Protein AF-0000000072279754 (afdb_homodimer)

Nearest PDB structures (foldseek):
  3dbr-assembly4_A  TM=8.624E-01  e=7.459E-35  Homo sapiens
  1y8q-assembly1_A  TM=7.786E-01  e=1.985E-14  Homo sapiens
  4d7a-assembly1_B  TM=7.970E-01  e=2.912E-05  Escherichia coli K-12
  4rdh-assembly2_D  TM=8.184E-01  e=3.835E-05  Escherichia coli
  4yed-assembly2_D  TM=7.885E-01  e=5.796E-05  Escherichia coli K-12

Solvent-accessible surface area (backbone atoms only — not comparable to full-atom values): 53639 Å² total; per-residue (Å²): 129,83,76,76,50,73,67,65,64,42,43,69,58,38,70,69,62,30,67,67,28,50,52,36,26,40,68,32,28,36,33,30,38,34,53,51,42,34,38,49,32,17,48,51,39,33,38,61,81,35,32,21,31,42,34,29,28,24,68,52,58,31,48,74,69,42,53,58,37,19,90,68,41,52,82,86,42,57,75,34,53,33,24,50,48,40,48,58,56,50,42,71,72,28,83,77,30,43,70,49,68,39,84,33,45,70,75,59,48,68,74,32,62,71,66,57,68,69,35,56,32,36,38,32,42,70,58,61,60,70,58,52,44,52,47,40,72,75,38,53,42,42,27,34,40,36,42,63,38,35,51,36,33,38,40,36,48,28,29,50,60,44,66,27,56,32,31,67,72,60,79,61,77,69,76,72,44,40,68,64,54,51,71,60,52,44,52,55,47,68,71,51,61,71,91,77,47,53,71,76,58,50,49,22,45,41,30,65,55,53,44,35,50,27,52,52,51,45,25,62,75,66,73,50,84,80,61,64,82,48,70,68,52,51,50,50,36,50,49,48,48,52,68,68,39,93,46,51,94,77,25,64,18,56,47,49,26,57,73,52,48,64,47,45,53,60,71,84,54,65,58,46,53,49,50,56,67,33,69,61,27,75,46,80,54,62,90,54,52,61,69,50,34,55,49,34,37,49,45,26,9,45,40,53,40,24,70,73,68,73,45,73,66,51,45,49,62,74,74,91,70,54,40,36,72,67,53,46,51,49,51,51,46,39,35,49,53,46,22,53,52,39,26,52,54,26,48,51,47,25,48,51,49,32,57,73,48,68,44,53,86,69,49,82,86,45,66,67,55,41,41,53,45,37,48,25,43,87,39,30,50,70,50,67,38,60,69,73,58,71,68,46,58,50,66,91,43,58,74,51,49,69,39,85,87,19,67,56,44,50,48,37,43,48,55,19,37,48,52,45,21,69,74,69,74,43,69,51,46,45,80,83,39,38,63,57,45,50,53,38,21,52,50,44,34,48,71,22,61,40,94,68,86,77,60,61,43,60,48,46,48,52,19,64,35,41,62,37,74,40,46,36,47,26,33,27,48,12,11,51,48,13,48,42,50,49,22,60,46,33,24,29,39,57,51,78,67,26,26,37,40,38,33,66,60,79,54,45,47,52,67,36,72,96,129,82,77,76,50,72,67,64,65,42,43,70,57,37,70,69,63,32,67,67,30,50,54,36,27,43,68,30,29,35,32,30,39,34,53,50,43,34,38,48,32,16,48,50,39,32,38,62,82,34,32,22,30,40,35,29,28,24,68,51,58,31,48,75,69,43,52,56,35,21,90,67,42,52,82,86,42,56,74,33,55,34,26,50,50,41,48,57,56,51,43,69,72,29,84,77,32,43,72,50,70,39,87,34,45,71,75,59,48,68,75,32,62,73,66,56,67,68,35,55,33,38,37,33,41,69,57,61,59,70,58,51,45,54,48,40,72,73,40,53,43,43,28,34,41,36,42,64,39,37,50,36,32,37,40,35,50,28,29,49,62,45,68,26,56,32,31,68,71,60,81,62,78,69,77,74,45,40,69,63,52,51,71,60,52,44,53,54,47,69,71,52,60,71,90,76,46,54,71,76,58,50,48,22,46,42,30,65,56,54,44,34,50,28,52,53,51,46,25,63,75,65,72,49,84,79,61,62,81,49,70,67,52,51,49,49,34,50,47,47,48,51,68,66,39,93,45,52,92,78,24,63,16,56,48,49,27,58,72,51,48,62,47,46,53,59,72,84,54,65,58,48,52,49,51,56,65,34,67,62,26,75,46,80,54,63,91,52,53,61,70,51,34,56,49,32,37,47,44,25,9,46,42,54,42,24,71,74,67,73,45,76,66,50,44,47,63,75,74,90,70,53,39,37,71,67,53,46,53,48,52,51,46,38,34,47,53,46,22,52,54,39,26,51,54,26,47,52,46,25,48,53,50,32,57,72,47,67,43,54,86,70,49,80,86,43,67,68,56,42,41,53,47,37,48,25,44,87,39,29,50,68,50,66,37,58,84,65,57,70,66,47,60,50,65,90,44,59,72,52,50,69,39,84,87,19,67,56,45,51,48,37,42,49,54,18,38,50,53,45,21,70,74,69,75,43,69,51,46,45,80,82,38,38,64,59,46,51,52,38,21,52,52,45,33,49,70,22,63,40,94,68,84,78,60,62,44,59,48,46,47,51,17,64,34,42,61,38,76,38,46,37,45,25,34,26,48,10,11,50,48,14,48,41,51,50,22,59,46,34,25,30,38,57,52,78,65,27,24,36,39,37,32,67,58,79,54,46,48,50,69,35,74,94

pLDDT: mean 90.92, std 9.46, range [25.06, 98.81]

Foldseek 3Di:
DPPCDPCNLQVVVCVPQNDLLLVLQQPAEEEEQDQAQLSLLLLLLSVSSHGNEYEYEEQDQDDPQRCAFHPQDHPVRHRHRRRVSSVVSSCVNHVNYYYDYHNHHLVRVLVPLVSLAVGQEYEYEQDQLVSQLSSLVSDQHKYWYWADFVLKIKIWIFHAKFKFLFQPDPPDDAPLCLLHDDDLVVVVLVVDDQLPDDQVQNLFAALSSLLSVLLVVLCVVVVHNAADDDPVSLVSSLVSLCVSHPHCVPRVNSVVNSVVNCSRHDDQDPQLVCLLPDPLLPDACPPPALVSLLVSLLSVLQNVLCVVRVDGQHLLDDDDTRHDPVNVVSSSCSNVVSLLVRLVSSVVSSVVRCVVNVNCVSDPDDSVSSSSSSNRSSRIHMQRGDSSDLQAAPPPVVVQVPDVVRQVLLVLLVVLQSVVCVVPVFGQADPVCLVVSLVSSCVSCVSSVHDDHRDSVSSVVSNNSRRDDHNVSSNVNSSVSSVLVSCSSSSYHNHARTMKMARNVVRDIDGDSD/DPPCDPCNLQVVVCVVQNDLLLVLQQPAEEEEQDQAQLSLLLLLLSVSSHGNEYEYEEQDQDDPQRCAFHPQDHPVRHRHRRRVSSVVSSCVNHVNYYYDYHNHHLVRVLVPLVSLAVGQEYEYEQDQLVSQLSSLVSDQHKYWYWADFVLKIKIWIFHAKFKFLFQPDPPDDAPLCLLHDDPLVVVVLVVDDQLPDDQVQNLFAALSSLLSVLLVVLCVVVVHNAADDDPVSLVSSLVSLCVSHPHCVPRVNSVVNSVVNCSRHDDQDPQLVCLLPDPLLPDACPPPALVSLLVSLLSVLQNVLCVVVVDGQHLLDDDDTRHDPVNVVSSSCSNVVSLLVSLVSSVVSSVVRCVVNVCCVSDPDDSVSSSSSSNRSSRIHMQRGDSSDLQAAPPPVVVQVPDVVRQVLLVLLVVLQSVVCVVPVFGQADPVCLVVSLVSSCVSCVSSVHDDHRDSVSSVVSNNSRRDDHNVSSNVNSSVSSVLVSCSSSSYHNHARTMKMARNVVRDIDGDSD

Organism: Entamoeba histolytica (strain ATCC 30459 / HM-1:IMSS / ABRM) (NCBI:txid294381)

Secondary structure (DSSP, 8-state):
-----HHHHTHHHHHHHHHHHHHHHHH-EEEEE--SHHHHHHHHHHHTTT-SEEEEE--PBP-HHHHHH-TT--GGGTTSBHHHHHHHHHHTS-TT-EEEEE---HHHHTT-HHHHTT-SEEEEES--HHHHHHHHHH-SS-EEEEEEETTEEEEEEE-SEEEESB-----PPP----SS--HHHHHHHHT--GGG--HHHHTTS-HHHHHHHHHHHHHHHHT--S---SHHHHHHHHHHHHHHSS-TTT-HHHHHHHHTGGGGG----HHHHHHHHSGGGTS--TT--HHHHHHHHHHHHHHHHHHHHSSPPP---PPP-SS-HHHHHHHHHHHHHHHHHHHHHHHHHHHHHHHHHT-TTT----HHHHHHHHHHGGG-EEEE---SS-----TT-HHHHSSTT-HHHHHHHHHHHHHHHHHHSS---SGGGHHHHHHHHHHHHHHTT------HHHHHHHHHHTT---HHHHHHHHHHHHHHHHHHHHTBS----SEEEEETTTTEEEEE--/-----HHHHTHHHHHHHHHHHHHHHHH-EEEEE--SHHHHHHHHHHHTTT-SEEEEE--PBP-HHHHHH-TT--GGGTTSBHHHHHHHHHHTS-TT-EEEEE---HHHHTT-HHHHHT-SEEEEES--HHHHHHHHHH-SS-EEEEEEETTEEEEEEE-SEEEESB------------SS--HHHHHHHHT--GGG--HHHHTTS-HHHHHHHHHHHHHHHHT--S---SHHHHHHHHHHHHHHSSSTTT-HHHHHHHHTGGGGG----HHHHHHHHSGGGTS--TT--HHHHHHHHHHHHHHHHHHHHSSPPP---PPP-SS-HHHHHHHHHHHHHHHHHHHHHHHHHHHHHHHHHT-TTT----HHHHHHHHHHGGG-EEEE---SSS----TT-HHHHSSTT-HHHHHHHHHHHHHHHHHHSS---SGGGHHHHHHHHHHHHHHTT------HHHHHHHHHHTT---HHHHHHHHHHHHHHHHHHHHTBS----SEEEEETTTTEEEEE--

Sequence (1028 aa):
MTQVTDTQKYDRQLRLWGEVAQARLEKSKVLSIGSDCVASEFMKAIVLPGIGFIGIADKHIVDENDLETNFFIDCESLGQKRGECALNNLLELNDRVKGEYYFKSLQEILKEESFIQTFDIIVCSNQLHEDVISLSTLTKNPVIEVYTNGFIGVVKVYVGSHVIFDDGNSNIPMDLRVPYPFPKLQEFYNSIDIPTLNKDKHMHVPFPLILIWALNQWRKEKSQTGVPKSKQDKDMIKEIIRKQAFNFYAEENFQEALQFVFYCWQDTPGNVKQLLNDPRSSSSLTGLKKEEIEFWGFIGGVKTFNEKNKRLPVDSGIKDMIASNEYFVQLQHVFVSQLEEDAKEVLEYIKERVNRDGVEKEVEFTLEMVKRHCKALRKMHVIDGVDGKYNSSWTGQDYLLNTPQSSLMYLAIIYASFEFEKIHRRLPCDKQDVDELLELTKHVLKEKDVEQNVERSCVEQICRFGGVQLHTVNSVIGSFVGQEVIKYASHQFGALDNTFIFNTETGSSINGRFMTQVTDTQKYDRQLRLWGEVAQARLEKSKVLSIGSDCVASEFMKAIVLPGIGFIGIADKHIVDENDLETNFFIDCESLGQKRGECALNNLLELNDRVKGEYYFKSLQEILKEESFIQTFDIIVCSNQLHEDVISLSTLTKNPVIEVYTNGFIGVVKVYVGSHVIFDDGNSNIPMDLRVPYPFPKLQEFYNSIDIPTLNKDKHMHVPFPLILIWALNQWRKEKSQTGVPKSKQDKDMIKEIIRKQAFNFYAEENFQEALQFVFYCWQDTPGNVKQLLNDPRSSSSLTGLKKEEIEFWGFIGGVKTFNEKNKRLPVDSGIKDMIASNEYFVQLQHVFVSQLEEDAKEVLEYIKERVNRDGVEKEVEFTLEMVKRHCKALRKMHVIDGVDGKYNSSWTGQDYLLNTPQSSLMYLAIIYASFEFEKIHRRLPCDKQDVDELLELTKHVLKEKDVEQNVERSCVEQICRFGGVQLHTVNSVIGSFVGQEVIKYASHQFGALDNTFIFNTETGSSINGRF

Structure (mmCIF, N/CA/C/O backbone):
data_AF-0000000072279754-model_v1
#
loop_
_entity.id
_entity.type
_entity.pdbx_description
1 polymer 'NEDD8-activating enzyme E1 regulatory subunit'
#
loop_
_atom_site.group_PDB
_atom_site.id
_atom_site.type_symbol
_atom_site.label_atom_id
_atom_site.label_alt_id
_atom_site.label_comp_id
_atom_site.label_asym_id
_atom_site.label_entity_id
_atom_site.label_seq_id
_atom_site.pdbx_PDB_ins_code
_atom_site.Cartn_x
_atom_site.Cartn_y
_atom_site.Cartn_z
_atom_site.occupancy
_atom_site.B_iso_or_equiv
_atom_site.auth_seq_id
_atom_site.auth_comp_id
_atom_site.auth_asym_id
_atom_site.auth_atom_id
_atom_site.pdbx_PDB_model_num
ATOM 1 N N . MET A 1 1 ? 13.883 3.484 40.281 1 25.06 1 MET A N 1
ATOM 2 C CA . MET A 1 1 ? 13.164 3.191 39.062 1 25.06 1 MET A CA 1
ATOM 3 C C . MET A 1 1 ? 12.812 4.477 38.312 1 25.06 1 MET A C 1
ATOM 5 O O . MET A 1 1 ? 11.984 5.262 38.781 1 25.06 1 MET A O 1
ATOM 9 N N . THR A 1 2 ? 13.625 5.066 37.719 1 33.41 2 THR A N 1
ATOM 10 C CA . THR A 1 2 ? 13.477 6.465 37.312 1 33.41 2 THR A CA 1
ATOM 11 C C . THR A 1 2 ? 12.297 6.629 36.375 1 33.41 2 THR A C 1
ATOM 13 O O . THR A 1 2 ? 12.18 5.895 35.375 1 33.41 2 THR A O 1
ATOM 16 N N . GLN A 1 3 ? 11.219 7.18 36.75 1 34.03 3 GLN A N 1
ATOM 17 C CA . GLN A 1 3 ? 9.914 7.438 36.156 1 34.03 3 GLN A CA 1
ATOM 18 C C . GLN A 1 3 ? 10.07 8.102 34.781 1 34.03 3 GLN A C 1
ATOM 20 O O . GLN A 1 3 ? 10.562 9.227 34.688 1 34.03 3 GLN A O 1
ATOM 25 N N . VAL A 1 4 ? 10.344 7.266 33.812 1 43.31 4 VAL A N 1
ATOM 26 C CA . VAL A 1 4 ? 10.391 7.82 32.469 1 43.31 4 VAL A CA 1
ATOM 27 C C . VAL A 1 4 ? 9.203 8.758 32.25 1 43.31 4 VAL A C 1
ATOM 29 O O . VAL A 1 4 ? 8.055 8.375 32.469 1 43.31 4 VAL A O 1
ATOM 32 N N . THR A 1 5 ? 9.375 10.062 32.188 1 45.59 5 THR A N 1
ATOM 33 C CA . THR A 1 5 ? 8.344 11.07 31.969 1 45.59 5 THR A CA 1
ATOM 34 C C . THR A 1 5 ? 7.668 10.852 30.609 1 45.59 5 THR A C 1
ATOM 36 O O . THR A 1 5 ? 8.203 10.148 29.75 1 45.59 5 THR A O 1
ATOM 39 N N . ASP A 1 6 ? 6.328 11.125 30.406 1 54.97 6 ASP A N 1
ATOM 40 C CA . ASP A 1 6 ? 5.52 11.039 29.203 1 54.97 6 ASP A CA 1
ATOM 41 C C . ASP A 1 6 ? 6.289 11.555 27.984 1 54.97 6 ASP A C 1
ATOM 43 O O . ASP A 1 6 ? 6.246 10.953 26.906 1 54.97 6 ASP A O 1
ATOM 47 N N . THR A 1 7 ? 6.961 12.625 28.156 1 53.03 7 THR A N 1
ATOM 48 C CA . THR A 1 7 ? 7.738 13.25 27.094 1 53.03 7 THR A CA 1
ATOM 49 C C . THR A 1 7 ? 8.852 12.32 26.625 1 53.03 7 THR A C 1
ATOM 51 O O . THR A 1 7 ? 9.141 12.25 25.422 1 53.03 7 THR A O 1
ATOM 54 N N . GLN A 1 8 ? 9.273 11.586 27.516 1 55.91 8 GLN A N 1
ATOM 55 C CA . GLN A 1 8 ? 10.375 10.703 27.141 1 55.91 8 GLN A CA 1
ATOM 56 C C . GLN A 1 8 ? 9.867 9.469 26.406 1 55.91 8 GLN A C 1
ATOM 58 O O . GLN A 1 8 ? 10.508 8.984 25.469 1 55.91 8 GLN A O 1
ATOM 63 N N . LYS A 1 9 ? 8.688 9.195 26.812 1 61.84 9 LYS A N 1
ATOM 64 C CA . LYS A 1 9 ? 8.148 7.957 26.266 1 61.84 9 LYS A CA 1
ATOM 65 C C . LYS A 1 9 ? 7.789 8.125 24.797 1 61.84 9 LYS A C 1
ATOM 67 O O . LYS A 1 9 ? 7.938 7.188 24 1 61.84 9 LYS A O 1
ATOM 72 N N . TYR A 1 10 ? 7.41 9.383 24.5 1 68.38 10 TYR A N 1
ATOM 73 C CA . TYR A 1 10 ? 6.898 9.602 23.141 1 68.38 10 TYR A CA 1
ATOM 74 C C . TYR A 1 10 ? 7.805 10.555 22.375 1 68.38 10 TYR A C 1
ATOM 76 O O . TYR A 1 10 ? 7.34 11.281 21.484 1 68.38 10 TYR A O 1
ATOM 84 N N . ASP A 1 11 ? 8.977 10.578 22.625 1 69.69 11 ASP A N 1
ATOM 85 C CA . ASP A 1 11 ? 9.906 11.562 22.078 1 69.69 11 ASP A CA 1
ATOM 86 C C . ASP A 1 11 ? 9.945 11.492 20.562 1 69.69 11 ASP A C 1
ATOM 88 O O . ASP A 1 11 ? 9.875 12.523 19.875 1 69.69 11 ASP A O 1
ATOM 92 N N . ARG A 1 12 ? 9.898 10.352 20.078 1 71.25 12 ARG A N 1
ATOM 93 C CA . ARG A 1 12 ? 10.07 10.227 18.641 1 71.25 12 ARG A CA 1
ATOM 94 C C . ARG A 1 12 ? 8.82 10.688 17.891 1 71.25 12 ARG A C 1
ATOM 96 O O . ARG A 1 12 ? 8.914 11.406 16.891 1 71.25 12 ARG A O 1
ATOM 103 N N . GLN A 1 13 ? 7.699 10.273 18.469 1 75.19 13 GLN A N 1
ATOM 104 C CA . GLN A 1 13 ? 6.484 10.703 17.781 1 75.19 13 GLN A CA 1
ATOM 105 C C . GLN A 1 13 ? 6.242 12.195 17.969 1 75.19 13 GLN A C 1
ATOM 107 O O . GLN A 1 13 ? 5.68 12.852 17.078 1 75.19 13 GLN A O 1
ATOM 112 N N . LEU A 1 14 ? 6.738 12.695 19.016 1 78.38 14 LEU A N 1
ATOM 113 C CA . LEU A 1 14 ? 6.613 14.125 19.281 1 78.38 14 LEU A CA 1
ATOM 114 C C . LEU A 1 14 ? 7.402 14.93 18.25 1 78.38 14 LEU A C 1
ATOM 116 O O . LEU A 1 14 ? 6.996 16.031 17.875 1 78.38 14 LEU A O 1
ATOM 120 N N . ARG A 1 15 ? 8.344 14.242 17.844 1 73 15 ARG A N 1
ATOM 121 C CA . ARG A 1 15 ? 9.148 14.891 16.812 1 73 15 ARG A CA 1
ATOM 122 C C . ARG A 1 15 ? 8.398 14.938 15.484 1 73 15 ARG A C 1
ATOM 124 O O . ARG A 1 15 ? 8.602 15.852 14.68 1 73 15 ARG A O 1
ATOM 131 N N . LEU A 1 16 ? 7.566 14.078 15.438 1 75.25 16 LEU A N 1
ATOM 132 C CA . LEU A 1 16 ? 6.902 13.953 14.148 1 75.25 16 LEU A CA 1
ATOM 133 C C . LEU A 1 16 ? 5.645 14.812 14.102 1 75.25 16 LEU A C 1
ATOM 135 O O . LEU A 1 16 ? 5.461 15.602 13.172 1 75.25 16 LEU A O 1
ATOM 139 N N . TRP A 1 17 ? 4.754 14.609 15.18 1 77.44 17 TRP A N 1
ATOM 140 C CA . TRP A 1 17 ? 3.502 15.336 15.008 1 77.44 17 TRP A CA 1
ATOM 141 C C . TRP A 1 17 ? 3.312 16.359 16.125 1 77.44 17 TRP A C 1
ATOM 143 O O . TRP A 1 17 ? 2.367 17.156 16.094 1 77.44 17 TRP A O 1
ATOM 153 N N . GLY A 1 18 ? 4.168 16.469 17.062 1 83.88 18 GLY A N 1
ATOM 154 C CA . GLY A 1 18 ? 4.191 17.562 18.016 1 83.88 18 GLY A CA 1
ATOM 155 C C . GLY A 1 18 ? 3.326 17.328 19.234 1 83.88 18 GLY A C 1
ATOM 15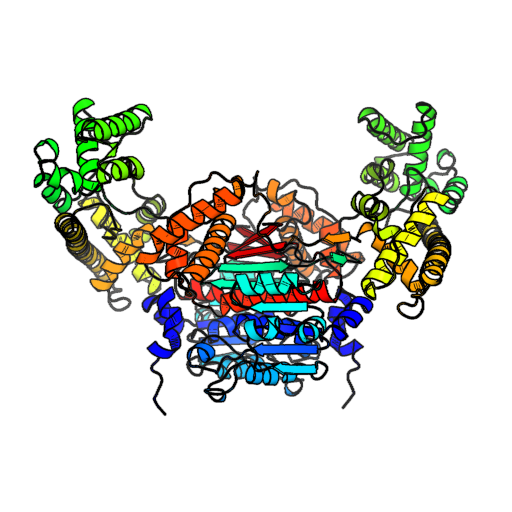6 O O . GLY A 1 18 ? 2.537 16.375 19.266 1 83.88 18 GLY A O 1
ATOM 157 N N . GLU A 1 19 ? 3.369 18.266 20.109 1 88.12 19 GLU A N 1
ATOM 158 C CA . GLU A 1 19 ? 2.738 18.125 21.422 1 88.12 19 GLU A CA 1
ATOM 159 C C . GLU A 1 19 ? 1.224 18.281 21.328 1 88.12 19 GLU A C 1
ATOM 161 O O . GLU A 1 19 ? 0.477 17.594 22.016 1 88.12 19 GLU A O 1
ATOM 166 N N . VAL A 1 20 ? 0.8 19.141 20.5 1 89.62 20 VAL A N 1
ATOM 167 C CA . VAL A 1 20 ? -0.629 19.406 20.375 1 89.62 20 VAL A CA 1
ATOM 168 C C . VAL A 1 20 ? -1.34 18.156 19.828 1 89.62 20 VAL A C 1
ATOM 170 O O . VAL A 1 20 ? -2.369 17.75 20.359 1 89.62 20 VAL A O 1
ATOM 173 N N . ALA A 1 21 ? -0.771 17.625 18.844 1 89.69 21 ALA A N 1
ATOM 174 C CA . ALA A 1 21 ? -1.34 16.406 18.25 1 89.69 21 ALA A CA 1
ATOM 175 C C . ALA A 1 21 ? -1.354 15.258 19.266 1 89.69 21 ALA A C 1
ATOM 177 O O . ALA A 1 21 ? -2.328 14.508 19.344 1 89.69 21 ALA A O 1
ATOM 178 N N . GLN A 1 22 ? -0.322 15.133 20.031 1 90.88 22 GLN A N 1
ATOM 179 C CA . GLN A 1 22 ? -0.228 14.078 21.031 1 90.88 22 GLN A CA 1
ATOM 180 C C . GLN A 1 22 ? -1.289 14.25 22.109 1 90.88 22 GLN A C 1
ATOM 182 O O . GLN A 1 22 ? -1.888 13.266 22.562 1 90.88 22 GLN A O 1
ATOM 187 N N . ALA A 1 23 ? -1.424 15.469 22.453 1 93.06 23 ALA A N 1
ATOM 188 C CA . ALA A 1 23 ? -2.436 15.75 23.469 1 93.06 23 ALA A CA 1
ATOM 189 C C . ALA A 1 23 ? -3.828 15.367 22.984 1 93.06 23 ALA A C 1
ATOM 191 O O . ALA A 1 23 ? -4.641 14.836 23.75 1 93.06 23 ALA A O 1
ATOM 192 N N . ARG A 1 24 ? -4.113 15.641 21.75 1 94.38 24 ARG A N 1
ATOM 193 C CA . ARG A 1 24 ? -5.398 15.266 21.172 1 94.38 24 ARG A CA 1
ATOM 194 C C . ARG A 1 24 ? -5.566 13.75 21.141 1 94.38 24 ARG A C 1
ATOM 196 O O . ARG A 1 24 ? -6.648 13.234 21.422 1 94.38 24 ARG A O 1
ATOM 203 N N . LEU A 1 25 ? -4.516 13.055 20.797 1 94.19 25 LEU A N 1
ATOM 204 C CA . LEU A 1 25 ? -4.523 11.602 20.766 1 94.19 25 LEU A CA 1
ATOM 205 C C . LEU A 1 25 ? -4.863 11.031 22.141 1 94.19 25 LEU A C 1
ATOM 207 O O . LEU A 1 25 ? -5.688 10.117 22.25 1 94.19 25 LEU A O 1
ATOM 211 N N . GLU A 1 26 ? -4.273 11.609 23.141 1 95.31 26 GLU A N 1
ATOM 212 C CA . GLU A 1 26 ? -4.391 11.109 24.5 1 95.31 26 GLU A CA 1
ATOM 213 C C . GLU A 1 26 ? -5.789 11.367 25.062 1 95.31 26 GLU A C 1
ATOM 215 O O . GLU A 1 26 ? -6.18 10.758 26.062 1 95.31 26 GLU A O 1
ATOM 220 N N . LYS A 1 27 ? -6.512 12.188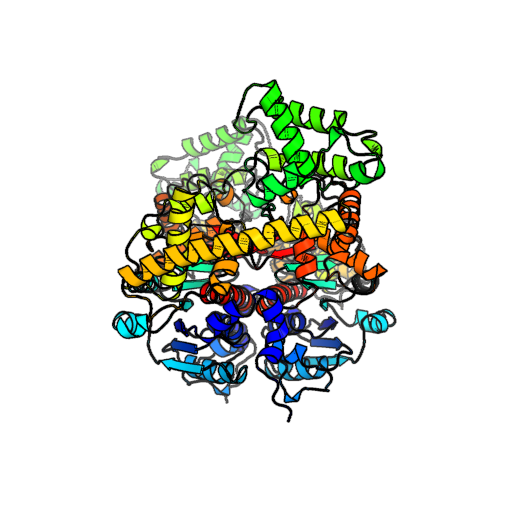 24.422 1 95.62 27 LYS A N 1
ATOM 221 C CA . LYS A 1 27 ? -7.855 12.516 24.891 1 95.62 27 LYS A CA 1
ATOM 222 C C . LYS A 1 27 ? -8.922 11.82 24.047 1 95.62 27 LYS A C 1
ATOM 224 O O . LYS A 1 27 ? -10.109 11.867 24.375 1 95.62 27 LYS A O 1
ATOM 229 N N . SER A 1 28 ? -8.523 11.203 23.016 1 97.31 28 SER A N 1
ATOM 230 C CA . SER A 1 28 ? -9.453 10.617 22.062 1 97.31 28 SER A CA 1
ATOM 231 C C . SER A 1 28 ? -9.984 9.273 22.547 1 97.31 28 SER A C 1
ATOM 233 O O . SER A 1 28 ? -9.258 8.508 23.188 1 97.31 28 SER A O 1
ATOM 235 N N . LYS A 1 29 ? -11.203 9.039 22.266 1 98.44 29 LYS A N 1
ATOM 236 C CA . LYS A 1 29 ? -11.867 7.766 22.562 1 98.44 29 LYS A CA 1
ATOM 237 C C . LYS A 1 29 ? -12.242 7.035 21.266 1 98.44 29 LYS A C 1
ATOM 239 O O . LYS A 1 29 ? -13.031 7.535 20.469 1 98.44 29 LYS A O 1
ATOM 244 N N . VAL A 1 30 ? -11.734 5.816 21.125 1 98.69 30 VAL A N 1
ATOM 245 C CA . VAL A 1 30 ? -11.961 5.043 19.906 1 98.69 30 VAL A CA 1
ATOM 246 C C . VAL A 1 30 ? -12.742 3.773 20.234 1 98.69 30 VAL A C 1
ATOM 248 O O . VAL A 1 30 ? -12.453 3.1 21.234 1 98.69 30 VAL A O 1
ATOM 251 N N . LEU A 1 31 ? -13.75 3.494 19.453 1 98.81 31 LEU A N 1
ATOM 252 C CA . LEU A 1 31 ? -14.516 2.262 19.609 1 98.81 31 LEU A CA 1
ATOM 253 C C . LEU A 1 31 ? -14.234 1.307 18.453 1 98.81 31 LEU A C 1
ATOM 255 O O . LEU A 1 31 ? -14.328 1.689 17.281 1 98.81 31 LEU A O 1
ATOM 259 N N . SER A 1 32 ? -13.844 0.118 18.812 1 98.75 32 SER A N 1
ATOM 260 C CA . SER A 1 32 ? -13.75 -0.959 17.828 1 98.75 32 SER A CA 1
ATOM 261 C C . SER A 1 32 ? -15 -1.833 17.859 1 98.75 32 SER A C 1
ATOM 263 O O . SER A 1 32 ? -15.359 -2.398 18.891 1 98.75 32 SER A O 1
ATOM 265 N N . ILE A 1 33 ? -15.672 -1.841 16.797 1 98.75 33 ILE A N 1
ATOM 266 C CA . ILE A 1 33 ? -16.75 -2.811 16.625 1 98.75 33 ILE A CA 1
ATOM 267 C C . ILE A 1 33 ? -16.219 -4.039 15.891 1 98.75 33 ILE A C 1
ATOM 269 O O . ILE A 1 33 ? -15.977 -3.984 14.68 1 98.75 33 ILE A O 1
ATOM 273 N N . GLY A 1 34 ? -16.141 -5.113 16.531 1 97.12 34 GLY A N 1
ATOM 274 C CA . GLY A 1 34 ? -15.398 -6.289 16.109 1 97.12 34 GLY A CA 1
ATOM 275 C C . GLY A 1 34 ? -14.039 -6.406 16.766 1 97.12 34 GLY A C 1
ATOM 276 O O . GLY A 1 34 ? -13.43 -5.395 17.125 1 97.12 34 GLY A O 1
ATOM 277 N N . SER A 1 35 ? -13.57 -7.637 16.953 1 96.5 35 SER A N 1
ATOM 278 C CA . SER A 1 35 ? -12.273 -7.891 17.578 1 96.5 35 SER A CA 1
ATOM 279 C C . SER A 1 35 ? -11.477 -8.93 16.797 1 96.5 35 SER A C 1
ATOM 281 O O . SER A 1 35 ? -10.719 -9.711 17.375 1 96.5 35 SER A O 1
ATOM 283 N N . ASP A 1 36 ? -11.688 -8.992 15.484 1 94.38 36 ASP A N 1
ATOM 284 C CA . ASP A 1 36 ? -10.945 -9.93 14.656 1 94.38 36 ASP A CA 1
ATOM 285 C C . ASP A 1 36 ? -9.5 -9.484 14.469 1 94.38 36 ASP A C 1
ATOM 287 O O . ASP A 1 36 ? -9.031 -8.594 15.18 1 94.38 36 ASP A O 1
ATOM 291 N N . CYS A 1 37 ? -8.789 -10.133 13.633 1 92.19 37 CYS A N 1
ATOM 292 C CA . CYS A 1 37 ? -7.359 -9.891 13.477 1 92.19 37 CYS A CA 1
ATOM 293 C C . CYS A 1 37 ? -7.098 -8.445 13.055 1 92.19 37 CYS A C 1
ATOM 295 O O . CYS A 1 37 ? -6.219 -7.781 13.602 1 92.19 37 CYS A O 1
ATOM 297 N N . VAL A 1 38 ? -7.867 -7.973 12.117 1 95.19 38 VAL A N 1
ATOM 298 C CA . VAL A 1 38 ? -7.66 -6.617 11.617 1 95.19 38 VAL A CA 1
ATOM 299 C C . VAL A 1 38 ? -7.938 -5.613 12.734 1 95.19 38 VAL A C 1
ATOM 301 O O . VAL A 1 38 ? -7.203 -4.633 12.891 1 95.19 38 VAL A O 1
ATOM 304 N N . ALA A 1 39 ? -8.938 -5.863 13.508 1 96.94 39 ALA A N 1
ATOM 305 C CA . ALA A 1 39 ? -9.258 -5.012 14.648 1 96.94 39 ALA A CA 1
ATOM 306 C C . ALA A 1 39 ? -8.109 -5.004 15.664 1 96.94 39 ALA A C 1
ATOM 308 O O . ALA A 1 39 ? -7.723 -3.945 16.156 1 96.94 39 ALA A O 1
ATOM 309 N N . SER A 1 40 ? -7.613 -6.16 15.914 1 94.44 40 SER A N 1
ATOM 310 C CA . SER A 1 40 ? -6.516 -6.266 16.875 1 94.44 40 SER A CA 1
ATOM 311 C C . SER A 1 40 ? -5.285 -5.504 16.391 1 94.44 40 SER A C 1
ATOM 313 O O . SER A 1 40 ? -4.609 -4.84 17.172 1 94.44 40 SER A O 1
ATOM 315 N N . GLU A 1 41 ? -5.039 -5.613 15.148 1 93.81 41 GLU A N 1
ATOM 316 C CA . GLU A 1 41 ? -3.875 -4.949 14.57 1 93.81 41 GLU A CA 1
ATOM 317 C C . GLU A 1 41 ? -4.02 -3.432 14.625 1 93.81 41 GLU A C 1
ATOM 319 O O . GLU A 1 41 ? -3.062 -2.721 14.938 1 93.81 41 GLU A O 1
ATOM 324 N N . PHE A 1 42 ? -5.199 -2.877 14.258 1 95.81 42 PHE A N 1
ATOM 325 C CA . PHE A 1 42 ? -5.32 -1.424 14.297 1 95.81 42 PHE A CA 1
ATOM 326 C C . PHE A 1 42 ? -5.285 -0.915 15.734 1 95.81 42 PHE A C 1
ATOM 328 O O . PHE A 1 42 ? -4.688 0.126 16.016 1 95.81 42 PHE A O 1
ATOM 335 N N . MET A 1 43 ? -5.855 -1.675 16.641 1 96.31 43 MET A N 1
ATOM 336 C CA . MET A 1 43 ? -5.855 -1.245 18.047 1 96.31 43 MET A CA 1
ATOM 337 C C . MET A 1 43 ? -4.438 -1.248 18.609 1 96.31 43 MET A C 1
ATOM 339 O O . MET A 1 43 ? -4.059 -0.34 19.344 1 96.31 43 MET A O 1
ATOM 343 N N . LYS A 1 44 ? -3.688 -2.279 18.234 1 92.88 44 LYS A N 1
ATOM 344 C CA . LYS A 1 44 ? -2.277 -2.295 18.609 1 92.88 44 LYS A CA 1
ATOM 345 C C . LYS A 1 44 ? -1.567 -1.033 18.125 1 92.88 44 LYS A C 1
ATOM 347 O O . LYS A 1 44 ? -0.792 -0.426 18.875 1 92.88 44 LYS A O 1
ATOM 352 N N . ALA A 1 45 ? -1.926 -0.641 16.984 1 91.81 45 ALA A N 1
ATOM 353 C CA . ALA A 1 45 ? -1.265 0.48 16.328 1 91.81 45 ALA A CA 1
ATOM 354 C C . ALA A 1 45 ? -1.594 1.799 17.016 1 91.81 45 ALA A C 1
ATOM 356 O O . ALA A 1 45 ? -0.812 2.75 16.953 1 91.81 45 ALA A O 1
ATOM 357 N N . ILE A 1 46 ? -2.697 1.891 17.719 1 94.62 46 ILE A N 1
ATOM 358 C CA . ILE A 1 46 ? -3.061 3.174 18.312 1 94.62 46 ILE A CA 1
ATOM 359 C C . ILE A 1 46 ? -2.752 3.154 19.797 1 94.62 46 ILE A C 1
ATOM 361 O O . ILE A 1 46 ? -2.562 4.207 20.422 1 94.62 46 ILE A O 1
ATOM 365 N N . VAL A 1 47 ? -2.697 1.959 20.375 1 92.88 47 VAL A N 1
ATOM 366 C CA . VAL A 1 47 ? -2.406 1.836 21.812 1 92.88 47 VAL A CA 1
ATOM 367 C C . VAL A 1 47 ? -0.948 2.207 22.062 1 92.88 47 VAL A C 1
ATOM 369 O O . VAL A 1 47 ? -0.644 2.896 23.047 1 92.88 47 VAL A O 1
ATOM 372 N N . LEU A 1 48 ? -0.114 1.835 21.234 1 86.75 48 LEU A N 1
ATOM 373 C CA . LEU A 1 48 ? 1.317 2.051 21.406 1 86.75 48 LEU A CA 1
ATOM 374 C C . LEU A 1 48 ? 1.644 3.541 21.438 1 86.75 48 LEU A C 1
ATOM 376 O O . LEU A 1 48 ? 2.406 4 22.281 1 86.75 48 LEU A O 1
ATOM 380 N N . PRO A 1 49 ? 1.021 4.348 20.578 1 87 49 PRO A N 1
ATOM 381 C CA . PRO A 1 49 ? 1.292 5.789 20.609 1 87 49 PRO A CA 1
ATOM 382 C C . PRO A 1 49 ? 0.519 6.5 21.719 1 87 49 PRO A C 1
ATOM 384 O O . PRO A 1 49 ? 0.673 7.711 21.906 1 87 49 PRO A O 1
ATOM 387 N N . GLY A 1 50 ? -0.381 5.816 22.359 1 90.81 50 GLY A N 1
ATOM 388 C CA . GLY A 1 50 ? -0.978 6.367 23.562 1 90.81 50 GLY A CA 1
ATOM 389 C C . GLY A 1 50 ? -2.352 6.969 23.328 1 90.81 50 GLY A C 1
ATOM 390 O O . GLY A 1 50 ? -2.668 8.031 23.859 1 90.81 50 GLY A O 1
ATOM 391 N N . ILE A 1 51 ? -3.18 6.316 22.547 1 94.81 51 ILE A N 1
ATOM 392 C CA . ILE A 1 51 ? -4.574 6.727 22.422 1 94.81 51 ILE A CA 1
ATOM 393 C C . ILE A 1 51 ? -5.215 6.762 23.812 1 94.81 51 ILE A C 1
ATOM 395 O O . ILE A 1 51 ? -4.82 6.012 24.703 1 94.81 51 ILE A O 1
ATOM 399 N N . GLY A 1 52 ? -6.141 7.691 24.031 1 96.81 52 GLY A N 1
ATOM 400 C CA . GLY A 1 52 ? -6.695 7.891 25.359 1 96.81 52 GLY A CA 1
ATOM 401 C C . GLY A 1 52 ? -7.516 6.711 25.844 1 96.81 52 GLY A C 1
ATOM 402 O O . GLY A 1 52 ? -7.344 6.254 26.969 1 96.81 52 GLY A O 1
ATOM 403 N N . PHE A 1 53 ? -8.406 6.305 25 1 98.19 53 PHE A N 1
ATOM 404 C CA . PHE A 1 53 ? -9.352 5.27 25.406 1 98.19 53 PHE A CA 1
ATOM 405 C C . PHE A 1 53 ? -9.727 4.387 24.219 1 98.19 53 PHE A C 1
ATOM 407 O O . PHE A 1 53 ? -9.93 4.879 23.109 1 98.19 53 PHE A O 1
ATOM 414 N N . ILE A 1 54 ? -9.773 3.037 24.516 1 98.25 54 ILE A N 1
ATOM 415 C CA . ILE A 1 54 ? -10.219 2.1 23.484 1 98.25 54 ILE A CA 1
ATOM 416 C C . ILE A 1 54 ? -11.398 1.284 24.016 1 98.25 54 ILE A C 1
ATOM 418 O O . ILE A 1 54 ? -11.312 0.66 25.078 1 98.25 54 ILE A O 1
ATOM 422 N N . GLY A 1 55 ? -12.516 1.365 23.344 1 98.62 55 GLY A N 1
ATOM 423 C CA . GLY A 1 55 ? -13.625 0.45 23.547 1 98.62 55 GLY A CA 1
ATOM 424 C C . GLY A 1 55 ? -13.688 -0.656 22.516 1 98.62 55 GLY A C 1
ATOM 425 O O . GLY A 1 55 ? -13.406 -0.428 21.344 1 98.62 55 GLY A O 1
ATOM 426 N N . ILE A 1 56 ? -14.023 -1.881 22.969 1 98.62 56 ILE A N 1
ATOM 427 C CA . ILE A 1 56 ? -14.227 -2.99 22.047 1 98.62 56 ILE A CA 1
ATOM 428 C C . ILE A 1 56 ? -15.641 -3.543 22.219 1 98.62 56 ILE A C 1
ATOM 430 O O . ILE A 1 56 ? -16.031 -3.961 23.312 1 98.62 56 ILE A O 1
ATOM 434 N N . ALA A 1 57 ? -16.375 -3.432 21.203 1 98.62 57 ALA A N 1
ATOM 435 C CA . ALA A 1 57 ? -17.703 -4.055 21.188 1 98.62 57 ALA A CA 1
ATOM 436 C C . ALA A 1 57 ? -17.719 -5.277 20.281 1 98.62 57 ALA A C 1
ATOM 438 O O . ALA A 1 57 ? -17.5 -5.156 19.062 1 98.62 57 ALA A O 1
ATOM 439 N N . ASP A 1 58 ? -17.984 -6.387 20.766 1 97.75 58 ASP A N 1
ATOM 440 C CA . ASP A 1 58 ? -17.953 -7.645 20.031 1 97.75 58 ASP A CA 1
ATOM 441 C C . ASP A 1 58 ? -18.656 -8.758 20.812 1 97.75 58 ASP A C 1
ATOM 443 O O . ASP A 1 58 ? -18.406 -8.93 22 1 97.75 58 ASP A O 1
ATOM 447 N N . LYS A 1 59 ? -19.469 -9.523 20.203 1 96.75 59 LYS A N 1
ATOM 448 C CA . LYS A 1 59 ? -20.156 -10.633 20.859 1 96.75 59 LYS A CA 1
ATOM 449 C C . LYS A 1 59 ? -19.516 -11.969 20.5 1 96.75 59 LYS A C 1
ATOM 451 O O . LYS A 1 59 ? -20 -13.023 20.891 1 96.75 59 LYS A O 1
ATOM 456 N N . HIS A 1 60 ? -18.469 -11.898 19.797 1 95.56 60 HIS A N 1
ATOM 457 C CA . HIS A 1 60 ? -17.844 -13.117 19.297 1 95.56 60 HIS A CA 1
ATOM 458 C C . HIS A 1 60 ? -17.125 -13.859 20.438 1 95.56 60 HIS A C 1
ATOM 460 O O . HIS A 1 60 ? -16.484 -13.242 21.281 1 95.56 60 HIS A O 1
ATOM 466 N N . ILE A 1 61 ? -17.266 -15.195 20.406 1 96 61 ILE A N 1
ATOM 467 C CA . ILE A 1 61 ? -16.562 -16.094 21.312 1 96 61 ILE A CA 1
ATOM 468 C C . ILE A 1 61 ? -15.375 -16.734 20.594 1 96 61 ILE A C 1
ATOM 470 O O . ILE A 1 61 ? -15.5 -17.188 19.453 1 96 61 ILE A O 1
ATOM 474 N N . VAL A 1 62 ? -14.258 -16.797 21.219 1 94.06 62 VAL A N 1
ATOM 475 C CA . VAL A 1 62 ? -13.023 -17.297 20.625 1 94.06 62 VAL A CA 1
ATOM 476 C C . VAL A 1 62 ? -13.219 -18.719 20.125 1 94.06 62 VAL A C 1
ATOM 478 O O . VAL A 1 62 ? -13.703 -19.578 20.859 1 94.06 62 VAL A O 1
ATOM 481 N N . ASP A 1 63 ? -12.891 -18.875 18.875 1 89.62 63 ASP A N 1
ATOM 482 C CA . ASP A 1 63 ? -12.906 -20.203 18.281 1 89.62 63 ASP A CA 1
ATOM 483 C C . ASP A 1 63 ? -11.562 -20.547 17.656 1 89.62 63 ASP A C 1
ATOM 485 O O . ASP A 1 63 ? -10.586 -19.812 17.828 1 89.62 63 ASP A O 1
ATOM 489 N N . GLU A 1 64 ? -11.477 -21.641 16.984 1 81.19 64 GLU A N 1
ATOM 490 C CA . GLU A 1 64 ? -10.211 -22.141 16.453 1 81.19 64 GLU A CA 1
ATOM 491 C C . GLU A 1 64 ? -9.68 -21.234 15.344 1 81.19 64 GLU A C 1
ATOM 493 O O . GLU A 1 64 ? -8.461 -21.094 15.188 1 81.19 64 GLU A O 1
ATOM 498 N N . ASN A 1 65 ? -10.586 -20.609 14.672 1 78.5 65 ASN A N 1
ATOM 499 C CA . ASN A 1 65 ? -10.172 -19.703 13.594 1 78.5 65 ASN A CA 1
ATOM 500 C C . ASN A 1 65 ? -9.422 -18.484 14.141 1 78.5 65 ASN A C 1
ATOM 502 O O . ASN A 1 65 ? -8.516 -17.969 13.484 1 78.5 65 ASN A O 1
ATOM 506 N N . ASP A 1 66 ? -9.797 -18.109 15.305 1 84 66 ASP A N 1
ATOM 507 C CA . ASP A 1 66 ? -9.164 -16.938 15.922 1 84 66 ASP A CA 1
ATOM 508 C C . ASP A 1 66 ? -7.723 -17.25 16.328 1 84 66 ASP A C 1
ATOM 510 O O . ASP A 1 66 ? -6.867 -16.359 16.312 1 84 66 ASP A O 1
ATOM 514 N N . LEU A 1 67 ? -7.496 -18.438 16.641 1 76.81 67 LEU A N 1
ATOM 515 C CA . LEU A 1 67 ? -6.168 -18.844 17.078 1 76.81 67 LEU A CA 1
ATOM 516 C C . LEU A 1 67 ? -5.18 -18.812 15.922 1 76.81 67 LEU A C 1
ATOM 518 O O . LEU A 1 67 ? -3.986 -18.578 16.125 1 76.81 67 LEU A O 1
ATOM 522 N N . GLU A 1 68 ? -5.684 -18.906 14.758 1 73.12 68 GLU A N 1
ATOM 523 C CA . GLU A 1 68 ? -4.832 -18.984 13.578 1 73.12 68 GLU A CA 1
ATOM 524 C C . GLU A 1 68 ? -4.531 -17.594 13.023 1 73.12 68 GLU A C 1
ATOM 526 O O . GLU A 1 68 ? -3.484 -17.391 12.414 1 73.12 68 GLU A O 1
ATOM 531 N N . THR A 1 69 ? -5.398 -16.75 13.328 1 77.06 69 THR A N 1
ATOM 532 C CA . THR A 1 69 ? -5.309 -15.492 12.594 1 77.06 69 THR A CA 1
ATOM 533 C C . THR A 1 69 ? -4.941 -14.344 13.523 1 77.06 69 THR A C 1
ATOM 535 O O . THR A 1 69 ? -4.363 -13.344 13.094 1 77.06 69 THR A O 1
ATOM 538 N N . ASN A 1 70 ? -5.285 -14.469 14.75 1 78.25 70 ASN A N 1
ATOM 539 C CA . ASN A 1 70 ? -5.156 -13.352 15.672 1 78.25 70 ASN A CA 1
ATOM 540 C C . ASN A 1 70 ? -4.02 -13.578 16.672 1 78.25 70 ASN A C 1
ATOM 542 O O . ASN A 1 70 ? -4.148 -14.391 17.594 1 78.25 70 ASN A O 1
ATOM 546 N N . PHE A 1 71 ? -3.029 -12.828 16.594 1 79.44 71 PHE A N 1
ATOM 547 C CA . PHE A 1 71 ? -1.812 -13.008 17.375 1 79.44 71 PHE A CA 1
ATOM 548 C C . PHE A 1 71 ? -2.055 -12.656 18.828 1 79.44 71 PHE A C 1
ATOM 550 O O . PHE A 1 71 ? -1.278 -13.047 19.703 1 79.44 71 PHE A O 1
ATOM 557 N N . PHE A 1 72 ? -3.113 -11.992 19.141 1 79.19 72 PHE A N 1
ATOM 558 C CA . PHE A 1 72 ? -3.408 -11.586 20.5 1 79.19 72 PHE A CA 1
ATOM 559 C C . PHE A 1 72 ? -4.227 -12.656 21.219 1 79.19 72 PHE A C 1
ATOM 561 O O . PHE A 1 72 ? -4.562 -12.508 22.391 1 79.19 72 PHE A O 1
ATOM 568 N N . ILE A 1 73 ? -4.633 -13.672 20.516 1 83.88 73 ILE A N 1
ATOM 569 C CA . ILE A 1 73 ? -5.492 -14.711 21.062 1 83.88 73 ILE A CA 1
ATOM 570 C C . ILE A 1 73 ? -4.719 -16.031 21.141 1 83.88 73 ILE A C 1
ATOM 572 O O . ILE A 1 73 ? -4.172 -16.484 20.125 1 83.88 73 ILE A O 1
ATOM 576 N N . ASP A 1 74 ? -4.695 -16.578 22.281 1 81.5 74 ASP A N 1
ATOM 577 C CA . ASP A 1 74 ? -3.986 -17.844 22.422 1 81.5 74 ASP A CA 1
ATOM 578 C C . ASP A 1 74 ? -4.949 -18.984 22.781 1 81.5 74 ASP A C 1
ATOM 580 O O . ASP A 1 74 ? -6.16 -18.766 22.859 1 81.5 74 ASP A O 1
ATOM 584 N N . CYS A 1 75 ? -4.449 -20.156 22.906 1 81.38 75 CYS A N 1
ATOM 585 C CA . CYS A 1 75 ? -5.246 -21.359 23.109 1 81.38 75 CYS A CA 1
ATOM 586 C C . CYS A 1 75 ? -6.016 -21.281 24.422 1 81.38 75 CYS A C 1
ATOM 588 O O . CYS A 1 75 ? -7.113 -21.844 24.531 1 81.38 75 CYS A O 1
ATOM 590 N N . GLU A 1 76 ? -5.488 -20.5 25.344 1 86 76 GLU A N 1
ATOM 591 C CA . GLU A 1 76 ? -6.137 -20.391 26.641 1 86 76 GLU A CA 1
ATOM 592 C C . GLU A 1 76 ? -7.402 -19.547 26.562 1 86 76 GLU A C 1
ATOM 594 O O . GLU A 1 76 ? -8.25 -19.594 27.453 1 86 76 GLU A O 1
ATOM 599 N N . SER A 1 77 ? -7.512 -18.875 25.5 1 89.62 77 SER A N 1
ATOM 600 C CA . SER A 1 77 ? -8.633 -17.953 25.344 1 89.62 77 SER A CA 1
ATOM 601 C C . SER A 1 77 ? -9.836 -18.656 24.719 1 89.62 77 SER A C 1
ATOM 603 O O . SER A 1 77 ? -10.93 -18.094 24.641 1 89.62 77 SER A O 1
ATOM 605 N N . LEU A 1 78 ? -9.703 -19.922 24.359 1 91 78 LEU A N 1
ATOM 606 C CA . LEU A 1 78 ? -10.789 -20.641 23.703 1 91 78 LEU A CA 1
ATOM 607 C C . LEU A 1 78 ? -12.047 -20.641 24.578 1 91 78 LEU A C 1
ATOM 609 O O . LEU A 1 78 ? -11.984 -20.922 25.766 1 91 78 LEU A O 1
ATOM 613 N N . GLY A 1 79 ? -13.164 -20.25 24 1 93.94 79 GLY A N 1
ATOM 614 C CA . GLY A 1 79 ? -14.438 -20.234 24.703 1 93.94 79 GLY A CA 1
ATOM 615 C C . GLY A 1 79 ? -14.688 -18.953 25.453 1 93.94 79 GLY A C 1
ATOM 616 O O . GLY A 1 79 ? -15.781 -18.75 26 1 93.94 79 GLY A O 1
ATOM 617 N N . GLN A 1 80 ? -13.766 -18.094 25.469 1 95.88 80 GLN A N 1
ATOM 618 C CA . GLN A 1 80 ? -13.906 -16.797 26.125 1 95.88 80 GLN A CA 1
ATOM 619 C C . GLN A 1 80 ? -14.344 -15.719 25.156 1 95.88 80 GLN A C 1
ATOM 621 O O . GLN A 1 80 ? -14.398 -15.961 23.938 1 95.88 80 GLN A O 1
ATOM 626 N N . LYS A 1 81 ? -14.734 -14.578 25.75 1 97 81 LYS A N 1
ATOM 627 C CA . LYS A 1 81 ? -15.117 -13.453 24.906 1 97 81 LYS A CA 1
ATOM 628 C C . LYS A 1 81 ? -13.906 -12.867 24.172 1 97 81 LYS A C 1
ATOM 630 O O . LYS A 1 81 ? -12.977 -12.375 24.812 1 97 81 LYS A O 1
ATOM 635 N N . ARG A 1 82 ? -13.922 -12.914 22.859 1 95.94 82 ARG A N 1
ATOM 636 C CA . ARG A 1 82 ? -12.766 -12.562 22.047 1 95.94 82 ARG A CA 1
ATOM 637 C C . ARG A 1 82 ? -12.32 -11.125 22.297 1 95.94 82 ARG A C 1
ATOM 639 O O . ARG A 1 82 ? -11.133 -10.859 22.484 1 95.94 82 ARG A O 1
ATOM 646 N N . GLY A 1 83 ? -13.32 -10.227 22.328 1 96.75 83 GLY A N 1
ATOM 647 C CA . GLY A 1 83 ? -13.008 -8.828 22.531 1 96.75 83 GLY A CA 1
ATOM 648 C C . GLY A 1 83 ? -12.352 -8.555 23.875 1 96.75 83 GLY A C 1
ATOM 649 O O . GLY A 1 83 ? -11.461 -7.711 23.984 1 96.75 83 GLY A O 1
ATOM 650 N N . GLU A 1 84 ? -12.789 -9.227 24.859 1 96.56 84 GLU A N 1
ATOM 651 C CA . GLU A 1 84 ? -12.234 -9.062 26.203 1 96.56 84 GLU A CA 1
ATOM 652 C C . GLU A 1 84 ? -10.797 -9.57 26.266 1 96.56 84 GLU A C 1
ATOM 654 O O . GLU A 1 84 ? -9.93 -8.93 26.859 1 96.56 84 GLU A O 1
ATOM 659 N N . CYS A 1 85 ? -10.609 -10.695 25.656 1 95.19 85 CYS A N 1
ATOM 660 C CA . CYS A 1 85 ? -9.266 -11.25 25.594 1 95.19 85 CYS A CA 1
ATOM 661 C C . CYS A 1 85 ? -8.312 -10.305 24.875 1 95.19 85 CYS A C 1
ATOM 663 O O . CYS A 1 85 ? -7.211 -10.039 25.359 1 95.19 85 CYS A O 1
ATOM 665 N N . ALA A 1 86 ? -8.758 -9.812 23.75 1 94.31 86 ALA A N 1
ATOM 666 C CA . ALA A 1 86 ? -7.949 -8.883 22.969 1 94.31 86 ALA A CA 1
ATOM 667 C C . ALA A 1 86 ? -7.633 -7.625 23.766 1 94.31 86 ALA A C 1
ATOM 669 O O . ALA A 1 86 ? -6.492 -7.156 23.781 1 94.31 86 ALA A O 1
ATOM 670 N N . LEU A 1 87 ? -8.617 -7.086 24.438 1 95.81 87 LEU A N 1
ATOM 671 C CA . LEU A 1 87 ? -8.461 -5.852 25.203 1 95.81 87 LEU A CA 1
ATOM 672 C C . LEU A 1 87 ? -7.426 -6.023 26.312 1 95.81 87 LEU A C 1
ATOM 674 O O . LEU A 1 87 ? -6.566 -5.156 26.5 1 95.81 87 LEU A O 1
ATOM 678 N N . ASN A 1 88 ? -7.543 -7.09 27.016 1 93.38 88 ASN A N 1
ATOM 679 C CA . ASN A 1 88 ? -6.613 -7.34 28.109 1 93.38 88 ASN A CA 1
ATOM 680 C C . ASN A 1 88 ? -5.168 -7.375 27.625 1 93.38 88 ASN A C 1
ATOM 682 O O . ASN A 1 88 ? -4.281 -6.785 28.25 1 93.38 88 ASN A O 1
ATOM 686 N N . ASN A 1 89 ? -4.984 -8.047 26.578 1 89.38 89 ASN A N 1
ATOM 687 C CA . ASN A 1 89 ? -3.643 -8.141 26.016 1 89.38 89 ASN A CA 1
ATOM 688 C C . ASN A 1 89 ? -3.162 -6.797 25.469 1 89.38 89 ASN A C 1
ATOM 690 O O . ASN A 1 89 ? -1.982 -6.461 25.594 1 89.38 89 ASN A O 1
ATOM 694 N N . LEU A 1 90 ? -4.012 -6.043 24.922 1 91.38 90 LEU A N 1
ATOM 695 C CA . LEU A 1 90 ? -3.68 -4.734 24.359 1 91.38 90 LEU A CA 1
ATOM 696 C C . LEU A 1 90 ? -3.271 -3.764 25.469 1 91.38 90 LEU A C 1
ATOM 698 O O . LEU A 1 90 ? -2.299 -3.02 25.312 1 91.38 90 LEU A O 1
ATOM 702 N N . LEU A 1 91 ? -3.99 -3.758 26.547 1 91.38 91 LEU A N 1
ATOM 703 C CA . LEU A 1 91 ? -3.76 -2.803 27.625 1 91.38 91 LEU A CA 1
ATOM 704 C C . LEU A 1 91 ? -2.438 -3.088 28.328 1 91.38 91 LEU A C 1
ATOM 706 O O . LEU A 1 91 ? -1.889 -2.215 29.016 1 91.38 91 LEU A O 1
ATOM 710 N N . GLU A 1 92 ? -1.918 -4.266 28.141 1 85.06 92 GLU A N 1
ATOM 711 C CA . GLU A 1 92 ? -0.608 -4.602 28.688 1 85.06 92 GLU A CA 1
ATOM 712 C C . GLU A 1 92 ? 0.508 -3.891 27.938 1 85.06 92 GLU A C 1
ATOM 714 O O . GLU A 1 92 ? 1.609 -3.715 28.469 1 85.06 92 GLU A O 1
ATOM 719 N N . LEU A 1 93 ? 0.211 -3.467 26.797 1 83.25 93 LEU A N 1
ATOM 720 C CA . LEU A 1 93 ? 1.23 -2.863 25.953 1 83.25 93 LEU A CA 1
ATOM 721 C C . LEU A 1 93 ? 1.538 -1.438 26.391 1 83.25 93 LEU A C 1
ATOM 723 O O . LEU A 1 93 ? 2.641 -0.936 26.156 1 83.25 93 LEU A O 1
ATOM 727 N N . ASN A 1 94 ? 0.559 -0.72 26.953 1 86.56 94 ASN A N 1
ATOM 728 C CA . ASN A 1 94 ? 0.689 0.676 27.359 1 86.56 94 ASN A CA 1
ATOM 729 C C . ASN A 1 94 ? -0.208 1.001 28.547 1 86.56 94 ASN A C 1
ATOM 731 O O . ASN A 1 94 ? -1.428 1.101 28.406 1 86.56 94 ASN A O 1
ATOM 735 N N . ASP A 1 95 ? 0.312 1.266 29.594 1 86.88 95 ASP A N 1
ATOM 736 C CA . ASP A 1 95 ? -0.419 1.431 30.844 1 86.88 95 ASP A CA 1
ATOM 737 C C . ASP A 1 95 ? -1.152 2.77 30.875 1 86.88 95 ASP A C 1
ATOM 739 O O . ASP A 1 95 ? -2.012 2.99 31.734 1 86.88 95 ASP A O 1
ATOM 743 N N . ARG A 1 96 ? -0.921 3.609 29.906 1 89 96 ARG A N 1
ATOM 744 C CA . ARG A 1 96 ? -1.569 4.918 29.875 1 89 96 ARG A CA 1
ATOM 745 C C . ARG A 1 96 ? -2.906 4.844 29.141 1 89 96 ARG A C 1
ATOM 747 O O . ARG A 1 96 ? -3.719 5.766 29.234 1 89 96 ARG A O 1
ATOM 754 N N . VAL A 1 97 ? -3.035 3.826 28.469 1 94.06 97 VAL A N 1
ATOM 755 C CA . VAL A 1 97 ? -4.258 3.678 27.672 1 94.06 97 VAL A CA 1
ATOM 756 C C . VAL A 1 97 ? -5.316 2.953 28.5 1 94.06 97 VAL A C 1
ATOM 758 O O . VAL A 1 97 ? -5.023 1.952 29.156 1 94.06 97 VAL A O 1
ATOM 761 N N . LYS A 1 98 ? -6.512 3.578 28.531 1 97.38 98 LYS A N 1
ATOM 762 C CA . LYS A 1 98 ? -7.645 2.945 29.203 1 97.38 98 LYS A CA 1
ATOM 763 C C . LYS A 1 98 ? -8.555 2.238 28.203 1 97.38 98 LYS A C 1
ATOM 765 O O . LYS A 1 98 ? -8.492 2.512 27 1 97.38 98 LYS A O 1
ATOM 770 N N . GLY A 1 99 ? -9.312 1.245 28.688 1 97.75 99 GLY A N 1
ATOM 771 C CA . GLY A 1 99 ? -10.188 0.536 27.766 1 97.75 99 GLY A CA 1
ATOM 772 C C . GLY A 1 99 ? -11.312 -0.203 28.453 1 97.75 99 GLY A C 1
ATOM 773 O O . GLY A 1 99 ? -11.281 -0.408 29.672 1 97.75 99 GLY A O 1
ATOM 774 N N . GLU A 1 100 ? -12.266 -0.455 27.734 1 98.25 100 GLU A N 1
ATOM 775 C CA . GLU A 1 100 ? -13.43 -1.194 28.203 1 98.25 100 GLU A CA 1
ATOM 776 C C . GLU A 1 100 ? -13.984 -2.115 27.125 1 98.25 100 GLU A C 1
ATOM 778 O O . GLU A 1 100 ? -13.906 -1.794 25.938 1 98.25 100 GLU A O 1
ATOM 783 N N . TYR A 1 101 ? -14.492 -3.281 27.578 1 98.31 101 TYR A N 1
ATOM 784 C CA . TYR A 1 101 ? -15.109 -4.242 26.672 1 98.31 101 TYR A CA 1
ATOM 785 C C . TYR A 1 101 ? -16.625 -4.227 26.812 1 98.31 101 TYR A C 1
ATOM 787 O O . TYR A 1 101 ? -17.156 -4.129 27.938 1 98.31 101 TYR A O 1
ATOM 795 N N . TYR A 1 102 ? -17.328 -4.234 25.703 1 98.38 102 TYR A N 1
ATOM 796 C CA . TYR A 1 102 ? -18.781 -4.273 25.656 1 98.38 102 TYR A CA 1
ATOM 797 C C . TYR A 1 102 ? -19.266 -5.504 24.906 1 98.38 102 TYR A C 1
ATOM 799 O O . TYR A 1 102 ? -19.031 -5.637 23.703 1 98.38 102 TYR A O 1
ATOM 807 N N . PHE A 1 103 ? -20 -6.363 25.547 1 98 103 PHE A N 1
ATOM 808 C CA . PHE A 1 103 ? -20.578 -7.531 24.891 1 98 103 PHE A CA 1
ATOM 809 C C . PHE A 1 103 ? -21.812 -7.148 24.094 1 98 103 PHE A C 1
ATOM 811 O O . PHE A 1 103 ? -22.938 -7.52 24.469 1 98 103 PHE A O 1
ATOM 818 N N . LYS A 1 104 ? -21.516 -6.426 23.016 1 97.69 104 LYS A N 1
ATOM 819 C CA . LYS A 1 104 ? -22.594 -5.895 22.156 1 97.69 104 LYS A CA 1
ATOM 820 C C . LYS A 1 104 ? -22.266 -6.09 20.688 1 97.69 104 LYS A C 1
ATOM 822 O O . LYS A 1 104 ? -21.094 -6.027 20.281 1 97.69 104 LYS A O 1
ATOM 827 N N . SER A 1 105 ? -23.328 -6.406 19.938 1 97.25 105 SER A N 1
ATOM 828 C CA . SER A 1 105 ? -23.203 -6.406 18.469 1 97.25 105 SER A CA 1
ATOM 829 C C . SER A 1 105 ? -23.469 -5.016 17.906 1 97.25 105 SER A C 1
ATOM 831 O O . SER A 1 105 ? -23.984 -4.141 18.594 1 97.25 105 SER A O 1
ATOM 833 N N . LEU A 1 106 ? -23.062 -4.82 16.672 1 97.56 106 LEU A N 1
ATOM 834 C CA . LEU A 1 106 ? -23.328 -3.547 16.016 1 97.56 106 LEU A CA 1
ATOM 835 C C . LEU A 1 106 ? -24.828 -3.262 15.977 1 97.56 106 LEU A C 1
ATOM 837 O O . LEU A 1 106 ? -25.25 -2.117 16.156 1 97.56 106 LEU A O 1
ATOM 841 N N . GLN A 1 107 ? -25.609 -4.277 15.789 1 96.38 107 GLN A N 1
ATOM 842 C CA . GLN A 1 107 ? -27.062 -4.125 15.734 1 96.38 107 GLN A CA 1
ATOM 843 C C . GLN A 1 107 ? -27.609 -3.602 17.062 1 96.38 107 GLN A C 1
ATOM 845 O O . GLN A 1 107 ? -28.531 -2.779 17.078 1 96.38 107 GLN A O 1
ATOM 850 N N . GLU A 1 108 ? -27.047 -4.082 18.094 1 97.69 108 GLU A N 1
ATOM 851 C CA . GLU A 1 108 ? -27.469 -3.617 19.406 1 97.69 108 GLU A CA 1
ATOM 852 C C . GLU A 1 108 ? -27.016 -2.18 19.656 1 97.69 108 GLU A C 1
ATOM 854 O O . GLU A 1 108 ? -27.75 -1.387 20.25 1 97.69 108 GLU A O 1
ATOM 859 N N . ILE A 1 109 ? -25.828 -1.843 19.188 1 97.94 109 ILE A N 1
ATOM 860 C CA . ILE A 1 109 ? -25.234 -0.52 19.391 1 97.94 109 ILE A CA 1
ATOM 861 C C . ILE A 1 109 ? -26.062 0.522 18.625 1 97.94 109 ILE A C 1
ATOM 863 O O . ILE A 1 109 ? -26.234 1.646 19.094 1 97.94 109 ILE A O 1
ATOM 867 N N . LEU A 1 110 ? -26.609 0.079 17.5 1 97.56 110 LEU A N 1
ATOM 868 C CA . LEU A 1 110 ? -27.375 0.984 16.656 1 97.56 110 LEU A CA 1
ATOM 869 C C . LEU A 1 110 ? -28.609 1.498 17.406 1 97.56 110 LEU A C 1
ATOM 871 O O . LEU A 1 110 ? -29.156 2.541 17.047 1 97.56 110 LEU A O 1
ATOM 875 N N . LYS A 1 111 ? -28.953 0.842 18.469 1 97.31 111 LYS A N 1
ATOM 876 C CA . LYS A 1 111 ? -30.141 1.223 19.25 1 97.31 111 LYS A CA 1
ATOM 877 C C . LYS A 1 111 ? -29.75 2.131 20.406 1 97.31 111 LYS A C 1
ATOM 879 O O . LYS A 1 111 ? -30.625 2.609 21.141 1 97.31 111 LYS A O 1
ATOM 884 N N . GLU A 1 112 ? -28.5 2.424 20.547 1 97.31 112 GLU A N 1
ATOM 885 C CA . GLU A 1 112 ? -28 3.203 21.672 1 97.31 112 GLU A CA 1
ATOM 886 C C . GLU A 1 112 ? -27.25 4.438 21.188 1 97.31 112 GLU A C 1
ATOM 888 O O . GLU A 1 112 ? -26.031 4.527 21.359 1 97.31 112 GLU A O 1
ATOM 893 N N . GLU A 1 113 ? -27.906 5.434 20.906 1 94.94 113 GLU A N 1
ATOM 894 C CA . GLU A 1 113 ? -27.328 6.645 20.328 1 94.94 113 GLU A CA 1
ATOM 895 C C . GLU A 1 113 ? -26.359 7.301 21.312 1 94.94 113 GLU A C 1
ATOM 897 O O . GLU A 1 113 ? -25.312 7.809 20.906 1 94.94 113 GLU A O 1
ATOM 902 N N . SER A 1 114 ? -26.75 7.332 22.547 1 96.06 114 SER A N 1
ATOM 903 C CA . SER A 1 114 ? -25.906 7.953 23.562 1 96.06 114 SER A CA 1
ATOM 904 C C . SER A 1 114 ? -24.562 7.242 23.656 1 96.06 114 SER A C 1
ATOM 906 O O . SER A 1 114 ? -23.531 7.883 23.875 1 96.06 114 SER A O 1
ATOM 908 N N . PHE A 1 115 ? -24.625 5.895 23.516 1 97.44 115 PHE A N 1
ATOM 909 C CA . PHE A 1 115 ? -23.406 5.098 23.531 1 97.44 115 PHE A CA 1
ATOM 910 C C . PHE A 1 115 ? -22.484 5.484 22.375 1 97.44 115 PHE A C 1
ATOM 912 O O . PHE A 1 115 ? -21.281 5.664 22.562 1 97.44 115 PHE A O 1
ATOM 919 N N . ILE A 1 116 ? -23.062 5.688 21.25 1 97.38 116 ILE A N 1
ATOM 920 C CA . ILE A 1 116 ? -22.344 6.012 20.016 1 97.38 116 ILE A CA 1
ATOM 921 C C . ILE A 1 116 ? -21.656 7.371 20.172 1 97.38 116 ILE A C 1
ATOM 923 O O . ILE A 1 116 ? -20.5 7.535 19.781 1 97.38 116 ILE A O 1
ATOM 927 N N . GLN A 1 117 ? -22.281 8.273 20.812 1 94.81 117 GLN A N 1
ATOM 928 C CA . GLN A 1 117 ? -21.812 9.656 20.922 1 94.81 117 GLN A CA 1
ATOM 929 C C . GLN A 1 117 ? -20.641 9.766 21.891 1 94.81 117 GLN A C 1
ATOM 931 O O . GLN A 1 117 ? -19.953 10.781 21.922 1 94.81 117 GLN A O 1
ATOM 936 N N . THR A 1 118 ? -20.391 8.688 22.609 1 95.94 118 THR A N 1
ATOM 937 C CA . THR A 1 118 ? -19.328 8.695 23.594 1 95.94 118 THR A CA 1
ATOM 938 C C . THR A 1 118 ? -17.953 8.578 22.922 1 95.94 118 THR A C 1
ATOM 940 O O . THR A 1 118 ? -16.938 8.898 23.531 1 95.94 118 THR A O 1
ATOM 943 N N . PHE A 1 119 ? -17.969 8.18 21.719 1 97.75 119 PHE A N 1
ATOM 944 C CA . PHE A 1 119 ? -16.703 7.891 21.062 1 97.75 119 PHE A CA 1
ATOM 945 C C . PHE A 1 119 ? -16.406 8.906 19.969 1 97.75 119 PHE A C 1
ATOM 947 O O . PHE A 1 119 ? -17.328 9.367 19.281 1 97.75 119 PHE A O 1
ATOM 954 N N . ASP A 1 120 ? -15.156 9.227 19.844 1 97.56 120 ASP A N 1
ATOM 955 C CA . ASP A 1 120 ? -14.719 10.219 18.859 1 97.56 120 ASP A CA 1
ATOM 956 C C . ASP A 1 120 ? -14.547 9.594 17.484 1 97.56 120 ASP A C 1
ATOM 958 O O . ASP A 1 120 ? -14.68 10.273 16.469 1 97.56 120 ASP A O 1
ATOM 962 N N . ILE A 1 121 ? -14.109 8.383 17.453 1 98.19 121 ILE A N 1
ATOM 963 C CA . ILE A 1 121 ? -13.906 7.625 16.234 1 98.19 121 ILE A CA 1
ATOM 964 C C . ILE A 1 121 ? -14.398 6.191 16.422 1 98.19 121 ILE A C 1
ATOM 966 O O . ILE A 1 121 ? -14.188 5.586 17.469 1 98.19 121 ILE A O 1
ATOM 970 N N . ILE A 1 122 ? -15.078 5.684 15.469 1 98.56 122 ILE A N 1
ATOM 971 C CA . ILE A 1 122 ? -15.57 4.312 15.523 1 98.56 122 ILE A CA 1
ATOM 972 C C . ILE A 1 122 ? -15.047 3.523 14.328 1 98.56 122 ILE A C 1
ATOM 974 O O . ILE A 1 122 ? -15.164 3.969 13.188 1 98.56 122 ILE A O 1
ATOM 978 N N . VAL A 1 123 ? -14.43 2.393 14.578 1 98.75 123 VAL A N 1
ATOM 979 C CA . VAL A 1 123 ? -13.906 1.526 13.531 1 98.75 123 VAL A CA 1
ATOM 980 C C . VAL A 1 123 ? -14.719 0.232 13.477 1 98.75 123 VAL A C 1
ATOM 982 O O . VAL A 1 123 ? -14.859 -0.462 14.484 1 98.75 123 VAL A O 1
ATOM 985 N N . CYS A 1 124 ? -15.25 -0.066 12.352 1 98.56 124 CYS A N 1
ATOM 986 C CA . CYS A 1 124 ? -16.016 -1.285 12.117 1 98.56 124 CYS A CA 1
ATOM 987 C C . CYS A 1 124 ? -15.227 -2.27 11.258 1 98.56 124 CYS A C 1
ATOM 989 O O . CYS A 1 124 ? -15.047 -2.043 10.062 1 98.56 124 CYS A O 1
ATOM 991 N N . SER A 1 125 ? -14.898 -3.365 11.867 1 97.44 125 SER A N 1
ATOM 992 C CA . SER A 1 125 ? -14.102 -4.352 11.148 1 97.44 125 SER A CA 1
ATOM 993 C C . SER A 1 125 ? -14.953 -5.531 10.695 1 97.44 125 SER A C 1
ATOM 995 O O . SER A 1 125 ? -15.438 -6.309 11.523 1 97.44 125 SER A O 1
ATOM 997 N N . ASN A 1 126 ? -15.086 -5.676 9.422 1 94.75 126 ASN A N 1
ATOM 998 C CA . ASN A 1 126 ? -15.797 -6.793 8.805 1 94.75 126 ASN A CA 1
ATOM 999 C C . ASN A 1 126 ? -17.203 -6.957 9.375 1 94.75 126 ASN A C 1
ATOM 1001 O O . ASN A 1 126 ? -17.594 -8.062 9.75 1 94.75 126 ASN A O 1
ATOM 1005 N N . GLN A 1 127 ? -17.844 -5.789 9.531 1 95.62 127 GLN A N 1
ATOM 1006 C CA . GLN A 1 127 ? -19.25 -5.754 9.922 1 95.62 127 GLN A CA 1
ATOM 1007 C C . GLN A 1 127 ? -20.156 -5.656 8.695 1 95.62 127 GLN A C 1
ATOM 1009 O O . GLN A 1 127 ? -19.688 -5.367 7.594 1 95.62 127 GLN A O 1
ATOM 1014 N N . LEU A 1 128 ? -21.406 -5.934 8.898 1 94.12 128 LEU A N 1
ATOM 1015 C CA . LEU A 1 128 ? -22.344 -5.785 7.805 1 94.12 128 LEU A CA 1
ATOM 1016 C C . LEU A 1 128 ? -22.406 -4.34 7.32 1 94.12 128 LEU A C 1
ATOM 1018 O O . LEU A 1 128 ? -22.625 -3.422 8.109 1 94.12 128 LEU A O 1
ATOM 1022 N N . HIS A 1 129 ? -22.219 -4.207 6.043 1 93.75 129 HIS A N 1
ATOM 1023 C CA . HIS A 1 129 ? -22.094 -2.887 5.438 1 93.75 129 HIS A CA 1
ATOM 1024 C C . HIS A 1 129 ? -23.312 -2.018 5.742 1 93.75 129 HIS A C 1
ATOM 1026 O O . HIS A 1 129 ? -23.172 -0.842 6.086 1 93.75 129 HIS A O 1
ATOM 1032 N N . GLU A 1 130 ? -24.469 -2.568 5.668 1 91.19 130 GLU A N 1
ATOM 1033 C CA . GLU A 1 130 ? -25.688 -1.814 5.891 1 91.19 130 GLU A CA 1
ATOM 1034 C C . GLU A 1 130 ? -25.75 -1.251 7.309 1 91.19 130 GLU A C 1
ATOM 1036 O O . GLU A 1 130 ? -26.266 -0.15 7.523 1 91.19 130 GLU A O 1
ATOM 1041 N N . ASP A 1 131 ? -25.25 -2.021 8.211 1 94.62 131 ASP A N 1
ATOM 1042 C CA . ASP A 1 131 ? -25.234 -1.573 9.602 1 94.62 131 ASP A CA 1
ATOM 1043 C C . ASP A 1 131 ? -24.219 -0.456 9.805 1 94.62 131 ASP A C 1
ATOM 1045 O O . ASP A 1 131 ? -24.438 0.454 10.609 1 94.62 131 ASP A O 1
ATOM 1049 N N . VAL A 1 132 ? -23.094 -0.533 9.133 1 95.25 132 VAL A N 1
ATOM 1050 C CA . VAL A 1 132 ? -22.078 0.498 9.234 1 95.25 132 VAL A CA 1
ATOM 1051 C C . VAL A 1 132 ? -22.609 1.814 8.68 1 95.25 132 VAL A C 1
ATOM 1053 O O . VAL A 1 132 ? -22.375 2.879 9.258 1 95.25 132 VAL A O 1
ATOM 1056 N N . ILE A 1 133 ? -23.297 1.697 7.562 1 92.19 133 ILE A N 1
ATOM 1057 C CA . ILE A 1 133 ? -23.906 2.887 6.965 1 92.19 133 ILE A CA 1
ATOM 1058 C C . ILE A 1 133 ? -24.906 3.502 7.938 1 92.19 133 ILE A C 1
ATOM 1060 O O . ILE A 1 133 ? -24.938 4.723 8.109 1 92.19 133 ILE A O 1
ATOM 1064 N N . SER A 1 134 ? -25.688 2.652 8.531 1 93.69 134 SER A N 1
ATOM 1065 C CA . SER A 1 134 ? -26.641 3.141 9.531 1 93.69 134 SER A CA 1
ATOM 1066 C C . SER A 1 134 ? -25.938 3.848 10.672 1 93.69 134 SER A C 1
ATOM 1068 O O . SER A 1 134 ? -26.375 4.91 11.125 1 93.69 134 SER A O 1
ATOM 1070 N N . LEU A 1 135 ? -24.859 3.264 11.109 1 95.5 135 LEU A N 1
ATOM 1071 C CA . LEU A 1 135 ? -24.078 3.857 12.18 1 95.5 135 LEU A CA 1
ATOM 1072 C C . LEU A 1 135 ? -23.547 5.23 11.781 1 95.5 135 LEU A C 1
ATOM 1074 O O . LEU A 1 135 ? -23.578 6.168 12.578 1 95.5 135 LEU A O 1
ATOM 1078 N N . SER A 1 136 ? -23.094 5.344 10.562 1 92.75 136 SER A N 1
ATOM 1079 C CA . SER A 1 136 ? -22.484 6.578 10.07 1 92.75 136 SER A CA 1
ATOM 1080 C C . SER A 1 136 ? -23.5 7.711 10.016 1 92.75 136 SER A C 1
ATOM 1082 O O . SER A 1 136 ? -23.141 8.883 10.055 1 92.75 136 SER A O 1
ATOM 1084 N N . THR A 1 137 ? -24.75 7.344 9.93 1 90.56 137 THR A N 1
ATOM 1085 C CA . THR A 1 137 ? -25.812 8.359 9.875 1 90.56 137 THR A CA 1
ATOM 1086 C C . THR A 1 137 ? -26.188 8.812 11.281 1 90.56 137 THR A C 1
ATOM 1088 O O . THR A 1 137 ? -26.797 9.875 11.453 1 90.56 137 THR A O 1
ATOM 1091 N N . LEU A 1 138 ? -25.844 8.062 12.273 1 92.69 138 LEU A N 1
ATOM 1092 C CA . LEU A 1 138 ? -26.25 8.344 13.648 1 92.69 138 LEU A CA 1
ATOM 1093 C C . LEU A 1 138 ? -25.219 9.219 14.352 1 92.69 138 LEU A C 1
ATOM 1095 O O . LEU A 1 138 ? -25.469 9.727 15.445 1 92.69 138 LEU A O 1
ATOM 1099 N N . THR A 1 139 ? -24.078 9.398 13.719 1 91.69 139 THR A N 1
ATOM 1100 C CA . THR A 1 139 ? -23.047 10.219 14.328 1 91.69 139 THR A CA 1
ATOM 1101 C C . THR A 1 139 ? -22.359 11.086 13.281 1 91.69 139 THR A C 1
ATOM 1103 O O . THR A 1 139 ? -22.297 10.727 12.109 1 91.69 139 THR A O 1
ATOM 1106 N N . LYS A 1 140 ? -21.844 12.211 13.742 1 88.56 140 LYS A N 1
ATOM 1107 C CA . LYS A 1 140 ? -21.078 13.094 12.867 1 88.56 140 LYS A CA 1
ATOM 1108 C C . LYS A 1 140 ? -19.578 12.781 12.961 1 88.56 140 LYS A C 1
ATOM 1110 O O . LYS A 1 140 ? -18.797 13.281 12.156 1 88.56 140 LYS A O 1
ATOM 1115 N N . ASN A 1 141 ? -19.25 11.922 13.906 1 93.38 141 ASN A N 1
ATOM 1116 C CA . ASN A 1 141 ? -17.859 11.539 14.102 1 93.38 141 ASN A CA 1
ATOM 1117 C C . ASN A 1 141 ? -17.406 10.5 13.078 1 93.38 141 ASN A C 1
ATOM 1119 O O . ASN A 1 141 ? -18.25 9.812 12.477 1 93.38 141 ASN A O 1
ATOM 1123 N N . PRO A 1 142 ? -16.156 10.445 12.852 1 95.25 142 PRO A N 1
ATOM 1124 C CA . PRO A 1 142 ? -15.656 9.516 11.836 1 95.25 142 PRO A CA 1
ATOM 1125 C C . PRO A 1 142 ? -16 8.062 12.141 1 95.25 142 PRO A C 1
ATOM 1127 O O . PRO A 1 142 ? -15.789 7.594 13.258 1 95.25 142 PRO A O 1
ATOM 1130 N N . VAL A 1 143 ? -16.562 7.445 11.195 1 96.62 143 VAL A N 1
ATOM 1131 C CA . VAL A 1 143 ? -16.766 6 11.188 1 96.62 143 VAL A CA 1
ATOM 1132 C C . VAL A 1 143 ? -15.906 5.367 10.094 1 96.62 143 VAL A C 1
ATOM 1134 O O . VAL A 1 143 ? -16.031 5.723 8.914 1 96.62 143 VAL A O 1
ATOM 1137 N N . ILE A 1 144 ? -15.047 4.473 10.508 1 97.12 144 ILE A N 1
ATOM 1138 C CA . ILE A 1 144 ? -14.141 3.82 9.57 1 97.12 144 ILE A CA 1
ATOM 1139 C C . ILE A 1 144 ? -14.578 2.375 9.344 1 97.12 144 ILE A C 1
ATOM 1141 O O . ILE A 1 144 ? -14.664 1.592 10.289 1 97.12 144 ILE A O 1
ATOM 1145 N N . GLU A 1 145 ? -14.883 2.061 8.148 1 96.62 145 GLU A N 1
ATOM 1146 C CA . GLU A 1 145 ? -15.227 0.695 7.762 1 96.62 145 GLU A CA 1
ATOM 1147 C C . GLU A 1 145 ? -14.016 -0.03 7.176 1 96.62 145 GLU A C 1
ATOM 1149 O O . GLU A 1 145 ? -13.344 0.493 6.281 1 96.62 145 GLU A O 1
ATOM 1154 N N . VAL A 1 146 ? -13.773 -1.196 7.691 1 98 146 VAL A N 1
ATOM 1155 C CA . VAL A 1 146 ? -12.672 -2.018 7.211 1 98 146 VAL A CA 1
ATOM 1156 C C . VAL A 1 146 ? -13.203 -3.359 6.711 1 98 146 VAL A C 1
ATOM 1158 O O . VAL A 1 146 ? -13.961 -4.035 7.41 1 98 146 VAL A O 1
ATOM 1161 N N . TYR A 1 147 ? -12.844 -3.68 5.52 1 96.44 147 TYR A N 1
ATOM 1162 C CA . TYR A 1 147 ? -13.219 -4.949 4.902 1 96.44 147 TYR A CA 1
ATOM 1163 C C . TYR A 1 147 ? -12 -5.664 4.336 1 96.44 147 TYR A C 1
ATOM 1165 O O . TYR A 1 147 ? -11.234 -5.082 3.57 1 96.44 147 TYR A O 1
ATOM 1173 N N . THR A 1 148 ? -11.789 -6.91 4.781 1 95.19 148 THR A N 1
ATOM 1174 C CA . THR A 1 148 ? -10.703 -7.719 4.227 1 95.19 148 THR A CA 1
ATOM 1175 C C . THR A 1 148 ? -11.242 -9.039 3.684 1 95.19 148 THR A C 1
ATOM 1177 O O . THR A 1 148 ? -12.156 -9.633 4.262 1 95.19 148 THR A O 1
ATOM 1180 N N . ASN A 1 149 ? -10.734 -9.469 2.572 1 93.44 149 ASN A N 1
ATOM 1181 C CA . ASN A 1 149 ? -11.094 -10.711 1.896 1 93.44 149 ASN A CA 1
ATOM 1182 C C . ASN A 1 149 ? -9.938 -11.234 1.05 1 93.44 149 ASN A C 1
ATOM 1184 O O . ASN A 1 149 ? -9.625 -10.68 -0.004 1 93.44 149 ASN A O 1
ATOM 1188 N N . GLY A 1 150 ? -9.367 -12.359 1.547 1 90 150 GLY A N 1
ATOM 1189 C CA . GLY A 1 150 ? -8.18 -12.844 0.859 1 90 150 GLY A CA 1
ATOM 1190 C C . GLY A 1 150 ? -7.039 -11.844 0.861 1 90 150 GLY A C 1
ATOM 1191 O O . GLY A 1 150 ? -6.633 -11.359 1.919 1 90 150 GLY A O 1
ATOM 1192 N N . PHE A 1 151 ? -6.633 -11.414 -0.353 1 90.69 151 PHE A N 1
ATOM 1193 C CA . PHE A 1 151 ? -5.48 -10.531 -0.486 1 90.69 151 PHE A CA 1
ATOM 1194 C C . PHE A 1 151 ? -5.922 -9.07 -0.559 1 90.69 151 PHE A C 1
ATOM 1196 O O . PHE A 1 151 ? -5.09 -8.172 -0.654 1 90.69 151 PHE A O 1
ATOM 1203 N N . ILE A 1 152 ? -7.285 -8.844 -0.425 1 94.12 152 ILE A N 1
ATOM 1204 C CA . ILE A 1 152 ? -7.793 -7.496 -0.672 1 94.12 152 ILE A CA 1
ATOM 1205 C C . ILE A 1 152 ? -8.258 -6.867 0.642 1 94.12 152 ILE A C 1
ATOM 1207 O O . ILE A 1 152 ? -8.875 -7.539 1.47 1 94.12 152 ILE A O 1
ATOM 1211 N N . GLY A 1 153 ? -7.891 -5.664 0.86 1 96.44 153 GLY A N 1
ATOM 1212 C CA . GLY A 1 153 ? -8.383 -4.859 1.965 1 96.44 153 GLY A CA 1
ATOM 1213 C C . GLY A 1 153 ? -8.961 -3.527 1.521 1 96.44 153 GLY A C 1
ATOM 1214 O O . GLY A 1 153 ? -8.438 -2.893 0.604 1 96.44 153 GLY A O 1
ATOM 1215 N N . VAL A 1 154 ? -10.086 -3.139 2.113 1 96.44 154 VAL A N 1
ATOM 1216 C CA . VAL A 1 154 ? -10.734 -1.864 1.82 1 96.44 154 VAL A CA 1
ATOM 1217 C C . VAL A 1 154 ? -10.961 -1.09 3.117 1 96.44 154 VAL A C 1
ATOM 1219 O O . VAL A 1 154 ? -11.336 -1.671 4.137 1 96.44 154 VAL A O 1
ATOM 1222 N N . VAL A 1 155 ? -10.641 0.149 3.102 1 96.94 155 VAL A N 1
ATOM 1223 C CA . VAL A 1 155 ? -10.906 1.064 4.207 1 96.94 155 VAL A CA 1
ATOM 1224 C C . VAL A 1 155 ? -11.734 2.244 3.713 1 96.94 155 VAL A C 1
ATOM 1226 O O . VAL A 1 155 ? -11.367 2.912 2.744 1 96.94 155 VAL A O 1
ATOM 1229 N N . LYS A 1 156 ? -12.805 2.484 4.336 1 94.5 156 LYS A N 1
ATOM 1230 C CA . LYS A 1 156 ? -13.672 3.609 3.994 1 94.5 156 LYS A CA 1
ATOM 1231 C C . LYS A 1 156 ? -13.984 4.457 5.223 1 94.5 156 LYS A C 1
ATOM 1233 O O . LYS A 1 156 ? -14.281 3.92 6.293 1 94.5 156 LYS A O 1
ATOM 1238 N N . VAL A 1 157 ? -13.922 5.715 5.051 1 94.94 157 VAL A N 1
ATOM 1239 C CA . VAL A 1 157 ? -14.203 6.625 6.156 1 94.94 157 VAL A CA 1
ATOM 1240 C C . VAL A 1 157 ? -15.477 7.414 5.867 1 94.94 157 VAL A C 1
ATOM 1242 O O . VAL A 1 157 ? -15.633 7.977 4.781 1 94.94 157 VAL A O 1
ATOM 1245 N N . TYR A 1 158 ? -16.344 7.375 6.84 1 93.25 158 TYR A N 1
ATOM 1246 C CA . TYR A 1 158 ? -17.562 8.195 6.84 1 93.25 158 TYR A CA 1
ATOM 1247 C C . TYR A 1 158 ? -17.5 9.266 7.922 1 93.25 158 TYR A C 1
ATOM 1249 O O . TYR A 1 158 ? -17.25 8.961 9.094 1 93.25 158 TYR A O 1
ATOM 1257 N N . VAL A 1 159 ? -17.688 10.484 7.535 1 92.06 159 VAL A N 1
ATOM 1258 C CA . VAL A 1 159 ? -17.625 11.562 8.516 1 92.06 159 VAL A CA 1
ATOM 1259 C C . VAL A 1 159 ? -18.516 12.719 8.055 1 92.06 159 VAL A C 1
ATOM 1261 O O . VAL A 1 159 ? -18.703 12.93 6.852 1 92.06 159 VAL A O 1
ATOM 1264 N N . GLY A 1 160 ? -19.156 13.367 9.008 1 88.12 160 GLY A N 1
ATOM 1265 C CA . GLY A 1 160 ? -19.875 14.586 8.656 1 88.12 160 GLY A CA 1
ATOM 1266 C C . GLY A 1 160 ? -18.953 15.719 8.234 1 88.12 160 GLY A C 1
ATOM 1267 O O . GLY A 1 160 ? -19 16.172 7.09 1 88.12 160 GLY A O 1
ATOM 1268 N N . SER A 1 161 ? -18.203 16.156 9.047 1 90.44 161 SER A N 1
ATOM 1269 C CA . SER A 1 161 ? -17.188 17.188 8.844 1 90.44 161 SER A CA 1
ATOM 1270 C C . SER A 1 161 ? -16 16.984 9.781 1 90.44 161 SER A C 1
ATOM 1272 O O . SER A 1 161 ? -16.172 16.641 10.953 1 90.44 161 SER A O 1
ATOM 1274 N N . HIS A 1 162 ? -14.852 17.078 9.266 1 94 162 HIS A N 1
ATOM 1275 C CA . HIS A 1 162 ? -13.648 16.906 10.07 1 94 162 HIS A CA 1
ATOM 1276 C C . HIS A 1 162 ? -12.609 17.969 9.734 1 94 162 HIS A C 1
ATOM 1278 O O . HIS A 1 162 ? -12.203 18.109 8.578 1 94 162 HIS A O 1
ATOM 1284 N N . VAL A 1 163 ? -12.188 18.672 10.695 1 95.94 163 VAL A N 1
ATOM 1285 C CA . VAL A 1 163 ? -11.273 19.797 10.469 1 95.94 163 VAL A CA 1
ATOM 1286 C C . VAL A 1 163 ? -9.828 19.312 10.602 1 95.94 163 VAL A C 1
ATOM 1288 O O . VAL A 1 163 ? -9.516 18.484 11.469 1 95.94 163 VAL A O 1
ATOM 1291 N N . ILE A 1 164 ? -9.023 19.719 9.773 1 95.69 164 ILE A N 1
ATOM 1292 C CA . ILE A 1 164 ? -7.598 19.406 9.773 1 95.69 164 ILE A CA 1
ATOM 1293 C C . ILE A 1 164 ? -6.789 20.688 9.938 1 95.69 164 ILE A C 1
ATOM 1295 O O . ILE A 1 164 ? -6.875 21.594 9.109 1 95.69 164 ILE A O 1
ATOM 1299 N N . PHE A 1 165 ? -5.934 20.781 10.922 1 95.62 165 PHE A N 1
ATOM 1300 C CA . PHE A 1 165 ? -5.191 21.984 11.258 1 95.62 165 PHE A CA 1
ATOM 1301 C C . PHE A 1 165 ? -3.9 22.078 10.453 1 95.62 165 PHE A C 1
ATOM 1303 O O . PHE A 1 165 ? -3.385 23.156 10.203 1 95.62 165 PHE A O 1
ATOM 1310 N N . ASP A 1 166 ? -3.395 20.891 10.109 1 91.31 166 ASP A N 1
ATOM 1311 C CA . ASP A 1 166 ? -2.146 20.75 9.367 1 91.31 166 ASP A CA 1
ATOM 1312 C C . ASP A 1 166 ? -2.121 19.453 8.57 1 91.31 166 ASP A C 1
ATOM 1314 O O . ASP A 1 166 ? -1.898 18.375 9.133 1 91.31 166 ASP A O 1
ATOM 1318 N N . ASP A 1 167 ? -2.168 19.609 7.312 1 85.38 167 ASP A N 1
ATOM 1319 C CA . ASP A 1 167 ? -2.266 18.391 6.496 1 85.38 167 ASP A CA 1
ATOM 1320 C C . ASP A 1 167 ? -0.886 17.797 6.219 1 85.38 167 ASP A C 1
ATOM 1322 O O . ASP A 1 167 ? -0.769 16.766 5.559 1 85.38 167 ASP A O 1
ATOM 1326 N N . GLY A 1 168 ? 0.096 18.484 6.738 1 76.81 168 GLY A N 1
ATOM 1327 C CA . GLY A 1 168 ? 1.438 17.938 6.633 1 76.81 168 GLY A CA 1
ATOM 1328 C C . GLY A 1 168 ? 2.084 18.188 5.285 1 76.81 168 GLY A C 1
ATOM 1329 O O . GLY A 1 168 ? 3.234 17.812 5.059 1 76.81 168 GLY A O 1
ATOM 1330 N N . ASN A 1 169 ? 1.386 18.859 4.402 1 74.06 169 ASN A N 1
ATOM 1331 C CA . ASN A 1 169 ? 1.936 19.156 3.086 1 74.06 169 ASN A CA 1
ATOM 1332 C C . ASN A 1 169 ? 3.209 19.984 3.184 1 74.06 169 ASN A C 1
ATOM 1334 O O . ASN A 1 169 ? 3.186 21.109 3.697 1 74.06 169 ASN A O 1
ATOM 1338 N N . SER A 1 170 ? 4.238 19.391 2.639 1 68.44 170 SER A N 1
ATOM 1339 C CA . SER A 1 170 ? 5.523 20.078 2.738 1 68.44 170 SER A CA 1
ATOM 1340 C C . SER A 1 170 ? 5.836 20.859 1.463 1 68.44 170 SER A C 1
ATOM 1342 O O . SER A 1 170 ? 6.793 21.625 1.421 1 68.44 170 SER A O 1
ATOM 1344 N N . ASN A 1 171 ? 4.953 20.719 0.524 1 70.88 171 ASN A N 1
ATOM 1345 C CA . ASN A 1 171 ? 5.207 21.359 -0.762 1 70.88 171 ASN A CA 1
ATOM 1346 C C . ASN A 1 171 ? 4.512 22.703 -0.86 1 70.88 171 ASN A C 1
ATOM 1348 O O . ASN A 1 171 ? 3.992 23.078 -1.918 1 70.88 171 ASN A O 1
ATOM 1352 N N . ILE A 1 172 ? 4.492 23.406 0.162 1 77.5 172 ILE A N 1
ATOM 1353 C CA . ILE A 1 172 ? 3.895 24.734 0.14 1 77.5 172 ILE A CA 1
ATOM 1354 C C . ILE A 1 172 ? 4.996 25.797 0.099 1 77.5 172 ILE A C 1
ATOM 1356 O O . ILE A 1 172 ? 5.922 25.766 0.914 1 77.5 172 ILE A O 1
ATOM 1360 N N . PRO A 1 173 ? 4.934 26.641 -0.91 1 81.44 173 PRO A N 1
ATOM 1361 C CA . PRO A 1 173 ? 5.93 27.703 -0.977 1 81.44 173 PRO A CA 1
ATOM 1362 C C . PRO A 1 173 ? 5.875 28.641 0.23 1 81.44 173 PRO A C 1
ATOM 1364 O O . PRO A 1 173 ? 4.855 28.703 0.919 1 81.44 173 PRO A O 1
ATOM 1367 N N . MET A 1 174 ? 6.977 29.312 0.406 1 87.06 174 MET A N 1
ATOM 1368 C CA . MET A 1 174 ? 7.023 30.297 1.483 1 87.06 174 MET A CA 1
ATOM 1369 C C . MET A 1 174 ? 6.004 31.406 1.255 1 87.06 174 MET A C 1
ATOM 1371 O O . MET A 1 174 ? 5.637 31.688 0.115 1 87.06 174 MET A O 1
ATOM 1375 N N . ASP A 1 175 ? 5.566 31.938 2.332 1 89.06 175 ASP A N 1
ATOM 1376 C CA . ASP A 1 175 ? 4.672 33.094 2.283 1 89.06 175 ASP A CA 1
ATOM 1377 C C . ASP A 1 175 ? 5.461 34.406 2.281 1 89.06 175 ASP A C 1
ATOM 1379 O O . ASP A 1 175 ? 5.547 35.094 3.305 1 89.06 175 ASP A O 1
ATOM 1383 N N . LEU A 1 176 ? 5.934 34.781 1.109 1 92.06 176 LEU A N 1
ATOM 1384 C CA . LEU A 1 176 ? 6.875 35.875 1.059 1 92.06 176 LEU A CA 1
ATOM 1385 C C . LEU A 1 176 ? 6.156 37.188 0.777 1 92.06 176 LEU A C 1
ATOM 1387 O O . LEU A 1 176 ? 6.719 38.281 0.971 1 92.06 176 LEU A O 1
ATOM 1391 N N . ARG A 1 177 ? 4.973 37.156 0.287 1 93.5 177 ARG A N 1
ATOM 1392 C CA . ARG A 1 177 ? 4.137 38.312 0.05 1 93.5 177 ARG A CA 1
ATOM 1393 C C . ARG A 1 177 ? 4.832 39.312 -0.871 1 93.5 177 ARG A C 1
ATOM 1395 O O . ARG A 1 177 ? 4.789 40.531 -0.635 1 93.5 177 ARG A O 1
ATOM 1402 N N . VAL A 1 178 ? 5.41 38.781 -1.865 1 94.25 178 VAL A N 1
ATOM 1403 C CA . VAL A 1 178 ? 6.18 39.594 -2.801 1 94.25 178 VAL A CA 1
ATOM 1404 C C . VAL A 1 178 ? 5.246 40.531 -3.561 1 94.25 178 VAL A C 1
ATOM 1406 O O . VAL A 1 178 ? 5.523 41.719 -3.684 1 94.25 178 VAL A O 1
ATOM 1409 N N . PRO A 1 179 ? 4.137 40.062 -4.059 1 94.44 179 PRO A N 1
ATOM 1410 C CA . PRO A 1 179 ? 3.266 40.969 -4.84 1 94.44 179 PRO A CA 1
ATOM 1411 C C . PRO A 1 179 ? 2.697 42.094 -4.012 1 94.44 179 PRO A C 1
ATOM 1413 O O . PRO A 1 179 ? 2.518 43.219 -4.527 1 94.44 179 PRO A O 1
ATOM 1416 N N . TYR A 1 180 ? 2.395 41.781 -2.822 1 93.31 180 TYR A N 1
ATOM 1417 C CA . TYR A 1 180 ? 1.814 42.781 -1.938 1 93.31 180 TYR A CA 1
ATOM 1418 C C . TYR A 1 180 ? 2.428 42.719 -0.545 1 93.31 180 TYR A C 1
ATOM 1420 O O . TYR A 1 180 ? 1.809 42.188 0.385 1 93.31 180 TYR A O 1
ATOM 1428 N N . PRO A 1 181 ? 3.566 43.344 -0.418 1 94.94 181 PRO A N 1
ATOM 1429 C CA . PRO A 1 181 ? 4.246 43.281 0.879 1 94.94 181 PRO A CA 1
ATOM 1430 C C . PRO A 1 181 ? 3.422 43.906 2.006 1 94.94 181 PRO A C 1
ATOM 1432 O O . PRO A 1 181 ? 2.768 44.938 1.804 1 94.94 181 PRO A O 1
ATOM 1435 N N . PHE A 1 182 ? 3.436 43.312 3.135 1 94 182 PHE A N 1
ATOM 1436 C CA . PHE A 1 182 ? 2.812 43.906 4.312 1 94 182 PHE A CA 1
ATOM 1437 C C . PHE A 1 182 ? 3.633 45.094 4.824 1 94 182 PHE A C 1
ATOM 1439 O O . PHE A 1 182 ? 4.781 45.281 4.414 1 94 182 PHE A O 1
ATOM 1446 N N . PRO A 1 183 ? 3.096 45.875 5.68 1 91.5 183 PRO A N 1
ATOM 1447 C CA . PRO A 1 183 ? 3.684 47.156 6.027 1 91.5 183 PRO A CA 1
ATOM 1448 C C . PRO A 1 183 ? 5.129 47.062 6.504 1 91.5 183 PRO A C 1
ATOM 1450 O O . PRO A 1 183 ? 6.008 47.781 6.012 1 91.5 183 PRO A O 1
ATOM 1453 N N . LYS A 1 184 ? 5.438 46.125 7.324 1 94.56 184 LYS A N 1
ATOM 1454 C CA . LYS A 1 184 ? 6.785 46 7.867 1 94.56 184 LYS A CA 1
ATOM 1455 C C . LYS A 1 184 ? 7.773 45.562 6.789 1 94.56 184 LYS A C 1
ATOM 1457 O O . LYS A 1 184 ? 8.938 45.969 6.809 1 94.56 184 LYS A O 1
ATOM 1462 N N . LEU A 1 185 ? 7.297 44.75 5.914 1 95.94 185 LEU A N 1
ATOM 1463 C CA . LEU A 1 185 ? 8.156 44.312 4.812 1 95.94 185 LEU A CA 1
ATOM 1464 C C . LEU A 1 185 ? 8.406 45.469 3.838 1 95.94 185 LEU A C 1
ATOM 1466 O O . LEU A 1 185 ? 9.516 45.594 3.322 1 95.94 185 LEU A O 1
ATOM 1470 N N . GLN A 1 186 ? 7.406 46.219 3.629 1 95.75 186 GLN A N 1
ATOM 1471 C CA . GLN A 1 186 ? 7.539 47.406 2.766 1 95.75 186 GLN A CA 1
ATOM 1472 C C . GLN A 1 186 ? 8.539 48.406 3.336 1 95.75 186 GLN A C 1
ATOM 1474 O O . GLN A 1 186 ? 9.336 48.969 2.594 1 95.75 186 GLN A O 1
ATOM 1479 N N . GLU A 1 187 ? 8.43 48.562 4.602 1 95.94 187 GLU A N 1
ATOM 1480 C CA . GLU A 1 187 ? 9.367 49.469 5.273 1 95.94 187 GLU A CA 1
ATOM 1481 C C . GLU A 1 187 ? 10.805 48.969 5.129 1 95.94 187 GLU A C 1
ATOM 1483 O O . GLU A 1 187 ? 11.719 49.75 4.887 1 95.94 187 GLU A O 1
ATOM 1488 N N . PHE A 1 188 ? 10.945 47.719 5.363 1 96.12 188 PHE A N 1
ATOM 1489 C CA . PHE A 1 188 ? 12.266 47.125 5.219 1 96.12 188 PHE A CA 1
ATOM 1490 C C . PHE A 1 188 ? 12.781 47.281 3.793 1 96.12 188 PHE A C 1
ATOM 1492 O O . PHE A 1 188 ? 13.93 47.656 3.58 1 96.12 188 PHE A O 1
ATOM 1499 N N . TYR A 1 189 ? 11.922 47 2.879 1 96.19 189 TYR A N 1
ATOM 1500 C CA . TYR A 1 189 ? 12.273 47.188 1.473 1 96.19 189 TYR A CA 1
ATOM 1501 C C . TYR A 1 189 ? 12.672 48.625 1.177 1 96.19 189 TYR A C 1
ATOM 1503 O O . TYR A 1 189 ? 13.656 48.875 0.468 1 96.19 189 TYR A O 1
ATOM 1511 N N . ASN A 1 190 ? 11.977 49.562 1.726 1 95.69 190 ASN A N 1
ATOM 1512 C CA . ASN A 1 190 ? 12.227 50.969 1.484 1 95.69 190 ASN A CA 1
ATOM 1513 C C . ASN A 1 190 ? 13.578 51.406 2.053 1 95.69 190 ASN A C 1
ATOM 1515 O O . ASN A 1 190 ? 14.133 52.438 1.634 1 95.69 190 ASN A O 1
ATOM 1519 N N . SER A 1 191 ? 13.992 50.656 2.971 1 94.5 191 SER A N 1
ATOM 1520 C CA . SER A 1 191 ? 15.242 51.031 3.625 1 94.5 191 SER A CA 1
ATOM 1521 C C . SER A 1 191 ? 16.438 50.656 2.775 1 94.5 191 SER A C 1
ATOM 1523 O O . SER A 1 191 ? 17.578 51.062 3.053 1 94.5 191 SER A O 1
ATOM 1525 N N . ILE A 1 192 ? 16.188 49.875 1.792 1 93.94 192 ILE A N 1
ATOM 1526 C CA . ILE A 1 192 ? 17.281 49.406 0.947 1 93.94 192 ILE A CA 1
ATOM 1527 C C . ILE A 1 192 ? 17.094 49.906 -0.48 1 93.94 192 ILE A C 1
ATOM 1529 O O . ILE A 1 192 ? 16.047 49.656 -1.099 1 93.94 192 ILE A O 1
ATOM 1533 N N . ASP A 1 193 ? 18.047 50.625 -0.965 1 93.94 193 ASP A N 1
ATOM 1534 C CA . ASP A 1 193 ? 18.031 51.031 -2.363 1 93.94 193 ASP A CA 1
ATOM 1535 C C . ASP A 1 193 ? 18.953 50.188 -3.211 1 93.94 193 ASP A C 1
ATOM 1537 O O . ASP A 1 193 ? 20.125 50.5 -3.396 1 93.94 193 ASP A O 1
ATOM 1541 N N . ILE A 1 194 ? 18.406 49.219 -3.844 1 93.06 194 ILE A N 1
ATOM 1542 C CA . ILE A 1 194 ? 19.125 48.125 -4.457 1 93.06 194 ILE A CA 1
ATOM 1543 C C . ILE A 1 194 ? 20.016 48.656 -5.578 1 93.06 194 ILE A C 1
ATOM 1545 O O . ILE A 1 194 ? 21.203 48.312 -5.656 1 93.06 194 ILE A O 1
ATOM 1549 N N . PRO A 1 195 ? 19.516 49.594 -6.426 1 91.06 195 PRO A N 1
ATOM 1550 C CA . PRO A 1 195 ? 20.328 50.031 -7.551 1 91.06 195 PRO A CA 1
ATOM 1551 C C . PRO A 1 195 ? 21.547 50.844 -7.105 1 91.06 195 PRO A C 1
ATOM 1553 O O . PRO A 1 195 ? 22.531 50.969 -7.848 1 91.06 195 PRO A O 1
ATOM 1556 N N . THR A 1 196 ? 21.562 51.375 -5.961 1 92.94 196 THR A N 1
ATOM 1557 C CA . THR A 1 196 ? 22.625 52.281 -5.531 1 92.94 196 THR A CA 1
ATOM 1558 C C . THR A 1 196 ? 23.594 51.562 -4.582 1 92.94 196 THR A C 1
ATOM 1560 O O . THR A 1 196 ? 24.562 52.156 -4.105 1 92.94 196 THR A O 1
ATOM 1563 N N . LEU A 1 197 ? 23.359 50.344 -4.328 1 92.62 197 LEU A N 1
ATOM 1564 C CA . LEU A 1 197 ? 24.203 49.562 -3.416 1 92.62 197 LEU A CA 1
ATOM 1565 C C . LEU A 1 197 ? 25.562 49.281 -4.055 1 92.62 197 LEU A C 1
ATOM 1567 O O . LEU A 1 197 ? 25.656 49.156 -5.277 1 92.62 197 LEU A O 1
ATOM 1571 N N . ASN A 1 198 ? 26.578 49.219 -3.201 1 91.88 198 ASN A N 1
ATOM 1572 C CA . ASN A 1 198 ? 27.859 48.75 -3.717 1 91.88 198 ASN A CA 1
ATOM 1573 C C . ASN A 1 198 ? 27.828 47.25 -3.992 1 91.88 198 ASN A C 1
ATOM 1575 O O . ASN A 1 198 ? 26.891 46.562 -3.596 1 91.88 198 ASN A O 1
ATOM 1579 N N . LYS A 1 199 ? 28.828 46.781 -4.598 1 90.38 199 LYS A N 1
ATOM 1580 C CA . LYS A 1 199 ? 28.891 45.406 -5.07 1 90.38 199 LYS A CA 1
ATOM 1581 C C . LYS A 1 199 ? 28.781 44.438 -3.908 1 90.38 199 LYS A C 1
ATOM 1583 O O . LYS A 1 199 ? 28.078 43.406 -4.004 1 90.38 199 LYS A O 1
ATOM 1588 N N . ASP A 1 200 ? 29.422 44.719 -2.848 1 90.5 200 ASP A N 1
ATOM 1589 C CA . ASP A 1 200 ? 29.484 43.844 -1.697 1 90.5 200 ASP A CA 1
ATOM 1590 C C . ASP A 1 200 ? 28.094 43.688 -1.062 1 90.5 200 ASP A C 1
ATOM 1592 O O . ASP A 1 200 ? 27.672 42.562 -0.75 1 90.5 200 ASP A O 1
ATOM 1596 N N . LYS A 1 201 ? 27.406 44.719 -0.911 1 92.56 201 LYS A N 1
ATOM 1597 C CA . LYS A 1 201 ? 26.078 44.656 -0.311 1 92.56 201 LYS A CA 1
ATOM 1598 C C . LYS A 1 201 ? 25.047 44.125 -1.299 1 92.56 201 LYS A C 1
ATOM 1600 O O . LYS A 1 201 ? 24.109 43.438 -0.908 1 92.56 201 LYS A O 1
ATOM 1605 N N . HIS A 1 202 ? 25.266 44.5 -2.482 1 94.5 202 HIS A N 1
ATOM 1606 C CA . HIS A 1 202 ? 24.359 44.125 -3.557 1 94.5 202 HIS A CA 1
ATOM 1607 C C . HIS A 1 202 ? 24.234 42.594 -3.668 1 94.5 202 HIS A C 1
ATOM 1609 O O . HIS A 1 202 ? 23.141 42.062 -3.844 1 94.5 202 HIS A O 1
ATOM 1615 N N . MET A 1 203 ? 25.344 41.938 -3.479 1 93.5 203 MET A N 1
ATOM 1616 C CA . MET A 1 203 ? 25.391 40.5 -3.652 1 93.5 203 MET A CA 1
ATOM 1617 C C . MET A 1 203 ? 24.797 39.781 -2.439 1 93.5 203 MET A C 1
ATOM 1619 O O . MET A 1 203 ? 24.609 38.562 -2.463 1 93.5 203 MET A O 1
ATOM 1623 N N . HIS A 1 204 ? 24.422 40.5 -1.451 1 94.5 204 HIS A N 1
ATOM 1624 C CA . HIS A 1 204 ? 23.969 39.875 -0.218 1 94.5 204 HIS A CA 1
ATOM 1625 C C . HIS A 1 204 ? 22.516 40.219 0.081 1 94.5 204 HIS A C 1
ATOM 1627 O O . HIS A 1 204 ? 21.984 39.875 1.13 1 94.5 204 HIS A O 1
ATOM 1633 N N . VAL A 1 205 ? 21.859 40.938 -0.81 1 95.88 205 VAL A N 1
ATOM 1634 C CA . VAL A 1 205 ? 20.438 41.25 -0.663 1 95.88 205 VAL A CA 1
ATOM 1635 C C . VAL A 1 205 ? 19.609 39.969 -0.826 1 95.88 205 VAL A C 1
ATOM 1637 O O . VAL A 1 205 ? 19.797 39.219 -1.798 1 95.88 205 VAL A O 1
ATOM 1640 N N . PRO A 1 206 ? 18.719 39.625 0.151 1 95.94 206 PRO A N 1
ATOM 1641 C CA . PRO A 1 206 ? 17.891 38.438 -0.007 1 95.94 206 PRO A CA 1
ATOM 1642 C C . PRO A 1 206 ? 16.938 38.531 -1.203 1 95.94 206 PRO A C 1
ATOM 1644 O O . PRO A 1 206 ? 16.422 39.594 -1.504 1 95.94 206 PRO A O 1
ATOM 1647 N N . PHE A 1 207 ? 16.656 37.406 -1.798 1 96.06 207 PHE A N 1
ATOM 1648 C CA . PHE A 1 207 ? 15.984 37.406 -3.094 1 96.06 207 PHE A CA 1
ATOM 1649 C C . PHE A 1 207 ? 14.57 37.969 -2.98 1 96.06 207 PHE A C 1
ATOM 1651 O O . PHE A 1 207 ? 14.047 38.531 -3.938 1 96.06 207 PHE A O 1
ATOM 1658 N N . PRO A 1 208 ? 13.891 37.844 -1.843 1 96.31 208 PRO A N 1
ATOM 1659 C CA . PRO A 1 208 ? 12.555 38.438 -1.793 1 96.31 208 PRO A CA 1
ATOM 1660 C C . PRO A 1 208 ? 12.562 39.938 -2.074 1 96.31 208 PRO A C 1
ATOM 1662 O O . PRO A 1 208 ? 11.656 40.438 -2.734 1 96.31 208 PRO A O 1
ATOM 1665 N N . LEU A 1 209 ? 13.547 40.625 -1.61 1 97.12 209 LEU A N 1
ATOM 1666 C CA . LEU A 1 209 ? 13.656 42.062 -1.846 1 97.12 209 LEU A CA 1
ATOM 1667 C C . LEU A 1 209 ? 13.977 42.344 -3.309 1 97.12 209 LEU A C 1
ATOM 1669 O O . LEU A 1 209 ? 13.484 43.312 -3.873 1 97.12 209 LEU A O 1
ATOM 1673 N N . ILE A 1 210 ? 14.797 41.5 -3.861 1 97.38 210 ILE A N 1
ATOM 1674 C CA . ILE A 1 210 ? 15.125 41.625 -5.277 1 97.38 210 ILE A CA 1
ATOM 1675 C C . ILE A 1 210 ? 13.852 41.469 -6.113 1 97.38 210 ILE A C 1
ATOM 1677 O O . ILE A 1 210 ? 13.625 42.188 -7.07 1 97.38 210 ILE A O 1
ATOM 1681 N N . LEU A 1 211 ? 13.047 40.531 -5.703 1 97.69 211 LEU A N 1
ATOM 1682 C CA . LEU A 1 211 ? 11.812 40.25 -6.426 1 97.69 211 LEU A CA 1
ATOM 1683 C C . LEU A 1 211 ? 10.828 41.406 -6.301 1 97.69 211 LEU A C 1
ATOM 1685 O O . LEU A 1 211 ? 10.156 41.781 -7.27 1 97.69 211 LEU A O 1
ATOM 1689 N N . ILE A 1 212 ? 10.719 41.938 -5.105 1 97.31 212 ILE A N 1
ATOM 1690 C CA . ILE A 1 212 ? 9.852 43.094 -4.91 1 97.31 212 ILE A CA 1
ATOM 1691 C C . ILE A 1 212 ? 10.305 44.25 -5.812 1 97.31 212 ILE A C 1
ATOM 1693 O O . ILE A 1 212 ? 9.484 44.906 -6.453 1 97.31 212 ILE A O 1
ATOM 1697 N N . TRP A 1 213 ? 11.555 44.469 -5.832 1 97.5 213 TRP A N 1
ATOM 1698 C CA . TRP A 1 213 ? 12.117 45.531 -6.668 1 97.5 213 TRP A CA 1
ATOM 1699 C C . TRP A 1 213 ? 11.797 45.281 -8.141 1 97.5 213 TRP A C 1
ATOM 1701 O O . TRP A 1 213 ? 11.352 46.188 -8.844 1 97.5 213 TRP A O 1
ATOM 1711 N N . ALA A 1 214 ? 12.094 44.125 -8.555 1 97.5 214 ALA A N 1
ATOM 1712 C CA . ALA A 1 214 ? 11.875 43.781 -9.953 1 97.5 214 ALA A CA 1
ATOM 1713 C C . ALA A 1 214 ? 10.406 43.938 -10.344 1 97.5 214 ALA A C 1
ATOM 1715 O O . ALA A 1 214 ? 10.086 44.438 -11.43 1 97.5 214 ALA A O 1
ATOM 1716 N N . LEU A 1 215 ? 9.516 43.469 -9.477 1 97.44 215 LEU A N 1
ATOM 1717 C CA . LEU A 1 215 ? 8.086 43.562 -9.727 1 97.44 215 LEU A CA 1
ATOM 1718 C C . LEU A 1 215 ? 7.656 45.031 -9.805 1 97.44 215 LEU A C 1
ATOM 1720 O O . LEU A 1 215 ? 6.84 45.406 -10.656 1 97.44 215 LEU A O 1
ATOM 1724 N N . ASN A 1 216 ? 8.172 45.875 -8.883 1 96.31 216 ASN A N 1
ATOM 1725 C CA . ASN A 1 216 ? 7.871 47.281 -8.898 1 96.31 216 ASN A CA 1
ATOM 1726 C C . ASN A 1 216 ? 8.352 47.969 -10.188 1 96.31 216 ASN A C 1
ATOM 1728 O O . ASN A 1 216 ? 7.684 48.844 -10.719 1 96.31 216 ASN A O 1
ATOM 1732 N N . GLN A 1 217 ? 9.523 47.562 -10.664 1 96.31 217 GLN A N 1
ATOM 1733 C CA . GLN A 1 217 ? 10.039 48.062 -11.922 1 96.31 217 GLN A CA 1
ATOM 1734 C C . GLN A 1 217 ? 9.133 47.688 -13.094 1 96.31 217 GLN A C 1
ATOM 1736 O O . GLN A 1 217 ? 8.867 48.531 -13.969 1 96.31 217 GLN A O 1
ATOM 1741 N N . TRP A 1 218 ? 8.734 46.5 -13.07 1 97 218 TRP A N 1
ATOM 1742 C CA . TRP A 1 218 ? 7.812 46.031 -14.109 1 97 218 TRP A CA 1
ATOM 1743 C C . TRP A 1 218 ? 6.508 46.844 -14.062 1 97 218 TRP A C 1
ATOM 1745 O O . TRP A 1 218 ? 6.004 47.25 -15.102 1 97 218 TRP A O 1
ATOM 1755 N N . ARG A 1 219 ? 5.977 47 -12.859 1 96.88 219 ARG A N 1
ATOM 1756 C CA . ARG A 1 219 ? 4.742 47.75 -12.68 1 96.88 219 ARG A CA 1
ATOM 1757 C C . ARG A 1 219 ? 4.887 49.156 -13.203 1 96.88 219 ARG A C 1
ATOM 1759 O O . ARG A 1 219 ? 3.965 49.719 -13.82 1 96.88 219 ARG A O 1
ATOM 1766 N N . LYS A 1 220 ? 5.961 49.75 -12.961 1 95.56 220 LYS A N 1
ATOM 1767 C CA . LYS A 1 220 ? 6.238 51.094 -13.43 1 95.56 220 LYS A CA 1
ATOM 1768 C C . LYS A 1 220 ? 6.293 51.156 -14.961 1 95.56 220 LYS A C 1
ATOM 1770 O O . LYS A 1 220 ? 5.727 52.062 -15.578 1 95.56 220 LYS A O 1
ATOM 1775 N N . GLU A 1 221 ? 6.93 50.188 -15.492 1 94.56 221 GLU A N 1
ATOM 1776 C CA . GLU A 1 221 ? 7.105 50.156 -16.938 1 94.56 221 GLU A CA 1
ATOM 1777 C C . GLU A 1 221 ? 5.777 49.906 -17.656 1 94.56 221 GLU A C 1
ATOM 1779 O O . GLU A 1 221 ? 5.543 50.438 -18.75 1 94.56 221 GLU A O 1
ATOM 1784 N N . LYS A 1 222 ? 4.98 49.125 -17.078 1 94.38 222 LYS A N 1
ATOM 1785 C CA . LYS A 1 222 ? 3.729 48.75 -17.719 1 94.38 222 LYS A CA 1
ATOM 1786 C C . LYS A 1 222 ? 2.564 49.594 -17.219 1 94.38 222 LYS A C 1
ATOM 1788 O O . LYS A 1 222 ? 1.438 49.469 -17.703 1 94.38 222 LYS A O 1
ATOM 1793 N N . SER A 1 223 ? 2.775 50.469 -16.328 1 92.06 223 SER A N 1
ATOM 1794 C CA . SER A 1 223 ? 1.737 51.281 -15.703 1 92.06 223 SER A CA 1
ATOM 1795 C C . SER A 1 223 ? 0.6 50.406 -15.18 1 92.06 223 SER A C 1
ATOM 1797 O O . SER A 1 223 ? -0.567 50.656 -15.492 1 92.06 223 SER A O 1
ATOM 1799 N N . GLN A 1 224 ? 1.048 49.312 -14.43 1 90.62 224 GLN A N 1
ATOM 1800 C CA . GLN A 1 224 ? 0.11 48.375 -13.844 1 90.62 224 GLN A CA 1
ATOM 1801 C C . GLN A 1 224 ? 0.336 48.25 -12.336 1 90.62 224 GLN A C 1
ATOM 1803 O O . GLN A 1 224 ? 1.377 48.656 -11.82 1 90.62 224 GLN A O 1
ATOM 1808 N N . THR A 1 225 ? -0.675 47.75 -11.656 1 88.19 225 THR A N 1
ATOM 1809 C CA . THR A 1 225 ? -0.536 47.562 -10.211 1 88.19 225 THR A CA 1
ATOM 1810 C C . THR A 1 225 ? -0.729 46.094 -9.828 1 88.19 225 THR A C 1
ATOM 1812 O O . THR A 1 225 ? -0.405 45.688 -8.703 1 88.19 225 THR A O 1
ATOM 1815 N N . GLY A 1 226 ? -1.16 45.312 -10.703 1 89.56 226 GLY A N 1
ATOM 1816 C CA . GLY A 1 226 ? -1.472 43.906 -10.391 1 89.56 226 GLY A CA 1
ATOM 1817 C C . GLY A 1 226 ? -0.283 43 -10.547 1 89.56 226 GLY A C 1
ATOM 1818 O O . GLY A 1 226 ? 0.86 43.375 -10.32 1 89.56 226 GLY A O 1
ATOM 1819 N N . VAL A 1 227 ? -0.513 41.688 -10.656 1 92.94 227 VAL A N 1
ATOM 1820 C CA . VAL A 1 227 ? 0.526 40.688 -10.844 1 92.94 227 VAL A CA 1
ATOM 1821 C C . VAL A 1 227 ? 0.614 40.281 -12.32 1 92.94 227 VAL A C 1
ATOM 1823 O O . VAL A 1 227 ? -0.375 40.375 -13.055 1 92.94 227 VAL A O 1
ATOM 1826 N N . PRO A 1 228 ? 1.852 39.938 -12.688 1 93.56 228 PRO A N 1
ATOM 1827 C CA . PRO A 1 228 ? 1.99 39.5 -14.086 1 93.56 228 PRO A CA 1
ATOM 1828 C C . PRO A 1 228 ? 1.178 38.25 -14.406 1 93.56 228 PRO A C 1
ATOM 1830 O O . PRO A 1 228 ? 1.171 37.312 -13.625 1 93.56 228 PRO A O 1
ATOM 1833 N N . LYS A 1 229 ? 0.459 38.25 -15.5 1 90.38 229 LYS A N 1
ATOM 1834 C CA . LYS A 1 229 ? -0.383 37.125 -15.898 1 90.38 229 LYS A CA 1
ATOM 1835 C C . LYS A 1 229 ? 0.143 36.469 -17.172 1 90.38 229 LYS A C 1
ATOM 1837 O O . LYS A 1 229 ? 0.152 35.25 -17.281 1 90.38 229 LYS A O 1
ATOM 1842 N N . SER A 1 230 ? 0.682 37.312 -18.062 1 91.69 230 SER A N 1
ATOM 1843 C CA . SER A 1 230 ? 1.126 36.781 -19.344 1 91.69 230 SER A CA 1
ATOM 1844 C C . SER A 1 230 ? 2.564 36.281 -19.281 1 91.69 230 SER A C 1
ATOM 1846 O O . SER A 1 230 ? 3.344 36.719 -18.438 1 91.69 230 SER A O 1
ATOM 1848 N N . LYS A 1 231 ? 2.859 35.375 -20.156 1 92.88 231 LYS A N 1
ATOM 1849 C CA . LYS A 1 231 ? 4.234 34.906 -20.266 1 92.88 231 LYS A CA 1
ATOM 1850 C C . LYS A 1 231 ? 5.195 36.062 -20.578 1 92.88 231 LYS A C 1
ATOM 1852 O O . LYS A 1 231 ? 6.316 36.094 -20.062 1 92.88 231 LYS A O 1
ATOM 1857 N N . GLN A 1 232 ? 4.75 36.938 -21.359 1 93.19 232 GLN A N 1
ATOM 1858 C CA . GLN A 1 232 ? 5.57 38.062 -21.719 1 93.19 232 GLN A CA 1
ATOM 1859 C C . GLN A 1 232 ? 5.918 38.906 -20.5 1 93.19 232 GLN A C 1
ATOM 1861 O O . GLN A 1 232 ? 7.062 39.344 -20.328 1 93.19 232 GLN A O 1
ATOM 1866 N N . ASP A 1 233 ? 4.918 39.188 -19.703 1 94.88 233 ASP A N 1
ATOM 1867 C CA . ASP A 1 233 ? 5.121 39.969 -18.484 1 94.88 233 ASP A CA 1
ATOM 1868 C C . ASP A 1 233 ? 6.078 39.25 -17.531 1 94.88 233 ASP A C 1
ATOM 1870 O O . ASP A 1 233 ? 6.934 39.906 -16.922 1 94.88 233 ASP A O 1
ATOM 1874 N N . LYS A 1 234 ? 5.934 37.969 -17.391 1 95.19 234 LYS A N 1
ATOM 1875 C CA . LYS A 1 234 ? 6.785 37.188 -16.516 1 95.19 234 LYS A CA 1
ATOM 1876 C C . LYS A 1 234 ? 8.227 37.188 -17.016 1 95.19 234 LYS A C 1
ATOM 1878 O O . LYS A 1 234 ? 9.164 37.281 -16.203 1 95.19 234 LYS A O 1
ATOM 1883 N N . ASP A 1 235 ? 8.391 37.125 -18.328 1 95.12 235 ASP A N 1
ATOM 1884 C CA . ASP A 1 235 ? 9.727 37.125 -18.906 1 95.12 235 ASP A CA 1
ATOM 1885 C C . ASP A 1 235 ? 10.383 38.5 -18.719 1 95.12 235 ASP A C 1
ATOM 1887 O O . ASP A 1 235 ? 11.602 38.594 -18.547 1 95.12 235 ASP A O 1
ATOM 1891 N N . MET A 1 236 ? 9.609 39.469 -18.859 1 96.06 236 MET A N 1
ATOM 1892 C CA . MET A 1 236 ? 10.125 40.812 -18.656 1 96.06 236 MET A CA 1
ATOM 1893 C C . MET A 1 236 ? 10.695 40.969 -17.25 1 96.06 236 MET A C 1
ATOM 1895 O O . MET A 1 236 ? 11.734 41.594 -17.062 1 96.06 236 MET A O 1
ATOM 1899 N N . ILE A 1 237 ? 10.039 40.438 -16.297 1 97.19 237 ILE A N 1
ATOM 1900 C CA . ILE A 1 237 ? 10.508 40.531 -14.922 1 97.19 237 ILE A CA 1
ATOM 1901 C C . ILE A 1 237 ? 11.836 39.781 -14.781 1 97.19 237 ILE A C 1
ATOM 1903 O O . ILE A 1 237 ? 12.75 40.25 -14.086 1 97.19 237 ILE A O 1
ATOM 1907 N N . LYS A 1 238 ? 11.922 38.656 -15.391 1 96.69 238 LYS A N 1
ATOM 1908 C CA . LYS A 1 238 ? 13.172 37.906 -15.375 1 96.69 238 LYS A CA 1
ATOM 1909 C C . LYS A 1 238 ? 14.312 38.719 -15.953 1 96.69 238 LYS A C 1
ATOM 1911 O O . LYS A 1 238 ? 15.422 38.719 -15.414 1 96.69 238 LYS A O 1
ATOM 1916 N N . GLU A 1 239 ? 13.977 39.406 -17.016 1 96 239 GLU A N 1
ATOM 1917 C CA . GLU A 1 239 ? 14.984 40.25 -17.656 1 96 239 GLU A CA 1
ATOM 1918 C C . GLU A 1 239 ? 15.391 41.406 -16.766 1 96 239 GLU A C 1
ATOM 1920 O O . GLU A 1 239 ? 16.547 41.812 -16.766 1 96 239 GLU A O 1
ATOM 1925 N N . ILE A 1 240 ? 14.469 41.938 -16.125 1 96.88 240 ILE A N 1
ATOM 1926 C CA . ILE A 1 240 ? 14.727 43.031 -15.203 1 96.88 240 ILE A CA 1
ATOM 1927 C C . ILE A 1 240 ? 15.703 42.594 -14.117 1 96.88 240 ILE A C 1
ATOM 1929 O O . ILE A 1 240 ? 16.625 43.312 -13.758 1 96.88 240 ILE A O 1
ATOM 1933 N N . ILE A 1 241 ? 15.523 41.406 -13.578 1 96.94 241 ILE A N 1
ATOM 1934 C CA . ILE A 1 241 ? 16.375 40.844 -12.531 1 96.94 241 ILE A CA 1
ATOM 1935 C C . ILE A 1 241 ? 17.797 40.656 -13.062 1 96.94 241 ILE A C 1
ATOM 1937 O O . ILE A 1 241 ? 18.766 41.031 -12.406 1 96.94 241 ILE A O 1
ATOM 1941 N N . ARG A 1 242 ? 17.875 40.125 -14.281 1 95.81 242 ARG A N 1
ATOM 1942 C CA . ARG A 1 242 ? 19.172 39.875 -14.883 1 95.81 242 ARG A CA 1
ATOM 1943 C C . ARG A 1 242 ? 19.953 41.156 -15.125 1 95.81 242 ARG A C 1
ATOM 1945 O O . ARG A 1 242 ? 21.156 41.219 -14.875 1 95.81 242 ARG A O 1
ATOM 1952 N N . LYS A 1 243 ? 19.266 42.156 -15.594 1 94.38 243 LYS A N 1
ATOM 1953 C CA . LYS A 1 243 ? 19.891 43.406 -15.969 1 94.38 243 LYS A CA 1
ATOM 1954 C C . LYS A 1 243 ? 20.344 44.188 -14.734 1 94.38 243 LYS A C 1
ATOM 1956 O O . LYS A 1 243 ? 21.266 45 -14.805 1 94.38 243 LYS A O 1
ATOM 1961 N N . GLN A 1 244 ? 19.641 43.938 -13.656 1 93.25 244 GLN A N 1
ATOM 1962 C CA . GLN A 1 244 ? 19.953 44.688 -12.438 1 93.25 244 GLN A CA 1
ATOM 1963 C C . GLN A 1 244 ? 21.234 44.156 -11.789 1 93.25 244 GLN A C 1
ATOM 1965 O O . GLN A 1 244 ? 21.891 44.875 -11.039 1 93.25 244 GLN A O 1
ATOM 1970 N N . ALA A 1 245 ? 21.547 42.938 -11.992 1 93.88 245 ALA A N 1
ATOM 1971 C CA . ALA A 1 245 ? 22.766 42.375 -11.414 1 93.88 245 ALA A CA 1
ATOM 1972 C C . ALA A 1 245 ? 24.016 42.969 -12.023 1 93.88 245 ALA A C 1
ATOM 1974 O O . ALA A 1 245 ? 24.047 43.281 -13.219 1 93.88 245 ALA A O 1
ATOM 1975 N N . PHE A 1 246 ? 25.062 43.219 -11.258 1 91.31 246 PHE A N 1
ATOM 1976 C CA . PHE A 1 246 ? 26.344 43.656 -11.789 1 91.31 246 PHE A CA 1
ATOM 1977 C C . PHE A 1 246 ? 26.953 42.594 -12.688 1 91.31 246 PHE A C 1
ATOM 1979 O O . PHE A 1 246 ? 27.438 42.906 -13.781 1 91.31 246 PHE A O 1
ATOM 1986 N N . ASN A 1 247 ? 26.984 41.406 -12.172 1 90 247 ASN A N 1
ATOM 1987 C CA . ASN A 1 247 ? 27.359 40.188 -12.867 1 90 247 ASN A CA 1
ATOM 1988 C C . ASN A 1 247 ? 26.484 39.031 -12.469 1 90 247 ASN A C 1
ATOM 1990 O O . ASN A 1 247 ? 26.766 38.312 -11.492 1 90 247 ASN A O 1
ATOM 1994 N N . PHE A 1 248 ? 25.594 38.75 -13.328 1 90 248 PHE A N 1
ATOM 1995 C CA . PHE A 1 248 ? 24.562 37.75 -13.023 1 90 248 PHE A CA 1
ATOM 1996 C C . PHE A 1 248 ? 25.188 36.406 -12.703 1 90 248 PHE A C 1
ATOM 1998 O O . PHE A 1 248 ? 24.719 35.719 -11.805 1 90 248 PHE A O 1
ATOM 2005 N N . TYR A 1 249 ? 26.219 36.062 -13.375 1 87.12 249 TYR A N 1
ATOM 2006 C CA . TYR A 1 249 ? 26.828 34.75 -13.234 1 87.12 249 TYR A CA 1
ATOM 2007 C C . TYR A 1 249 ? 27.641 34.656 -11.953 1 87.12 249 TYR A C 1
ATOM 2009 O O . TYR A 1 249 ? 27.953 33.562 -11.484 1 87.12 249 TYR A O 1
ATOM 2017 N N . ALA A 1 250 ? 27.938 35.844 -11.352 1 89.25 250 ALA A N 1
ATOM 2018 C CA . ALA A 1 250 ? 28.75 35.875 -10.133 1 89.25 250 ALA A CA 1
ATOM 2019 C C . ALA A 1 250 ? 27.906 36.188 -8.906 1 89.25 250 ALA A C 1
ATOM 2021 O O . ALA A 1 250 ? 28.359 36.031 -7.773 1 89.25 250 ALA A O 1
ATOM 2022 N N . GLU A 1 251 ? 26.719 36.594 -9.133 1 92.69 251 GLU A N 1
ATOM 2023 C CA . GLU A 1 251 ? 25.828 36.938 -8.023 1 92.69 251 GLU A CA 1
ATOM 2024 C C . GLU A 1 251 ? 24.797 35.844 -7.793 1 92.69 251 GLU A C 1
ATOM 2026 O O . GLU A 1 251 ? 23.719 35.875 -8.391 1 92.69 251 GLU A O 1
ATOM 2031 N N . GLU A 1 252 ? 25 35.125 -6.789 1 92.56 252 GLU A N 1
ATOM 2032 C CA . GLU A 1 252 ? 24.156 33.938 -6.504 1 92.56 252 GLU A CA 1
ATOM 2033 C C . GLU A 1 252 ? 22.766 34.375 -6.023 1 92.56 252 GLU A C 1
ATOM 2035 O O . GLU A 1 252 ? 21.781 33.656 -6.266 1 92.56 252 GLU A O 1
ATOM 2040 N N . ASN A 1 253 ? 22.703 35.469 -5.328 1 94.5 253 ASN A N 1
ATOM 2041 C CA . ASN A 1 253 ? 21.406 35.938 -4.848 1 94.5 253 ASN A CA 1
ATOM 2042 C C . ASN A 1 253 ? 20.484 36.312 -6 1 94.5 253 ASN A C 1
ATOM 2044 O O . ASN A 1 253 ? 19.266 36.094 -5.918 1 94.5 253 ASN A O 1
ATOM 2048 N N . PHE A 1 254 ? 20.969 36.812 -7.059 1 95.31 254 PHE A N 1
ATOM 2049 C CA . PHE A 1 254 ? 20.172 37.125 -8.227 1 95.31 254 PHE A CA 1
ATOM 2050 C C . PHE A 1 254 ? 19.797 35.875 -9 1 95.31 254 PHE A C 1
ATOM 2052 O O . PHE A 1 254 ? 18.703 35.812 -9.586 1 95.31 254 PHE A O 1
ATOM 2059 N N . GLN A 1 255 ? 20.688 35 -9.023 1 93.25 255 GLN A N 1
ATOM 2060 C CA . GLN A 1 255 ? 20.344 33.719 -9.609 1 93.25 255 GLN A CA 1
ATOM 2061 C C . GLN A 1 255 ? 19.219 33.031 -8.836 1 93.25 255 GLN A C 1
ATOM 2063 O O . GLN A 1 255 ? 18.312 32.469 -9.438 1 93.25 255 GLN A O 1
ATOM 2068 N N . GLU A 1 256 ? 19.312 33.094 -7.559 1 93.06 256 GLU A N 1
ATOM 2069 C CA . GLU A 1 256 ? 18.25 32.562 -6.703 1 93.06 256 GLU A CA 1
ATOM 2070 C C . GLU A 1 256 ? 16.922 33.281 -6.957 1 93.06 256 GLU A C 1
ATOM 2072 O O . GLU A 1 256 ? 15.867 32.656 -6.988 1 93.06 256 GLU A O 1
ATOM 2077 N N . ALA A 1 257 ? 17.031 34.562 -7.09 1 95 257 ALA A N 1
ATOM 2078 C CA . ALA A 1 257 ? 15.836 35.375 -7.375 1 95 257 ALA A CA 1
ATOM 2079 C C . ALA A 1 257 ? 15.172 34.906 -8.672 1 95 257 ALA A C 1
ATOM 2081 O O . ALA A 1 257 ? 13.945 34.844 -8.75 1 95 257 ALA A O 1
ATOM 2082 N N . LEU A 1 258 ? 16.016 34.688 -9.625 1 93.62 258 LEU A N 1
ATOM 2083 C CA . LEU A 1 258 ? 15.477 34.219 -10.906 1 93.62 258 LEU A CA 1
ATOM 2084 C C . LEU A 1 258 ? 14.82 32.844 -10.75 1 93.62 258 LEU A C 1
ATOM 2086 O O . LEU A 1 258 ? 13.766 32.594 -11.336 1 93.62 258 LEU A O 1
ATOM 2090 N N . GLN A 1 259 ? 15.391 32.031 -9.977 1 87.81 259 GLN A N 1
ATOM 2091 C CA . GLN A 1 259 ? 14.852 30.703 -9.711 1 87.81 259 GLN A CA 1
ATOM 2092 C C . GLN A 1 259 ? 13.492 30.781 -9.023 1 87.81 259 GLN A C 1
ATOM 2094 O O . GLN A 1 259 ? 12.617 29.953 -9.273 1 87.81 259 GLN A O 1
ATOM 2099 N N . PHE A 1 260 ? 13.336 31.734 -8.18 1 91.62 260 PHE A N 1
ATOM 2100 C CA . PHE A 1 260 ? 12.133 31.828 -7.367 1 91.62 260 PHE A CA 1
ATOM 2101 C C . PHE A 1 260 ? 11.25 32.969 -7.852 1 91.62 260 PHE A C 1
ATOM 2103 O O . PHE A 1 260 ? 10.477 33.531 -7.078 1 91.62 260 PHE A O 1
ATOM 2110 N N . VAL A 1 261 ? 11.375 33.312 -9.125 1 94.81 261 VAL A N 1
ATOM 2111 C CA . VAL A 1 261 ? 10.695 34.469 -9.695 1 94.81 261 VAL A CA 1
ATOM 2112 C C . VAL A 1 261 ? 9.18 34.25 -9.609 1 94.81 261 VAL A C 1
ATOM 2114 O O . VAL A 1 261 ? 8.422 35.219 -9.594 1 94.81 261 VAL A O 1
ATOM 2117 N N . PHE A 1 262 ? 8.766 33.062 -9.383 1 91.06 262 PHE A N 1
ATOM 2118 C CA . PHE A 1 262 ? 7.336 32.75 -9.367 1 91.06 262 PHE A CA 1
ATOM 2119 C C . PHE A 1 262 ? 6.664 33.375 -8.156 1 91.06 262 PHE A C 1
ATOM 2121 O O . PHE A 1 262 ? 5.445 33.562 -8.133 1 91.06 262 PHE A O 1
ATOM 2128 N N . TYR A 1 263 ? 7.395 33.719 -7.172 1 93.38 263 TYR A N 1
ATOM 2129 C CA . TYR A 1 263 ? 6.844 34.375 -6.004 1 93.38 263 TYR A CA 1
ATOM 2130 C C . TYR A 1 263 ? 6.25 35.75 -6.395 1 93.38 263 TYR A C 1
ATOM 2132 O O . TYR A 1 263 ? 5.457 36.312 -5.645 1 93.38 263 TYR A O 1
ATOM 2140 N N . CYS A 1 264 ? 6.59 36.281 -7.516 1 95.06 264 CYS A N 1
ATOM 2141 C CA . CYS A 1 264 ? 6.09 37.562 -7.984 1 95.06 264 CYS A CA 1
ATOM 2142 C C . CYS A 1 264 ? 4.629 37.469 -8.398 1 95.06 264 CYS A C 1
ATOM 2144 O O . CYS A 1 264 ? 3.945 38.469 -8.531 1 95.06 264 CYS A O 1
ATOM 2146 N N . TRP A 1 265 ? 4.195 36.312 -8.57 1 93.25 265 TRP A N 1
ATOM 2147 C CA . TRP A 1 265 ? 2.799 36.188 -8.969 1 93.25 265 TRP A CA 1
ATOM 2148 C C . TRP A 1 265 ? 2.066 35.188 -8.094 1 93.25 265 TRP A C 1
ATOM 2150 O O . TRP A 1 265 ? 1.106 34.531 -8.539 1 93.25 265 TRP A O 1
ATOM 2160 N N . GLN A 1 266 ? 2.605 34.938 -6.922 1 87.31 266 GLN A N 1
ATOM 2161 C CA . GLN A 1 266 ? 1.947 34.094 -5.941 1 87.31 266 GLN A CA 1
ATOM 2162 C C . GLN A 1 266 ? 0.609 34.688 -5.504 1 87.31 266 GLN A C 1
ATOM 2164 O O . GLN A 1 266 ? 0.492 35.906 -5.312 1 87.31 266 GLN A O 1
ATOM 2169 N N . ASP A 1 267 ? -0.391 33.781 -5.398 1 84.81 267 ASP A N 1
ATOM 2170 C CA . ASP A 1 267 ? -1.727 34.188 -4.957 1 84.81 267 ASP A CA 1
ATOM 2171 C C . ASP A 1 267 ? -2.146 33.406 -3.721 1 84.81 267 ASP A C 1
ATOM 2173 O O . ASP A 1 267 ? -1.412 32.5 -3.262 1 84.81 267 ASP A O 1
ATOM 2177 N N . THR A 1 268 ? -3.285 33.875 -3.111 1 87.5 268 THR A N 1
ATOM 2178 C CA . THR A 1 268 ? -3.863 33.125 -1.995 1 87.5 268 THR A CA 1
ATOM 2179 C C . THR A 1 268 ? -4.215 31.703 -2.416 1 87.5 268 THR A C 1
ATOM 2181 O O . THR A 1 268 ? -4.879 31.5 -3.434 1 87.5 268 THR A O 1
ATOM 2184 N N . PRO A 1 269 ? -3.678 30.797 -1.614 1 88.12 269 PRO A N 1
ATOM 2185 C CA . PRO A 1 269 ? -3.988 29.406 -1.962 1 88.12 269 PRO A CA 1
ATOM 2186 C C . PRO A 1 269 ? -5.492 29.125 -2.006 1 88.12 269 PRO A C 1
ATOM 2188 O O . PRO A 1 269 ? -6.246 29.672 -1.191 1 88.12 269 PRO A O 1
ATOM 2191 N N . GLY A 1 270 ? -5.898 28.266 -2.863 1 89.25 270 GLY A N 1
ATOM 2192 C CA . GLY A 1 270 ? -7.301 27.953 -3.07 1 89.25 270 GLY A CA 1
ATOM 2193 C C . GLY A 1 270 ? -7.973 27.391 -1.832 1 89.25 270 GLY A C 1
ATOM 2194 O O . GLY A 1 270 ? -9.125 27.703 -1.546 1 89.25 270 GLY A O 1
ATOM 2195 N N . ASN A 1 271 ? -7.305 26.594 -1.123 1 90.06 271 ASN A N 1
ATOM 2196 C CA . ASN A 1 271 ? -7.879 26 0.077 1 90.06 271 ASN A CA 1
ATOM 2197 C C . ASN A 1 271 ? -8.234 27.062 1.117 1 90.06 271 ASN A C 1
ATOM 2199 O O . ASN A 1 271 ? -9.258 26.953 1.798 1 90.06 271 ASN A O 1
ATOM 2203 N N . VAL A 1 272 ? -7.387 28.062 1.208 1 94.88 272 VAL A N 1
ATOM 2204 C CA . VAL A 1 272 ? -7.652 29.125 2.17 1 94.88 272 VAL A CA 1
ATOM 2205 C C . VAL A 1 272 ? -8.867 29.938 1.728 1 94.88 272 VAL A C 1
ATOM 2207 O O . VAL A 1 272 ? -9.727 30.281 2.547 1 94.88 272 VAL A O 1
ATOM 2210 N N . LYS A 1 273 ? -8.914 30.188 0.431 1 95.44 273 LYS A N 1
ATOM 2211 C CA . LYS A 1 273 ? -10.078 30.906 -0.099 1 95.44 273 LYS A CA 1
ATOM 2212 C C . LYS A 1 273 ? -11.367 30.141 0.185 1 95.44 273 LYS A C 1
ATOM 2214 O O . LYS A 1 273 ? -12.383 30.734 0.555 1 95.44 273 LYS A O 1
ATOM 2219 N N . GLN A 1 274 ? -11.258 28.891 0.034 1 95.56 274 GLN A N 1
ATOM 2220 C CA . GLN A 1 274 ? -12.414 28.047 0.29 1 95.56 274 GLN A CA 1
ATOM 2221 C C . GLN A 1 274 ? -12.836 28.125 1.753 1 95.56 274 GLN A C 1
ATOM 2223 O O . GLN A 1 274 ? -14.031 28.156 2.055 1 95.56 274 GLN A O 1
ATOM 2228 N N . LEU A 1 275 ? -11.93 28.141 2.59 1 97.06 275 LEU A N 1
ATOM 2229 C CA . LEU A 1 275 ? -12.219 28.203 4.02 1 97.06 275 LEU A CA 1
ATOM 2230 C C . LEU A 1 275 ? -12.852 29.547 4.383 1 97.06 275 LEU A C 1
ATOM 2232 O O . LEU A 1 275 ? -13.805 29.594 5.16 1 97.06 275 LEU A O 1
ATOM 2236 N N . LEU A 1 276 ? -12.336 30.609 3.805 1 97.38 276 LEU A N 1
ATOM 2237 C CA . LEU A 1 276 ? -12.844 31.938 4.109 1 97.38 276 LEU A CA 1
ATOM 2238 C C . LEU A 1 276 ? -14.258 32.125 3.561 1 97.38 276 LEU A C 1
ATOM 2240 O O . LEU A 1 276 ? -15.055 32.875 4.113 1 97.38 276 LEU A O 1
ATOM 2244 N N . ASN A 1 277 ? -14.508 31.406 2.508 1 96.75 277 ASN A N 1
ATOM 2245 C CA . ASN A 1 277 ? -15.82 31.516 1.878 1 96.75 277 ASN A CA 1
ATOM 2246 C C . ASN A 1 277 ? -16.812 30.5 2.443 1 96.75 277 ASN A C 1
ATOM 2248 O O . ASN A 1 277 ? -18 30.547 2.125 1 96.75 277 ASN A O 1
ATOM 2252 N N . ASP A 1 278 ? -16.344 29.594 3.213 1 96.5 278 ASP A N 1
ATOM 2253 C CA . ASP A 1 278 ? -17.219 28.609 3.846 1 96.5 278 ASP A CA 1
ATOM 2254 C C . ASP A 1 278 ? -18.188 29.281 4.812 1 96.5 278 ASP A C 1
ATOM 2256 O O . ASP A 1 278 ? -17.781 30.109 5.637 1 96.5 278 ASP A O 1
ATOM 2260 N N . PRO A 1 279 ? -19.406 28.938 4.707 1 95.69 279 PRO A N 1
ATOM 2261 C CA . PRO A 1 279 ? -20.391 29.562 5.598 1 95.69 279 PRO A CA 1
ATOM 2262 C C . PRO A 1 279 ? -20.062 29.359 7.074 1 95.69 279 PRO A C 1
ATOM 2264 O O . PRO A 1 279 ? -20.422 30.188 7.914 1 95.69 279 PRO A O 1
ATOM 2267 N N . ARG A 1 280 ? -19.469 28.5 7.465 1 94.88 280 ARG A N 1
ATOM 2268 C CA . ARG A 1 280 ? -19.156 28.203 8.859 1 94.88 280 ARG A CA 1
ATOM 2269 C C . ARG A 1 280 ? -18.141 29.188 9.414 1 94.88 280 ARG A C 1
ATOM 2271 O O . ARG A 1 280 ? -17.953 29.281 10.633 1 94.88 280 ARG A O 1
ATOM 2278 N N . SER A 1 281 ? -17.391 29.812 8.562 1 96.69 281 SER A N 1
ATOM 2279 C CA . SER A 1 281 ? -16.438 30.828 8.984 1 96.69 281 SER A CA 1
ATOM 2280 C C . SER A 1 281 ? -17.141 32.031 9.633 1 96.69 281 SER A C 1
ATOM 2282 O O . SER A 1 281 ? -16.516 32.781 10.391 1 96.69 281 SER A O 1
ATOM 2284 N N . SER A 1 282 ? -18.391 32.156 9.367 1 95.12 282 SER A N 1
ATOM 2285 C CA . SER A 1 282 ? -19.125 33.281 9.914 1 95.12 282 SER A CA 1
ATOM 2286 C C . SER A 1 282 ? -20.297 32.844 10.773 1 95.12 282 SER A C 1
ATOM 2288 O O . SER A 1 282 ? -20.922 33.625 11.477 1 95.12 282 SER A O 1
ATOM 2290 N N . SER A 1 283 ? -20.578 31.625 10.719 1 95 283 SER A N 1
ATOM 2291 C CA . SER A 1 283 ? -21.719 31.094 11.461 1 95 283 SER A CA 1
ATOM 2292 C C . SER A 1 283 ? -21.406 30.984 12.945 1 95 283 SER A C 1
ATOM 2294 O O . SER A 1 283 ? -20.266 31.172 13.359 1 95 283 SER A O 1
ATOM 2296 N N . SER A 1 284 ? -22.484 30.703 13.703 1 95.75 284 SER A N 1
ATOM 2297 C CA . SER A 1 284 ? -22.344 30.578 15.148 1 95.75 284 SER A CA 1
ATOM 2298 C C . SER A 1 284 ? -21.484 29.375 15.523 1 95.75 284 SER A C 1
ATOM 2300 O O . SER A 1 284 ? -21.594 28.328 14.898 1 95.75 284 SER A O 1
ATOM 2302 N N . LEU A 1 285 ? -20.734 29.562 16.547 1 95.81 285 LEU A N 1
ATOM 2303 C CA . LEU A 1 285 ? -19.875 28.5 17.047 1 95.81 285 LEU A CA 1
ATOM 2304 C C . LEU A 1 285 ? -20.594 27.672 18.109 1 95.81 285 LEU A C 1
ATOM 2306 O O . LEU A 1 285 ? -20.062 26.656 18.578 1 95.81 285 LEU A O 1
ATOM 2310 N N . THR A 1 286 ? -21.766 28.062 18.422 1 95 286 THR A N 1
ATOM 2311 C CA . THR A 1 286 ? -22.531 27.391 19.469 1 95 286 THR A CA 1
ATOM 2312 C C . THR A 1 286 ? -22.859 25.953 19.078 1 95 286 THR A C 1
ATOM 2314 O O . THR A 1 286 ? -23.312 25.703 17.969 1 95 286 THR A O 1
ATOM 2317 N N . GLY A 1 287 ? -22.609 25.078 19.984 1 90.56 287 GLY A N 1
ATOM 2318 C CA . GLY A 1 287 ? -22.969 23.688 19.766 1 90.56 287 GLY A CA 1
ATOM 2319 C C . GLY A 1 287 ? -21.906 22.891 19.047 1 90.56 287 GLY A C 1
ATOM 2320 O O . GLY A 1 287 ? -22.031 21.688 18.859 1 90.56 287 GLY A O 1
ATOM 2321 N N . LEU A 1 288 ? -20.875 23.531 18.625 1 92.5 288 LEU A N 1
ATOM 2322 C CA . LEU A 1 288 ? -19.781 22.844 17.938 1 92.5 288 LEU A CA 1
ATOM 2323 C C . LEU A 1 288 ? -18.844 22.172 18.938 1 92.5 288 LEU A C 1
ATOM 2325 O O . LEU A 1 288 ? -18.844 22.516 20.125 1 92.5 288 LEU A O 1
ATOM 2329 N N . LYS A 1 289 ? -18.125 21.234 18.406 1 91.06 289 LYS A N 1
ATOM 2330 C CA . LYS A 1 289 ? -17.094 20.578 19.219 1 91.06 289 LYS A CA 1
ATOM 2331 C C . LYS A 1 289 ? -15.891 21.484 19.422 1 91.06 289 LYS A C 1
ATOM 2333 O O . LYS A 1 289 ? -15.703 22.453 18.703 1 91.06 289 LYS A O 1
ATOM 2338 N N . LYS A 1 290 ? -15.094 21.141 20.406 1 93.5 290 LYS A N 1
ATOM 2339 C CA . LYS A 1 290 ? -13.938 21.938 20.797 1 93.5 290 LYS A CA 1
ATOM 2340 C C . LYS A 1 290 ? -13.039 22.219 19.594 1 93.5 290 LYS A C 1
ATOM 2342 O O . LYS A 1 290 ? -12.641 23.375 19.375 1 93.5 290 LYS A O 1
ATOM 2347 N N . GLU A 1 291 ? -12.719 21.203 18.828 1 94.44 291 GLU A N 1
ATOM 2348 C CA . GLU A 1 291 ? -11.812 21.375 17.688 1 94.44 291 GLU A CA 1
ATOM 2349 C C . GLU A 1 291 ? -12.453 22.219 16.594 1 94.44 291 GLU A C 1
ATOM 2351 O O . GLU A 1 291 ? -11.766 22.969 15.906 1 94.44 291 GLU A O 1
ATOM 2356 N N . GLU A 1 292 ? -13.727 22.094 16.469 1 95.19 292 GLU A N 1
ATOM 2357 C CA . GLU A 1 292 ? -14.438 22.906 15.477 1 95.19 292 GLU A CA 1
ATOM 2358 C C . GLU A 1 292 ? -14.469 24.375 15.883 1 95.19 292 GLU A C 1
ATOM 2360 O O . GLU A 1 292 ? -14.336 25.25 15.031 1 95.19 292 GLU A O 1
ATOM 2365 N N . ILE A 1 293 ? -14.711 24.562 17.141 1 96.62 293 ILE A N 1
ATOM 2366 C CA . ILE A 1 293 ? -14.703 25.922 17.656 1 96.62 293 ILE A CA 1
ATOM 2367 C C . ILE A 1 293 ? -13.336 26.562 17.422 1 96.62 293 ILE A C 1
ATOM 2369 O O . ILE A 1 293 ? -13.234 27.703 16.969 1 96.62 293 ILE A O 1
ATOM 2373 N N . GLU A 1 294 ? -12.32 25.766 17.766 1 96.81 294 GLU A N 1
ATOM 2374 C CA . GLU A 1 294 ? -10.953 26.25 17.578 1 96.81 294 GLU A CA 1
ATOM 2375 C C . GLU A 1 294 ? -10.68 26.562 16.109 1 96.81 294 GLU A C 1
ATOM 2377 O O . GLU A 1 294 ? -10.109 27.609 15.797 1 96.81 294 GLU A O 1
ATOM 2382 N N . PHE A 1 295 ? -11.102 25.719 15.266 1 97.69 295 PHE A N 1
ATOM 2383 C CA . PHE A 1 295 ? -10.836 25.828 13.836 1 97.69 295 PHE A CA 1
ATOM 2384 C C . PHE A 1 295 ? -11.633 26.969 13.219 1 97.69 295 PHE A C 1
ATOM 2386 O O . PHE A 1 295 ? -11.062 27.891 12.625 1 97.69 295 PHE A O 1
ATOM 2393 N N . TRP A 1 296 ? -12.891 26.969 13.391 1 97.69 296 TRP A N 1
ATOM 2394 C CA . TRP A 1 296 ? -13.766 27.938 12.734 1 97.69 296 TRP A CA 1
ATOM 2395 C C . TRP A 1 296 ? -13.695 29.297 13.438 1 97.69 296 TRP A C 1
ATOM 2397 O O . TRP A 1 296 ? -13.922 30.328 12.812 1 97.69 296 TRP A O 1
ATOM 2407 N N . GLY A 1 297 ? -13.445 29.25 14.727 1 97.88 297 GLY A N 1
ATOM 2408 C CA . GLY A 1 297 ? -13.148 30.5 15.398 1 97.88 297 GLY A CA 1
ATOM 2409 C C . GLY A 1 297 ? -11.961 31.234 14.797 1 97.88 297 GLY A C 1
ATOM 2410 O O . GLY A 1 297 ? -12.031 32.438 14.547 1 97.88 297 GLY A O 1
ATOM 2411 N N . PHE A 1 298 ? -10.938 30.547 14.594 1 98.19 298 PHE A N 1
ATOM 2412 C CA . PHE A 1 298 ? -9.734 31.109 13.992 1 98.19 298 PHE A CA 1
ATOM 2413 C C . PHE A 1 298 ? -10.008 31.594 12.57 1 98.19 298 PHE A C 1
ATOM 2415 O O . PHE A 1 298 ? -9.664 32.719 12.219 1 98.19 298 PHE A O 1
ATOM 2422 N N . ILE A 1 299 ? -10.664 30.703 11.766 1 98.38 299 ILE A N 1
ATOM 2423 C CA . ILE A 1 299 ? -10.945 31.047 10.375 1 98.38 299 ILE A CA 1
ATOM 2424 C C . ILE A 1 299 ? -11.828 32.281 10.32 1 98.38 299 ILE A C 1
ATOM 2426 O O . ILE A 1 299 ? -11.656 33.125 9.445 1 98.38 299 ILE A O 1
ATOM 2430 N N . GLY A 1 300 ? -12.773 32.344 11.18 1 98.06 300 GLY A N 1
ATOM 2431 C CA . GLY A 1 300 ? -13.594 33.531 11.258 1 98.06 300 GLY A CA 1
ATOM 2432 C C . GLY A 1 300 ? -12.797 34.781 11.578 1 98.06 300 GLY A C 1
ATOM 2433 O O . GLY A 1 300 ? -13.062 35.875 11.031 1 98.06 300 GLY A O 1
ATOM 2434 N N . GLY A 1 301 ? -11.891 34.625 12.555 1 98.25 301 GLY A N 1
ATOM 2435 C CA . GLY A 1 301 ? -10.992 35.75 12.852 1 98.25 301 GLY A CA 1
ATOM 2436 C C . GLY A 1 301 ? -10.164 36.188 11.656 1 98.25 301 GLY A C 1
ATOM 2437 O O . GLY A 1 301 ? -9.984 37.375 11.422 1 98.25 301 GLY A O 1
ATOM 2438 N N . VAL A 1 302 ? -9.672 35.25 10.961 1 98.38 302 VAL A N 1
ATOM 2439 C CA . VAL A 1 302 ? -8.867 35.531 9.773 1 98.38 302 VAL A CA 1
ATOM 2440 C C . VAL A 1 302 ? -9.727 36.188 8.711 1 98.38 302 VAL A C 1
ATOM 2442 O O . VAL A 1 302 ? -9.258 37.094 7.996 1 98.38 302 VAL A O 1
ATOM 2445 N N . LYS A 1 303 ? -10.938 35.688 8.562 1 98.12 303 LYS A N 1
ATOM 2446 C CA . LYS A 1 303 ? -11.852 36.312 7.602 1 98.12 303 LYS A CA 1
ATOM 2447 C C . LYS A 1 303 ? -12.039 37.812 7.883 1 98.12 303 LYS A C 1
ATOM 2449 O O . LYS A 1 303 ? -11.914 38.625 6.977 1 98.12 303 LYS A O 1
ATOM 2454 N N . THR A 1 304 ? -12.305 38.156 9.07 1 97.88 304 THR A N 1
ATOM 2455 C CA . THR A 1 304 ? -12.453 39.531 9.469 1 97.88 304 THR A CA 1
ATOM 2456 C C . THR A 1 304 ? -11.156 40.312 9.219 1 97.88 304 THR A C 1
ATOM 2458 O O . THR A 1 304 ? -11.188 41.438 8.727 1 97.88 304 THR A O 1
ATOM 2461 N N . PHE A 1 305 ? -10.102 39.688 9.617 1 98.12 305 PHE A N 1
ATOM 2462 C CA . PHE A 1 305 ? -8.797 40.312 9.391 1 98.12 305 PHE A CA 1
ATOM 2463 C C . PHE A 1 305 ? -8.586 40.625 7.914 1 98.12 305 PHE A C 1
ATOM 2465 O O . PHE A 1 305 ? -8.125 41.688 7.562 1 98.12 305 PHE A O 1
ATOM 2472 N N . ASN A 1 306 ? -8.852 39.656 7.133 1 96.94 306 ASN A N 1
ATOM 2473 C CA . ASN A 1 306 ? -8.68 39.812 5.688 1 96.94 306 ASN A CA 1
ATOM 2474 C C . ASN A 1 306 ? -9.57 40.906 5.117 1 96.94 306 ASN A C 1
ATOM 2476 O O . ASN A 1 306 ? -9.18 41.594 4.188 1 96.94 306 ASN A O 1
ATOM 2480 N N . GLU A 1 307 ? -10.734 40.969 5.582 1 96.19 307 GLU A N 1
ATOM 2481 C CA . GLU A 1 307 ? -11.664 42 5.125 1 96.19 307 GLU A CA 1
ATOM 2482 C C . GLU A 1 307 ? -11.164 43.375 5.484 1 96.19 307 GLU A C 1
ATOM 2484 O O . GLU A 1 307 ? -11.328 44.344 4.707 1 96.19 307 GLU A O 1
ATOM 2489 N N . LYS A 1 308 ? -10.57 43.5 6.551 1 96.12 308 LYS A N 1
ATOM 2490 C CA . LYS A 1 308 ? -10.125 44.812 7.043 1 96.12 308 LYS A CA 1
ATOM 2491 C C . LYS A 1 308 ? -8.766 45.188 6.461 1 96.12 308 LYS A C 1
ATOM 2493 O O . LYS A 1 308 ? -8.516 46.344 6.168 1 96.12 308 LYS A O 1
ATOM 2498 N N . ASN A 1 309 ? -7.895 44.219 6.398 1 94.94 309 ASN A N 1
ATOM 2499 C CA . ASN A 1 309 ? -6.52 44.531 6.012 1 94.94 309 ASN A CA 1
ATOM 2500 C C . ASN A 1 309 ? -6.266 44.188 4.543 1 94.94 309 ASN A C 1
ATOM 2502 O O . ASN A 1 309 ? -5.23 44.562 3.988 1 94.94 309 ASN A O 1
ATOM 2506 N N . LYS A 1 310 ? -7.164 43.438 3.875 1 92.88 310 LYS A N 1
ATOM 2507 C CA . LYS A 1 310 ? -7.082 43.031 2.475 1 92.88 310 LYS A CA 1
ATOM 2508 C C . LYS A 1 310 ? -5.867 42.125 2.23 1 92.88 310 LYS A C 1
ATOM 2510 O O . LYS A 1 310 ? -5.203 42.25 1.198 1 92.88 310 LYS A O 1
ATOM 2515 N N . ARG A 1 311 ? -5.531 41.438 3.236 1 93.62 311 ARG A N 1
ATOM 2516 C CA . ARG A 1 311 ? -4.461 40.438 3.193 1 93.62 311 ARG A CA 1
ATOM 2517 C C . ARG A 1 311 ? -4.648 39.406 4.285 1 93.62 311 ARG A C 1
ATOM 2519 O O . ARG A 1 311 ? -5.375 39.625 5.254 1 93.62 311 ARG A O 1
ATOM 2526 N N . LEU A 1 312 ? -3.984 38.281 4.191 1 95.31 312 LEU A N 1
ATOM 2527 C CA . LEU A 1 312 ? -4.004 37.25 5.207 1 95.31 312 LEU A CA 1
ATOM 2528 C C . LEU A 1 312 ? -2.906 37.469 6.242 1 95.31 312 LEU A C 1
ATOM 2530 O O . LEU A 1 312 ? -1.935 38.188 5.977 1 95.31 312 LEU A O 1
ATOM 2534 N N . PRO A 1 313 ? -3.131 36.875 7.418 1 96.06 313 PRO A N 1
ATOM 2535 C CA . PRO A 1 313 ? -2.008 36.938 8.359 1 96.06 313 PRO A CA 1
ATOM 2536 C C . PRO A 1 313 ? -0.78 36.188 7.844 1 96.06 313 PRO A C 1
ATOM 2538 O O . PRO A 1 313 ? -0.914 35.188 7.141 1 96.06 313 PRO A O 1
ATOM 2541 N N . VAL A 1 314 ? 0.361 36.594 8.25 1 93.56 314 VAL A N 1
ATOM 2542 C CA . VAL A 1 314 ? 1.6 36.031 7.715 1 93.56 314 VAL A CA 1
ATOM 2543 C C . VAL A 1 314 ? 1.957 34.781 8.477 1 93.56 314 VAL A C 1
ATOM 2545 O O . VAL A 1 314 ? 1.617 34.625 9.648 1 93.56 314 VAL A O 1
ATOM 2548 N N . ASP A 1 315 ? 2.529 33.688 7.926 1 87 315 ASP A N 1
ATOM 2549 C CA . ASP A 1 315 ? 2.928 32.406 8.547 1 87 315 ASP A CA 1
ATOM 2550 C C . ASP A 1 315 ? 4.367 32.469 9.047 1 87 315 ASP A C 1
ATOM 2552 O O . ASP A 1 315 ? 4.777 31.672 9.883 1 87 315 ASP A O 1
ATOM 2556 N N . SER A 1 316 ? 5.23 33.469 8.742 1 70.81 316 SER A N 1
ATOM 2557 C CA . SER A 1 316 ? 6.582 33.812 9.18 1 70.81 316 SER A CA 1
ATOM 2558 C C . SER A 1 316 ? 7.59 32.781 8.719 1 70.81 316 SER A C 1
ATOM 2560 O O . SER A 1 316 ? 8.773 32.844 9.07 1 70.81 316 SER A O 1
ATOM 2562 N N . GLY A 1 317 ? 7.254 31.812 8.086 1 77.5 317 GLY A N 1
ATOM 2563 C CA . GLY A 1 317 ? 8.227 30.781 7.785 1 77.5 317 GLY A CA 1
ATOM 2564 C C . GLY A 1 317 ? 9.172 31.156 6.664 1 77.5 317 GLY A C 1
ATOM 2565 O O . GLY A 1 317 ? 8.773 31.219 5.496 1 77.5 317 GLY A O 1
ATOM 2566 N N . ILE A 1 318 ? 10.398 31.688 7.039 1 84.88 318 ILE A N 1
ATOM 2567 C CA . ILE A 1 318 ? 11.406 32 6.035 1 84.88 318 ILE A CA 1
ATOM 2568 C C . ILE A 1 318 ? 12.484 30.922 6.027 1 84.88 318 ILE A C 1
ATOM 2570 O O . ILE A 1 318 ? 12.977 30.516 7.082 1 84.88 318 ILE A O 1
ATOM 2574 N N . LYS A 1 319 ? 12.734 30.438 4.906 1 81.69 319 LYS A N 1
ATOM 2575 C CA . LYS A 1 319 ? 13.758 29.406 4.734 1 81.69 319 LYS A CA 1
ATOM 2576 C C . LYS A 1 319 ? 15.117 30.031 4.406 1 81.69 319 LYS A C 1
ATOM 2578 O O . LYS A 1 319 ? 15.203 31.25 4.176 1 81.69 319 LYS A O 1
ATOM 2583 N N . ASP A 1 320 ? 16.109 29.281 4.426 1 80 320 ASP A N 1
ATOM 2584 C CA . ASP A 1 320 ? 17.469 29.75 4.133 1 80 320 ASP A CA 1
ATOM 2585 C C . ASP A 1 320 ? 17.547 30.312 2.711 1 80 320 ASP A C 1
ATOM 2587 O O . ASP A 1 320 ? 16.906 29.797 1.796 1 80 320 ASP A O 1
ATOM 2591 N N . MET A 1 321 ? 18.281 31.297 2.646 1 88.94 321 MET A N 1
ATOM 2592 C CA . MET A 1 321 ? 18.469 31.953 1.36 1 88.94 321 MET A CA 1
ATOM 2593 C C . MET A 1 321 ? 19.844 32.625 1.282 1 88.94 321 MET A C 1
ATOM 2595 O O . MET A 1 321 ? 20.531 32.75 2.295 1 88.94 321 MET A O 1
ATOM 2599 N N . ILE A 1 322 ? 20.234 32.969 0.094 1 91.62 322 ILE A N 1
ATOM 2600 C CA . ILE A 1 322 ? 21.516 33.625 -0.125 1 91.62 322 ILE A CA 1
ATOM 2601 C C . ILE A 1 322 ? 21.422 35.094 0.274 1 91.62 322 ILE A C 1
ATOM 2603 O O . ILE A 1 322 ? 20.844 35.906 -0.456 1 91.62 322 ILE A O 1
ATOM 2607 N N . ALA A 1 323 ? 22 35.438 1.401 1 93.25 323 ALA A N 1
ATOM 2608 C CA . ALA A 1 323 ? 21.969 36.781 1.945 1 93.25 323 ALA A CA 1
ATOM 2609 C C . ALA A 1 323 ? 23 36.938 3.059 1 93.25 323 ALA A C 1
ATOM 2611 O O . ALA A 1 323 ? 23.547 35.969 3.549 1 93.25 323 ALA A O 1
ATOM 2612 N N . SER A 1 324 ? 23.344 38.156 3.328 1 93.56 324 SER A N 1
ATOM 2613 C CA . SER A 1 324 ? 24.156 38.406 4.52 1 93.56 324 SER A CA 1
ATOM 2614 C C . SER A 1 324 ? 23.391 38.031 5.789 1 93.56 324 SER A C 1
ATOM 2616 O O . SER A 1 324 ? 22.156 38.062 5.801 1 93.56 324 SER A O 1
ATOM 2618 N N . ASN A 1 325 ? 24.172 37.719 6.816 1 92.62 325 ASN A N 1
ATOM 2619 C CA . ASN A 1 325 ? 23.531 37.406 8.102 1 92.62 325 ASN A CA 1
ATOM 2620 C C . ASN A 1 325 ? 22.672 38.594 8.578 1 92.62 325 ASN A C 1
ATOM 2622 O O . ASN A 1 325 ? 21.594 38.375 9.148 1 92.62 325 ASN A O 1
ATOM 2626 N N . GLU A 1 326 ? 23.172 39.688 8.281 1 93.06 326 GLU A N 1
ATOM 2627 C CA . GLU A 1 326 ? 22.453 40.875 8.719 1 93.06 326 GLU A CA 1
ATOM 2628 C C . GLU A 1 326 ? 21.109 41 8.008 1 93.06 326 GLU A C 1
ATOM 2630 O O . GLU A 1 326 ? 20.078 41.188 8.656 1 93.06 326 GLU A O 1
ATOM 2635 N N . TYR A 1 327 ? 21.078 40.938 6.734 1 93.94 327 TYR A N 1
ATOM 2636 C CA . TYR A 1 327 ? 19.859 41.031 5.953 1 93.94 327 TYR A CA 1
ATOM 2637 C C . TYR A 1 327 ? 18.891 39.906 6.301 1 93.94 327 TYR A C 1
ATOM 2639 O O . TYR A 1 327 ? 17.688 40.125 6.414 1 93.94 327 TYR A O 1
ATOM 2647 N N . PHE A 1 328 ? 19.438 38.75 6.477 1 94.19 328 PHE A N 1
ATOM 2648 C CA . PHE A 1 328 ? 18.609 37.594 6.742 1 94.19 328 PHE A CA 1
ATOM 2649 C C . PHE A 1 328 ? 17.922 37.719 8.094 1 94.19 328 PHE A C 1
ATOM 2651 O O . PHE A 1 328 ? 16.719 37.438 8.219 1 94.19 328 PHE A O 1
ATOM 2658 N N . VAL A 1 329 ? 18.672 38 9.055 1 94.31 329 VAL A N 1
ATOM 2659 C CA . VAL A 1 329 ? 18.125 38.156 10.398 1 94.31 329 VAL A CA 1
ATOM 2660 C C . VAL A 1 329 ? 17.062 39.25 10.414 1 94.31 329 VAL A C 1
ATOM 2662 O O . VAL A 1 329 ? 16.016 39.094 11.062 1 94.31 329 VAL A O 1
ATOM 2665 N N . GLN A 1 330 ? 17.297 40.312 9.719 1 94.75 330 GLN A N 1
ATOM 2666 C CA . GLN A 1 330 ? 16.328 41.406 9.641 1 94.75 330 GLN A CA 1
ATOM 2667 C C . GLN A 1 330 ? 15.039 40.938 8.953 1 94.75 330 GLN A C 1
ATOM 2669 O O . GLN A 1 330 ? 13.938 41.281 9.391 1 94.75 330 GLN A O 1
ATOM 2674 N N . LEU A 1 331 ? 15.258 40.312 7.891 1 95.19 331 LEU A N 1
ATOM 2675 C CA . LEU A 1 331 ? 14.102 39.781 7.184 1 95.19 331 LEU A CA 1
ATOM 2676 C C . LEU A 1 331 ? 13.289 38.844 8.086 1 95.19 331 LEU A C 1
ATOM 2678 O O . LEU A 1 331 ? 12.055 38.938 8.125 1 95.19 331 LEU A O 1
ATOM 2682 N N . GLN A 1 332 ? 13.93 37.938 8.766 1 94.38 332 GLN A N 1
ATOM 2683 C CA . GLN A 1 332 ? 13.273 37.031 9.703 1 94.38 332 GLN A CA 1
ATOM 2684 C C . GLN A 1 332 ? 12.508 37.812 10.773 1 94.38 332 GLN A C 1
ATOM 2686 O O . GLN A 1 332 ? 11.375 37.438 11.117 1 94.38 332 GLN A O 1
ATOM 2691 N N . HIS A 1 333 ? 13.195 38.844 11.242 1 94.88 333 HIS A N 1
ATOM 2692 C CA . HIS A 1 333 ? 12.578 39.656 12.273 1 94.88 333 HIS A CA 1
ATOM 2693 C C . HIS A 1 333 ? 11.312 40.344 11.766 1 94.88 333 HIS A C 1
ATOM 2695 O O . HIS A 1 333 ? 10.336 40.5 12.5 1 94.88 333 HIS A O 1
ATOM 2701 N N . VAL A 1 334 ? 11.375 40.812 10.578 1 95.81 334 VAL A N 1
ATOM 2702 C CA . VAL A 1 334 ? 10.234 41.469 9.961 1 95.81 334 VAL A CA 1
ATOM 2703 C C . VAL A 1 334 ? 9.047 40.531 9.906 1 95.81 334 VAL A C 1
ATOM 2705 O O . VAL A 1 334 ? 7.926 40.906 10.266 1 95.81 334 VAL A O 1
ATOM 2708 N N . PHE A 1 335 ? 9.211 39.344 9.508 1 95.94 335 PHE A N 1
ATOM 2709 C CA . PHE A 1 335 ? 8.141 38.375 9.367 1 95.94 335 PHE A CA 1
ATOM 2710 C C . PHE A 1 335 ? 7.641 37.938 10.742 1 95.94 335 PHE A C 1
ATOM 2712 O O . PHE A 1 335 ? 6.434 37.781 10.953 1 95.94 335 PHE A O 1
ATOM 2719 N N . VAL A 1 336 ? 8.57 37.688 11.656 1 95.06 336 VAL A N 1
ATOM 2720 C CA . VAL A 1 336 ? 8.211 37.25 12.992 1 95.06 336 VAL A CA 1
ATOM 2721 C C . VAL A 1 336 ? 7.414 38.344 13.703 1 95.06 336 VAL A C 1
ATOM 2723 O O . VAL A 1 336 ? 6.41 38.062 14.367 1 95.06 336 VAL A O 1
ATOM 2726 N N . SER A 1 337 ? 7.945 39.562 13.555 1 95.69 337 SER A N 1
ATOM 2727 C CA . SER A 1 337 ? 7.277 40.688 14.195 1 95.69 337 SER A CA 1
ATOM 2728 C C . SER A 1 337 ? 5.887 40.906 13.609 1 95.69 337 SER A C 1
ATOM 2730 O O . SER A 1 337 ? 4.945 41.219 14.336 1 95.69 337 SER A O 1
ATOM 2732 N N . GLN A 1 338 ? 5.77 40.781 12.312 1 95.75 338 GLN A N 1
ATOM 2733 C CA . GLN A 1 338 ? 4.465 40.969 11.68 1 95.75 338 GLN A CA 1
ATOM 2734 C C . GLN A 1 338 ? 3.498 39.875 12.094 1 95.75 338 GLN A C 1
ATOM 2736 O O . GLN A 1 338 ? 2.305 40.125 12.281 1 95.75 338 GLN A O 1
ATOM 2741 N N . LEU A 1 339 ? 3.951 38.625 12.164 1 96.5 339 LEU A N 1
ATOM 2742 C CA . LEU A 1 339 ? 3.113 37.531 12.625 1 96.5 339 LEU A CA 1
ATOM 2743 C C . LEU A 1 339 ? 2.533 37.844 14 1 96.5 339 LEU A C 1
ATOM 2745 O O . LEU A 1 339 ? 1.356 37.562 14.258 1 96.5 339 LEU A O 1
ATOM 2749 N N . GLU A 1 340 ? 3.396 38.344 14.867 1 96.69 340 GLU A N 1
ATOM 2750 C CA . GLU A 1 340 ? 2.945 38.688 16.203 1 96.69 340 GLU A CA 1
ATOM 2751 C C . GLU A 1 340 ? 1.807 39.719 16.172 1 96.69 340 GLU A C 1
ATOM 2753 O O . GLU A 1 340 ? 0.795 39.562 16.859 1 96.69 340 GLU A O 1
ATOM 2758 N N . GLU A 1 341 ? 1.99 40.719 15.383 1 96.88 341 GLU A N 1
ATOM 2759 C CA . GLU A 1 341 ? 0.978 41.75 15.266 1 96.88 341 GLU A CA 1
ATOM 2760 C C . GLU A 1 341 ? -0.3 41.219 14.625 1 96.88 341 GLU A C 1
ATOM 2762 O O . GLU A 1 341 ? -1.403 41.5 15.094 1 96.88 341 GLU A O 1
ATOM 2767 N N . ASP A 1 342 ? -0.134 40.531 13.555 1 97.69 342 ASP A N 1
ATOM 2768 C CA . ASP A 1 342 ? -1.287 39.938 12.875 1 97.69 342 ASP A CA 1
ATOM 2769 C C . ASP A 1 342 ? -2.062 39 13.797 1 97.69 342 ASP A C 1
ATOM 2771 O O . ASP A 1 342 ? -3.293 39.062 13.852 1 97.69 342 ASP A O 1
ATOM 2775 N N . ALA A 1 343 ? -1.34 38.156 14.5 1 98.25 343 ALA A N 1
ATOM 2776 C CA . ALA A 1 343 ? -1.955 37.188 15.391 1 98.25 343 ALA A CA 1
ATOM 2777 C C . ALA A 1 343 ? -2.727 37.875 16.516 1 98.25 343 ALA A C 1
ATOM 2779 O O . ALA A 1 343 ? -3.791 37.406 16.922 1 98.25 343 ALA A O 1
ATOM 2780 N N . LYS A 1 344 ? -2.154 38.938 17.016 1 98.25 344 LYS A N 1
ATOM 2781 C CA . LYS A 1 344 ? -2.838 39.719 18.062 1 98.25 344 LYS A CA 1
ATOM 2782 C C . LYS A 1 344 ? -4.164 40.25 17.547 1 98.25 344 LYS A C 1
ATOM 2784 O O . LYS A 1 344 ? -5.18 40.188 18.25 1 98.25 344 LYS A O 1
ATOM 2789 N N . GLU A 1 345 ? -4.086 40.812 16.391 1 98.38 345 GLU A N 1
ATOM 2790 C CA . GLU A 1 345 ? -5.301 41.375 15.805 1 98.38 345 GLU A CA 1
ATOM 2791 C C . GLU A 1 345 ? -6.332 40.281 15.531 1 98.38 345 GLU A C 1
ATOM 2793 O O . GLU A 1 345 ? -7.516 40.438 15.828 1 98.38 345 GLU A O 1
ATOM 2798 N N . VAL A 1 346 ? -5.914 39.188 15 1 98.5 346 VAL A N 1
ATOM 2799 C CA . VAL A 1 346 ? -6.805 38.062 14.727 1 98.5 346 VAL A CA 1
ATOM 2800 C C . VAL A 1 346 ? -7.422 37.562 16.031 1 98.5 346 VAL A C 1
ATOM 2802 O O . VAL A 1 346 ? -8.609 37.25 16.078 1 98.5 346 VAL A O 1
ATOM 2805 N N . LEU A 1 347 ? -6.57 37.438 17.031 1 98.56 347 LEU A N 1
ATOM 2806 C CA . LEU A 1 347 ? -7.039 36.969 18.328 1 98.56 347 LEU A CA 1
ATOM 2807 C C . LEU A 1 347 ? -8.172 37.844 18.844 1 98.56 347 LEU A C 1
ATOM 2809 O O . LEU A 1 347 ? -9.125 37.344 19.453 1 98.56 347 LEU A O 1
ATOM 2813 N N . GLU A 1 348 ? -8.031 39.125 18.625 1 98.12 348 GLU A N 1
ATOM 2814 C CA . GLU A 1 348 ? -9.078 40.062 19.047 1 98.12 348 GLU A CA 1
ATOM 2815 C C . GLU A 1 348 ? -10.398 39.75 18.359 1 98.12 348 GLU A C 1
ATOM 2817 O O . GLU A 1 348 ? -11.453 39.75 19 1 98.12 348 GLU A O 1
ATOM 2822 N N . TYR A 1 349 ? -10.328 39.531 17.078 1 98 349 TYR A N 1
ATOM 2823 C CA . TYR A 1 349 ? -11.539 39.219 16.328 1 98 349 TYR A CA 1
ATOM 2824 C C . TYR A 1 349 ? -12.125 37.906 16.797 1 98 349 TYR A C 1
ATOM 2826 O O . TYR A 1 349 ? -13.352 37.75 16.859 1 98 349 TYR A O 1
ATOM 2834 N N . ILE A 1 350 ? -11.281 36.906 17.094 1 98 350 ILE A N 1
ATOM 2835 C CA . ILE A 1 350 ? -11.727 35.594 17.578 1 98 350 ILE A CA 1
ATOM 2836 C C . ILE A 1 350 ? -12.469 35.75 18.906 1 98 350 ILE A C 1
ATOM 2838 O O . ILE A 1 350 ? -13.547 35.188 19.094 1 98 350 ILE A O 1
ATOM 2842 N N . LYS A 1 351 ? -11.844 36.531 19.75 1 96.81 351 LYS A N 1
ATOM 2843 C CA . LYS A 1 351 ? -12.43 36.719 21.062 1 96.81 351 LYS A CA 1
ATOM 2844 C C . LYS A 1 351 ? -13.805 37.375 20.969 1 96.81 351 LYS A C 1
ATOM 2846 O O . LYS A 1 351 ? -14.719 37.062 21.719 1 96.81 351 LYS A O 1
ATOM 2851 N N . GLU A 1 352 ? -13.898 38.344 20.094 1 96.31 352 GLU A N 1
ATOM 2852 C CA . GLU A 1 352 ? -15.188 38.969 19.875 1 96.31 352 GLU A CA 1
ATOM 2853 C C . GLU A 1 352 ? -16.25 37.938 19.469 1 96.31 352 GLU A C 1
ATOM 2855 O O . GLU A 1 352 ? -17.375 37.969 19.984 1 96.31 352 GLU A O 1
ATOM 2860 N N . ARG A 1 353 ? -15.875 37.156 18.609 1 95.5 353 ARG A N 1
ATOM 2861 C CA . ARG A 1 353 ? -16.797 36.125 18.109 1 95.5 353 ARG A CA 1
ATOM 2862 C C . ARG A 1 353 ? -17.125 35.094 19.188 1 95.5 353 ARG A C 1
ATOM 2864 O O . ARG A 1 353 ? -18.281 34.719 19.359 1 95.5 353 ARG A O 1
ATOM 2871 N N . VAL A 1 354 ? -16.141 34.625 19.859 1 95.94 354 VAL A N 1
ATOM 2872 C CA . VAL A 1 354 ? -16.281 33.594 20.906 1 95.94 354 VAL A CA 1
ATOM 2873 C C . VAL A 1 354 ? -17.156 34.156 22.031 1 95.94 354 VAL A C 1
ATOM 2875 O O . VAL A 1 354 ? -17.984 33.406 22.594 1 95.94 354 VAL A O 1
ATOM 2878 N N . ASN A 1 355 ? -16.938 35.375 22.344 1 94.81 355 ASN A N 1
ATOM 2879 C CA . ASN A 1 355 ? -17.75 36.031 23.375 1 94.81 355 ASN A CA 1
ATOM 2880 C C . ASN A 1 355 ? -19.203 36.219 22.922 1 94.81 355 ASN A C 1
ATOM 2882 O O . ASN A 1 355 ? -20.125 35.969 23.688 1 94.81 355 ASN A O 1
ATOM 2886 N N . ARG A 1 356 ? -19.344 36.625 21.75 1 95.12 356 ARG A N 1
ATOM 2887 C CA . ARG A 1 356 ? -20.672 36.812 21.172 1 95.12 356 ARG A CA 1
ATOM 2888 C C . ARG A 1 356 ? -21.453 35.5 21.203 1 95.12 356 ARG A C 1
ATOM 2890 O O . ARG A 1 356 ? -22.641 35.5 21.516 1 95.12 356 ARG A O 1
ATOM 2897 N N . ASP A 1 357 ? -20.797 34.406 20.875 1 95.69 357 ASP A N 1
ATOM 2898 C CA . ASP A 1 357 ? -21.453 33.125 20.734 1 95.69 357 ASP A CA 1
ATOM 2899 C C . ASP A 1 357 ? -21.469 32.375 22.062 1 95.69 357 ASP A C 1
ATOM 2901 O O . ASP A 1 357 ? -22.078 31.297 22.172 1 95.69 357 ASP A O 1
ATOM 2905 N N . GLY A 1 358 ? -20.797 32.844 23.125 1 93.75 358 GLY A N 1
ATOM 2906 C CA . GLY A 1 358 ? -20.812 32.281 24.469 1 93.75 358 GLY A CA 1
ATOM 2907 C C . GLY A 1 358 ? -20.062 30.969 24.594 1 93.75 358 GLY A C 1
ATOM 2908 O O . GLY A 1 358 ? -20.516 30.062 25.281 1 93.75 358 GLY A O 1
ATOM 2909 N N . VAL A 1 359 ? -18.953 30.812 23.875 1 93.5 359 VAL A N 1
ATOM 2910 C CA . VAL A 1 359 ? -18.25 29.547 23.891 1 93.5 359 VAL A CA 1
ATOM 2911 C C . VAL A 1 359 ? -16.844 29.75 24.484 1 93.5 359 VAL A C 1
ATOM 2913 O O . VAL A 1 359 ? -15.945 28.953 24.234 1 93.5 359 VAL A O 1
ATOM 2916 N N . GLU A 1 360 ? -16.594 30.75 25.25 1 88.75 360 GLU A N 1
ATOM 2917 C CA . GLU A 1 360 ? -15.289 31.094 25.797 1 88.75 360 GLU A CA 1
ATOM 2918 C C . GLU A 1 360 ? -14.797 30.031 26.766 1 88.75 360 GLU A C 1
ATOM 2920 O O . GLU A 1 360 ? -13.594 29.828 26.922 1 88.75 360 GLU A O 1
ATOM 2925 N N . LYS A 1 361 ? -15.68 29.344 27.359 1 89.69 361 LYS A N 1
ATOM 2926 C CA . LYS A 1 361 ? -15.32 28.328 28.328 1 89.69 361 LYS A CA 1
ATOM 2927 C C . LYS A 1 361 ? -14.906 27.031 27.656 1 89.69 361 LYS A C 1
ATOM 2929 O O . LYS A 1 361 ? -14.203 26.203 28.234 1 89.69 361 LYS A O 1
ATOM 2934 N N . GLU A 1 362 ? -15.305 26.906 26.453 1 90.44 362 GLU A N 1
ATOM 2935 C CA . GLU A 1 362 ? -15.031 25.656 25.719 1 90.44 362 GLU A CA 1
ATOM 2936 C C . GLU A 1 362 ? -13.617 25.656 25.156 1 90.44 362 GLU A C 1
ATOM 2938 O O . GLU A 1 362 ? -12.938 24.625 25.188 1 90.44 362 GLU A O 1
ATOM 2943 N N . VAL A 1 363 ? -13.203 26.75 24.656 1 92.88 363 VAL A N 1
ATOM 2944 C CA . VAL A 1 363 ? -11.875 26.859 24.062 1 92.88 363 VAL A CA 1
ATOM 2945 C C . VAL A 1 363 ? -11.242 28.188 24.469 1 92.88 363 VAL A C 1
ATOM 2947 O O . VAL A 1 363 ? -11.82 29.25 24.25 1 92.88 363 VAL A O 1
ATOM 2950 N N . GLU A 1 364 ? -10.117 28.031 25.031 1 92.06 364 GLU A N 1
ATOM 2951 C CA . GLU A 1 364 ? -9.336 29.219 25.344 1 92.06 364 GLU A CA 1
ATOM 2952 C C . GLU A 1 364 ? -8.328 29.531 24.234 1 92.06 364 GLU A C 1
ATOM 2954 O O . GLU A 1 364 ? -7.379 28.766 24.016 1 92.06 364 GLU A O 1
ATOM 2959 N N . PHE A 1 365 ? -8.547 30.594 23.562 1 96.25 365 PHE A N 1
ATOM 2960 C CA . PHE A 1 365 ? -7.625 31.016 22.516 1 96.25 365 PHE A CA 1
ATOM 2961 C C . PHE A 1 365 ? -6.48 31.844 23.094 1 96.25 365 PHE A C 1
ATOM 2963 O O . PHE A 1 365 ? -6.703 32.906 23.672 1 96.25 365 PHE A O 1
ATOM 2970 N N . THR A 1 366 ? -5.32 31.359 22.953 1 96.44 366 THR A N 1
ATOM 2971 C CA . THR A 1 366 ? -4.125 32.094 23.375 1 96.44 366 THR A CA 1
ATOM 2972 C C . THR A 1 366 ? -3.391 32.656 22.156 1 96.44 366 THR A C 1
ATOM 2974 O O . THR A 1 366 ? -3.641 32.25 21.031 1 96.44 366 THR A O 1
ATOM 2977 N N . LEU A 1 367 ? -2.598 33.594 22.422 1 97.44 367 LEU A N 1
ATOM 2978 C CA . LEU A 1 367 ? -1.807 34.188 21.359 1 97.44 367 LEU A CA 1
ATOM 2979 C C . LEU A 1 367 ? -0.916 33.156 20.688 1 97.44 367 LEU A C 1
ATOM 2981 O O . LEU A 1 367 ? -0.762 33.156 19.469 1 97.44 367 LEU A O 1
ATOM 2985 N N . GLU A 1 368 ? -0.383 32.281 21.5 1 95.94 368 GLU A N 1
ATOM 2986 C CA . GLU A 1 368 ? 0.491 31.25 20.984 1 95.94 368 GLU A CA 1
ATOM 2987 C C . GLU A 1 368 ? -0.271 30.297 20.062 1 95.94 368 GLU A C 1
ATOM 2989 O O . GLU A 1 368 ? 0.254 29.859 19.031 1 95.94 368 GLU A O 1
ATOM 2994 N N . MET A 1 369 ? -1.415 30 20.469 1 95.81 369 MET A N 1
ATOM 2995 C CA . MET A 1 369 ? -2.266 29.141 19.656 1 95.81 369 MET A CA 1
ATOM 2996 C C . MET A 1 369 ? -2.561 29.797 18.312 1 95.81 369 MET A C 1
ATOM 2998 O O . MET A 1 369 ? -2.449 29.141 17.266 1 95.81 369 MET A O 1
ATOM 3002 N N . VAL A 1 370 ? -2.875 31.047 18.328 1 97.88 370 VAL A N 1
ATOM 3003 C CA . VAL A 1 370 ? -3.246 31.75 17.109 1 97.88 370 VAL A CA 1
ATOM 3004 C C . VAL A 1 370 ? -2.029 31.891 16.203 1 97.88 370 VAL A C 1
ATOM 3006 O O . VAL A 1 370 ? -2.145 31.781 14.977 1 97.88 370 VAL A O 1
ATOM 3009 N N . LYS A 1 371 ? -0.882 32.156 16.797 1 96.81 371 LYS A N 1
ATOM 3010 C CA . LYS A 1 371 ? 0.345 32.188 16 1 96.81 371 LYS A CA 1
ATOM 3011 C C . LYS A 1 371 ? 0.586 30.875 15.281 1 96.81 371 LYS A C 1
ATOM 3013 O O . LYS A 1 371 ? 0.934 30.859 14.102 1 96.81 371 LYS A O 1
ATOM 3018 N N . ARG A 1 372 ? 0.367 29.812 15.992 1 94.5 372 ARG A N 1
ATOM 3019 C CA . ARG A 1 372 ? 0.534 28.484 15.414 1 94.5 372 ARG A CA 1
ATOM 3020 C C . ARG A 1 372 ? -0.45 28.266 14.266 1 94.5 372 ARG A C 1
ATOM 3022 O O . ARG A 1 372 ? -0.093 27.688 13.242 1 94.5 372 ARG A O 1
ATOM 3029 N N . HIS A 1 373 ? -1.645 28.719 14.453 1 96.94 373 HIS A N 1
ATOM 3030 C CA . HIS A 1 373 ? -2.666 28.562 13.422 1 96.94 373 HIS A CA 1
ATOM 3031 C C . HIS A 1 373 ? -2.352 29.406 12.195 1 96.94 373 HIS A C 1
ATOM 3033 O O . HIS A 1 373 ? -2.598 28.984 11.062 1 96.94 373 HIS A O 1
ATOM 3039 N N . CYS A 1 374 ? -1.845 30.578 12.445 1 96.62 374 CYS A N 1
ATOM 3040 C CA . CYS A 1 374 ? -1.444 31.422 11.328 1 96.62 374 CYS A CA 1
ATOM 3041 C C . CYS A 1 374 ? -0.376 30.734 10.484 1 96.62 374 CYS A C 1
ATOM 3043 O O . CYS A 1 374 ? -0.429 30.766 9.25 1 96.62 374 CYS A O 1
ATOM 3045 N N . LYS A 1 375 ? 0.512 30.109 11.164 1 93.19 375 LYS A N 1
ATOM 3046 C CA . LYS A 1 375 ? 1.593 29.406 10.477 1 93.19 375 LYS A CA 1
ATOM 3047 C C . LYS A 1 375 ? 1.062 28.203 9.688 1 93.19 375 LYS A C 1
ATOM 3049 O O . LYS A 1 375 ? 1.618 27.844 8.656 1 93.19 375 LYS A O 1
ATOM 3054 N N . ALA A 1 376 ? -0.059 27.656 10.141 1 93.25 376 ALA A N 1
ATOM 3055 C CA . ALA A 1 376 ? -0.596 26.438 9.547 1 93.25 376 ALA A CA 1
ATOM 3056 C C . ALA A 1 376 ? -1.732 26.734 8.578 1 93.25 376 ALA A C 1
ATOM 3058 O O . ALA A 1 376 ? -2.23 25.844 7.891 1 93.25 376 ALA A O 1
ATOM 3059 N N . LEU A 1 377 ? -2.061 27.938 8.461 1 95.69 377 LEU A N 1
ATOM 3060 C CA . LEU A 1 377 ? -3.27 28.359 7.754 1 95.69 377 LEU A CA 1
ATOM 3061 C C . LEU A 1 377 ? -3.307 27.766 6.348 1 95.69 377 LEU A C 1
ATOM 3063 O O . LEU A 1 377 ? -4.34 27.25 5.91 1 95.69 377 LEU A O 1
ATOM 3067 N N . ARG A 1 378 ? -2.244 27.75 5.656 1 92.88 378 ARG A N 1
ATOM 3068 C CA . ARG A 1 378 ? -2.184 27.328 4.266 1 92.88 378 ARG A CA 1
ATOM 3069 C C . ARG A 1 378 ? -2.25 25.812 4.156 1 92.88 378 ARG A C 1
ATOM 3071 O O . ARG A 1 378 ? -2.408 25.266 3.061 1 92.88 378 ARG A O 1
ATOM 3078 N N . LYS A 1 379 ? -2.217 25.078 5.262 1 92.75 379 LYS A N 1
ATOM 3079 C CA . LYS A 1 379 ? -2.287 23.625 5.293 1 92.75 379 LYS A CA 1
ATOM 3080 C C . LYS A 1 379 ? -3.613 23.156 5.875 1 92.75 379 LYS A C 1
ATOM 3082 O O . LYS A 1 379 ? -3.877 21.953 5.938 1 92.75 379 LYS A O 1
ATOM 3087 N N . MET A 1 380 ? -4.391 24.094 6.289 1 95.19 380 MET A N 1
ATOM 3088 C CA . MET A 1 380 ? -5.672 23.781 6.91 1 95.19 380 MET A CA 1
ATOM 3089 C C . MET A 1 380 ? -6.703 23.391 5.859 1 95.19 380 MET A C 1
ATOM 3091 O O . MET A 1 380 ? -6.719 23.953 4.762 1 95.19 380 MET A O 1
ATOM 3095 N N . HIS A 1 381 ? -7.496 22.438 6.109 1 94 381 HIS A N 1
ATOM 3096 C CA . HIS A 1 381 ? -8.641 22.109 5.266 1 94 381 HIS A CA 1
ATOM 3097 C C . HIS A 1 381 ? -9.695 21.328 6.043 1 94 381 HIS A C 1
ATOM 3099 O O . HIS A 1 381 ? -9.508 21.016 7.223 1 94 381 HIS A O 1
ATOM 3105 N N . VAL A 1 382 ? -10.805 21.109 5.422 1 94.31 382 VAL A N 1
ATOM 3106 C CA . VAL A 1 382 ? -11.914 20.391 6.035 1 94.31 382 VAL A CA 1
ATOM 3107 C C . VAL A 1 382 ? -12.312 19.203 5.16 1 94.31 382 VAL A C 1
ATOM 3109 O O . VAL A 1 382 ? -12.336 19.312 3.934 1 94.31 382 VAL A O 1
ATOM 3112 N N . ILE A 1 383 ? -12.453 18.062 5.793 1 91.38 383 ILE A N 1
ATOM 3113 C CA . ILE A 1 383 ? -13.008 16.891 5.113 1 91.38 383 ILE A CA 1
ATOM 3114 C C . ILE A 1 383 ? -14.516 16.844 5.344 1 91.38 383 ILE A C 1
ATOM 3116 O O . ILE A 1 383 ? -14.969 16.562 6.461 1 91.38 383 ILE A O 1
ATOM 3120 N N . ASP A 1 384 ? -15.227 17.109 4.359 1 87.38 384 ASP A N 1
ATOM 3121 C CA . ASP A 1 384 ? -16.688 17.016 4.445 1 87.38 384 ASP A CA 1
ATOM 3122 C C . ASP A 1 384 ? -17.188 15.727 3.809 1 87.38 384 ASP A C 1
ATOM 3124 O O . ASP A 1 384 ? -16.875 15.43 2.656 1 87.38 384 ASP A O 1
ATOM 3128 N N . GLY A 1 385 ? -17.656 14.969 4.73 1 75.25 385 GLY A N 1
ATOM 3129 C CA . GLY A 1 385 ? -17.953 13.57 4.48 1 75.25 385 GLY A CA 1
ATOM 3130 C C . GLY A 1 385 ? -18.922 13.359 3.322 1 75.25 385 GLY A C 1
ATOM 3131 O O . GLY A 1 385 ? -19.5 14.32 2.814 1 75.25 385 GLY A O 1
ATOM 3132 N N . VAL A 1 386 ? -18.75 12.195 2.646 1 62.81 386 VAL A N 1
ATOM 3133 C CA . VAL A 1 386 ? -19.672 11.656 1.65 1 62.81 386 VAL A CA 1
ATOM 3134 C C . VAL A 1 386 ? -20.859 11.008 2.348 1 62.81 386 VAL A C 1
ATOM 3136 O O . VAL A 1 386 ? -20.719 10.43 3.428 1 62.81 386 VAL A O 1
ATOM 3139 N N . ASP A 1 387 ? -22.078 11.625 2.234 1 53.22 387 ASP A N 1
ATOM 3140 C CA . ASP A 1 387 ? -23.281 11.031 2.791 1 53.22 387 ASP A CA 1
ATOM 3141 C C . ASP A 1 387 ? -23.312 9.523 2.551 1 53.22 387 ASP A C 1
ATOM 3143 O O . ASP A 1 387 ? -23.141 9.062 1.418 1 53.22 387 ASP A O 1
ATOM 3147 N N . GLY A 1 388 ? -22.688 8.812 3.324 1 52.28 388 GLY A N 1
ATOM 3148 C CA . GLY A 1 388 ? -22.766 7.359 3.377 1 52.28 388 GLY A CA 1
ATOM 3149 C C . GLY A 1 388 ? -22.984 6.723 2.02 1 52.28 388 GLY A C 1
ATOM 3150 O O . GLY A 1 388 ? -22.844 5.512 1.864 1 52.28 388 GLY A O 1
ATOM 3151 N N . LYS A 1 389 ? -23.766 7.422 1.295 1 51.84 389 LYS A N 1
ATOM 3152 C CA . LYS A 1 389 ? -24.156 6.719 0.081 1 51.84 389 LYS A CA 1
ATOM 3153 C C . LYS A 1 389 ? -23.047 6.723 -0.953 1 51.84 389 LYS A C 1
ATOM 3155 O O . LYS A 1 389 ? -22.234 7.656 -1.002 1 51.84 389 LYS A O 1
ATOM 3160 N N . TYR A 1 390 ? -22.562 5.562 -1.315 1 51.53 390 TYR A N 1
ATOM 3161 C CA . TYR A 1 390 ? -21.656 5.133 -2.381 1 51.53 390 TYR A CA 1
ATOM 3162 C C . TYR A 1 390 ? -21.656 6.137 -3.527 1 51.53 390 TYR A C 1
ATOM 3164 O O . TYR A 1 390 ? -21.156 5.844 -4.617 1 51.53 390 TYR A O 1
ATOM 3172 N N . ASN A 1 391 ? -22.188 7.27 -3.457 1 57.28 391 ASN A N 1
ATOM 3173 C CA . ASN A 1 391 ? -22.891 7.723 -4.652 1 57.28 391 ASN A CA 1
ATOM 3174 C C . ASN A 1 391 ? -21.984 8.57 -5.547 1 57.28 391 ASN A C 1
ATOM 3176 O O . ASN A 1 391 ? -22.453 9.195 -6.496 1 57.28 391 ASN A O 1
ATOM 3180 N N . SER A 1 392 ? -20.609 8.477 -5.16 1 71.69 392 SER A N 1
ATOM 3181 C CA . SER A 1 392 ? -19.984 9.367 -6.129 1 71.69 392 SER A CA 1
ATOM 3182 C C . SER A 1 392 ? -19.781 8.664 -7.469 1 71.69 392 SER A C 1
ATOM 3184 O O . SER A 1 392 ? -19.469 7.469 -7.512 1 71.69 392 SER A O 1
ATOM 3186 N N . SER A 1 393 ? -20.141 9.367 -8.438 1 83.56 393 SER A N 1
ATOM 3187 C CA . SER A 1 393 ? -19.891 8.898 -9.797 1 83.56 393 SER A CA 1
ATOM 3188 C C . SER A 1 393 ? -18.406 8.648 -10.031 1 83.56 393 SER A C 1
ATOM 3190 O O . SER A 1 393 ? -17.562 9.297 -9.422 1 83.56 393 SER A O 1
ATOM 3192 N N . TRP A 1 394 ? -18.141 7.512 -10.625 1 88.06 394 TRP A N 1
ATOM 3193 C CA . TRP A 1 394 ? -16.766 7.203 -10.984 1 88.06 394 TRP A CA 1
ATOM 3194 C C . TRP A 1 394 ? -16.453 7.652 -12.406 1 88.06 394 TRP A C 1
ATOM 3196 O O . TRP A 1 394 ? -15.555 7.113 -13.055 1 88.06 394 TRP A O 1
ATOM 3206 N N . THR A 1 395 ? -17.234 8.602 -12.867 1 83.44 395 THR A N 1
ATOM 3207 C CA . THR A 1 395 ? -17.047 9.109 -14.219 1 83.44 395 THR A CA 1
ATOM 3208 C C . THR A 1 395 ? -15.609 9.578 -14.43 1 83.44 395 THR A C 1
ATOM 3210 O O . THR A 1 395 ? -15.055 10.289 -13.586 1 83.44 395 THR A O 1
ATOM 3213 N N . GLY A 1 396 ? -15.023 9.188 -15.531 1 77.12 396 GLY A N 1
ATOM 3214 C CA . GLY A 1 396 ? -13.68 9.625 -15.875 1 77.12 396 GLY A CA 1
ATOM 3215 C C . GLY A 1 396 ? -12.594 8.727 -15.297 1 77.12 396 GLY A C 1
ATOM 3216 O O . GLY A 1 396 ? -11.406 8.977 -15.508 1 77.12 396 GLY A O 1
ATOM 3217 N N . GLN A 1 397 ? -13.016 7.703 -14.586 1 78.44 397 GLN A N 1
ATOM 3218 C CA . GLN A 1 397 ? -12.031 6.816 -13.961 1 78.44 397 GLN A CA 1
ATOM 3219 C C . GLN A 1 397 ? -11.836 5.547 -14.789 1 78.44 397 GLN A C 1
ATOM 3221 O O . GLN A 1 397 ? -11.438 4.512 -14.258 1 78.44 397 GLN A O 1
ATOM 3226 N N . ASP A 1 398 ? -12.117 5.594 -16.016 1 77.06 398 ASP A N 1
ATOM 3227 C CA . ASP A 1 398 ? -12.07 4.43 -16.891 1 77.06 398 ASP A CA 1
ATOM 3228 C C . ASP A 1 398 ? -10.672 3.811 -16.906 1 77.06 398 ASP A C 1
ATOM 3230 O O . ASP A 1 398 ? -10.531 2.586 -16.953 1 77.06 398 ASP A O 1
ATOM 3234 N N . TYR A 1 399 ? -9.734 4.625 -16.844 1 74.75 399 TYR A N 1
ATOM 3235 C CA . TYR A 1 399 ? -8.367 4.133 -16.906 1 74.75 399 TYR A CA 1
ATOM 3236 C C . TYR A 1 399 ? -8.039 3.268 -15.695 1 74.75 399 TYR A C 1
ATOM 3238 O O . TYR A 1 399 ? -7.285 2.297 -15.805 1 74.75 399 TYR A O 1
ATOM 3246 N N . LEU A 1 400 ? -8.656 3.545 -14.625 1 81.81 400 LEU A N 1
ATOM 3247 C CA . LEU A 1 400 ? -8.414 2.783 -13.406 1 81.81 400 LEU A CA 1
ATOM 3248 C C . LEU A 1 400 ? -9.148 1.447 -13.445 1 81.81 400 LEU A C 1
ATOM 3250 O O . LEU A 1 400 ? -8.758 0.497 -12.766 1 81.81 400 LEU A O 1
ATOM 3254 N N . LEU A 1 401 ? -10.156 1.388 -14.281 1 85.25 401 LEU A N 1
ATOM 3255 C CA . LEU A 1 401 ? -10.992 0.193 -14.328 1 85.25 401 LEU A CA 1
ATOM 3256 C C . LEU A 1 401 ? -10.484 -0.789 -15.375 1 85.25 401 LEU A C 1
ATOM 3258 O O . LEU A 1 401 ? -10.758 -1.987 -15.297 1 85.25 401 LEU A O 1
ATOM 3262 N N . ASN A 1 402 ? -9.719 -0.292 -16.297 1 80.44 402 ASN A N 1
ATOM 3263 C CA . ASN A 1 402 ? -9.344 -1.108 -17.453 1 80.44 402 ASN A CA 1
ATOM 3264 C C . ASN A 1 402 ? -7.992 -1.781 -17.234 1 80.44 402 ASN A C 1
ATOM 3266 O O . ASN A 1 402 ? -7.559 -2.578 -18.078 1 80.44 402 ASN A O 1
ATOM 3270 N N . THR A 1 403 ? -7.395 -1.555 -16.172 1 78.44 403 THR A N 1
ATOM 3271 C CA . THR A 1 403 ? -6.137 -2.236 -15.891 1 78.44 403 THR A CA 1
ATOM 3272 C C . THR A 1 403 ? -6.387 -3.654 -15.383 1 78.44 403 THR A C 1
ATOM 3274 O O . THR A 1 403 ? -7.383 -3.908 -14.703 1 78.44 403 THR A O 1
ATOM 3277 N N . PRO A 1 404 ? -5.562 -4.59 -15.859 1 75.31 404 PRO A N 1
ATOM 3278 C CA . PRO A 1 404 ? -5.73 -5.949 -15.344 1 75.31 404 PRO A CA 1
ATOM 3279 C C . PRO A 1 404 ? -5.715 -6.008 -13.812 1 75.31 404 PRO A C 1
ATOM 3281 O O . PRO A 1 404 ? -4.867 -5.375 -13.18 1 75.31 404 PRO A O 1
ATOM 3284 N N . GLN A 1 405 ? -6.668 -6.691 -13.273 1 81.31 405 GLN A N 1
ATOM 3285 C CA . GLN A 1 405 ? -6.781 -6.848 -11.82 1 81.31 405 GLN A CA 1
ATOM 3286 C C . GLN A 1 405 ? -6.871 -5.488 -11.133 1 81.31 405 GLN A C 1
ATOM 3288 O O . GLN A 1 405 ? -6.164 -5.238 -10.148 1 81.31 405 GLN A O 1
ATOM 3293 N N . SER A 1 406 ? -7.652 -4.652 -11.766 1 86.81 406 SER A N 1
ATOM 3294 C CA . SER A 1 406 ? -7.836 -3.283 -11.297 1 86.81 406 SER A CA 1
ATOM 3295 C C . SER A 1 406 ? -8.367 -3.256 -9.867 1 86.81 406 SER A C 1
ATOM 3297 O O . SER A 1 406 ? -9.328 -3.961 -9.547 1 86.81 406 SER A O 1
ATOM 3299 N N . SER A 1 407 ? -7.734 -2.387 -9.062 1 90.31 407 SER A N 1
ATOM 3300 C CA . SER A 1 407 ? -8.195 -2.193 -7.691 1 90.31 407 SER A CA 1
ATOM 3301 C C . SER A 1 407 ? -9.602 -1.605 -7.656 1 90.31 407 SER A C 1
ATOM 3303 O O . SER A 1 407 ? -10.406 -1.956 -6.793 1 90.31 407 SER A O 1
ATOM 3305 N N . LEU A 1 408 ? -9.883 -0.776 -8.625 1 92.12 408 LEU A N 1
ATOM 3306 C CA . LEU A 1 408 ? -11.211 -0.172 -8.656 1 92.12 408 LEU A CA 1
ATOM 3307 C C . LEU A 1 408 ? -12.266 -1.205 -9.031 1 92.12 408 LEU A C 1
ATOM 3309 O O . LEU A 1 408 ? -13.391 -1.159 -8.531 1 92.12 408 LEU A O 1
ATOM 3313 N N . MET A 1 409 ? -11.891 -2.152 -9.938 1 92.81 409 MET A N 1
ATOM 3314 C CA . MET A 1 409 ? -12.805 -3.244 -10.266 1 92.81 409 MET A CA 1
ATOM 3315 C C . MET A 1 409 ? -13.078 -4.109 -9.039 1 92.81 409 MET A C 1
ATOM 3317 O O . MET A 1 409 ? -14.227 -4.484 -8.781 1 92.81 409 MET A O 1
ATOM 3321 N N . TYR A 1 410 ? -12.031 -4.359 -8.32 1 94.06 410 TYR A N 1
ATOM 3322 C CA . TYR A 1 410 ? -12.211 -5.121 -7.09 1 94.06 410 TYR A CA 1
ATOM 3323 C C . TYR A 1 410 ? -13.125 -4.383 -6.125 1 94.06 410 TYR A C 1
ATOM 3325 O O . TYR A 1 410 ? -13.922 -5.004 -5.41 1 94.06 410 TYR A O 1
ATOM 3333 N N . LEU A 1 411 ? -13.016 -3.064 -6.102 1 94.56 411 LEU A N 1
ATOM 3334 C CA . LEU A 1 411 ? -13.891 -2.291 -5.227 1 94.56 411 LEU A CA 1
ATOM 3335 C C . LEU A 1 411 ? -15.352 -2.451 -5.641 1 94.56 411 LEU A C 1
ATOM 3337 O O . LEU A 1 411 ? -16.234 -2.613 -4.789 1 94.56 411 LEU A O 1
ATOM 3341 N N . ALA A 1 412 ? -15.578 -2.393 -6.922 1 94.56 412 ALA A N 1
ATOM 3342 C CA . ALA A 1 412 ? -16.938 -2.602 -7.422 1 94.56 412 ALA A CA 1
ATOM 3343 C C . ALA A 1 412 ? -17.469 -3.975 -7.016 1 94.56 412 ALA A C 1
ATOM 3345 O O . ALA A 1 412 ? -18.625 -4.109 -6.617 1 94.56 412 ALA A O 1
ATOM 3346 N N . ILE A 1 413 ? -16.609 -4.934 -7.152 1 96.19 413 ILE A N 1
ATOM 3347 C CA . ILE A 1 413 ? -16.984 -6.301 -6.816 1 96.19 413 ILE A CA 1
ATOM 3348 C C . ILE A 1 413 ? -17.266 -6.402 -5.32 1 96.19 413 ILE A C 1
ATOM 3350 O O . ILE A 1 413 ? -18.172 -7.129 -4.902 1 96.19 413 ILE A O 1
ATOM 3354 N N . ILE A 1 414 ? -16.547 -5.719 -4.523 1 95.56 414 ILE A N 1
ATOM 3355 C CA . ILE A 1 414 ? -16.75 -5.727 -3.08 1 95.56 414 ILE A CA 1
ATOM 3356 C C . ILE A 1 414 ? -18.094 -5.066 -2.74 1 95.56 414 ILE A C 1
ATOM 3358 O O . ILE A 1 414 ? -18.828 -5.559 -1.888 1 95.56 414 ILE A O 1
ATOM 3362 N N . TYR A 1 415 ? -18.359 -3.955 -3.391 1 94.12 415 TYR A N 1
ATOM 3363 C CA . TYR A 1 415 ? -19.688 -3.354 -3.201 1 94.12 415 TYR A CA 1
ATOM 3364 C C . TYR A 1 415 ? -20.781 -4.332 -3.578 1 94.12 415 TYR A C 1
ATOM 3366 O O . TYR A 1 415 ? -21.812 -4.418 -2.891 1 94.12 415 TYR A O 1
ATOM 3374 N N . ALA A 1 416 ? -20.531 -5.031 -4.656 1 96.62 416 ALA A N 1
ATOM 3375 C CA . ALA A 1 416 ? -21.484 -6.062 -5.059 1 96.62 416 ALA A CA 1
ATOM 3376 C C . ALA A 1 416 ? -21.594 -7.16 -4.004 1 96.62 416 ALA A C 1
ATOM 3378 O O . ALA A 1 416 ? -22.672 -7.711 -3.775 1 96.62 416 ALA A O 1
ATOM 3379 N N . SER A 1 417 ? -20.484 -7.484 -3.441 1 96.38 417 SER A N 1
ATOM 3380 C CA . SER A 1 417 ? -20.469 -8.484 -2.381 1 96.38 417 SER A CA 1
ATOM 3381 C C . SER A 1 417 ? -21.312 -8.047 -1.186 1 96.38 417 SER A C 1
ATOM 3383 O O . SER A 1 417 ? -21.922 -8.875 -0.517 1 96.38 417 SER A O 1
ATOM 3385 N N . PHE A 1 418 ? -21.266 -6.734 -0.877 1 94.5 418 PHE A N 1
ATOM 3386 C CA . PHE A 1 418 ? -22.109 -6.211 0.195 1 94.5 418 PHE A CA 1
ATOM 3387 C C . PHE A 1 418 ? -23.578 -6.43 -0.118 1 94.5 418 PHE A C 1
ATOM 3389 O O . PHE A 1 418 ? -24.359 -6.805 0.761 1 94.5 418 PHE A O 1
ATOM 3396 N N . GLU A 1 419 ? -23.922 -6.184 -1.356 1 94.62 419 GLU A N 1
ATOM 3397 C CA . GLU A 1 419 ? -25.312 -6.414 -1.777 1 94.62 419 GLU A CA 1
ATOM 3398 C C . GLU A 1 419 ? -25.672 -7.891 -1.688 1 94.62 419 GLU A C 1
ATOM 3400 O O . GLU A 1 419 ? -26.781 -8.242 -1.266 1 94.62 419 GLU A O 1
ATOM 3405 N N . PHE A 1 420 ? -24.75 -8.672 -2.174 1 96.44 420 PHE A N 1
ATOM 3406 C CA . PHE A 1 420 ? -24.938 -10.117 -2.094 1 96.44 420 PHE A CA 1
ATOM 3407 C C . PHE A 1 420 ? -25.172 -10.555 -0.654 1 96.44 420 PHE A C 1
ATOM 3409 O O . PHE A 1 420 ? -26.078 -11.359 -0.385 1 96.44 420 PHE A O 1
ATOM 3416 N N . GLU A 1 421 ? -24.406 -10.047 0.196 1 93.94 421 GLU A N 1
ATOM 3417 C CA . GLU A 1 421 ? -24.516 -10.383 1.612 1 93.94 421 GLU A CA 1
ATOM 3418 C C . GLU A 1 421 ? -25.859 -9.938 2.188 1 93.94 421 GLU A C 1
ATOM 3420 O O . GLU A 1 421 ? -26.422 -10.617 3.053 1 93.94 421 GLU A O 1
ATOM 3425 N N . LYS A 1 422 ? -26.25 -8.812 1.789 1 91.44 422 LYS A N 1
ATOM 3426 C CA . LYS A 1 422 ? -27.562 -8.32 2.211 1 91.44 422 LYS A CA 1
ATOM 3427 C C . LYS A 1 422 ? -28.656 -9.297 1.822 1 91.44 422 LYS A C 1
ATOM 3429 O O . LYS A 1 422 ? -29.594 -9.523 2.598 1 91.44 422 LYS A O 1
ATOM 3434 N N . ILE A 1 423 ? -28.516 -9.906 0.704 1 93.19 423 ILE A N 1
ATOM 3435 C CA . ILE A 1 423 ? -29.531 -10.789 0.143 1 93.19 423 ILE A CA 1
ATOM 3436 C C . ILE A 1 423 ? -29.422 -12.172 0.766 1 93.19 423 ILE A C 1
ATOM 3438 O O . ILE A 1 423 ? -30.422 -12.758 1.186 1 93.19 423 ILE A O 1
ATOM 3442 N N . HIS A 1 424 ? -28.203 -12.664 0.873 1 93.56 424 HIS A N 1
ATOM 3443 C CA . HIS A 1 424 ? -28.016 -14.078 1.2 1 93.56 424 HIS A CA 1
ATOM 3444 C C . HIS A 1 424 ? -27.531 -14.25 2.637 1 93.56 424 HIS A C 1
ATOM 3446 O O . HIS A 1 424 ? -27.484 -15.367 3.15 1 93.56 424 HIS A O 1
ATOM 3452 N N . ARG A 1 425 ? -27.062 -13.156 3.348 1 89.25 425 ARG A N 1
ATOM 3453 C CA . ARG A 1 425 ? -26.578 -13.141 4.723 1 89.25 425 ARG A CA 1
ATOM 3454 C C . ARG A 1 425 ? -25.266 -13.922 4.852 1 89.25 425 ARG A C 1
ATOM 3456 O O . ARG A 1 425 ? -25.016 -14.555 5.879 1 89.25 425 ARG A O 1
ATOM 3463 N N . ARG A 1 426 ? -24.656 -14.039 3.785 1 90.06 426 ARG A N 1
ATOM 3464 C CA . ARG A 1 426 ? -23.312 -14.602 3.707 1 90.06 426 ARG A CA 1
ATOM 3465 C C . ARG A 1 426 ? -22.531 -13.969 2.564 1 90.06 426 ARG A C 1
ATOM 3467 O O . ARG A 1 426 ? -23.109 -13.398 1.642 1 90.06 426 ARG A O 1
ATOM 3474 N N . LEU A 1 427 ? -21.234 -14.102 2.598 1 92.31 427 LEU A N 1
ATOM 3475 C CA . LEU A 1 427 ? -20.391 -13.625 1.503 1 92.31 427 LEU A CA 1
ATOM 3476 C C . LEU A 1 427 ? -20.375 -14.625 0.358 1 92.31 427 LEU A C 1
ATOM 3478 O O . LEU A 1 427 ? -20.609 -15.82 0.566 1 92.31 427 LEU A O 1
ATOM 3482 N N . PRO A 1 428 ? -20.125 -14.164 -0.838 1 94.06 428 PRO A N 1
ATOM 3483 C CA . PRO A 1 428 ? -19.922 -15.117 -1.933 1 94.06 428 PRO A CA 1
ATOM 3484 C C . PRO A 1 428 ? -18.703 -16 -1.72 1 94.06 428 PRO A C 1
ATOM 3486 O O . PRO A 1 428 ? -17.656 -15.523 -1.3 1 94.06 428 PRO A O 1
ATOM 3489 N N . CYS A 1 429 ? -18.828 -17.328 -1.954 1 87.44 429 CYS A N 1
ATOM 3490 C CA . CYS A 1 429 ? -17.703 -18.203 -1.606 1 87.44 429 CYS A CA 1
ATOM 3491 C C . CYS A 1 429 ? -17.594 -19.359 -2.584 1 87.44 429 CYS A C 1
ATOM 3493 O O . CYS A 1 429 ? -16.609 -20.094 -2.584 1 87.44 429 CYS A O 1
ATOM 3495 N N . ASP A 1 430 ? -18.578 -19.625 -3.422 1 82.69 430 ASP A N 1
ATOM 3496 C CA . ASP A 1 430 ? -18.547 -20.812 -4.266 1 82.69 430 ASP A CA 1
ATOM 3497 C C . ASP A 1 430 ? -18.688 -20.438 -5.742 1 82.69 430 ASP A C 1
ATOM 3499 O O . ASP A 1 430 ? -19.031 -19.312 -6.074 1 82.69 430 ASP A O 1
ATOM 3503 N N . LYS A 1 431 ? -18.422 -21.422 -6.539 1 82.12 431 LYS A N 1
ATOM 3504 C CA . LYS A 1 431 ? -18.531 -21.234 -7.984 1 82.12 431 LYS A CA 1
ATOM 3505 C C . LYS A 1 431 ? -19.953 -20.875 -8.391 1 82.12 431 LYS A C 1
ATOM 3507 O O . LYS A 1 431 ? -20.156 -20.125 -9.344 1 82.12 431 LYS A O 1
ATOM 3512 N N . GLN A 1 432 ? -20.844 -21.25 -7.605 1 86.56 432 GLN A N 1
ATOM 3513 C CA . GLN A 1 432 ? -22.25 -21.016 -7.918 1 86.56 432 GLN A CA 1
ATOM 3514 C C . GLN A 1 432 ? -22.641 -19.562 -7.711 1 86.56 432 GLN A C 1
ATOM 3516 O O . GLN A 1 432 ? -23.641 -19.078 -8.25 1 86.56 432 GLN A O 1
ATOM 3521 N N . ASP A 1 433 ? -21.781 -18.828 -6.969 1 94.56 433 ASP A N 1
ATOM 3522 C CA . ASP A 1 433 ? -22.094 -17.453 -6.629 1 94.56 433 ASP A CA 1
ATOM 3523 C C . ASP A 1 433 ? -21.562 -16.484 -7.684 1 94.56 433 ASP A C 1
ATOM 3525 O O . ASP A 1 433 ? -21.922 -15.305 -7.699 1 94.56 433 ASP A O 1
ATOM 3529 N N . VAL A 1 434 ? -20.766 -16.969 -8.609 1 93 434 VAL A N 1
ATOM 3530 C CA . VAL A 1 434 ? -20 -16.125 -9.516 1 93 434 VAL A CA 1
ATOM 3531 C C . VAL A 1 434 ? -20.953 -15.367 -10.445 1 93 434 VAL A C 1
ATOM 3533 O O . VAL A 1 434 ? -20.812 -14.148 -10.617 1 93 434 VAL A O 1
ATOM 3536 N N . ASP A 1 435 ? -21.891 -16.031 -10.984 1 91.44 435 ASP A N 1
ATOM 3537 C CA . ASP A 1 435 ? -22.797 -15.406 -11.945 1 91.44 435 ASP A CA 1
ATOM 3538 C C . ASP A 1 435 ? -23.609 -14.305 -11.289 1 91.44 435 ASP A C 1
ATOM 3540 O O . ASP A 1 435 ? -23.797 -13.227 -11.867 1 91.44 435 ASP A O 1
ATOM 3544 N N . GLU A 1 436 ? -24.062 -14.664 -10.203 1 95.5 436 GLU A N 1
ATOM 3545 C CA . GLU A 1 436 ? -24.859 -13.656 -9.5 1 95.5 436 GLU A CA 1
ATOM 3546 C C . GLU A 1 436 ? -24 -12.453 -9.117 1 95.5 436 GLU A C 1
ATOM 3548 O O . GLU A 1 436 ? -24.422 -11.305 -9.258 1 95.5 436 GLU A O 1
ATOM 3553 N N . LEU A 1 437 ? -22.859 -12.703 -8.625 1 96.31 437 LEU A N 1
ATOM 3554 C CA . LEU A 1 437 ? -21.969 -11.617 -8.234 1 96.31 437 LEU A CA 1
ATOM 3555 C C . LEU A 1 437 ? -21.594 -10.766 -9.438 1 96.31 437 LEU A C 1
ATOM 3557 O O . LEU A 1 437 ? -21.422 -9.555 -9.32 1 96.31 437 LEU A O 1
ATOM 3561 N N . LEU A 1 438 ? -21.422 -11.422 -10.562 1 95.19 438 LEU A N 1
ATOM 3562 C CA . LEU A 1 438 ? -21.125 -10.711 -11.805 1 95.19 438 LEU A CA 1
ATOM 3563 C C . LEU A 1 438 ? -22.234 -9.727 -12.148 1 95.19 438 LEU A C 1
ATOM 3565 O O . LEU A 1 438 ? -21.969 -8.57 -12.477 1 95.19 438 LEU A O 1
ATOM 3569 N N . GLU A 1 439 ? -23.422 -10.172 -12.039 1 95.06 439 GLU A N 1
ATOM 3570 C CA . GLU A 1 439 ? -24.562 -9.328 -12.344 1 95.06 439 GLU A CA 1
ATOM 3571 C C . GLU A 1 439 ? -24.688 -8.172 -11.359 1 95.06 439 GLU A C 1
ATOM 3573 O O . GLU A 1 439 ? -24.984 -7.043 -11.742 1 95.06 439 GLU A O 1
ATOM 3578 N N . LEU A 1 440 ? -24.453 -8.477 -10.133 1 96.69 440 LEU A N 1
ATOM 3579 C CA . LEU A 1 440 ? -24.5 -7.438 -9.117 1 96.69 440 LEU A CA 1
ATOM 3580 C C . LEU A 1 440 ? -23.406 -6.395 -9.352 1 96.69 440 LEU A C 1
ATOM 3582 O O . LEU A 1 440 ? -23.625 -5.203 -9.117 1 96.69 440 LEU A O 1
ATOM 3586 N N . THR A 1 441 ? -22.281 -6.844 -9.805 1 96.31 441 THR A N 1
ATOM 3587 C CA . THR A 1 441 ? -21.188 -5.918 -10.07 1 96.31 441 THR A CA 1
ATOM 3588 C C . THR A 1 441 ? -21.531 -4.977 -11.219 1 96.31 441 THR A C 1
ATOM 3590 O O . THR A 1 441 ? -21.234 -3.785 -11.164 1 96.31 441 THR A O 1
ATOM 3593 N N . LYS A 1 442 ? -22.172 -5.543 -12.203 1 94.75 442 LYS A N 1
ATOM 3594 C CA . LYS A 1 442 ? -22.625 -4.711 -13.312 1 94.75 442 LYS A CA 1
ATOM 3595 C C . LYS A 1 442 ? -23.578 -3.625 -12.82 1 94.75 442 LYS A C 1
ATOM 3597 O O . LYS A 1 442 ? -23.516 -2.482 -13.281 1 94.75 442 LYS A O 1
ATOM 3602 N N . HIS A 1 443 ? -24.422 -4 -11.945 1 94.44 443 HIS A N 1
ATOM 3603 C CA . HIS A 1 443 ? -25.359 -3.043 -11.375 1 94.44 443 HIS A CA 1
ATOM 3604 C C . HIS A 1 443 ? -24.625 -1.933 -10.625 1 94.44 443 HIS A C 1
ATOM 3606 O O . HIS A 1 443 ? -25 -0.762 -10.734 1 94.44 443 HIS A O 1
ATOM 3612 N N . VAL A 1 444 ? -23.641 -2.301 -9.852 1 93.38 444 VAL A N 1
ATOM 3613 C CA . VAL A 1 444 ? -22.859 -1.326 -9.094 1 93.38 444 VAL A CA 1
ATOM 3614 C C . VAL A 1 444 ? -22.203 -0.338 -10.055 1 93.38 444 VAL A C 1
ATOM 3616 O O . VAL A 1 444 ? -22.234 0.875 -9.836 1 93.38 444 VAL A O 1
ATOM 3619 N N . LEU A 1 445 ? -21.609 -0.875 -11.078 1 92.88 445 LEU A N 1
ATOM 3620 C CA . LEU A 1 445 ? -20.938 -0.022 -12.047 1 92.88 445 LEU A CA 1
ATOM 3621 C C . LEU A 1 445 ? -21.922 0.916 -12.734 1 92.88 445 LEU A C 1
ATOM 3623 O O . LEU A 1 445 ? -21.609 2.082 -12.977 1 92.88 445 LEU A O 1
ATOM 3627 N N . LYS A 1 446 ? -23.062 0.447 -12.992 1 91.38 446 LYS A N 1
ATOM 3628 C CA . LYS A 1 446 ? -24.094 1.281 -13.578 1 91.38 446 LYS A CA 1
ATOM 3629 C C . LYS A 1 446 ? -24.5 2.41 -12.633 1 91.38 446 LYS A C 1
ATOM 3631 O O . LYS A 1 446 ? -24.688 3.551 -13.062 1 91.38 446 LYS A O 1
ATOM 3636 N N . GLU A 1 447 ? -24.625 2.061 -11.414 1 90.06 447 GLU A N 1
ATOM 3637 C CA . GLU A 1 447 ? -24.969 3.061 -10.414 1 90.06 447 GLU A CA 1
ATOM 3638 C C . GLU A 1 447 ? -23.891 4.125 -10.297 1 90.06 447 GLU A C 1
ATOM 3640 O O . GLU A 1 447 ? -24.172 5.27 -9.93 1 90.06 447 GLU A O 1
ATOM 3645 N N . LYS A 1 448 ? -22.672 3.732 -10.586 1 91.06 448 LYS A N 1
ATOM 3646 C CA . LYS A 1 448 ? -21.562 4.664 -10.508 1 91.06 448 LYS A CA 1
ATOM 3647 C C . LYS A 1 448 ? -21.344 5.375 -11.844 1 91.06 448 LYS A C 1
ATOM 3649 O O . LYS A 1 448 ? -20.359 6.098 -12.016 1 91.06 448 LYS A O 1
ATOM 3654 N N . ASP A 1 449 ? -22.203 5.129 -12.852 1 89.44 449 ASP A N 1
ATOM 3655 C CA . ASP A 1 449 ? -22.203 5.762 -14.172 1 89.44 449 ASP A CA 1
ATOM 3656 C C . ASP A 1 449 ? -20.984 5.32 -14.984 1 89.44 449 ASP A C 1
ATOM 3658 O O . ASP A 1 449 ? -20.344 6.141 -15.633 1 89.44 449 ASP A O 1
ATOM 3662 N N . VAL A 1 450 ? -20.688 4.086 -14.805 1 88.94 450 VAL A N 1
ATOM 3663 C CA . VAL A 1 450 ? -19.562 3.514 -15.547 1 88.94 450 VAL A CA 1
ATOM 3664 C C . VAL A 1 450 ? -20.062 2.385 -16.453 1 88.94 450 VAL A C 1
ATOM 3666 O O . VAL A 1 450 ? -20.859 1.542 -16.016 1 88.94 450 VAL A O 1
ATOM 3669 N N . GLU A 1 451 ? -19.672 2.477 -17.672 1 84 451 GLU A N 1
ATOM 3670 C CA . GLU A 1 451 ? -20 1.418 -18.625 1 84 451 GLU A CA 1
ATOM 3671 C C . GLU A 1 451 ? -18.781 0.574 -18.969 1 84 451 GLU A C 1
ATOM 3673 O O . GLU A 1 451 ? -18.094 0.825 -19.969 1 84 451 GLU A O 1
ATOM 3678 N N . GLN A 1 452 ? -18.406 -0.241 -18.109 1 83.12 452 GLN A N 1
ATOM 3679 C CA . GLN A 1 452 ? -17.25 -1.103 -18.297 1 83.12 452 GLN A CA 1
ATOM 3680 C C . GLN A 1 452 ? -17.609 -2.568 -18.078 1 83.12 452 GLN A C 1
ATOM 3682 O O . GLN A 1 452 ? -18.422 -2.891 -17.219 1 83.12 452 GLN A O 1
ATOM 3687 N N . ASN A 1 453 ? -16.984 -3.375 -18.844 1 84.88 453 ASN A N 1
ATOM 3688 C CA . ASN A 1 453 ? -17.172 -4.812 -18.672 1 84.88 453 ASN A CA 1
ATOM 3689 C C . ASN A 1 453 ? -16.5 -5.312 -17.391 1 84.88 453 ASN A C 1
ATOM 3691 O O . ASN A 1 453 ? -15.414 -4.855 -17.047 1 84.88 453 ASN A O 1
ATOM 3695 N N . VAL A 1 454 ? -17.203 -6.121 -16.734 1 88.5 454 VAL A N 1
ATOM 3696 C CA . VAL A 1 454 ? -16.672 -6.703 -15.508 1 88.5 454 VAL A CA 1
ATOM 3697 C C . VAL A 1 454 ? -15.711 -7.84 -15.852 1 88.5 454 VAL A C 1
ATOM 3699 O O . VAL A 1 454 ? -16.047 -8.727 -16.641 1 88.5 454 VAL A O 1
ATOM 3702 N N . GLU A 1 455 ? -14.633 -7.781 -15.305 1 82.19 455 GLU A N 1
ATOM 3703 C CA . GLU A 1 455 ? -13.664 -8.867 -15.461 1 82.19 455 GLU A CA 1
ATOM 3704 C C . GLU A 1 455 ? -14.078 -10.094 -14.648 1 82.19 455 GLU A C 1
ATOM 3706 O O . GLU A 1 455 ? -13.875 -10.141 -13.438 1 82.19 455 GLU A O 1
ATOM 3711 N N . ARG A 1 456 ? -14.469 -11.102 -15.25 1 83.5 456 ARG A N 1
ATOM 3712 C CA . ARG A 1 456 ? -15 -12.289 -14.578 1 83.5 456 ARG A CA 1
ATOM 3713 C C . ARG A 1 456 ? -13.945 -12.914 -13.672 1 83.5 456 ARG A C 1
ATOM 3715 O O . ARG A 1 456 ? -14.273 -13.453 -12.609 1 83.5 456 ARG A O 1
ATOM 3722 N N . SER A 1 457 ? -12.68 -12.844 -14.086 1 83.44 457 SER A N 1
ATOM 3723 C CA . SER A 1 457 ? -11.602 -13.422 -13.305 1 83.44 457 SER A CA 1
ATOM 3724 C C . SER A 1 457 ? -11.508 -12.789 -11.922 1 83.44 457 SER A C 1
ATOM 3726 O O . SER A 1 457 ? -11.211 -13.469 -10.938 1 83.44 457 SER A O 1
ATOM 3728 N N . CYS A 1 458 ? -11.781 -11.539 -11.867 1 89 458 CYS A N 1
ATOM 3729 C CA . CYS A 1 458 ? -11.758 -10.844 -10.586 1 89 458 CYS A CA 1
ATOM 3730 C C . CYS A 1 458 ? -12.898 -11.312 -9.688 1 89 458 CYS A C 1
ATOM 3732 O O . CYS A 1 458 ? -12.719 -11.453 -8.477 1 89 458 CYS A O 1
ATOM 3734 N N . VAL A 1 459 ? -14.016 -11.547 -10.312 1 92.62 459 VAL A N 1
ATOM 3735 C CA . VAL A 1 459 ? -15.18 -12.016 -9.57 1 92.62 459 VAL A CA 1
ATOM 3736 C C . VAL A 1 459 ? -14.922 -13.422 -9.039 1 92.62 459 VAL A C 1
ATOM 3738 O O . VAL A 1 459 ? -15.219 -13.719 -7.879 1 92.62 459 VAL A O 1
ATOM 3741 N N . GLU A 1 460 ? -14.352 -14.227 -9.852 1 88.81 460 GLU A N 1
ATOM 3742 C CA . GLU A 1 460 ? -14.016 -15.586 -9.461 1 88.81 460 GLU A CA 1
ATOM 3743 C C . GLU A 1 460 ? -13.016 -15.602 -8.305 1 88.81 460 GLU A C 1
ATOM 3745 O O . GLU A 1 460 ? -13.102 -16.453 -7.41 1 88.81 460 GLU A O 1
ATOM 3750 N N . GLN A 1 461 ? -12.133 -14.711 -8.391 1 87.81 461 GLN A N 1
ATOM 3751 C CA . GLN A 1 461 ? -11.125 -14.633 -7.336 1 87.81 461 GLN A CA 1
ATOM 3752 C C . GLN A 1 461 ? -11.758 -14.289 -5.992 1 87.81 461 GLN A C 1
ATOM 3754 O O . GLN A 1 461 ? -11.422 -14.891 -4.969 1 87.81 461 GLN A O 1
ATOM 3759 N N . ILE A 1 462 ? -12.664 -13.328 -5.988 1 91.88 462 ILE A N 1
ATOM 3760 C CA . ILE A 1 462 ? -13.328 -12.93 -4.75 1 91.88 462 ILE A CA 1
ATOM 3761 C C . ILE A 1 462 ? -14.156 -14.086 -4.207 1 91.88 462 ILE A C 1
ATOM 3763 O O . ILE A 1 462 ? -14.188 -14.328 -2.996 1 91.88 462 ILE A O 1
ATOM 3767 N N . CYS A 1 463 ? -14.75 -14.797 -5.059 1 91 463 CYS A N 1
ATOM 3768 C CA . CYS A 1 463 ? -15.508 -15.969 -4.641 1 91 463 CYS A CA 1
ATOM 3769 C C . CYS A 1 463 ? -14.594 -17.031 -4.062 1 91 463 CYS A C 1
ATOM 3771 O O . CYS A 1 463 ? -14.938 -17.688 -3.082 1 91 463 CYS A O 1
ATOM 3773 N N . ARG A 1 464 ? -13.469 -17.109 -4.699 1 84.81 464 ARG A N 1
ATOM 3774 C CA . ARG A 1 464 ? -12.484 -18.078 -4.219 1 84.81 464 ARG A CA 1
ATOM 3775 C C . ARG A 1 464 ? -11.984 -17.703 -2.828 1 84.81 464 ARG A C 1
ATOM 3777 O O . ARG A 1 464 ? -11.773 -18.562 -1.981 1 84.81 464 ARG A O 1
ATOM 3784 N N . PHE A 1 465 ? -11.734 -16.422 -2.635 1 87.5 465 PHE A N 1
ATOM 3785 C CA . PHE A 1 465 ? -11.32 -15.969 -1.312 1 87.5 465 PHE A CA 1
ATOM 3786 C C . PHE A 1 465 ? -12.359 -16.344 -0.262 1 87.5 465 PHE A C 1
ATOM 3788 O O . PHE A 1 465 ? -12.016 -16.844 0.814 1 87.5 465 PHE A O 1
ATOM 3795 N N . GLY A 1 466 ? -13.656 -16.125 -0.574 1 86.62 466 GLY A N 1
ATOM 3796 C CA . GLY A 1 466 ? -14.75 -16.594 0.259 1 86.62 466 GLY A CA 1
ATOM 3797 C C . GLY A 1 466 ? -14.766 -15.969 1.638 1 86.62 466 GLY A C 1
ATOM 3798 O O . GLY A 1 466 ? -15.172 -16.609 2.613 1 86.62 466 GLY A O 1
ATOM 3799 N N . GLY A 1 467 ? -14.07 -14.828 1.812 1 86.25 467 GLY A N 1
ATOM 3800 C CA . GLY A 1 467 ? -14.078 -14.141 3.094 1 86.25 467 GLY A CA 1
ATOM 3801 C C . GLY A 1 467 ? -12.945 -14.562 4.008 1 86.25 467 GLY A C 1
ATOM 3802 O O . GLY A 1 467 ? -12.922 -14.188 5.184 1 86.25 467 GLY A O 1
ATOM 3803 N N . VAL A 1 468 ? -12.016 -15.281 3.463 1 86 468 VAL A N 1
ATOM 3804 C CA . VAL A 1 468 ? -10.891 -15.758 4.266 1 86 468 VAL A CA 1
ATOM 3805 C C . VAL A 1 468 ? -10.055 -14.57 4.727 1 86 468 VAL A C 1
ATOM 3807 O O . VAL A 1 468 ? -9.82 -13.625 3.959 1 86 468 VAL A O 1
ATOM 3810 N N . GLN A 1 469 ? -9.672 -14.672 6.008 1 86 469 GLN A N 1
ATOM 3811 C CA . GLN A 1 469 ? -8.82 -13.641 6.594 1 86 469 GLN A CA 1
ATOM 3812 C C . GLN A 1 469 ? -7.383 -14.125 6.734 1 86 469 GLN A C 1
ATOM 3814 O O . GLN A 1 469 ? -7.125 -15.133 7.391 1 86 469 GLN A O 1
ATOM 3819 N N . LEU A 1 470 ? -6.523 -13.445 6.086 1 86.38 470 LEU A N 1
ATOM 3820 C CA . LEU A 1 470 ? -5.102 -13.742 6.203 1 86.38 470 LEU A CA 1
ATOM 3821 C C . LEU A 1 470 ? -4.426 -12.797 7.188 1 86.38 470 LEU A C 1
ATOM 3823 O O . LEU A 1 470 ? -4.664 -11.586 7.156 1 86.38 470 LEU A O 1
ATOM 3827 N N . HIS A 1 471 ? -3.613 -13.352 7.992 1 86.69 471 HIS A N 1
ATOM 3828 C CA . HIS A 1 471 ? -2.965 -12.531 9.008 1 86.69 471 HIS A CA 1
ATOM 3829 C C . HIS A 1 471 ? -2.156 -11.406 8.367 1 86.69 471 HIS A C 1
ATOM 3831 O O . HIS A 1 471 ? -2.207 -10.266 8.828 1 86.69 471 HIS A O 1
ATOM 3837 N N . THR A 1 472 ? -1.367 -11.695 7.355 1 88.12 472 THR A N 1
ATOM 3838 C CA . THR A 1 472 ? -0.495 -10.711 6.738 1 88.12 472 THR A CA 1
ATOM 3839 C C . THR A 1 472 ? -1.312 -9.555 6.16 1 88.12 472 THR A C 1
ATOM 3841 O O . THR A 1 472 ? -0.964 -8.383 6.348 1 88.12 472 THR A O 1
ATOM 3844 N N . VAL A 1 473 ? -2.436 -9.898 5.527 1 90.75 473 VAL A N 1
ATOM 3845 C CA . VAL A 1 473 ? -3.295 -8.891 4.922 1 90.75 473 VAL A CA 1
ATOM 3846 C C . VAL A 1 473 ? -3.961 -8.055 6.02 1 90.75 473 VAL A C 1
ATOM 3848 O O . VAL A 1 473 ? -3.959 -6.824 5.957 1 90.75 473 VAL A O 1
ATOM 3851 N N . ASN A 1 474 ? -4.438 -8.758 7.02 1 93.44 474 ASN A N 1
ATOM 3852 C CA . ASN A 1 474 ? -5.082 -8.078 8.141 1 93.44 474 ASN A CA 1
ATOM 3853 C C . ASN A 1 474 ? -4.102 -7.176 8.883 1 93.44 474 ASN A C 1
ATOM 3855 O O . ASN A 1 474 ? -4.48 -6.105 9.367 1 93.44 474 ASN A O 1
ATOM 3859 N N . SER A 1 475 ? -2.906 -7.648 8.938 1 93.38 475 SER A N 1
ATOM 3860 C CA . SER A 1 475 ? -1.881 -6.859 9.609 1 93.38 475 SER A CA 1
ATOM 3861 C C . SER A 1 475 ? -1.553 -5.594 8.828 1 93.38 475 SER A C 1
ATOM 3863 O O . SER A 1 475 ? -1.417 -4.512 9.406 1 93.38 475 SER A O 1
ATOM 3865 N N . VAL A 1 476 ? -1.436 -5.695 7.5 1 94.69 476 VAL A N 1
ATOM 3866 C CA . VAL A 1 476 ? -1.164 -4.539 6.656 1 94.69 476 VAL A CA 1
ATOM 3867 C C . VAL A 1 476 ? -2.316 -3.543 6.758 1 94.69 476 VAL A C 1
ATOM 3869 O O . VAL A 1 476 ? -2.104 -2.367 7.066 1 94.69 476 VAL A O 1
ATOM 3872 N N . ILE A 1 477 ? -3.494 -4.023 6.578 1 96.5 477 ILE A N 1
ATOM 3873 C CA . ILE A 1 477 ? -4.672 -3.166 6.523 1 96.5 477 ILE A CA 1
ATOM 3874 C C . ILE A 1 477 ? -4.953 -2.584 7.91 1 96.5 477 ILE A C 1
ATOM 3876 O O . ILE A 1 477 ? -5.25 -1.395 8.039 1 96.5 477 ILE A O 1
ATOM 3880 N N . GLY A 1 478 ? -4.855 -3.416 8.922 1 96.69 478 GLY A N 1
ATOM 3881 C CA . GLY A 1 478 ? -5.066 -2.949 10.281 1 96.69 478 GLY A CA 1
ATOM 3882 C C . GLY A 1 478 ? -4.094 -1.86 10.695 1 96.69 478 GLY A C 1
ATOM 3883 O O . GLY A 1 478 ? -4.484 -0.885 11.344 1 96.69 478 GLY A O 1
ATOM 3884 N N . SER A 1 479 ? -2.871 -2.047 10.359 1 94.75 479 SER A N 1
ATOM 3885 C CA . SER A 1 479 ? -1.866 -1.038 10.68 1 94.75 479 SER A CA 1
ATOM 3886 C C . SER A 1 479 ? -2.146 0.271 9.953 1 94.75 479 SER A C 1
ATOM 3888 O O . SER A 1 479 ? -1.954 1.353 10.508 1 94.75 479 SER A O 1
ATOM 3890 N N . PHE A 1 480 ? -2.545 0.157 8.711 1 95.81 480 PHE A N 1
ATOM 3891 C CA . PHE A 1 480 ? -2.928 1.345 7.957 1 95.81 480 PHE A CA 1
ATOM 3892 C C . PHE A 1 480 ? -4.098 2.057 8.625 1 95.81 480 PHE A C 1
ATOM 3894 O O . PHE A 1 480 ? -4.105 3.285 8.734 1 95.81 480 PHE A O 1
ATOM 3901 N N . VAL A 1 481 ? -5.062 1.278 9.055 1 97.69 481 VAL A N 1
ATOM 3902 C CA . VAL A 1 481 ? -6.215 1.837 9.75 1 97.69 481 VAL A CA 1
ATOM 3903 C C . VAL A 1 481 ? -5.758 2.545 11.023 1 97.69 481 VAL A C 1
ATOM 3905 O O . VAL A 1 481 ? -6.25 3.627 11.352 1 97.69 481 VAL A O 1
ATOM 3908 N N . GLY A 1 482 ? -4.879 1.897 11.758 1 96.56 482 GLY A N 1
ATOM 3909 C CA . GLY A 1 482 ? -4.324 2.545 12.938 1 96.56 482 GLY A CA 1
ATOM 3910 C C . GLY A 1 482 ? -3.738 3.914 12.641 1 96.56 482 GLY A C 1
ATOM 3911 O O . GLY A 1 482 ? -3.977 4.867 13.391 1 96.56 482 GLY A O 1
ATOM 3912 N N . GLN A 1 483 ? -2.988 4 11.586 1 93.81 483 GLN A N 1
ATOM 3913 C CA . GLN A 1 483 ? -2.418 5.277 11.172 1 93.81 483 GLN A CA 1
ATOM 3914 C C . GLN A 1 483 ? -3.512 6.301 10.875 1 93.81 483 GLN A C 1
ATOM 3916 O O . GLN A 1 483 ? -3.393 7.469 11.25 1 93.81 483 GLN A O 1
ATOM 3921 N N . GLU A 1 484 ? -4.539 5.867 10.188 1 95.94 484 GLU A N 1
ATOM 3922 C CA . GLU A 1 484 ? -5.629 6.777 9.844 1 95.94 484 GLU A CA 1
ATOM 3923 C C . GLU A 1 484 ? -6.359 7.254 11.102 1 95.94 484 GLU A C 1
ATOM 3925 O O . GLU A 1 484 ? -6.766 8.414 11.18 1 95.94 484 GLU A O 1
ATOM 3930 N N . VAL A 1 485 ? -6.539 6.355 12.031 1 97.31 485 VAL A N 1
ATOM 3931 C CA . VAL A 1 485 ? -7.164 6.734 13.289 1 97.31 485 VAL A CA 1
ATOM 3932 C C . VAL A 1 485 ? -6.324 7.809 13.984 1 97.31 485 VAL A C 1
ATOM 3934 O O . VAL A 1 485 ? -6.863 8.773 14.523 1 97.31 485 VAL A O 1
ATOM 3937 N N . ILE A 1 486 ? -5.074 7.652 13.953 1 95.12 486 ILE A N 1
ATOM 3938 C CA . ILE A 1 486 ? -4.172 8.625 14.562 1 95.12 486 ILE A CA 1
ATOM 3939 C C . ILE A 1 486 ? -4.312 9.969 13.859 1 95.12 486 ILE A C 1
ATOM 3941 O O . ILE A 1 486 ? -4.367 11.016 14.516 1 95.12 486 ILE A O 1
ATOM 3945 N N . LYS A 1 487 ? -4.352 9.93 12.57 1 94.88 487 LYS A N 1
ATOM 3946 C CA . LYS A 1 487 ? -4.492 11.172 11.805 1 94.88 487 LYS A CA 1
ATOM 3947 C C . LYS A 1 487 ? -5.809 11.867 12.133 1 94.88 487 LYS A C 1
ATOM 3949 O O . LYS A 1 487 ? -5.832 13.086 12.359 1 94.88 487 LYS A O 1
ATOM 3954 N N . TYR A 1 488 ? -6.852 11.125 12.188 1 96.19 488 TYR A N 1
ATOM 3955 C CA . TYR A 1 488 ? -8.156 11.695 12.5 1 96.19 488 TYR A CA 1
ATOM 3956 C C . TYR A 1 488 ? -8.203 12.203 13.938 1 96.19 488 TYR A C 1
ATOM 3958 O O . TYR A 1 488 ? -8.75 13.273 14.211 1 96.19 488 TYR A O 1
ATOM 3966 N N . ALA A 1 489 ? -7.633 11.461 14.844 1 96.69 489 ALA A N 1
ATOM 3967 C CA . ALA A 1 489 ? -7.629 11.844 16.25 1 96.69 489 ALA A CA 1
ATOM 3968 C C . ALA A 1 489 ? -6.805 13.109 16.469 1 96.69 489 ALA A C 1
ATOM 3970 O O . ALA A 1 489 ? -7.176 13.969 17.281 1 96.69 489 ALA A O 1
ATOM 3971 N N . SER A 1 490 ? -5.75 13.211 15.758 1 94.94 490 SER A N 1
ATOM 3972 C CA . SER A 1 490 ? -4.84 14.336 15.961 1 94.94 490 SER A CA 1
ATOM 3973 C C . SER A 1 490 ? -5.27 15.547 15.148 1 94.94 490 SER A C 1
ATOM 3975 O O . SER A 1 490 ? -4.785 16.656 15.375 1 94.94 490 SER A O 1
ATOM 3977 N N . HIS A 1 491 ? -6.113 15.352 14.117 1 95.69 491 HIS A N 1
ATOM 3978 C CA . HIS A 1 491 ? -6.543 16.406 13.203 1 95.69 491 HIS A CA 1
ATOM 3979 C C . HIS A 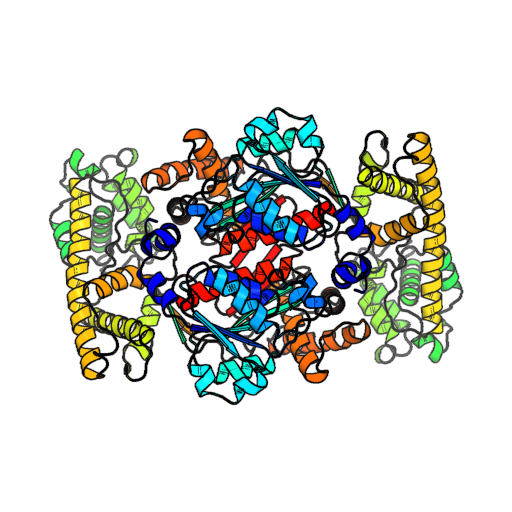1 491 ? -5.363 16.969 12.422 1 95.69 491 HIS A C 1
ATOM 3981 O O . HIS A 1 491 ? -5.246 18.188 12.258 1 95.69 491 HIS A O 1
ATOM 3987 N N . GLN A 1 492 ? -4.492 16 12.062 1 92 492 GLN A N 1
ATOM 3988 C CA . GLN A 1 492 ? -3.301 16.406 11.32 1 92 492 GLN A CA 1
ATOM 3989 C C . GLN A 1 492 ? -3.018 15.43 10.18 1 92 492 GLN A C 1
ATOM 3991 O O . GLN A 1 492 ? -3.555 14.32 10.156 1 92 492 GLN A O 1
ATOM 3996 N N . PHE A 1 493 ? -2.271 15.891 9.266 1 87 493 PHE A N 1
ATOM 3997 C CA . PHE A 1 493 ? -1.793 15.109 8.133 1 87 493 PHE A CA 1
ATOM 3998 C C . PHE A 1 493 ? -2.924 14.844 7.145 1 87 493 PHE A C 1
ATOM 4000 O O . PHE A 1 493 ? -4.066 15.242 7.375 1 87 493 PHE A O 1
ATOM 4007 N N . GLY A 1 494 ? -2.582 14.312 6.098 1 85.19 494 GLY A N 1
ATOM 4008 C CA . GLY A 1 494 ? -3.555 14.016 5.059 1 85.19 494 GLY A CA 1
ATOM 4009 C C . GLY A 1 494 ? -4.398 12.789 5.355 1 85.19 494 GLY A C 1
ATOM 4010 O O . GLY A 1 494 ? -4.129 11.711 4.836 1 85.19 494 GLY A O 1
ATOM 4011 N N . ALA A 1 495 ? -5.426 13 6.191 1 90.56 495 ALA A N 1
ATOM 4012 C CA . ALA A 1 495 ? -6.336 11.914 6.555 1 90.56 495 ALA A CA 1
ATOM 4013 C C . ALA A 1 495 ? -7.059 11.367 5.324 1 90.56 495 ALA A C 1
ATOM 4015 O O . ALA A 1 495 ? -7.332 12.109 4.379 1 90.56 495 ALA A O 1
ATOM 4016 N N . LEU A 1 496 ? -7.316 10.094 5.348 1 91.69 496 LEU A N 1
ATOM 4017 C CA . LEU A 1 496 ? -7.953 9.398 4.23 1 91.69 496 LEU A CA 1
ATOM 4018 C C . LEU A 1 496 ? -9.312 10.016 3.914 1 91.69 496 LEU A C 1
ATOM 4020 O O . LEU A 1 496 ? -10.156 10.156 4.801 1 91.69 496 LEU A O 1
ATOM 4024 N N . ASP A 1 497 ? -9.484 10.492 2.715 1 88.19 497 ASP A N 1
ATOM 4025 C CA . ASP A 1 497 ? -10.734 10.992 2.152 1 88.19 497 ASP A CA 1
ATOM 4026 C C . ASP A 1 497 ? -11.039 10.336 0.808 1 88.19 497 ASP A C 1
ATOM 4028 O O . ASP A 1 497 ? -10.602 10.82 -0.239 1 88.19 497 ASP A O 1
ATOM 4032 N N . ASN A 1 498 ? -11.711 9.211 0.771 1 88.31 498 ASN A N 1
ATOM 4033 C CA . ASN A 1 498 ? -12.625 8.555 1.698 1 88.31 498 ASN A CA 1
ATOM 4034 C C . ASN A 1 498 ? -12.406 7.039 1.719 1 88.31 498 ASN A C 1
ATOM 4036 O O . ASN A 1 498 ? -12.922 6.348 2.596 1 88.31 498 ASN A O 1
ATOM 4040 N N . THR A 1 499 ? -11.812 6.613 0.542 1 92.5 499 THR A N 1
ATOM 4041 C CA . THR A 1 499 ? -11.727 5.172 0.339 1 92.5 499 THR A CA 1
ATOM 4042 C C . THR A 1 499 ? -10.305 4.758 -0.013 1 92.5 499 THR A C 1
ATOM 4044 O O . THR A 1 499 ? -9.625 5.441 -0.788 1 92.5 499 THR A O 1
ATOM 4047 N N . PHE A 1 500 ? -9.883 3.729 0.556 1 95.31 500 PHE A N 1
ATOM 4048 C CA . PHE A 1 500 ? -8.594 3.125 0.267 1 95.31 500 PHE A CA 1
ATOM 4049 C C . PHE A 1 500 ? -8.742 1.632 -0.006 1 95.31 500 PHE A C 1
ATOM 4051 O O . PHE A 1 500 ? -9.461 0.933 0.71 1 95.31 500 PHE A O 1
ATOM 4058 N N . ILE A 1 501 ? -8.156 1.18 -1.081 1 95.5 501 ILE A N 1
ATOM 4059 C CA . ILE A 1 501 ? -8.117 -0.247 -1.383 1 95.5 501 ILE A CA 1
ATOM 4060 C C . ILE A 1 501 ? -6.68 -0.685 -1.638 1 95.5 501 ILE A C 1
ATOM 4062 O O . ILE A 1 501 ? -5.91 0.034 -2.281 1 95.5 501 ILE A O 1
ATOM 4066 N N . PHE A 1 502 ? -6.336 -1.802 -1.086 1 94.69 502 PHE A N 1
ATOM 4067 C CA . PHE A 1 502 ? -4.992 -2.34 -1.245 1 94.69 502 PHE A CA 1
ATOM 4068 C C . PHE A 1 502 ? -5.039 -3.826 -1.579 1 94.69 502 PHE A C 1
ATOM 4070 O O . PHE A 1 502 ? -5.738 -4.594 -0.918 1 94.69 502 PHE A O 1
ATOM 4077 N N . ASN A 1 503 ? -4.359 -4.195 -2.6 1 92.31 503 ASN A N 1
ATOM 4078 C CA . ASN A 1 503 ? -4.145 -5.582 -2.994 1 92.31 503 ASN A CA 1
ATOM 4079 C C . ASN A 1 503 ? -2.756 -6.07 -2.596 1 92.31 503 ASN A C 1
ATOM 4081 O O . ASN A 1 503 ? -1.766 -5.738 -3.25 1 92.31 503 ASN A O 1
ATOM 4085 N N . THR A 1 504 ? -2.699 -6.863 -1.57 1 88.94 504 THR A N 1
ATOM 4086 C CA . THR A 1 504 ? -1.422 -7.297 -1.015 1 88.94 504 THR A CA 1
ATOM 4087 C C . THR A 1 504 ? -0.724 -8.273 -1.961 1 88.94 504 THR A C 1
ATOM 4089 O O . THR A 1 504 ? 0.481 -8.5 -1.843 1 88.94 504 THR A O 1
ATOM 4092 N N . GLU A 1 505 ? -1.467 -8.883 -2.809 1 85.5 505 GLU A N 1
ATOM 4093 C CA . GLU A 1 505 ? -0.871 -9.789 -3.783 1 85.5 505 GLU A CA 1
ATOM 4094 C C . GLU A 1 505 ? -0.012 -9.031 -4.793 1 85.5 505 GLU A C 1
ATOM 4096 O O . GLU A 1 505 ? 1.101 -9.453 -5.113 1 85.5 505 GLU A O 1
ATOM 4101 N N . THR A 1 506 ? -0.515 -7.875 -5.238 1 84.69 506 THR A N 1
ATOM 4102 C CA . THR A 1 506 ? 0.169 -7.137 -6.293 1 84.69 506 THR A CA 1
ATOM 4103 C C . THR A 1 506 ? 0.94 -5.953 -5.715 1 84.69 506 THR A C 1
ATOM 4105 O O . THR A 1 506 ? 1.796 -5.375 -6.387 1 84.69 506 THR A O 1
ATOM 4108 N N . GLY A 1 507 ? 0.604 -5.605 -4.473 1 86.94 507 GLY A N 1
ATOM 4109 C CA . GLY A 1 507 ? 1.221 -4.434 -3.877 1 86.94 507 GLY A CA 1
ATOM 4110 C C . GLY A 1 507 ? 0.692 -3.127 -4.445 1 86.94 507 GLY A C 1
ATOM 4111 O O . GLY A 1 507 ? 1.393 -2.113 -4.438 1 86.94 507 GLY A O 1
ATOM 4112 N N . SER A 1 508 ? -0.515 -3.156 -4.957 1 88.38 508 SER A N 1
ATOM 4113 C CA . SER A 1 508 ? -1.103 -1.968 -5.566 1 88.38 508 SER A CA 1
ATOM 4114 C C . SER A 1 508 ? -2.195 -1.375 -4.684 1 88.38 508 SER A C 1
ATOM 4116 O O . SER A 1 508 ? -2.93 -2.107 -4.02 1 88.38 508 SER A O 1
ATOM 4118 N N . SER A 1 509 ? -2.26 -0.049 -4.703 1 91.06 509 SER A N 1
ATOM 4119 C CA . SER A 1 509 ? -3.291 0.641 -3.934 1 91.06 509 SER A CA 1
ATOM 4120 C C . SER A 1 509 ? -3.865 1.819 -4.715 1 91.06 509 SER A C 1
ATOM 4122 O O . SER A 1 509 ? -3.221 2.336 -5.629 1 91.06 509 SER A O 1
ATOM 4124 N N . ILE A 1 510 ? -5.09 2.188 -4.422 1 89.44 510 ILE A N 1
ATOM 4125 C CA . ILE A 1 510 ? -5.66 3.457 -4.863 1 89.44 510 ILE A CA 1
ATOM 4126 C C . ILE A 1 510 ? -6.461 4.082 -3.725 1 89.44 510 ILE A C 1
ATOM 4128 O O . ILE A 1 510 ? -6.922 3.383 -2.82 1 89.44 510 ILE A O 1
ATOM 4132 N N . ASN A 1 511 ? -6.492 5.34 -3.684 1 88.81 511 ASN A N 1
ATOM 4133 C CA . ASN A 1 511 ? -7.324 6.07 -2.734 1 88.81 511 ASN A CA 1
ATOM 4134 C C . ASN A 1 511 ? -8.047 7.234 -3.402 1 88.81 511 ASN A C 1
ATOM 4136 O O . ASN A 1 511 ? -7.566 7.781 -4.395 1 88.81 511 ASN A O 1
ATOM 4140 N N . GLY A 1 512 ? -9.148 7.547 -2.996 1 86.25 512 GLY A N 1
ATOM 4141 C CA . GLY A 1 512 ? -9.992 8.617 -3.506 1 86.25 512 GLY A CA 1
ATOM 4142 C C . GLY A 1 512 ? -11.43 8.508 -3.053 1 86.25 512 GLY A C 1
ATOM 4143 O O . GLY A 1 512 ? -11.766 7.664 -2.219 1 86.25 512 GLY A O 1
ATOM 4144 N N . ARG A 1 513 ? -12.188 9.375 -3.518 1 87.88 513 ARG A N 1
ATOM 4145 C CA . ARG A 1 513 ? -13.609 9.336 -3.201 1 87.88 513 ARG A CA 1
ATOM 4146 C C . ARG A 1 513 ? -14.352 8.375 -4.125 1 87.88 513 ARG A C 1
ATOM 4148 O O . ARG A 1 513 ? -14.766 8.758 -5.223 1 87.88 513 ARG A O 1
ATOM 4155 N N . PHE A 1 514 ? -14.383 7.133 -3.664 1 88.06 514 PHE A N 1
ATOM 4156 C CA . PHE A 1 514 ? -15.062 6.098 -4.438 1 88.06 514 PHE A CA 1
ATOM 4157 C C . PHE A 1 514 ? -16.234 5.523 -3.656 1 88.06 514 PHE A C 1
ATOM 4159 O O . PHE A 1 514 ? -16.156 5.352 -2.438 1 88.06 514 PHE A O 1
ATOM 4166 N N . MET B 1 1 ? -7.445 -33.75 25.297 1 25.14 1 MET B N 1
ATOM 4167 C CA . MET B 1 1 ? -6.953 -32.562 24.641 1 25.14 1 MET B CA 1
ATOM 4168 C C . MET B 1 1 ? -6.805 -32.781 23.141 1 25.14 1 MET B C 1
ATOM 4170 O O . MET B 1 1 ? -5.953 -33.562 22.703 1 25.14 1 MET B O 1
ATOM 4174 N N . THR B 1 2 ? -7.742 -32.781 22.438 1 33.25 2 THR B N 1
ATOM 4175 C CA . THR B 1 2 ? -7.754 -33.375 21.094 1 33.25 2 THR B CA 1
ATOM 4176 C C . THR B 1 2 ? -6.75 -32.656 20.188 1 33.25 2 THR B C 1
ATOM 4178 O O . THR B 1 2 ? -6.73 -31.422 20.109 1 33.25 2 THR B O 1
ATOM 4181 N N . GLN B 1 3 ? -5.66 -33.219 19.859 1 34 3 GLN B N 1
ATOM 4182 C CA . GLN B 1 3 ? -4.492 -32.844 19.078 1 34 3 GLN B CA 1
ATOM 4183 C C . GLN B 1 3 ? -4.902 -32.25 17.719 1 34 3 GLN B C 1
ATOM 4185 O O . GLN B 1 3 ? -5.48 -32.969 16.891 1 34 3 GLN B O 1
ATOM 4190 N N . VAL B 1 4 ? -5.266 -31 17.766 1 43.34 4 VAL B N 1
ATOM 4191 C CA . VAL B 1 4 ? -5.562 -30.344 16.484 1 43.34 4 VAL B CA 1
ATOM 4192 C C . VAL B 1 4 ? -4.5 -30.719 15.461 1 43.34 4 VAL B C 1
ATOM 4194 O O . VAL B 1 4 ? -3.303 -30.547 15.703 1 43.34 4 VAL B O 1
ATOM 4197 N N . THR B 1 5 ? -4.781 -31.547 14.477 1 46 5 THR B N 1
ATOM 4198 C CA . THR B 1 5 ? -3.879 -31.969 13.406 1 46 5 THR B CA 1
ATOM 4199 C C . THR B 1 5 ? -3.396 -30.766 12.602 1 46 5 THR B C 1
ATOM 4201 O O . THR B 1 5 ? -4.008 -29.688 12.656 1 46 5 THR B O 1
ATOM 4204 N N . ASP B 1 6 ? -2.121 -30.719 12.062 1 54.5 6 ASP B N 1
ATOM 4205 C CA . ASP B 1 6 ? -1.501 -29.688 11.219 1 54.5 6 ASP B CA 1
ATOM 4206 C C . ASP B 1 6 ? -2.486 -29.172 10.18 1 54.5 6 ASP B C 1
ATOM 4208 O O . ASP B 1 6 ? -2.555 -27.953 9.938 1 54.5 6 ASP B O 1
ATOM 4212 N N . THR B 1 7 ? -3.197 -30.031 9.594 1 52.66 7 THR B N 1
ATOM 4213 C CA . THR B 1 7 ? -4.172 -29.688 8.562 1 52.66 7 THR B CA 1
ATOM 4214 C C . THR B 1 7 ? -5.273 -28.797 9.133 1 52.66 7 THR B C 1
ATOM 4216 O O . THR B 1 7 ? -5.73 -27.875 8.469 1 52.66 7 THR B O 1
ATOM 4219 N N . GLN B 1 8 ? -5.5 -29.016 10.336 1 55.5 8 GLN B N 1
ATOM 4220 C CA . GLN B 1 8 ? -6.574 -28.234 10.938 1 55.5 8 GLN B CA 1
ATOM 4221 C C . GLN B 1 8 ? -6.094 -26.844 11.305 1 55.5 8 GLN B C 1
ATOM 4223 O O . GLN B 1 8 ? -6.836 -25.859 11.172 1 55.5 8 GLN B O 1
ATOM 4228 N N . LYS B 1 9 ? -4.836 -26.875 11.578 1 61.78 9 LYS B N 1
ATOM 4229 C CA . LYS B 1 9 ? -4.293 -25.609 12.062 1 61.78 9 LYS B CA 1
ATOM 4230 C C . LYS B 1 9 ? -4.18 -24.594 10.93 1 61.78 9 LYS B C 1
ATOM 4232 O O . LYS B 1 9 ? -4.379 -23.391 11.141 1 61.78 9 LYS B O 1
ATOM 4237 N N . TYR B 1 10 ? -3.957 -25.172 9.742 1 68.19 10 TYR B N 1
ATOM 4238 C CA . TYR B 1 10 ? -3.684 -24.281 8.617 1 68.19 10 TYR B CA 1
ATOM 4239 C C . TYR B 1 10 ? -4.77 -24.391 7.555 1 68.19 10 TYR B C 1
ATOM 4241 O O . TYR B 1 10 ? -4.512 -24.172 6.371 1 68.19 10 TYR B O 1
ATOM 4249 N N . ASP B 1 11 ? -5.883 -24.688 7.898 1 69.62 11 ASP B N 1
ATOM 4250 C CA . ASP B 1 11 ? -6.965 -24.984 6.961 1 69.62 11 ASP B CA 1
ATOM 4251 C C . ASP B 1 11 ? -7.238 -23.781 6.047 1 69.62 11 ASP B C 1
ATOM 4253 O O . ASP B 1 11 ? -7.359 -23.953 4.832 1 69.62 11 ASP B O 1
ATOM 4257 N N . ARG B 1 12 ? -7.184 -22.688 6.59 1 71.25 12 ARG B N 1
ATOM 4258 C CA . ARG B 1 12 ? -7.574 -21.516 5.797 1 71.25 12 ARG B CA 1
ATOM 4259 C C . ARG B 1 12 ? -6.504 -21.172 4.77 1 71.25 12 ARG B C 1
ATOM 4261 O O . ARG B 1 12 ? -6.816 -20.891 3.609 1 71.25 12 ARG B O 1
ATOM 4268 N N . GLN B 1 13 ? -5.27 -21.25 5.266 1 75.06 13 GLN B N 1
ATOM 4269 C CA . GLN B 1 13 ? -4.223 -20.922 4.305 1 75.06 13 GLN B CA 1
ATOM 4270 C C . GLN B 1 13 ? -4.066 -22.016 3.258 1 75.06 13 GLN B C 1
ATOM 4272 O O . GLN B 1 13 ? -3.709 -21.75 2.111 1 75.06 13 GLN B O 1
ATOM 4277 N N . LEU B 1 14 ? -4.43 -23.188 3.645 1 78.31 14 LEU B N 1
ATOM 4278 C CA . LEU B 1 14 ? -4.375 -24.297 2.709 1 78.31 14 LEU B CA 1
ATOM 4279 C C . LEU B 1 14 ? -5.379 -24.109 1.579 1 78.31 14 LEU B C 1
ATOM 4281 O O . LEU B 1 14 ? -5.129 -24.531 0.444 1 78.31 14 LEU B O 1
ATOM 4285 N N . ARG B 1 15 ? -6.316 -23.422 1.993 1 73.06 15 ARG B N 1
ATOM 4286 C CA . ARG B 1 15 ? -7.32 -23.125 0.976 1 73.06 15 ARG B CA 1
ATOM 4287 C C . ARG B 1 15 ? -6.801 -22.094 -0.029 1 73.06 15 ARG B C 1
ATOM 4289 O O . ARG B 1 15 ? -7.207 -22.109 -1.192 1 73.06 15 ARG B O 1
ATOM 4296 N N . LEU B 1 16 ? -5.922 -21.453 0.459 1 75.38 16 LEU B N 1
ATOM 4297 C CA . LEU B 1 16 ? -5.469 -20.344 -0.382 1 75.38 16 LEU B CA 1
ATOM 4298 C C . LEU B 1 16 ? -4.305 -20.781 -1.267 1 75.38 16 LEU B C 1
ATOM 4300 O O . LEU B 1 16 ? -4.34 -20.594 -2.484 1 75.38 16 LEU B O 1
ATOM 4304 N N . TRP B 1 17 ? -3.242 -21.391 -0.569 1 77.44 17 TRP B N 1
ATOM 4305 C CA . TRP B 1 17 ? -2.092 -21.656 -1.43 1 77.44 17 TRP B CA 1
ATOM 4306 C C . TRP B 1 17 ? -1.801 -23.141 -1.518 1 77.44 17 TRP B C 1
ATOM 4308 O O . TRP B 1 17 ? -0.931 -23.578 -2.281 1 77.44 17 TRP B O 1
ATOM 4318 N N . GLY B 1 18 ? -2.504 -23.984 -0.848 1 83.94 18 GLY B N 1
ATOM 4319 C CA . GLY B 1 18 ? -2.453 -25.422 -1.067 1 83.94 18 GLY B CA 1
ATOM 4320 C C . GLY B 1 18 ? -1.383 -26.109 -0.246 1 83.94 18 GLY B C 1
ATOM 4321 O O . GLY B 1 18 ? -0.534 -25.453 0.359 1 83.94 18 GLY B O 1
ATOM 4322 N N . GLU B 1 19 ? -1.353 -27.391 -0.383 1 88.12 19 GLU B N 1
ATOM 4323 C CA . GLU B 1 19 ? -0.505 -28.234 0.451 1 88.12 19 GLU B CA 1
ATOM 4324 C C . GLU B 1 19 ? 0.956 -28.156 0.02 1 88.12 19 GLU B C 1
ATOM 4326 O O . GLU B 1 19 ? 1.858 -28.172 0.859 1 88.12 19 GLU B O 1
ATOM 4331 N N . VAL B 1 20 ? 1.175 -28.062 -1.22 1 89.69 20 VAL B N 1
ATOM 4332 C CA . VAL B 1 20 ? 2.541 -28.031 -1.732 1 89.69 20 VAL B CA 1
ATOM 4333 C C . VAL B 1 20 ? 3.246 -26.766 -1.265 1 89.69 20 VAL B C 1
ATOM 4335 O O . VAL B 1 20 ? 4.379 -26.812 -0.779 1 89.69 20 VAL B O 1
ATOM 4338 N N . ALA B 1 21 ? 2.568 -25.703 -1.386 1 89.81 21 ALA B N 1
ATOM 4339 C CA . ALA B 1 21 ? 3.125 -24.422 -0.942 1 89.81 21 ALA B CA 1
ATOM 4340 C C . ALA B 1 21 ? 3.389 -24.438 0.561 1 89.81 21 ALA B C 1
ATOM 4342 O O . ALA B 1 21 ? 4.418 -23.938 1.02 1 89.81 21 ALA B O 1
ATOM 4343 N N . GLN B 1 22 ? 2.502 -25.016 1.309 1 90.94 22 GLN B N 1
ATOM 4344 C CA . GLN B 1 22 ? 2.652 -25.078 2.758 1 90.94 22 GLN B CA 1
ATOM 4345 C C . GLN B 1 22 ? 3.861 -25.922 3.146 1 90.94 22 GLN B C 1
ATOM 4347 O O . GLN B 1 22 ? 4.598 -25.578 4.07 1 90.94 22 GLN B O 1
ATOM 4352 N N . ALA B 1 23 ? 3.965 -26.969 2.428 1 93.06 23 ALA B N 1
ATOM 4353 C CA . ALA B 1 23 ? 5.105 -27.844 2.697 1 93.06 23 ALA B CA 1
ATOM 4354 C C . ALA B 1 23 ? 6.422 -27.125 2.441 1 93.06 23 ALA B C 1
ATOM 4356 O O . ALA B 1 23 ? 7.387 -27.297 3.193 1 93.06 23 ALA B O 1
ATOM 4357 N N . ARG B 1 24 ? 6.484 -26.359 1.409 1 94.38 24 ARG B N 1
ATOM 4358 C CA . ARG B 1 24 ? 7.68 -25.578 1.106 1 94.38 24 ARG B CA 1
ATOM 4359 C C . ARG B 1 24 ? 7.957 -24.547 2.199 1 94.38 24 ARG B C 1
ATOM 4361 O O . ARG B 1 24 ? 9.109 -24.344 2.588 1 94.38 24 ARG B O 1
ATOM 4368 N N . LEU B 1 25 ? 6.922 -23.922 2.688 1 94.25 25 LEU B N 1
ATOM 4369 C CA . LEU B 1 25 ? 7.039 -22.953 3.766 1 94.25 25 LEU B CA 1
ATOM 4370 C C . LEU B 1 25 ? 7.645 -23.594 5.012 1 94.25 25 LEU B C 1
ATOM 4372 O O . LEU B 1 25 ? 8.547 -23.016 5.629 1 94.25 25 LEU B O 1
ATOM 4376 N N . GLU B 1 26 ? 7.18 -24.75 5.305 1 95.31 26 GLU B N 1
ATOM 4377 C CA . GLU B 1 26 ? 7.559 -25.453 6.531 1 95.31 26 GLU B CA 1
ATOM 4378 C C . GLU B 1 26 ? 9 -25.938 6.465 1 95.31 26 GLU B C 1
ATOM 4380 O O . GLU B 1 26 ? 9.602 -26.266 7.492 1 95.31 26 GLU B O 1
ATOM 4385 N N . LYS B 1 27 ? 9.547 -25.938 5.316 1 95.56 27 LYS B N 1
ATOM 4386 C CA . LYS B 1 27 ? 10.922 -26.406 5.148 1 95.56 27 LYS B CA 1
ATOM 4387 C C . LYS B 1 27 ? 11.883 -25.234 4.949 1 95.56 27 LYS B C 1
ATOM 4389 O O . LYS B 1 27 ? 13.102 -25.422 4.934 1 95.56 27 LYS B O 1
ATOM 4394 N N . SER B 1 28 ? 11.367 -24.078 4.836 1 97.31 28 SER B N 1
ATOM 4395 C CA . SER B 1 28 ? 12.172 -22.906 4.504 1 97.31 28 SER B CA 1
ATOM 4396 C C . SER B 1 28 ? 12.875 -22.344 5.738 1 97.31 28 SER B C 1
ATOM 4398 O O . SER B 1 28 ? 12.32 -22.375 6.84 1 97.31 28 SER B O 1
ATOM 4400 N N . LYS B 1 29 ? 14.055 -21.891 5.539 1 98.44 29 LYS B N 1
ATOM 4401 C CA . LYS B 1 29 ? 14.852 -21.234 6.566 1 98.44 29 LYS B CA 1
ATOM 4402 C C . LYS B 1 29 ? 15.062 -19.75 6.234 1 98.44 29 LYS B C 1
ATOM 4404 O O . LYS B 1 29 ? 15.68 -19.422 5.219 1 98.44 29 LYS B O 1
ATOM 4409 N N . VAL B 1 30 ? 14.625 -18.891 7.137 1 98.69 30 VAL B N 1
ATOM 4410 C CA . VAL B 1 30 ? 14.711 -17.453 6.902 1 98.69 30 VAL B CA 1
ATOM 4411 C C . VAL B 1 30 ? 15.633 -16.812 7.938 1 98.69 30 VAL B C 1
ATOM 4413 O O . VAL B 1 30 ? 15.57 -17.141 9.125 1 98.69 30 VAL B O 1
ATOM 4416 N N . LEU B 1 31 ? 16.516 -15.969 7.492 1 98.81 31 LEU B N 1
ATOM 4417 C CA . LEU B 1 31 ? 17.391 -15.211 8.383 1 98.81 31 LEU B CA 1
ATOM 4418 C C . LEU B 1 31 ? 17 -13.742 8.414 1 98.81 31 LEU B C 1
ATOM 4420 O O . LEU B 1 31 ? 16.875 -13.102 7.363 1 98.81 31 LEU B O 1
ATOM 4424 N N . SER B 1 32 ? 16.766 -13.273 9.594 1 98.75 32 SER B N 1
ATOM 4425 C CA . SER B 1 32 ? 16.594 -11.836 9.797 1 98.75 32 SER B CA 1
ATOM 4426 C C . SER B 1 32 ? 17.891 -11.188 10.258 1 98.75 32 SER B C 1
ATOM 4428 O O . SER B 1 32 ? 18.453 -11.57 11.281 1 98.75 32 SER B O 1
ATOM 4430 N N . ILE B 1 33 ? 18.375 -10.328 9.484 1 98.75 33 ILE B N 1
ATOM 4431 C CA . ILE B 1 33 ? 19.484 -9.484 9.93 1 98.75 33 ILE B CA 1
ATOM 4432 C C . ILE B 1 33 ? 18.938 -8.164 10.461 1 98.75 33 ILE B C 1
ATOM 4434 O O . ILE B 1 33 ? 18.5 -7.309 9.695 1 98.75 33 ILE B O 1
ATOM 4438 N N . GLY B 1 34 ? 19.047 -7.961 11.703 1 97.19 34 GLY B N 1
ATOM 4439 C CA . GLY B 1 34 ? 18.328 -6.926 12.43 1 97.19 34 GLY B CA 1
ATOM 4440 C C . GLY B 1 34 ? 17.109 -7.441 13.156 1 97.19 34 GLY B C 1
ATOM 4441 O O . GLY B 1 34 ? 16.5 -8.43 12.734 1 97.19 34 GLY B O 1
ATOM 4442 N N . SER B 1 35 ? 16.766 -6.816 14.281 1 96.5 35 SER B N 1
ATOM 4443 C CA . SER B 1 35 ? 15.617 -7.215 15.078 1 96.5 35 SER B CA 1
ATOM 4444 C C . SER B 1 35 ? 14.781 -6.008 15.492 1 96.5 35 SER B C 1
ATOM 4446 O O . SER B 1 35 ? 14.188 -6 16.578 1 96.5 35 SER B O 1
ATOM 4448 N N . ASP B 1 36 ? 14.789 -4.961 14.688 1 94.38 36 ASP B N 1
ATOM 4449 C CA . ASP B 1 36 ? 13.992 -3.775 14.984 1 94.38 36 ASP B CA 1
ATOM 4450 C C . ASP B 1 36 ? 12.508 -4.039 14.766 1 94.38 36 ASP B C 1
ATOM 4452 O O . ASP B 1 36 ? 12.094 -5.191 14.625 1 94.38 36 ASP B O 1
ATOM 4456 N N . CYS B 1 37 ? 11.727 -3.031 14.844 1 92.25 37 CYS B N 1
ATOM 4457 C CA . CYS B 1 37 ? 10.273 -3.176 14.789 1 92.25 37 CYS B CA 1
ATOM 4458 C C . CYS B 1 37 ? 9.836 -3.818 13.477 1 92.25 37 CYS B C 1
ATOM 4460 O O . CYS B 1 37 ? 9.016 -4.734 13.477 1 92.25 37 CYS B O 1
ATOM 4462 N N . VAL B 1 38 ? 10.398 -3.371 12.391 1 95.19 38 VAL B N 1
ATOM 4463 C CA . VAL B 1 38 ? 10.008 -3.898 11.094 1 95.19 38 VAL B CA 1
ATOM 4464 C C . VAL B 1 38 ? 10.383 -5.375 11 1 95.19 38 VAL B C 1
ATOM 4466 O O . VAL B 1 38 ? 9.617 -6.188 10.477 1 95.19 38 VAL B O 1
ATOM 4469 N N . ALA B 1 39 ? 11.523 -5.719 11.516 1 96.94 39 ALA B N 1
ATOM 4470 C CA . ALA B 1 39 ? 11.953 -7.113 11.547 1 96.94 39 ALA B CA 1
ATOM 4471 C C . ALA B 1 39 ? 10.992 -7.965 12.375 1 96.94 39 ALA B C 1
ATOM 4473 O O . ALA B 1 39 ? 10.609 -9.062 11.961 1 96.94 39 ALA B O 1
ATOM 4474 N N . SER B 1 40 ? 10.641 -7.43 13.492 1 94.44 40 SER B N 1
ATOM 4475 C CA . SER B 1 40 ? 9.727 -8.164 14.367 1 94.44 40 SER B CA 1
ATOM 4476 C C . SER B 1 40 ? 8.383 -8.391 13.688 1 94.44 40 SER B C 1
ATOM 4478 O O . SER B 1 40 ? 7.797 -9.469 13.797 1 94.44 40 SER B O 1
ATOM 4480 N N . GLU B 1 41 ? 7.938 -7.41 13.023 1 93.75 41 GLU B N 1
ATOM 4481 C CA . GLU B 1 41 ? 6.648 -7.5 12.344 1 93.75 41 GLU B CA 1
ATOM 4482 C C . GLU B 1 41 ? 6.688 -8.523 11.219 1 93.75 41 GLU B C 1
ATOM 4484 O O . GLU B 1 41 ? 5.738 -9.289 11.031 1 93.75 41 GLU B O 1
ATOM 4489 N N . PHE B 1 42 ? 7.738 -8.523 10.375 1 95.81 42 PHE B N 1
ATOM 4490 C CA . PHE B 1 42 ? 7.758 -9.492 9.281 1 95.81 42 PHE B CA 1
ATOM 4491 C C . PHE B 1 42 ? 7.914 -10.906 9.82 1 95.81 42 PHE B C 1
ATOM 4493 O O . PHE B 1 42 ? 7.293 -11.844 9.312 1 95.81 42 PHE B O 1
ATOM 4500 N N . MET B 1 43 ? 8.695 -11.047 10.875 1 96.25 43 MET B N 1
ATOM 4501 C CA . MET B 1 43 ? 8.891 -12.383 11.438 1 96.25 43 MET B CA 1
ATOM 4502 C C . MET B 1 43 ? 7.586 -12.906 12.039 1 96.25 43 MET B C 1
ATOM 4504 O O . MET B 1 43 ? 7.266 -14.086 11.891 1 96.25 43 MET B O 1
ATOM 4508 N N . LYS B 1 44 ? 6.863 -12.008 12.703 1 92.75 44 LYS B N 1
ATOM 4509 C CA . LYS B 1 44 ? 5.535 -12.391 13.188 1 92.75 44 LYS B CA 1
ATOM 4510 C C . LYS B 1 44 ? 4.664 -12.898 12.047 1 92.75 44 LYS B C 1
ATOM 4512 O O . LYS B 1 44 ? 3.973 -13.914 12.188 1 92.75 44 LYS B O 1
ATOM 4517 N N . ALA B 1 45 ? 4.797 -12.273 10.953 1 91.75 45 ALA B N 1
ATOM 4518 C CA . ALA B 1 45 ? 3.951 -12.562 9.797 1 91.75 45 ALA B CA 1
ATOM 4519 C C . ALA B 1 45 ? 4.285 -13.922 9.195 1 91.75 45 ALA B C 1
ATOM 4521 O O . ALA B 1 45 ? 3.436 -14.555 8.57 1 91.75 45 ALA B O 1
ATOM 4522 N N . ILE B 1 46 ? 5.48 -14.422 9.391 1 94.62 46 ILE B N 1
ATOM 4523 C CA . ILE B 1 46 ? 5.836 -15.68 8.75 1 94.62 46 ILE B CA 1
ATOM 4524 C C . ILE B 1 46 ? 5.773 -16.812 9.766 1 94.62 46 ILE B C 1
ATOM 4526 O O . ILE B 1 46 ? 5.609 -17.984 9.398 1 94.62 46 ILE B O 1
ATOM 4530 N N . VAL B 1 47 ? 5.914 -16.469 11.047 1 92.81 47 VAL B N 1
ATOM 4531 C CA . VAL B 1 47 ? 5.867 -17.484 12.094 1 92.81 47 VAL B CA 1
ATOM 4532 C C . VAL B 1 47 ? 4.449 -18.031 12.219 1 92.81 47 VAL B C 1
ATOM 4534 O O . VAL B 1 47 ? 4.254 -19.25 12.375 1 92.81 47 VAL B O 1
ATOM 4537 N N . LEU B 1 48 ? 3.516 -17.219 12.102 1 86.62 48 LEU B N 1
ATOM 4538 C CA . LEU B 1 48 ? 2.121 -17.609 12.297 1 86.62 48 LEU B CA 1
ATOM 4539 C C . LEU B 1 48 ? 1.689 -18.625 11.242 1 86.62 48 LEU B C 1
ATOM 4541 O O . LEU B 1 48 ? 1.038 -19.609 11.562 1 86.62 48 LEU B O 1
ATOM 4545 N N . PRO B 1 49 ? 2.096 -18.453 9.977 1 87 49 PRO B N 1
ATOM 4546 C CA . PRO B 1 49 ? 1.729 -19.438 8.969 1 87 49 PRO B CA 1
ATOM 4547 C C . PRO B 1 49 ? 2.611 -20.688 9.016 1 87 49 PRO B C 1
ATOM 4549 O O . PRO B 1 49 ? 2.395 -21.641 8.25 1 87 49 PRO B O 1
ATOM 4552 N N . GLY B 1 50 ? 3.654 -20.656 9.781 1 90.81 50 GLY B N 1
ATOM 4553 C CA . GLY B 1 50 ? 4.398 -21.875 10.039 1 90.81 50 GLY B CA 1
ATOM 4554 C C . GLY B 1 50 ? 5.668 -21.984 9.211 1 90.81 50 GLY B C 1
ATOM 4555 O O . GLY B 1 50 ? 5.98 -23.062 8.695 1 90.81 50 GLY B O 1
ATOM 4556 N N . ILE B 1 51 ? 6.414 -20.922 9.07 1 94.81 51 ILE B N 1
ATOM 4557 C CA . ILE B 1 51 ? 7.734 -21 8.453 1 94.81 51 ILE B CA 1
ATOM 4558 C C . ILE B 1 51 ? 8.594 -22.016 9.203 1 94.81 51 ILE B C 1
ATOM 4560 O O . ILE B 1 51 ? 8.414 -22.219 10.406 1 94.81 51 ILE B O 1
ATOM 4564 N N . GLY B 1 52 ? 9.453 -22.703 8.5 1 96.88 52 GLY B N 1
ATOM 4565 C CA . GLY B 1 52 ? 10.203 -23.797 9.102 1 96.88 52 GLY B CA 1
ATOM 4566 C C . GLY B 1 52 ? 11.188 -23.328 10.164 1 96.88 52 GLY B C 1
ATOM 4567 O O . GLY B 1 52 ? 11.242 -23.891 11.258 1 96.88 52 GLY B O 1
ATOM 4568 N N . PHE B 1 53 ? 11.953 -22.359 9.789 1 98.19 53 PHE B N 1
ATOM 4569 C CA . PHE B 1 53 ? 13.031 -21.922 10.664 1 98.19 53 PHE B CA 1
ATOM 4570 C C . PHE B 1 53 ? 13.273 -20.422 10.516 1 98.19 53 PHE B C 1
ATOM 4572 O O . PHE B 1 53 ? 13.25 -19.891 9.398 1 98.19 53 PHE B O 1
ATOM 4579 N N . ILE B 1 54 ? 13.477 -19.766 11.703 1 98.25 54 ILE B N 1
ATOM 4580 C CA . ILE B 1 54 ? 13.812 -18.344 11.688 1 98.25 54 ILE B CA 1
ATOM 4581 C C . ILE B 1 54 ? 15.125 -18.125 12.438 1 98.25 54 ILE B C 1
ATOM 4583 O O . ILE B 1 54 ? 15.258 -18.516 13.594 1 98.25 54 ILE B O 1
ATOM 4587 N N . GLY B 1 55 ? 16.109 -17.594 11.766 1 98.62 55 GLY B N 1
ATOM 4588 C CA . GLY B 1 55 ? 17.297 -17.062 12.406 1 98.62 55 GLY B CA 1
ATOM 4589 C C . GLY B 1 55 ? 17.281 -15.555 12.57 1 98.62 55 GLY B C 1
ATOM 4590 O O . GLY B 1 55 ? 16.781 -14.836 11.688 1 98.62 55 GLY B O 1
ATOM 4591 N N . ILE B 1 56 ? 17.766 -15.07 13.727 1 98.62 56 ILE B N 1
ATOM 4592 C CA . ILE B 1 56 ? 17.906 -13.633 13.938 1 98.62 56 ILE B CA 1
ATOM 4593 C C . ILE B 1 56 ? 19.359 -13.289 14.227 1 98.62 56 ILE B C 1
ATOM 4595 O O . ILE B 1 56 ? 19.953 -13.812 15.172 1 98.62 56 ILE B O 1
ATOM 4599 N N . ALA B 1 57 ? 19.922 -12.555 13.383 1 98.62 57 ALA B N 1
ATOM 4600 C CA . ALA B 1 57 ? 21.266 -12.031 13.625 1 98.62 57 ALA B CA 1
ATOM 4601 C C . ALA B 1 57 ? 21.219 -10.539 13.953 1 98.62 57 ALA B C 1
ATOM 4603 O O . ALA B 1 57 ? 20.797 -9.727 13.125 1 98.62 57 ALA B O 1
ATOM 4604 N N . ASP B 1 58 ? 21.6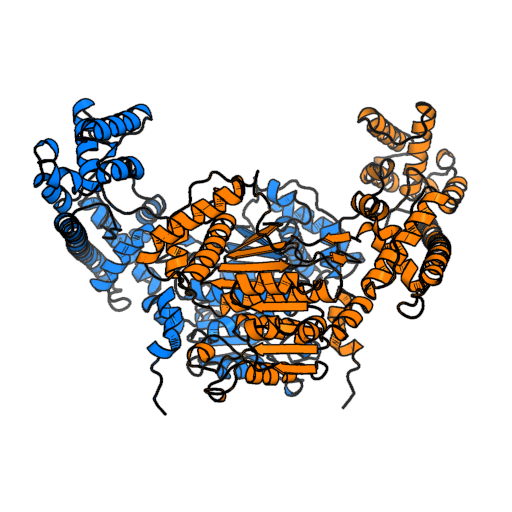41 -10.164 15.062 1 97.75 58 ASP B N 1
ATOM 4605 C CA . ASP B 1 58 ? 21.594 -8.781 15.531 1 97.75 58 ASP B CA 1
ATOM 4606 C C . ASP B 1 58 ? 22.484 -8.586 16.75 1 97.75 58 ASP B C 1
ATOM 4608 O O . ASP B 1 58 ? 22.453 -9.391 17.688 1 97.75 58 ASP B O 1
ATOM 4612 N N . LYS B 1 59 ? 23.25 -7.57 16.797 1 96.81 59 LYS B N 1
ATOM 4613 C CA . LYS B 1 59 ? 24.125 -7.289 17.938 1 96.81 59 LYS B CA 1
ATOM 4614 C C . LYS B 1 59 ? 23.531 -6.188 18.812 1 96.81 59 LYS B C 1
ATOM 4616 O O . LYS B 1 59 ? 24.156 -5.762 19.797 1 96.81 59 LYS B O 1
ATOM 4621 N N . HIS B 1 60 ? 22.375 -5.777 18.5 1 95.62 60 HIS B N 1
ATOM 4622 C CA . HIS B 1 60 ? 21.766 -4.66 19.203 1 95.62 60 HIS B CA 1
ATOM 4623 C C . HIS B 1 60 ? 21.297 -5.082 20.594 1 95.62 60 HIS B C 1
ATOM 4625 O O . HIS B 1 60 ? 20.766 -6.176 20.781 1 95.62 60 HIS B O 1
ATOM 4631 N N . ILE B 1 61 ? 21.531 -4.172 21.562 1 96.06 61 ILE B N 1
ATOM 4632 C CA . ILE B 1 61 ? 21.047 -4.324 22.938 1 96.06 61 ILE B CA 1
ATOM 4633 C C . ILE B 1 61 ? 19.812 -3.453 23.156 1 96.06 61 ILE B C 1
ATOM 4635 O O . ILE B 1 61 ? 19.797 -2.291 22.75 1 96.06 61 ILE B O 1
ATOM 4639 N N . VAL B 1 62 ? 18.828 -3.971 23.781 1 94.12 62 VAL B N 1
ATOM 4640 C CA . VAL B 1 62 ? 17.547 -3.293 23.969 1 94.12 62 VAL B CA 1
ATOM 4641 C C . VAL B 1 62 ? 17.766 -1.967 24.703 1 94.12 62 VAL B C 1
ATOM 4643 O O . VAL B 1 62 ? 18.422 -1.922 25.734 1 94.12 62 VAL B O 1
ATOM 4646 N N . ASP B 1 63 ? 17.25 -0.95 24.078 1 89.69 63 ASP B N 1
ATOM 4647 C CA . ASP B 1 63 ? 17.266 0.372 24.703 1 89.69 63 ASP B CA 1
ATOM 4648 C C . ASP B 1 63 ? 15.867 0.968 24.766 1 89.69 63 ASP B C 1
ATOM 4650 O O . ASP B 1 63 ? 14.883 0.28 24.5 1 89.69 63 ASP B O 1
ATOM 4654 N N . GLU B 1 64 ? 15.742 2.178 25.172 1 81.25 64 GLU B N 1
ATOM 4655 C CA . GLU B 1 64 ? 14.453 2.809 25.422 1 81.25 64 GLU B CA 1
ATOM 4656 C C . GLU B 1 64 ? 13.68 3.01 24.125 1 81.25 64 GLU B C 1
ATOM 4658 O O . GLU B 1 64 ? 12.445 2.943 24.125 1 81.25 64 GLU B O 1
ATOM 4663 N N . ASN B 1 65 ? 14.406 3.178 23.078 1 78.62 65 ASN B N 1
ATOM 4664 C CA . ASN B 1 65 ? 13.758 3.365 21.781 1 78.62 65 ASN B CA 1
ATOM 4665 C C . ASN B 1 65 ? 13.023 2.105 21.328 1 78.62 65 ASN B C 1
ATOM 4667 O O . ASN B 1 65 ? 11.984 2.189 20.672 1 78.62 65 ASN B O 1
ATOM 4671 N N . ASP B 1 66 ? 13.562 0.998 21.719 1 84.19 66 ASP B N 1
ATOM 4672 C CA . ASP B 1 66 ? 12.953 -0.275 21.344 1 84.19 66 ASP B CA 1
ATOM 4673 C C . A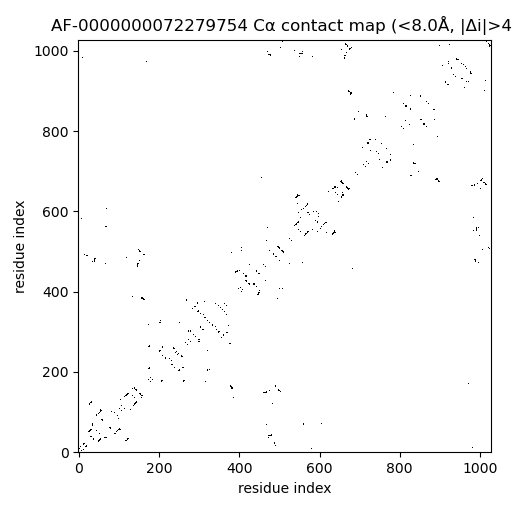SP B 1 66 ? 11.625 -0.49 22.078 1 84.19 66 ASP B C 1
ATOM 4675 O O . ASP B 1 66 ? 10.711 -1.116 21.531 1 84.19 66 ASP B O 1
ATOM 4679 N N . LEU B 1 67 ? 11.539 0.031 23.203 1 77 67 LEU B N 1
ATOM 4680 C CA . LEU B 1 67 ? 10.336 -0.135 24.016 1 77 67 LEU B CA 1
ATOM 4681 C C . LEU B 1 67 ? 9.172 0.645 23.406 1 77 67 LEU B C 1
ATOM 4683 O O . LEU B 1 67 ? 8.008 0.249 23.562 1 77 67 LEU B O 1
ATOM 4687 N N . GLU B 1 68 ? 9.484 1.621 22.656 1 73.25 68 GLU B N 1
ATOM 4688 C CA . GLU B 1 68 ? 8.461 2.496 22.094 1 73.25 68 GLU B CA 1
ATOM 4689 C C . GLU B 1 68 ? 7.965 1.978 20.75 1 73.25 68 GLU B C 1
ATOM 4691 O O . GLU B 1 68 ? 6.812 2.213 20.375 1 73.25 68 GLU B O 1
ATOM 4696 N N . THR B 1 69 ? 8.805 1.266 20.156 1 77.06 69 THR B N 1
ATOM 4697 C CA . THR B 1 69 ? 8.492 0.992 18.766 1 77.06 69 THR B CA 1
ATOM 4698 C C . THR B 1 69 ? 8.203 -0.491 18.547 1 77.06 69 THR B C 1
ATOM 4700 O O . THR B 1 69 ? 7.484 -0.862 17.625 1 77.06 69 THR B O 1
ATOM 4703 N N . ASN B 1 70 ? 8.758 -1.302 19.375 1 78.12 70 ASN B N 1
ATOM 4704 C CA . ASN B 1 70 ? 8.695 -2.742 19.141 1 78.12 70 ASN B CA 1
ATOM 4705 C C . ASN B 1 70 ? 7.762 -3.428 20.141 1 78.12 70 ASN B C 1
ATOM 4707 O O . ASN B 1 70 ? 8.109 -3.596 21.312 1 78.12 70 ASN B O 1
ATOM 4711 N N . PHE B 1 71 ? 6.707 -3.934 19.688 1 79.19 71 PHE B N 1
ATOM 4712 C CA . PHE B 1 71 ? 5.652 -4.5 20.516 1 79.19 71 PHE B CA 1
ATOM 4713 C C . PHE B 1 71 ? 6.109 -5.805 21.156 1 79.19 71 PHE B C 1
ATOM 4715 O O . PHE B 1 71 ? 5.52 -6.258 22.141 1 79.19 71 PHE B O 1
ATOM 4722 N N . PHE B 1 72 ? 7.148 -6.383 20.672 1 78.62 72 PHE B N 1
ATOM 4723 C CA . PHE B 1 72 ? 7.633 -7.656 21.203 1 78.62 72 PHE B CA 1
ATOM 4724 C C . PHE B 1 72 ? 8.633 -7.434 22.328 1 78.62 72 PHE B C 1
ATOM 4726 O O . PHE B 1 72 ? 9.141 -8.391 22.906 1 78.62 72 PHE B O 1
ATOM 4733 N N . ILE B 1 73 ? 8.992 -6.215 22.562 1 83.62 73 ILE B N 1
ATOM 4734 C CA . ILE B 1 73 ? 10.008 -5.887 23.562 1 83.62 73 ILE B CA 1
ATOM 4735 C C . ILE B 1 73 ? 9.367 -5.137 24.734 1 83.62 73 ILE B C 1
ATOM 4737 O O . ILE B 1 73 ? 8.703 -4.113 24.531 1 83.62 73 ILE B O 1
ATOM 4741 N N . ASP B 1 74 ? 9.562 -5.648 25.875 1 81.5 74 ASP B N 1
ATOM 4742 C CA . ASP B 1 74 ? 8.992 -4.984 27.031 1 81.5 74 ASP B CA 1
ATOM 4743 C C . ASP B 1 74 ? 10.078 -4.43 27.953 1 81.5 74 ASP B C 1
ATOM 4745 O O . ASP B 1 74 ? 11.273 -4.543 27.641 1 81.5 74 ASP B O 1
ATOM 4749 N N . CYS B 1 75 ? 9.695 -3.797 29 1 81.25 75 CYS B N 1
ATOM 4750 C CA . CYS B 1 75 ? 10.609 -3.1 29.891 1 81.25 75 CYS B CA 1
ATOM 4751 C C . CYS B 1 75 ? 11.57 -4.074 30.562 1 81.25 75 CYS B C 1
ATOM 4753 O O . CYS B 1 75 ? 12.711 -3.711 30.875 1 81.25 75 CYS B O 1
ATOM 4755 N N . GLU B 1 76 ? 11.156 -5.312 30.641 1 86 76 GLU B N 1
ATOM 4756 C CA . GLU B 1 76 ? 12 -6.312 31.281 1 86 76 GLU B CA 1
ATOM 4757 C C . GLU B 1 76 ? 13.164 -6.711 30.375 1 86 76 GLU B C 1
ATOM 4759 O O . GLU B 1 76 ? 14.141 -7.297 30.844 1 86 76 GLU B O 1
ATOM 4764 N N . SER B 1 77 ? 13.055 -6.34 29.188 1 89.69 77 SER B N 1
ATOM 4765 C CA . SER B 1 77 ? 14.062 -6.73 28.219 1 89.69 77 SER B CA 1
ATOM 4766 C C . SER B 1 77 ? 15.195 -5.711 28.141 1 89.69 77 SER B C 1
ATOM 4768 O O . SER B 1 77 ? 16.203 -5.949 27.484 1 89.69 77 SER B O 1
ATOM 4770 N N . LEU B 1 78 ? 15.102 -4.637 28.891 1 90.94 78 LEU B N 1
ATOM 4771 C CA . LEU B 1 78 ? 16.125 -3.592 28.828 1 90.94 78 LEU B CA 1
ATOM 4772 C C . LEU B 1 78 ? 17.5 -4.156 29.172 1 90.94 78 LEU B C 1
ATOM 4774 O O . LEU B 1 78 ? 17.641 -4.875 30.156 1 90.94 78 LEU B O 1
ATOM 4778 N N . GLY B 1 79 ? 18.469 -3.889 28.328 1 94 79 GLY B N 1
ATOM 4779 C CA . GLY B 1 79 ? 19.828 -4.328 28.562 1 94 79 GLY B CA 1
ATOM 4780 C C . GLY B 1 79 ? 20.109 -5.723 28.031 1 94 79 GLY B C 1
ATOM 4781 O O . GLY B 1 79 ? 21.25 -6.184 28.047 1 94 79 GLY B O 1
ATOM 4782 N N . GLN B 1 80 ? 19.141 -6.348 27.547 1 95.88 80 GLN B N 1
ATOM 4783 C CA . GLN B 1 80 ? 19.281 -7.684 26.969 1 95.88 80 GLN B CA 1
ATOM 4784 C C . GLN B 1 80 ? 19.484 -7.621 25.469 1 95.88 80 GLN B C 1
ATOM 4786 O O . GLN B 1 80 ? 19.344 -6.555 24.859 1 95.88 80 GLN B O 1
ATOM 4791 N N . LYS B 1 81 ? 19.875 -8.789 24.922 1 97 81 LYS B N 1
ATOM 4792 C CA . LYS B 1 81 ? 20.031 -8.867 23.469 1 97 81 LYS B CA 1
ATOM 4793 C C . LYS B 1 81 ? 18.688 -8.789 22.766 1 97 81 LYS B C 1
ATOM 4795 O O . LYS B 1 81 ? 17.828 -9.664 22.953 1 97 81 LYS B O 1
ATOM 4800 N N . ARG B 1 82 ? 18.484 -7.766 21.969 1 96 82 ARG B N 1
ATOM 4801 C CA . ARG B 1 82 ? 17.172 -7.473 21.375 1 96 82 ARG B CA 1
ATOM 4802 C C . ARG B 1 82 ? 16.672 -8.641 20.531 1 96 82 ARG B C 1
ATOM 4804 O O . ARG B 1 82 ? 15.516 -9.039 20.641 1 96 82 ARG B O 1
ATOM 4811 N N . GLY B 1 83 ? 17.609 -9.172 19.703 1 96.75 83 GLY B N 1
ATOM 4812 C CA . GLY B 1 83 ? 17.219 -10.273 18.828 1 96.75 83 GLY B CA 1
ATOM 4813 C C . GLY B 1 83 ? 16.781 -11.508 19.594 1 96.75 83 GLY B C 1
ATOM 4814 O O . GLY B 1 83 ? 15.852 -12.203 19.172 1 96.75 83 GLY B O 1
ATOM 4815 N N . GLU B 1 84 ? 17.422 -11.773 20.656 1 96.62 84 GLU B N 1
ATOM 4816 C CA . GLU B 1 84 ? 17.078 -12.93 21.469 1 96.62 84 GLU B CA 1
ATOM 4817 C C . GLU B 1 84 ? 15.711 -12.758 22.125 1 96.62 84 GLU B C 1
ATOM 4819 O O . GLU B 1 84 ? 14.914 -13.695 22.172 1 96.62 84 GLU B O 1
ATOM 4824 N N . CYS B 1 85 ? 15.516 -11.57 22.641 1 95.19 85 CYS B N 1
ATOM 4825 C CA . CYS B 1 85 ? 14.219 -11.266 23.234 1 95.19 85 CYS B CA 1
ATOM 4826 C C . CYS B 1 85 ? 13.102 -11.414 22.219 1 95.19 85 CYS B C 1
ATOM 4828 O O . CYS B 1 85 ? 12.07 -12.031 22.5 1 95.19 85 CYS B O 1
ATOM 4830 N N . ALA B 1 86 ? 13.312 -10.859 21.062 1 94.31 86 ALA B N 1
ATOM 4831 C CA . ALA B 1 86 ? 12.32 -10.938 19.984 1 94.31 86 ALA B CA 1
ATOM 4832 C C . ALA B 1 86 ? 12.039 -12.391 19.609 1 94.31 86 ALA B C 1
ATOM 4834 O O . ALA B 1 86 ? 10.883 -12.789 19.438 1 94.31 86 ALA B O 1
ATOM 4835 N N . LEU B 1 87 ? 13.078 -13.172 19.469 1 95.75 87 LEU B N 1
ATOM 4836 C CA . LEU B 1 87 ? 12.953 -14.562 19.047 1 95.75 87 LEU B CA 1
ATOM 4837 C C . LEU B 1 87 ? 12.125 -15.359 20.047 1 95.75 87 LEU B C 1
ATOM 4839 O O . LEU B 1 87 ? 11.25 -16.141 19.672 1 95.75 87 LEU B O 1
ATOM 4843 N N . ASN B 1 88 ? 12.445 -15.188 21.281 1 93.44 88 ASN B N 1
ATOM 4844 C CA . ASN B 1 88 ? 11.727 -15.914 22.328 1 93.44 88 ASN B CA 1
ATOM 4845 C C . ASN B 1 88 ? 10.227 -15.633 22.281 1 93.44 88 ASN B C 1
ATOM 4847 O O . ASN B 1 88 ? 9.414 -16.547 22.391 1 93.44 88 ASN B O 1
ATOM 4851 N N . ASN B 1 89 ? 9.93 -14.414 22.156 1 89.38 89 ASN B N 1
ATOM 4852 C CA . ASN B 1 89 ? 8.523 -14.031 22.078 1 89.38 89 ASN B CA 1
ATOM 4853 C C . ASN B 1 89 ? 7.859 -14.539 20.812 1 89.38 89 ASN B C 1
ATOM 4855 O O . ASN B 1 89 ? 6.691 -14.93 20.828 1 89.38 89 ASN B O 1
ATOM 4859 N N . LEU B 1 90 ? 8.547 -14.555 19.75 1 91.25 90 LEU B N 1
ATOM 4860 C CA . LEU B 1 90 ? 8.023 -15.016 18.469 1 91.25 90 LEU B CA 1
ATOM 4861 C C . LEU B 1 90 ? 7.73 -16.516 18.516 1 91.25 90 LEU B C 1
ATOM 4863 O O . LEU B 1 90 ? 6.691 -16.953 18.016 1 91.25 90 LEU B O 1
ATOM 4867 N N . LEU B 1 91 ? 8.625 -17.281 19.078 1 91.38 91 LEU B N 1
ATOM 4868 C CA . LEU B 1 91 ? 8.492 -18.734 19.094 1 91.38 91 LEU B CA 1
ATOM 4869 C C . LEU B 1 91 ? 7.332 -19.172 19.969 1 91.38 91 LEU B C 1
ATOM 4871 O O . LEU B 1 91 ? 6.836 -20.297 19.844 1 91.38 91 LEU B O 1
ATOM 4875 N N . GLU B 1 92 ? 6.879 -18.297 20.828 1 85 92 GLU B N 1
ATOM 4876 C CA . GLU B 1 92 ? 5.707 -18.594 21.641 1 85 92 GLU B CA 1
ATOM 4877 C C . GLU B 1 92 ? 4.43 -18.562 20.812 1 85 92 GLU B C 1
ATOM 4879 O O . GLU B 1 92 ? 3.418 -19.156 21.203 1 85 92 GLU B O 1
ATOM 4884 N N . LEU B 1 93 ? 4.5 -17.953 19.703 1 83.25 93 LEU B N 1
ATOM 4885 C CA . LEU B 1 93 ? 3.312 -17.781 18.891 1 83.25 93 LEU B CA 1
ATOM 4886 C C . LEU B 1 93 ? 2.975 -19.078 18.141 1 83.25 93 LEU B C 1
ATOM 4888 O O . LEU B 1 93 ? 1.813 -19.312 17.797 1 83.25 93 LEU B O 1
ATOM 4892 N N . ASN B 1 94 ? 3.986 -19.906 17.797 1 86.56 94 ASN B N 1
ATOM 4893 C CA . ASN B 1 94 ? 3.816 -21.125 17.031 1 86.56 94 ASN B CA 1
ATOM 4894 C C . ASN B 1 94 ? 4.867 -22.172 17.391 1 86.56 94 ASN B C 1
ATOM 4896 O O . ASN B 1 94 ? 6.035 -22.047 17.031 1 86.56 94 ASN B O 1
ATOM 4900 N N . ASP B 1 95 ? 4.508 -23.172 17.938 1 86.88 95 ASP B N 1
ATOM 4901 C CA . ASP B 1 95 ? 5.418 -24.172 18.484 1 86.88 95 ASP B CA 1
ATOM 4902 C C . ASP B 1 95 ? 6.039 -25.016 17.391 1 86.88 95 ASP B C 1
ATOM 4904 O O . ASP B 1 95 ? 7.008 -25.75 17.625 1 86.88 95 ASP B O 1
ATOM 4908 N N . ARG B 1 96 ? 5.59 -24.859 16.172 1 89 96 ARG B N 1
ATOM 4909 C CA . ARG B 1 96 ? 6.121 -25.641 15.062 1 89 96 ARG B CA 1
ATOM 4910 C C . ARG B 1 96 ? 7.324 -24.938 14.43 1 89 96 ARG B C 1
ATOM 4912 O O . ARG B 1 96 ? 8.07 -25.547 13.664 1 89 96 ARG B O 1
ATOM 4919 N N . VAL B 1 97 ? 7.414 -23.75 14.734 1 94.06 97 VAL B N 1
ATOM 4920 C CA . VAL B 1 97 ? 8.5 -22.969 14.148 1 94.06 97 VAL B CA 1
ATOM 4921 C C . VAL B 1 97 ? 9.734 -23.031 15.047 1 94.06 97 VAL B C 1
ATOM 4923 O O . VAL B 1 97 ? 9.625 -22.906 16.266 1 94.06 97 VAL B O 1
ATOM 4926 N N . LYS B 1 98 ? 10.875 -23.375 14.398 1 97.38 98 LYS B N 1
ATOM 4927 C CA . LYS B 1 98 ? 12.141 -23.375 15.117 1 97.38 98 LYS B CA 1
ATOM 4928 C C . LYS B 1 98 ? 12.93 -22.094 14.859 1 97.38 98 LYS B C 1
ATOM 4930 O O . LYS B 1 98 ? 12.656 -21.375 13.898 1 97.38 98 LYS B O 1
ATOM 4935 N N . GLY B 1 99 ? 13.828 -21.766 15.789 1 97.75 99 GLY B N 1
ATOM 4936 C CA . GLY B 1 99 ? 14.594 -20.547 15.594 1 97.75 99 GLY B CA 1
ATOM 4937 C C . GLY B 1 99 ? 15.867 -20.484 16.406 1 97.75 99 GLY B C 1
ATOM 4938 O O . GLY B 1 99 ? 16.047 -21.266 17.344 1 97.75 99 GLY B O 1
ATOM 4939 N N . GLU B 1 100 ? 16.719 -19.719 15.977 1 98.25 100 GLU B N 1
ATOM 4940 C CA . GLU B 1 100 ? 18 -19.5 16.641 1 98.25 100 GLU B CA 1
ATOM 4941 C C . GLU B 1 100 ? 18.422 -18.031 16.562 1 98.25 100 GLU B C 1
ATOM 4943 O O . GLU B 1 100 ? 18.141 -17.359 15.57 1 98.25 100 GLU B O 1
ATOM 4948 N N . TYR B 1 101 ? 19.094 -17.594 17.641 1 98.31 101 TYR B N 1
ATOM 4949 C CA . TYR B 1 101 ? 19.625 -16.234 17.688 1 98.31 101 TYR B CA 1
ATOM 4950 C C . TYR B 1 101 ? 21.141 -16.234 17.516 1 98.31 101 TYR B C 1
ATOM 4952 O O . TYR B 1 101 ? 21.828 -17.094 18.078 1 98.31 101 TYR B O 1
ATOM 4960 N N . TYR B 1 102 ? 21.641 -15.336 16.703 1 98.38 102 TYR B N 1
ATOM 4961 C CA . TYR B 1 102 ? 23.078 -15.172 16.453 1 98.38 102 TYR B CA 1
ATOM 4962 C C . TYR B 1 102 ? 23.531 -13.766 16.812 1 98.38 102 TYR B C 1
ATOM 4964 O O . TYR B 1 102 ? 23.109 -12.789 16.188 1 98.38 102 TYR B O 1
ATOM 4972 N N . PHE B 1 103 ? 24.406 -13.625 17.766 1 98.06 103 PHE B N 1
ATOM 4973 C CA . PHE B 1 103 ? 24.953 -12.328 18.125 1 98.06 103 PHE B CA 1
ATOM 4974 C C . PHE B 1 103 ? 26.016 -11.883 17.125 1 98.06 103 PHE B C 1
ATOM 4976 O O . PHE B 1 103 ? 27.203 -11.836 17.453 1 98.06 103 PHE B O 1
ATOM 4983 N N . LYS B 1 104 ? 25.484 -11.555 15.938 1 97.69 104 LYS B N 1
ATOM 4984 C CA . LYS B 1 104 ? 26.359 -11.188 14.82 1 97.69 104 LYS B CA 1
ATOM 4985 C C . LYS B 1 104 ? 25.812 -9.969 14.078 1 97.69 104 LYS B C 1
ATOM 4987 O O . LYS B 1 104 ? 24.594 -9.789 13.969 1 97.69 104 LYS B O 1
ATOM 4992 N N . SER B 1 105 ? 26.766 -9.125 13.656 1 97.25 105 SER B N 1
ATOM 4993 C CA . SER B 1 105 ? 26.406 -8.047 12.742 1 97.25 105 SER B CA 1
ATOM 4994 C C . SER B 1 105 ? 26.469 -8.508 11.289 1 97.25 105 SER B C 1
ATOM 4996 O O . SER B 1 105 ? 27.016 -9.562 10.992 1 97.25 105 SER B O 1
ATOM 4998 N N . LEU B 1 106 ? 25.844 -7.738 10.43 1 97.56 106 LEU B N 1
ATOM 4999 C CA . LEU B 1 106 ? 25.906 -8.055 9.008 1 97.56 106 LEU B CA 1
ATOM 5000 C C . LEU B 1 106 ? 27.359 -8.102 8.516 1 97.56 106 LEU B C 1
ATOM 5002 O O . LEU B 1 106 ? 27.719 -8.961 7.711 1 97.56 106 LEU B O 1
ATOM 5006 N N . GLN B 1 107 ? 28.172 -7.242 9.039 1 96.38 107 GLN B N 1
ATOM 5007 C CA . GLN B 1 107 ? 29.578 -7.191 8.648 1 96.38 107 GLN B CA 1
ATOM 5008 C C . GLN B 1 107 ? 30.297 -8.492 9.008 1 96.38 107 GLN B C 1
ATOM 5010 O O . GLN B 1 107 ? 31.141 -8.969 8.25 1 96.38 107 GLN B O 1
ATOM 5015 N N . GLU B 1 108 ? 29.938 -8.984 10.117 1 97.69 108 GLU B N 1
ATOM 5016 C CA . GLU B 1 108 ? 30.531 -10.25 10.539 1 97.69 108 GLU B CA 1
ATOM 5017 C C . GLU B 1 108 ? 30.016 -11.414 9.695 1 97.69 108 GLU B C 1
ATOM 5019 O O . GLU B 1 108 ? 30.781 -12.328 9.352 1 97.69 108 GLU B O 1
ATOM 5024 N N . ILE B 1 109 ? 28.75 -11.375 9.344 1 97.94 109 ILE B N 1
ATOM 5025 C CA . ILE B 1 109 ? 28.109 -12.43 8.57 1 97.94 109 ILE B CA 1
ATOM 5026 C C . ILE B 1 109 ? 28.703 -12.477 7.168 1 97.94 109 ILE B C 1
ATOM 5028 O O . ILE B 1 109 ? 28.875 -13.562 6.594 1 97.94 109 ILE B O 1
ATOM 5032 N N . LEU B 1 110 ? 29.094 -11.312 6.688 1 97.56 110 LEU B N 1
ATOM 5033 C CA . LEU B 1 110 ? 29.656 -11.219 5.344 1 97.56 110 LEU B CA 1
ATOM 5034 C C . LEU B 1 110 ? 30.938 -12.016 5.227 1 97.56 110 LEU B C 1
ATOM 5036 O O . LEU B 1 110 ? 31.344 -12.391 4.121 1 97.56 110 LEU B O 1
ATOM 5040 N N . LYS B 1 111 ? 31.516 -12.359 6.348 1 97.31 111 LYS B N 1
ATOM 5041 C CA . LYS B 1 111 ? 32.781 -13.109 6.363 1 97.31 111 LYS B CA 1
ATOM 5042 C C . LYS B 1 111 ? 32.5 -14.609 6.488 1 97.31 111 LYS B C 1
ATOM 5044 O O . LYS B 1 111 ? 33.438 -15.406 6.453 1 97.31 111 LYS B O 1
ATOM 5049 N N . GLU B 1 112 ? 31.281 -14.992 6.547 1 97.25 112 GLU B N 1
ATOM 5050 C CA . GLU B 1 112 ? 30.922 -16.391 6.766 1 97.25 112 GLU B CA 1
ATOM 5051 C C . GLU B 1 112 ? 30 -16.891 5.656 1 97.25 112 GLU B C 1
ATOM 5053 O O . GLU B 1 112 ? 28.828 -17.172 5.898 1 97.25 112 GLU B O 1
ATOM 5058 N N . GLU B 1 113 ? 30.516 -17.281 4.621 1 94.94 113 GLU B N 1
ATOM 5059 C CA . GLU B 1 113 ? 29.766 -17.688 3.443 1 94.94 113 GLU B CA 1
ATOM 5060 C C . GLU B 1 113 ? 28.922 -18.922 3.732 1 94.94 113 GLU B C 1
ATOM 5062 O O . GLU B 1 113 ? 27.781 -19.031 3.262 1 94.94 113 GLU B O 1
ATOM 5067 N N . SER B 1 114 ? 29.516 -19.828 4.438 1 96 114 SER B N 1
ATOM 5068 C CA . SER B 1 114 ? 28.797 -21.062 4.75 1 96 114 SER B CA 1
ATOM 5069 C C . SER B 1 114 ? 27.547 -20.781 5.574 1 96 114 SER B C 1
ATOM 5071 O O . SER B 1 114 ? 26.516 -21.438 5.402 1 96 114 SER B O 1
ATOM 5073 N N . PHE B 1 115 ? 27.688 -19.781 6.484 1 97.44 115 PHE B N 1
ATOM 5074 C CA . PHE B 1 115 ? 26.547 -19.359 7.293 1 97.44 115 PHE B CA 1
ATOM 5075 C C . PHE B 1 115 ? 25.422 -18.812 6.414 1 97.44 115 PHE B C 1
ATOM 5077 O O . PHE B 1 115 ? 24.266 -19.156 6.594 1 97.44 115 PHE B O 1
ATOM 5084 N N . ILE B 1 116 ? 25.797 -18.062 5.445 1 97.38 116 ILE B N 1
ATOM 5085 C CA . ILE B 1 116 ? 24.859 -17.406 4.539 1 97.38 116 ILE B CA 1
ATOM 5086 C C . ILE B 1 116 ? 24.109 -18.469 3.727 1 97.38 116 ILE B C 1
ATOM 5088 O O . ILE B 1 116 ? 22.891 -18.359 3.539 1 97.38 116 ILE B O 1
ATOM 5092 N N . GLN B 1 117 ? 24.766 -19.484 3.355 1 94.88 117 GLN B N 1
ATOM 5093 C CA . GLN B 1 117 ? 24.219 -20.5 2.459 1 94.88 117 GLN B CA 1
ATOM 5094 C C . GLN B 1 117 ? 23.219 -21.391 3.188 1 94.88 117 GLN B C 1
ATOM 5096 O O . GLN B 1 117 ? 22.453 -22.141 2.553 1 94.88 117 GLN B O 1
ATOM 5101 N N . THR B 1 118 ? 23.172 -21.25 4.5 1 95.94 118 THR B N 1
ATOM 5102 C CA . THR B 1 118 ? 22.281 -22.094 5.297 1 95.94 118 THR B CA 1
ATOM 5103 C C . THR B 1 118 ? 20.828 -21.609 5.18 1 95.94 118 THR B C 1
ATOM 5105 O O . THR B 1 118 ? 19.906 -22.344 5.508 1 95.94 118 THR B O 1
ATOM 5108 N N . PHE B 1 119 ? 20.672 -20.438 4.707 1 97.75 119 PHE B N 1
ATOM 5109 C CA . PHE B 1 119 ? 19.328 -19.844 4.719 1 97.75 119 PHE B CA 1
ATOM 5110 C C . PHE B 1 119 ? 18.797 -19.703 3.303 1 97.75 119 PHE B C 1
ATOM 5112 O O . PHE B 1 119 ? 19.547 -19.422 2.367 1 97.75 119 PHE B O 1
ATOM 5119 N N . ASP B 1 120 ? 17.531 -19.891 3.191 1 97.5 120 ASP B N 1
ATOM 5120 C CA . ASP B 1 120 ? 16.859 -19.844 1.895 1 97.5 120 ASP B CA 1
ATOM 5121 C C . ASP B 1 120 ? 16.516 -18.406 1.512 1 97.5 120 ASP B C 1
ATOM 5123 O O . ASP B 1 120 ? 16.422 -18.078 0.327 1 97.5 120 ASP B O 1
ATOM 5127 N N . ILE B 1 121 ? 16.172 -17.641 2.475 1 98.25 121 ILE B N 1
ATOM 5128 C CA . ILE B 1 121 ? 15.82 -16.234 2.297 1 98.25 121 ILE B CA 1
ATOM 5129 C C . ILE B 1 121 ? 16.453 -15.398 3.41 1 98.25 121 ILE B C 1
ATOM 5131 O O . ILE B 1 121 ? 16.453 -15.812 4.574 1 98.25 121 ILE B O 1
ATOM 5135 N N . ILE B 1 122 ? 17 -14.297 3.072 1 98.62 122 ILE B N 1
ATOM 5136 C CA . ILE B 1 122 ? 17.609 -13.406 4.062 1 98.62 122 ILE B CA 1
ATOM 5137 C C . ILE B 1 122 ? 16.953 -12.031 3.979 1 98.62 122 ILE B C 1
ATOM 5139 O O . ILE B 1 122 ? 16.844 -11.453 2.893 1 98.62 122 ILE B O 1
ATOM 5143 N N . VAL B 1 123 ? 16.469 -11.523 5.086 1 98.75 123 VAL B N 1
ATOM 5144 C CA . VAL B 1 123 ? 15.852 -10.203 5.152 1 98.75 123 VAL B CA 1
ATOM 5145 C C . VAL B 1 123 ? 16.734 -9.258 5.957 1 98.75 123 VAL B C 1
ATOM 5147 O O . VAL B 1 123 ? 17.094 -9.555 7.102 1 98.75 123 VAL B O 1
ATOM 5150 N N . CYS B 1 124 ? 17.109 -8.18 5.379 1 98.56 124 CYS B N 1
ATOM 5151 C CA . CYS B 1 124 ? 17.906 -7.148 6.02 1 98.56 124 CYS B CA 1
ATOM 5152 C C . CYS B 1 124 ? 17.078 -5.914 6.34 1 98.56 124 CYS B C 1
ATOM 5154 O O . CYS B 1 124 ? 16.688 -5.176 5.434 1 98.56 124 CYS B O 1
ATOM 5156 N N . SER B 1 125 ? 16.922 -5.684 7.602 1 97.5 125 SER B N 1
ATOM 5157 C CA . SER B 1 125 ? 16.094 -4.555 8.016 1 97.5 125 SER B CA 1
ATOM 5158 C C . SER B 1 125 ? 16.953 -3.381 8.477 1 97.5 125 SER B C 1
ATOM 5160 O O . SER B 1 125 ? 17.625 -3.461 9.516 1 97.5 125 SER B O 1
ATOM 5162 N N . ASN B 1 126 ? 16.891 -2.32 7.758 1 94.75 126 ASN B N 1
ATOM 5163 C CA . ASN B 1 126 ? 17.578 -1.069 8.086 1 94.75 126 ASN B CA 1
ATOM 5164 C C . ASN B 1 126 ? 19.062 -1.289 8.344 1 94.75 126 ASN B C 1
ATOM 5166 O O . ASN B 1 126 ? 19.594 -0.825 9.352 1 94.75 126 ASN B O 1
ATOM 5170 N N . GLN B 1 127 ? 19.641 -2.117 7.453 1 95.56 127 GLN B N 1
ATOM 5171 C CA . GLN B 1 127 ? 21.078 -2.328 7.441 1 95.56 127 GLN B CA 1
ATOM 5172 C C . GLN B 1 127 ? 21.766 -1.406 6.438 1 95.56 127 GLN B C 1
ATOM 5174 O O . GLN B 1 127 ? 21.109 -0.795 5.598 1 95.56 127 GLN B O 1
ATOM 5179 N N . LEU B 1 128 ? 23.031 -1.282 6.578 1 94.06 128 LEU B N 1
ATOM 5180 C CA . LEU B 1 128 ? 23.781 -0.483 5.609 1 94.06 128 LEU B CA 1
ATOM 5181 C C . LEU B 1 128 ? 23.641 -1.062 4.207 1 94.06 128 LEU B C 1
ATOM 5183 O O . LEU B 1 128 ? 23.922 -2.24 3.984 1 94.06 128 LEU B O 1
ATOM 5187 N N . HIS B 1 129 ? 23.234 -0.206 3.316 1 93.62 129 HIS B N 1
ATOM 5188 C CA . HIS B 1 129 ? 22.906 -0.626 1.959 1 93.62 129 HIS B CA 1
ATOM 5189 C C . HIS B 1 129 ? 24.094 -1.332 1.299 1 93.62 129 HIS B C 1
ATOM 5191 O O . HIS B 1 129 ? 23.922 -2.369 0.655 1 93.62 129 HIS B O 1
ATOM 5197 N N . GLU B 1 130 ? 25.266 -0.828 1.477 1 91.12 130 GLU B N 1
ATOM 5198 C CA . GLU B 1 130 ? 26.453 -1.397 0.848 1 91.12 130 GLU B CA 1
ATOM 5199 C C . GLU B 1 130 ? 26.703 -2.828 1.319 1 91.12 130 GLU B C 1
ATOM 5201 O O . GLU B 1 130 ? 27.156 -3.674 0.546 1 91.12 130 GLU B O 1
ATOM 5206 N N . ASP B 1 131 ? 26.406 -3.045 2.561 1 94.56 131 ASP B N 1
ATOM 5207 C CA . ASP B 1 131 ? 26.594 -4.387 3.111 1 94.56 131 ASP B CA 1
ATOM 5208 C C . ASP B 1 131 ? 25.531 -5.348 2.57 1 94.56 131 ASP B C 1
ATOM 5210 O O . ASP B 1 131 ? 25.812 -6.531 2.359 1 94.56 131 ASP B O 1
ATOM 5214 N N . VAL B 1 132 ? 24.344 -4.879 2.389 1 95.25 132 VAL B N 1
ATOM 5215 C CA . VAL B 1 132 ? 23.266 -5.703 1.847 1 95.25 132 VAL B CA 1
ATOM 5216 C C . VAL B 1 132 ? 23.594 -6.105 0.411 1 95.25 132 VAL B C 1
ATOM 5218 O O . VAL B 1 132 ? 23.391 -7.254 0.017 1 95.25 132 VAL B O 1
ATOM 5221 N N . ILE B 1 133 ? 24.109 -5.133 -0.332 1 92.25 133 ILE B N 1
ATOM 5222 C CA . ILE B 1 133 ? 24.5 -5.422 -1.705 1 92.25 133 ILE B CA 1
ATOM 5223 C C . ILE B 1 133 ? 25.609 -6.48 -1.712 1 92.25 133 ILE B C 1
ATOM 5225 O O . ILE B 1 133 ? 25.578 -7.406 -2.525 1 92.25 133 ILE B O 1
ATOM 5229 N N . SER B 1 134 ? 26.547 -6.312 -0.818 1 93.69 134 SER B N 1
ATOM 5230 C CA . SER B 1 134 ? 27.609 -7.309 -0.708 1 93.69 134 SER B CA 1
ATOM 5231 C C . SER B 1 134 ? 27.031 -8.688 -0.391 1 93.69 134 SER B C 1
ATOM 5233 O O . SER B 1 134 ? 27.453 -9.688 -0.977 1 93.69 134 SER B O 1
ATOM 5235 N N . LEU B 1 135 ? 26.094 -8.711 0.5 1 95.44 135 LEU B N 1
ATOM 5236 C CA . LEU B 1 135 ? 25.453 -9.969 0.87 1 95.44 135 LEU B CA 1
ATOM 5237 C C . LEU B 1 135 ? 24.766 -10.602 -0.335 1 95.44 135 LEU B C 1
ATOM 5239 O O . LEU B 1 135 ? 24.844 -11.82 -0.533 1 95.44 135 LEU B O 1
ATOM 5243 N N . SER B 1 136 ? 24.125 -9.797 -1.125 1 92.81 136 SER B N 1
ATOM 5244 C CA . SER B 1 136 ? 23.344 -10.281 -2.266 1 92.81 136 SER B CA 1
ATOM 5245 C C . SER B 1 136 ? 24.25 -10.906 -3.32 1 92.81 136 SER B C 1
ATOM 5247 O O . SER B 1 136 ? 23.812 -11.727 -4.121 1 92.81 136 SER B O 1
ATOM 5249 N N . THR B 1 137 ? 25.5 -10.516 -3.301 1 90.75 137 THR B N 1
ATOM 5250 C CA . THR B 1 137 ? 26.453 -11.07 -4.266 1 90.75 137 THR B CA 1
ATOM 5251 C C . THR B 1 137 ? 27.016 -12.398 -3.768 1 90.75 137 THR B C 1
ATOM 5253 O O . THR B 1 137 ? 27.562 -13.172 -4.551 1 90.75 137 THR B O 1
ATOM 5256 N N . LEU B 1 138 ? 26.891 -12.68 -2.512 1 92.75 138 LEU B N 1
ATOM 5257 C CA . LEU B 1 138 ? 27.5 -13.859 -1.91 1 92.75 138 LEU B CA 1
ATOM 5258 C C . LEU B 1 138 ? 26.531 -15.047 -1.949 1 92.75 138 LEU B C 1
ATOM 5260 O O . LEU B 1 138 ? 26.922 -16.172 -1.661 1 92.75 138 LEU B O 1
ATOM 5264 N N . THR B 1 139 ? 25.297 -14.758 -2.303 1 91.81 139 THR B N 1
ATOM 5265 C CA . THR B 1 139 ? 24.312 -15.836 -2.357 1 91.81 139 THR B CA 1
ATOM 5266 C C . THR B 1 139 ? 23.391 -15.672 -3.568 1 91.81 139 THR B C 1
ATOM 5268 O O . THR B 1 139 ? 23.188 -14.555 -4.047 1 91.81 139 THR B O 1
ATOM 5271 N N . LYS B 1 140 ? 22.891 -16.766 -4.035 1 88.81 140 LYS B N 1
ATOM 5272 C CA . LYS B 1 140 ? 21.922 -16.75 -5.129 1 88.81 140 LYS B CA 1
ATOM 5273 C C . LYS B 1 140 ? 20.5 -16.734 -4.598 1 88.81 140 LYS B C 1
ATOM 5275 O O . LYS B 1 140 ? 19.547 -16.516 -5.355 1 88.81 140 LYS B O 1
ATOM 5280 N N . ASN B 1 141 ? 20.375 -16.906 -3.285 1 93.44 141 ASN B N 1
ATOM 5281 C CA . ASN B 1 141 ? 19.062 -16.906 -2.645 1 93.44 141 ASN B CA 1
ATOM 5282 C C . ASN B 1 141 ? 18.547 -15.484 -2.451 1 93.44 141 ASN B C 1
ATOM 5284 O O . ASN B 1 141 ? 19.312 -14.523 -2.457 1 93.44 141 ASN B O 1
ATOM 5288 N N . PRO B 1 142 ? 17.266 -15.383 -2.342 1 95.31 142 PRO B N 1
ATOM 5289 C CA . PRO B 1 142 ? 16.688 -14.047 -2.215 1 95.31 142 PRO B CA 1
ATOM 5290 C C . PRO B 1 142 ? 17.188 -13.297 -0.983 1 95.31 142 PRO B C 1
ATOM 5292 O O . PRO B 1 142 ? 17.188 -13.844 0.121 1 95.31 142 PRO B O 1
ATOM 5295 N N . VAL B 1 143 ? 17.641 -12.133 -1.215 1 96.62 143 VAL B N 1
ATOM 5296 C CA . VAL B 1 143 ? 17.953 -11.164 -0.171 1 96.62 143 VAL B CA 1
ATOM 5297 C C . VAL B 1 143 ? 16.969 -9.992 -0.252 1 96.62 143 VAL B C 1
ATOM 5299 O O . VAL B 1 143 ? 16.875 -9.328 -1.289 1 96.62 143 VAL B O 1
ATOM 5302 N N . ILE B 1 144 ? 16.25 -9.781 0.82 1 97.19 144 ILE B N 1
ATOM 5303 C CA . ILE B 1 144 ? 15.258 -8.711 0.859 1 97.19 144 ILE B CA 1
ATOM 5304 C C . ILE B 1 144 ? 15.766 -7.566 1.729 1 97.19 144 ILE B C 1
ATOM 5306 O O . ILE B 1 144 ? 16.078 -7.758 2.908 1 97.19 144 ILE B O 1
ATOM 5310 N N . GLU B 1 145 ? 15.898 -6.434 1.152 1 96.62 145 GLU B N 1
ATOM 5311 C CA . GLU B 1 145 ? 16.281 -5.227 1.878 1 96.62 145 GLU B CA 1
ATOM 5312 C C . GLU B 1 145 ? 15.047 -4.398 2.248 1 96.62 145 GLU B C 1
ATOM 5314 O O . GLU B 1 145 ? 14.203 -4.117 1.396 1 96.62 145 GLU B O 1
ATOM 5319 N N . VAL B 1 146 ? 14.984 -4.043 3.498 1 98 146 VAL B N 1
ATOM 5320 C CA . VAL B 1 146 ? 13.883 -3.225 3.99 1 98 146 VAL B CA 1
ATOM 5321 C C . VAL B 1 146 ? 14.422 -1.93 4.59 1 98 146 VAL B C 1
ATOM 5323 O O . VAL B 1 146 ? 15.328 -1.957 5.426 1 98 146 VAL B O 1
ATOM 5326 N N . TYR B 1 147 ? 13.906 -0.853 4.129 1 96.44 147 TYR B N 1
ATOM 5327 C CA . TYR B 1 147 ? 14.273 0.468 4.625 1 96.44 147 TYR B CA 1
ATOM 5328 C C . TYR B 1 147 ? 13.031 1.271 5.004 1 96.44 147 TYR B C 1
ATOM 5330 O O . TYR B 1 147 ? 12.102 1.406 4.203 1 96.44 147 TYR B O 1
ATOM 5338 N N . THR B 1 148 ? 12.984 1.732 6.262 1 95.12 148 THR B N 1
ATOM 5339 C CA . THR B 1 148 ? 11.898 2.598 6.695 1 95.12 148 THR B CA 1
ATOM 5340 C C . THR B 1 148 ? 12.438 3.91 7.254 1 95.12 148 THR B C 1
ATOM 5342 O O . THR B 1 148 ? 13.469 3.93 7.918 1 95.12 148 THR B O 1
ATOM 5345 N N . ASN B 1 149 ? 11.789 4.996 6.957 1 93.38 149 ASN B N 1
ATOM 5346 C CA . ASN B 1 149 ? 12.125 6.344 7.402 1 93.38 149 ASN B CA 1
ATOM 5347 C C . ASN B 1 149 ? 10.891 7.238 7.453 1 93.38 149 ASN B C 1
ATOM 5349 O O . ASN B 1 149 ? 10.375 7.652 6.414 1 93.38 149 ASN B O 1
ATOM 5353 N N . GLY B 1 150 ? 10.492 7.547 8.711 1 89.94 150 GLY B N 1
ATOM 5354 C CA . GLY B 1 150 ? 9.25 8.289 8.836 1 89.94 150 GLY B CA 1
ATOM 5355 C C . GLY B 1 150 ? 8.047 7.555 8.266 1 89.94 150 GLY B C 1
ATOM 5356 O O . GLY B 1 150 ? 7.785 6.41 8.648 1 89.94 150 GLY B O 1
ATOM 5357 N N . PHE B 1 151 ? 7.422 8.156 7.234 1 90.56 151 PHE B N 1
ATOM 5358 C CA . PHE B 1 151 ? 6.199 7.59 6.672 1 90.56 151 PHE B CA 1
ATOM 5359 C C . PHE B 1 151 ? 6.512 6.727 5.453 1 90.56 151 PHE B C 1
ATOM 5361 O O . PHE B 1 151 ? 5.605 6.145 4.852 1 90.56 151 PHE B O 1
ATOM 5368 N N . ILE B 1 152 ? 7.848 6.582 5.133 1 94 152 ILE B N 1
ATOM 5369 C CA . ILE B 1 152 ? 8.203 5.926 3.879 1 94 152 ILE B CA 1
ATOM 5370 C C . ILE B 1 152 ? 8.828 4.562 4.168 1 94 152 ILE B C 1
ATOM 5372 O O . ILE B 1 152 ? 9.625 4.422 5.098 1 94 152 ILE B O 1
ATOM 5376 N N . GLY B 1 153 ? 8.422 3.582 3.461 1 96.44 153 GLY B N 1
ATOM 5377 C CA . GLY B 1 153 ? 9.031 2.26 3.479 1 96.44 153 GLY B CA 1
ATOM 5378 C C . GLY B 1 153 ? 9.422 1.766 2.1 1 96.44 153 GLY B C 1
ATOM 5379 O O . GLY B 1 153 ? 8.703 2.002 1.123 1 96.44 153 GLY B O 1
ATOM 5380 N N . VAL B 1 154 ? 10.594 1.154 1.994 1 96.44 154 VAL B N 1
ATOM 5381 C CA . VAL B 1 154 ? 11.086 0.588 0.743 1 96.44 154 VAL B CA 1
ATOM 5382 C C . VAL B 1 154 ? 11.461 -0.877 0.952 1 96.44 154 VAL B C 1
ATOM 5384 O O . VAL B 1 154 ? 12.047 -1.234 1.979 1 96.44 154 VAL B O 1
ATOM 5387 N N . VAL B 1 155 ? 11.047 -1.702 0.058 1 96.94 155 VAL B N 1
ATOM 5388 C CA . VAL B 1 155 ? 11.422 -3.113 0.035 1 96.94 155 VAL B CA 1
ATOM 5389 C C . VAL B 1 155 ? 12.07 -3.455 -1.305 1 96.94 155 VAL B C 1
ATOM 5391 O O . VAL B 1 155 ? 11.5 -3.191 -2.365 1 96.94 155 VAL B O 1
ATOM 5394 N N . LYS B 1 156 ? 13.211 -4.004 -1.256 1 94.56 156 LYS B N 1
ATOM 5395 C CA . LYS B 1 156 ? 13.922 -4.426 -2.461 1 94.56 156 LYS B CA 1
ATOM 5396 C C . LYS B 1 156 ? 14.352 -5.887 -2.361 1 94.56 156 LYS B C 1
ATOM 5398 O O . LYS B 1 156 ? 14.852 -6.324 -1.319 1 94.56 156 LYS B O 1
ATOM 5403 N N . VAL B 1 157 ? 14.18 -6.582 -3.412 1 94.94 157 VAL B N 1
ATOM 5404 C CA . VAL B 1 157 ? 14.562 -7.988 -3.436 1 94.94 157 VAL B CA 1
ATOM 5405 C C . VAL B 1 157 ? 15.711 -8.195 -4.426 1 94.94 157 VAL B C 1
ATOM 5407 O O . VAL B 1 157 ? 15.641 -7.734 -5.57 1 94.94 157 VAL B O 1
ATOM 5410 N N . TYR B 1 158 ? 16.719 -8.828 -3.922 1 93.38 158 TYR B N 1
ATOM 5411 C CA . TYR B 1 158 ? 17.859 -9.273 -4.734 1 93.38 158 TYR B CA 1
ATOM 5412 C C . TYR B 1 158 ? 17.891 -10.797 -4.836 1 93.38 158 TYR B C 1
ATOM 5414 O O . TYR B 1 158 ? 17.844 -11.492 -3.816 1 93.38 158 TYR B O 1
ATOM 5422 N N . VAL B 1 159 ? 17.906 -11.305 -6.023 1 92.06 159 VAL B N 1
ATOM 5423 C CA . VAL B 1 159 ? 17.938 -12.75 -6.195 1 92.06 159 VAL B CA 1
ATOM 5424 C C . VAL B 1 159 ? 18.641 -13.109 -7.5 1 92.06 159 VAL B C 1
ATOM 5426 O O . VAL B 1 159 ? 18.625 -12.328 -8.453 1 92.06 159 VAL B O 1
ATOM 5429 N N . GLY B 1 160 ? 19.391 -14.195 -7.477 1 88.31 160 GLY B N 1
ATOM 5430 C CA . GLY B 1 160 ? 19.953 -14.68 -8.727 1 88.31 160 GLY B CA 1
ATOM 5431 C C . GLY B 1 160 ? 18.891 -15.172 -9.703 1 88.31 160 GLY B C 1
ATOM 5432 O O . GLY B 1 160 ? 18.719 -14.602 -10.781 1 88.31 160 GLY B O 1
ATOM 5433 N N . SER B 1 161 ? 18.234 -16.125 -9.391 1 90.69 161 SER B N 1
ATOM 5434 C CA . SER B 1 161 ? 17.125 -16.703 -10.125 1 90.69 161 SER B CA 1
ATOM 5435 C C . SER B 1 161 ? 16.125 -17.359 -9.18 1 90.69 161 SER B C 1
ATOM 5437 O O . SER B 1 161 ? 16.516 -18.016 -8.203 1 90.69 161 SER B O 1
ATOM 5439 N N . HIS B 1 162 ? 14.906 -17.125 -9.398 1 94.12 162 HIS B N 1
ATOM 5440 C CA . HIS B 1 162 ? 13.859 -17.703 -8.562 1 94.12 162 HIS B CA 1
ATOM 5441 C C . HIS B 1 162 ? 12.703 -18.219 -9.414 1 94.12 162 HIS B C 1
ATOM 5443 O O . HIS B 1 162 ? 12.102 -17.469 -10.18 1 94.12 162 HIS B O 1
ATOM 5449 N N . VAL B 1 163 ? 12.391 -19.438 -9.258 1 96 163 VAL B N 1
ATOM 5450 C CA . VAL B 1 163 ? 11.367 -20.062 -10.094 1 96 163 VAL B CA 1
ATOM 5451 C C . VAL B 1 163 ? 10 -19.938 -9.414 1 96 163 VAL B C 1
ATOM 5453 O O . VAL B 1 163 ? 9.898 -20.094 -8.188 1 96 163 VAL B O 1
ATOM 5456 N N . ILE B 1 164 ? 9.047 -19.656 -10.117 1 95.69 164 ILE B N 1
ATOM 5457 C CA . ILE B 1 164 ? 7.668 -19.547 -9.648 1 95.69 164 ILE B CA 1
ATOM 5458 C C . ILE B 1 164 ? 6.797 -20.578 -10.383 1 95.69 164 ILE B C 1
ATOM 5460 O O . ILE B 1 164 ? 6.68 -20.531 -11.609 1 95.69 164 ILE B O 1
ATOM 5464 N N . PHE B 1 165 ? 6.113 -21.438 -9.68 1 95.62 165 PHE B N 1
ATOM 5465 C CA . PHE B 1 165 ? 5.348 -22.531 -10.258 1 95.62 165 PHE B CA 1
ATOM 5466 C C . PHE B 1 165 ? 3.939 -22.078 -10.625 1 95.62 165 PHE B C 1
ATOM 5468 O O . PHE B 1 165 ? 3.311 -22.641 -11.523 1 95.62 165 PHE B O 1
ATOM 5475 N N . ASP B 1 166 ? 3.477 -21.094 -9.875 1 91.38 166 ASP B N 1
ATOM 5476 C CA . ASP B 1 166 ? 2.139 -20.531 -10.047 1 91.38 166 ASP B CA 1
ATOM 5477 C C . ASP B 1 166 ? 2.08 -19.094 -9.562 1 91.38 166 ASP B C 1
ATOM 5479 O O . ASP B 1 166 ? 2.029 -18.828 -8.359 1 91.38 166 ASP B O 1
ATOM 5483 N N . ASP B 1 167 ? 1.91 -18.234 -10.492 1 85.31 167 ASP B N 1
ATOM 5484 C CA . ASP B 1 167 ? 1.966 -16.812 -10.117 1 85.31 167 ASP B CA 1
ATOM 5485 C C . ASP B 1 167 ? 0.607 -16.328 -9.625 1 85.31 167 ASP B C 1
ATOM 5487 O O . ASP B 1 167 ? 0.462 -15.164 -9.25 1 85.31 167 ASP B O 1
ATOM 5491 N N . GLY B 1 168 ? -0.328 -17.234 -9.633 1 76.75 168 GLY B N 1
ATOM 5492 C CA . GLY B 1 168 ? -1.624 -16.906 -9.07 1 76.75 168 GLY B CA 1
ATOM 5493 C C . GLY B 1 168 ? -2.498 -16.094 -10.016 1 76.75 168 GLY B C 1
ATOM 5494 O O . GLY B 1 168 ? -3.639 -15.766 -9.68 1 76.75 168 GLY B O 1
ATOM 5495 N N . ASN B 1 169 ? -2.004 -15.812 -11.188 1 73.94 169 ASN B N 1
ATOM 5496 C CA . ASN B 1 169 ? -2.779 -15.055 -12.164 1 73.94 169 ASN B CA 1
ATOM 5497 C C . ASN B 1 169 ? -4.078 -15.766 -12.523 1 73.94 169 ASN B C 1
ATOM 5499 O O . ASN B 1 169 ? -4.051 -16.891 -13.047 1 73.94 169 ASN B O 1
ATOM 5503 N N . SER B 1 170 ? -5.125 -15.047 -12.266 1 68.19 170 SER B N 1
ATOM 5504 C CA . SER B 1 170 ? -6.426 -15.664 -12.516 1 68.19 170 SER B CA 1
ATOM 5505 C C . SER B 1 170 ? -6.992 -15.234 -13.859 1 68.19 170 SER B C 1
ATOM 5507 O O . SER B 1 170 ? -7.996 -15.781 -14.32 1 68.19 170 SER B O 1
ATOM 5509 N N . ASN B 1 171 ? -6.262 -14.359 -14.484 1 70.88 171 ASN B N 1
ATOM 5510 C CA . ASN B 1 171 ? -6.766 -13.836 -15.75 1 70.88 171 ASN B CA 1
ATOM 5511 C C . ASN B 1 171 ? -6.184 -14.594 -16.938 1 70.88 171 ASN B C 1
ATOM 5513 O O . ASN B 1 171 ? -5.844 -13.984 -17.953 1 70.88 171 ASN B O 1
ATOM 5517 N N . ILE B 1 172 ? -6.062 -15.82 -16.828 1 77.31 172 ILE B N 1
ATOM 5518 C CA . ILE B 1 172 ? -5.57 -16.625 -17.938 1 77.31 172 ILE B CA 1
ATOM 5519 C C . ILE B 1 172 ? -6.734 -17.375 -18.594 1 77.31 172 ILE B C 1
ATOM 5521 O O . ILE B 1 172 ? -7.52 -18.031 -17.906 1 77.31 172 ILE B O 1
ATOM 5525 N N . PRO B 1 173 ? -6.895 -17.156 -19.875 1 81.06 173 PRO B N 1
ATOM 5526 C CA . PRO B 1 173 ? -7.961 -17.875 -20.562 1 81.06 173 PRO B CA 1
ATOM 5527 C C . PRO B 1 173 ? -7.785 -19.391 -20.516 1 81.06 173 PRO B C 1
ATOM 5529 O O . PRO B 1 173 ? -6.672 -19.875 -20.297 1 81.06 173 PRO B O 1
ATOM 5532 N N . MET B 1 174 ? -8.883 -20.047 -20.719 1 86.88 174 MET B N 1
ATOM 5533 C CA . MET B 1 174 ? -8.836 -21.5 -20.766 1 86.88 174 MET B CA 1
ATOM 5534 C C . MET B 1 174 ? -7.957 -21.984 -21.922 1 86.88 174 MET B C 1
ATOM 5536 O O . MET B 1 174 ? -7.801 -21.281 -22.922 1 86.88 174 MET B O 1
ATOM 5540 N N . ASP B 1 175 ? -7.391 -23.109 -21.719 1 89 175 ASP B N 1
ATOM 5541 C CA . ASP B 1 175 ? -6.613 -23.766 -22.766 1 89 175 ASP B CA 1
ATOM 5542 C C . ASP B 1 175 ? -7.496 -24.688 -23.609 1 89 175 ASP B C 1
ATOM 5544 O O . ASP B 1 175 ? -7.469 -25.906 -23.453 1 89 175 ASP B O 1
ATOM 5548 N N . LEU B 1 176 ? -8.18 -24.078 -24.562 1 92.06 176 LEU B N 1
ATOM 5549 C CA . LEU B 1 176 ? -9.211 -24.844 -25.266 1 92.06 176 LEU B CA 1
ATOM 5550 C C . LEU B 1 176 ? -8.656 -25.438 -26.547 1 92.06 176 LEU B C 1
ATOM 5552 O O . LEU B 1 176 ? -9.273 -26.328 -27.141 1 92.06 176 LEU B O 1
ATOM 5556 N N . ARG B 1 177 ? -7.562 -24.953 -27.031 1 93.5 177 ARG B N 1
ATOM 5557 C CA . ARG B 1 177 ? -6.871 -25.5 -28.203 1 93.5 177 ARG B CA 1
ATOM 5558 C C . ARG B 1 177 ? -7.785 -25.5 -29.422 1 93.5 177 ARG B C 1
ATOM 5560 O O . ARG B 1 177 ? -7.805 -26.469 -30.188 1 93.5 177 ARG B O 1
ATOM 5567 N N . VAL B 1 178 ? -8.469 -24.422 -29.547 1 94.25 178 VAL B N 1
ATOM 5568 C CA . VAL B 1 178 ? -9.445 -24.312 -30.625 1 94.25 178 VAL B CA 1
ATOM 5569 C C . VAL B 1 178 ? -8.719 -24.281 -31.984 1 94.25 178 VAL B C 1
ATOM 5571 O O . VAL B 1 178 ? -9.109 -24.984 -32.906 1 94.25 178 VAL B O 1
ATOM 5574 N N . PRO B 1 179 ? -7.672 -23.531 -32.125 1 94.38 179 PRO B N 1
ATOM 5575 C CA . PRO B 1 179 ? -7.008 -23.453 -33.438 1 94.38 179 PRO B CA 1
ATOM 5576 C C . PRO B 1 179 ? -6.406 -24.797 -33.875 1 94.38 179 PRO B C 1
ATOM 5578 O O . PRO B 1 179 ? -6.398 -25.109 -35.062 1 94.38 179 PRO B O 1
ATOM 5581 N N . TYR B 1 180 ? -5.898 -25.469 -32.938 1 93.25 180 TYR B N 1
ATOM 5582 C CA . TYR B 1 180 ? -5.262 -26.75 -33.219 1 93.25 180 TYR B CA 1
ATOM 5583 C C . TYR B 1 180 ? -5.637 -27.797 -32.188 1 93.25 180 TYR B C 1
ATOM 5585 O O . TYR B 1 180 ? -4.832 -28.109 -31.297 1 93.25 180 TYR B O 1
ATOM 5593 N N . PRO B 1 181 ? -6.793 -28.375 -32.375 1 94.88 181 PRO B N 1
ATOM 5594 C CA . PRO B 1 181 ? -7.246 -29.375 -31.406 1 94.88 181 PRO B CA 1
ATOM 5595 C C . PRO B 1 181 ? -6.305 -30.562 -31.297 1 94.88 181 PRO B C 1
ATOM 5597 O O . PRO B 1 181 ? -5.781 -31.047 -32.312 1 94.88 181 PRO B O 1
ATOM 5600 N N . PHE B 1 182 ? -6.078 -31.031 -30.125 1 93.81 182 PHE B N 1
ATOM 5601 C CA . PHE B 1 182 ? -5.324 -32.25 -29.938 1 93.81 182 PHE B CA 1
ATOM 5602 C C . PHE B 1 182 ? -6.145 -33.469 -30.359 1 93.81 182 PHE B C 1
ATOM 5604 O O . PHE B 1 182 ? -7.355 -33.375 -30.562 1 93.81 182 PHE B O 1
ATOM 5611 N N . PRO B 1 183 ? -5.539 -34.594 -30.5 1 91 183 PRO B N 1
ATOM 5612 C CA . PRO B 1 183 ? -6.172 -35.75 -31.156 1 91 183 PRO B CA 1
ATOM 5613 C C . PRO B 1 183 ? -7.504 -36.125 -30.516 1 91 183 PRO B C 1
ATOM 5615 O O . PRO B 1 183 ? -8.508 -36.281 -31.219 1 91 183 PRO B O 1
ATOM 5618 N N . LYS B 1 184 ? -7.598 -36.156 -29.25 1 94.44 184 LYS B N 1
ATOM 5619 C CA . LYS B 1 184 ? -8.82 -36.562 -28.578 1 94.44 184 LYS B CA 1
ATOM 5620 C C . LYS B 1 184 ? -9.938 -35.562 -28.766 1 94.44 184 LYS B C 1
ATOM 5622 O O . LYS B 1 184 ? -11.109 -35.906 -28.859 1 94.44 184 LYS B O 1
ATOM 5627 N N . LEU B 1 185 ? -9.539 -34.312 -28.781 1 95.94 185 LEU B N 1
ATOM 5628 C CA . LEU B 1 185 ? -10.523 -33.281 -29.016 1 95.94 185 LEU B CA 1
ATOM 5629 C C . LEU B 1 185 ? -11.023 -33.312 -30.469 1 95.94 185 LEU B C 1
ATOM 5631 O O . LEU B 1 185 ? -12.211 -33.094 -30.719 1 95.94 185 LEU B O 1
ATOM 5635 N N . GLN B 1 186 ? -10.141 -33.562 -31.344 1 95.62 186 GLN B N 1
ATOM 5636 C CA . GLN B 1 186 ? -10.508 -33.688 -32.75 1 95.62 186 GLN B CA 1
ATOM 5637 C C . GLN B 1 186 ? -11.484 -34.844 -32.969 1 95.62 186 GLN B C 1
ATOM 5639 O O . GLN B 1 186 ? -12.43 -34.719 -33.75 1 95.62 186 GLN B O 1
ATOM 5644 N N . GLU B 1 187 ? -11.172 -35.906 -32.312 1 95.88 187 GLU B N 1
ATOM 5645 C CA . GLU B 1 187 ? -12.062 -37.062 -32.406 1 95.88 187 GLU B CA 1
ATOM 5646 C C . GLU B 1 187 ? -13.453 -36.719 -31.875 1 95.88 187 GLU B C 1
ATOM 5648 O O . GLU B 1 187 ? -14.461 -37.125 -32.469 1 95.88 187 GLU B O 1
ATOM 5653 N N . PHE B 1 188 ? -13.453 -36.094 -30.766 1 96.12 188 PHE B N 1
ATOM 5654 C CA . PHE B 1 188 ? -14.727 -35.688 -30.188 1 96.12 188 PHE B CA 1
ATOM 5655 C C . PHE B 1 188 ? -15.477 -34.75 -31.141 1 96.12 188 PHE B C 1
ATOM 5657 O O . PHE B 1 188 ? -16.672 -34.938 -31.375 1 96.12 188 PHE B O 1
ATOM 5664 N N . TYR B 1 189 ? -14.766 -33.844 -31.656 1 96.25 189 TYR B N 1
ATOM 5665 C CA . TYR B 1 189 ? -15.352 -32.906 -32.625 1 96.25 189 TYR B CA 1
ATOM 5666 C C . TYR B 1 189 ? -15.906 -33.656 -33.812 1 96.25 189 TYR B C 1
ATOM 5668 O O . TYR B 1 189 ? -17.016 -33.344 -34.281 1 96.25 189 TYR B O 1
ATOM 5676 N N . ASN B 1 190 ? -15.211 -34.625 -34.312 1 95.62 190 ASN B N 1
ATOM 5677 C CA . ASN B 1 190 ? -15.609 -35.406 -35.469 1 95.62 190 ASN B CA 1
ATOM 5678 C C . ASN B 1 190 ? -16.875 -36.188 -35.219 1 95.62 190 ASN B C 1
ATOM 5680 O O . ASN B 1 190 ? -17.578 -36.594 -36.156 1 95.62 190 ASN B O 1
ATOM 5684 N N . SER B 1 191 ? -17.078 -36.438 -34 1 94.44 191 SER B N 1
ATOM 5685 C CA . SER B 1 191 ? -18.234 -37.25 -33.656 1 94.44 191 SER B CA 1
ATOM 5686 C C . SER B 1 191 ? -19.516 -36.438 -33.719 1 94.44 191 SER B C 1
ATOM 5688 O O . SER B 1 191 ? -20.625 -37 -33.656 1 94.44 191 SER B O 1
ATOM 5690 N N . ILE B 1 192 ? -19.375 -35.188 -33.781 1 93.88 192 ILE B N 1
ATOM 5691 C CA . ILE B 1 192 ? -20.547 -34.312 -33.781 1 93.88 192 ILE B CA 1
ATOM 5692 C C . ILE B 1 192 ? -20.625 -33.562 -35.125 1 93.88 192 ILE B C 1
ATOM 5694 O O . ILE B 1 192 ? -19.688 -32.844 -35.5 1 93.88 192 ILE B O 1
ATOM 5698 N N . ASP B 1 193 ? -21.703 -33.719 -35.812 1 93.88 193 ASP B N 1
ATOM 5699 C CA . ASP B 1 193 ? -21.938 -32.969 -37.031 1 93.88 193 ASP B CA 1
ATOM 5700 C C . ASP B 1 193 ? -22.922 -31.812 -36.75 1 93.88 193 ASP B C 1
ATOM 5702 O O . ASP B 1 193 ? -24.125 -31.969 -36.938 1 93.88 193 ASP B O 1
ATOM 5706 N N . ILE B 1 194 ? -22.391 -30.672 -36.531 1 93.06 194 ILE B N 1
ATOM 5707 C CA . ILE B 1 194 ? -23.125 -29.547 -35.969 1 93.06 194 ILE B CA 1
ATOM 5708 C C . ILE B 1 194 ? -24.234 -29.109 -36.938 1 93.06 194 ILE B C 1
ATOM 5710 O O . ILE B 1 194 ? -25.375 -28.906 -36.531 1 93.06 194 ILE B O 1
ATOM 5714 N N . PRO B 1 195 ? -23.938 -29.047 -38.281 1 91 195 PRO B N 1
ATOM 5715 C CA . PRO B 1 195 ? -24.969 -28.547 -39.188 1 91 195 PRO B CA 1
ATOM 5716 C C . PRO B 1 195 ? -26.156 -29.484 -39.312 1 91 195 PRO B C 1
ATOM 5718 O O . PRO B 1 195 ? -27.25 -29.078 -39.719 1 91 195 PRO B O 1
ATOM 5721 N N . THR B 1 196 ? -26.031 -30.703 -39 1 92.94 196 THR B N 1
ATOM 5722 C CA . THR B 1 196 ? -27.078 -31.688 -39.219 1 92.94 196 THR B CA 1
ATOM 5723 C C . THR B 1 196 ? -27.812 -32 -37.906 1 92.94 196 THR B C 1
ATOM 5725 O O . THR B 1 196 ? -28.719 -32.812 -37.906 1 92.94 196 THR B O 1
ATOM 5728 N N . LEU B 1 197 ? -27.438 -31.391 -36.875 1 92.56 197 LEU B N 1
ATOM 5729 C CA . LEU B 1 197 ? -28.078 -31.641 -35.562 1 92.56 197 LEU B CA 1
ATOM 5730 C C . LEU B 1 197 ? -29.484 -31.062 -35.531 1 92.56 197 LEU B C 1
ATOM 5732 O O . LEU B 1 197 ? -29.766 -30.062 -36.188 1 92.56 197 LEU B O 1
ATOM 5736 N N . ASN B 1 198 ? -30.344 -31.734 -34.781 1 91.81 198 ASN B N 1
ATOM 5737 C CA . ASN B 1 198 ? -31.641 -31.125 -34.531 1 91.81 198 ASN B CA 1
ATOM 5738 C C . ASN B 1 198 ? -31.547 -29.938 -33.594 1 91.81 198 ASN B C 1
ATOM 5740 O O . ASN B 1 198 ? -30.5 -29.719 -32.969 1 91.81 198 ASN B O 1
ATOM 5744 N N . LYS B 1 199 ? -32.594 -29.266 -33.469 1 90.25 199 LYS B N 1
ATOM 5745 C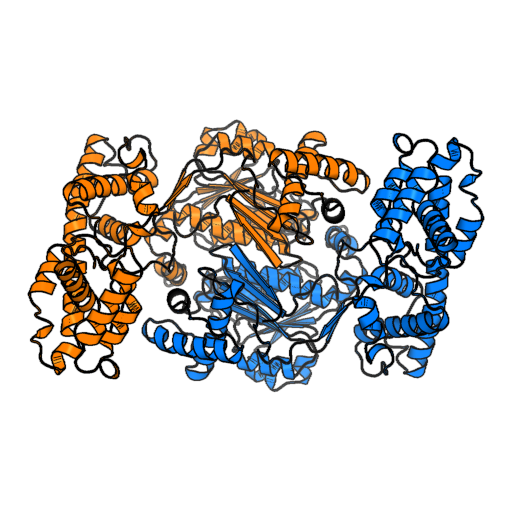 CA . LYS B 1 199 ? -32.594 -28 -32.719 1 90.25 199 LYS B CA 1
ATOM 5746 C C . LYS B 1 199 ? -32.25 -28.234 -31.25 1 90.25 199 LYS B C 1
ATOM 5748 O O . LYS B 1 199 ? -31.484 -27.453 -30.672 1 90.25 199 LYS B O 1
ATOM 5753 N N . ASP B 1 200 ? -32.75 -29.266 -30.703 1 90.38 200 ASP B N 1
ATOM 5754 C CA . ASP B 1 200 ? -32.531 -29.547 -29.281 1 90.38 200 ASP B CA 1
ATOM 5755 C C . ASP B 1 200 ? -31.062 -29.828 -28.984 1 90.38 200 ASP B C 1
ATOM 5757 O O . ASP B 1 200 ? -30.516 -29.312 -28.016 1 90.38 200 ASP B O 1
ATOM 5761 N N . LYS B 1 201 ? -30.438 -30.578 -29.781 1 92.5 201 LYS B N 1
ATOM 5762 C CA . LYS B 1 201 ? -29.016 -30.906 -29.594 1 92.5 201 LYS B CA 1
ATOM 5763 C C . LYS B 1 201 ? -28.125 -29.734 -29.984 1 92.5 201 LYS B C 1
ATOM 5765 O O . LYS B 1 201 ? -27.078 -29.516 -29.375 1 92.5 201 LYS B O 1
ATOM 5770 N N . HIS B 1 202 ? -28.547 -29.094 -30.984 1 94.5 202 HIS B N 1
ATOM 5771 C CA . HIS B 1 202 ? -27.797 -27.969 -31.531 1 94.5 202 HIS B CA 1
ATOM 5772 C C . HIS B 1 202 ? -27.578 -26.891 -30.469 1 94.5 202 HIS B C 1
ATOM 5774 O O . HIS B 1 202 ? -26.484 -26.344 -30.375 1 94.5 202 HIS B O 1
ATOM 5780 N N . MET B 1 203 ? -28.594 -26.688 -29.688 1 93.44 203 MET B N 1
ATOM 5781 C CA . MET B 1 203 ? -28.547 -25.609 -28.688 1 93.44 203 MET B CA 1
ATOM 5782 C C . MET B 1 203 ? -27.703 -26.016 -27.484 1 93.44 203 MET B C 1
ATOM 5784 O O . MET B 1 203 ? -27.422 -25.188 -26.609 1 93.44 203 MET B O 1
ATOM 5788 N N . HIS B 1 204 ? -27.25 -27.203 -27.453 1 94.5 204 HIS B N 1
ATOM 5789 C CA . HIS B 1 204 ? -26.547 -27.688 -26.266 1 94.5 204 HIS B CA 1
ATOM 5790 C C . HIS B 1 204 ? -25.109 -28.047 -26.594 1 94.5 204 HIS B C 1
ATOM 5792 O O . HIS B 1 204 ? -24.391 -28.562 -25.734 1 94.5 204 HIS B O 1
ATOM 5798 N N . VAL B 1 205 ? -24.641 -27.797 -27.797 1 95.88 205 VAL B N 1
ATOM 5799 C CA . VAL B 1 205 ? -23.25 -28.016 -28.172 1 95.88 205 VAL B CA 1
ATOM 5800 C C . VAL B 1 205 ? -22.359 -26.984 -27.453 1 95.88 205 VAL B C 1
ATOM 5802 O O . VAL B 1 205 ? -22.641 -25.781 -27.484 1 95.88 205 VAL B O 1
ATOM 5805 N N . PRO B 1 206 ? -21.297 -27.438 -26.719 1 95.94 206 PRO B N 1
ATOM 5806 C CA . PRO B 1 206 ? -20.422 -26.484 -26.047 1 95.94 206 PRO B CA 1
ATOM 5807 C C . PRO B 1 206 ? -19.688 -25.578 -27.031 1 95.94 206 PRO B C 1
ATOM 5809 O O . PRO B 1 206 ? -19.312 -26.016 -28.125 1 95.94 206 PRO B O 1
ATOM 5812 N N . PHE B 1 207 ? -19.406 -24.375 -26.625 1 96 207 PHE B N 1
ATOM 5813 C CA . PHE B 1 207 ? -18.969 -23.344 -27.562 1 96 207 PHE B CA 1
ATOM 5814 C C . PHE B 1 207 ? -17.594 -23.703 -28.141 1 96 207 PHE B C 1
ATOM 5816 O O . PHE B 1 207 ? -17.281 -23.312 -29.266 1 96 207 PHE B O 1
ATOM 5823 N N . PRO B 1 208 ? -16.75 -24.438 -27.438 1 96.31 208 PRO B N 1
ATOM 5824 C CA . PRO B 1 208 ? -15.469 -24.766 -28.078 1 96.31 208 PRO B CA 1
ATOM 5825 C C . PRO B 1 208 ? -15.641 -25.531 -29.375 1 96.31 208 PRO B C 1
ATOM 5827 O O . PRO B 1 208 ? -14.891 -25.312 -30.344 1 96.31 208 PRO B O 1
ATOM 5830 N N . LEU B 1 209 ? -16.578 -26.391 -29.438 1 97.06 209 LEU B N 1
ATOM 5831 C CA . LEU B 1 209 ? -16.844 -27.156 -30.656 1 97.06 209 LEU B CA 1
ATOM 5832 C C . LEU B 1 209 ? -17.406 -26.266 -31.75 1 97.06 209 LEU B C 1
ATOM 5834 O O . LEU B 1 209 ? -17.094 -26.453 -32.938 1 97.06 209 LEU B O 1
ATOM 5838 N N . ILE B 1 210 ? -18.25 -25.359 -31.328 1 97.38 210 ILE B N 1
ATOM 5839 C CA . ILE B 1 210 ? -18.797 -24.391 -32.281 1 97.38 210 ILE B CA 1
ATOM 5840 C C . ILE B 1 210 ? -17.672 -23.562 -32.875 1 97.38 210 ILE B C 1
ATOM 5842 O O . ILE B 1 210 ? -17.656 -23.312 -34.094 1 97.38 210 ILE B O 1
ATOM 5846 N N . LEU B 1 211 ? -16.734 -23.219 -32.062 1 97.69 211 LEU B N 1
ATOM 5847 C CA . LEU B 1 211 ? -15.617 -22.406 -32.531 1 97.69 211 LEU B CA 1
ATOM 5848 C C . LEU B 1 211 ? -14.727 -23.188 -33.469 1 97.69 211 LEU B C 1
ATOM 5850 O O . LEU B 1 211 ? -14.242 -22.641 -34.469 1 97.69 211 LEU B O 1
ATOM 5854 N N . ILE B 1 212 ? -14.469 -24.422 -33.125 1 97.31 212 ILE B N 1
ATOM 5855 C CA . ILE B 1 212 ? -13.68 -25.266 -34 1 97.31 212 ILE B CA 1
ATOM 5856 C C . ILE B 1 212 ? -14.359 -25.359 -35.375 1 97.31 212 ILE B C 1
ATOM 5858 O O . ILE B 1 212 ? -13.703 -25.25 -36.406 1 97.31 212 ILE B O 1
ATOM 5862 N N . TRP B 1 213 ? -15.594 -25.578 -35.344 1 97.44 213 TRP B N 1
ATOM 5863 C CA . TRP B 1 213 ? -16.359 -25.672 -36.594 1 97.44 213 TRP B CA 1
ATOM 5864 C C . TRP B 1 213 ? -16.266 -24.391 -37.406 1 97.44 213 TRP B C 1
ATOM 5866 O O . TRP B 1 213 ? -16.016 -24.422 -38.594 1 97.44 213 TRP B O 1
ATOM 5876 N N . ALA B 1 214 ? -16.531 -23.344 -36.75 1 97.44 214 ALA B N 1
ATOM 5877 C CA . ALA B 1 214 ? -16.531 -22.047 -37.406 1 97.44 214 ALA B CA 1
ATOM 5878 C C . ALA B 1 214 ? -15.156 -21.75 -38 1 97.44 214 ALA B C 1
ATOM 5880 O O . ALA B 1 214 ? -15.055 -21.234 -39.125 1 97.44 214 ALA B O 1
ATOM 5881 N N . LEU B 1 215 ? -14.109 -22.031 -37.25 1 97.44 215 LEU B N 1
ATOM 5882 C CA . LEU B 1 215 ? -12.75 -21.812 -37.719 1 97.44 215 LEU B CA 1
ATOM 5883 C C . LEU B 1 215 ? -12.453 -22.672 -38.969 1 97.44 215 LEU B C 1
ATOM 5885 O O . LEU B 1 215 ? -11.812 -22.219 -39.906 1 97.44 215 LEU B O 1
ATOM 5889 N N . ASN B 1 216 ? -12.875 -23.953 -38.906 1 96.31 216 ASN B N 1
ATOM 5890 C CA . ASN B 1 216 ? -12.688 -24.844 -40.031 1 96.31 216 ASN B CA 1
ATOM 5891 C C . ASN B 1 216 ? -13.422 -24.344 -41.281 1 96.31 216 ASN B C 1
ATOM 5893 O O . ASN B 1 216 ? -12.914 -24.469 -42.406 1 96.31 216 ASN B O 1
ATOM 5897 N N . GLN B 1 217 ? -14.617 -23.812 -41.094 1 96.31 217 GLN B N 1
ATOM 5898 C CA . GLN B 1 217 ? -15.375 -23.234 -42.219 1 96.31 217 GLN B CA 1
ATOM 5899 C C . GLN B 1 217 ? -14.641 -22.047 -42.812 1 96.31 217 GLN B C 1
ATOM 5901 O O . GLN B 1 217 ? -14.586 -21.906 -44.031 1 96.31 217 GLN B O 1
ATOM 5906 N N . TRP B 1 218 ? -14.148 -21.25 -41.969 1 97 218 TRP B N 1
ATOM 5907 C CA . TRP B 1 218 ? -13.375 -20.094 -42.438 1 97 218 TRP B CA 1
ATOM 5908 C C . TRP B 1 218 ? -12.148 -20.547 -43.219 1 97 218 TRP B C 1
ATOM 5910 O O . TRP B 1 218 ? -11.852 -20.016 -44.281 1 97 218 TRP B O 1
ATOM 5920 N N . ARG B 1 219 ? -11.445 -21.531 -42.656 1 96.88 219 ARG B N 1
ATOM 5921 C CA . ARG B 1 219 ? -10.266 -22.062 -43.312 1 96.88 219 ARG B CA 1
ATOM 5922 C C . ARG B 1 219 ? -10.602 -22.609 -44.688 1 96.88 219 ARG B C 1
ATOM 5924 O O . ARG B 1 219 ? -9.836 -22.438 -45.656 1 96.88 219 ARG B O 1
ATOM 5931 N N . LYS B 1 220 ? -11.656 -23.25 -44.812 1 95.56 220 LYS B N 1
ATOM 5932 C CA . LYS B 1 220 ? -12.109 -23.797 -46.062 1 95.56 220 LYS B CA 1
ATOM 5933 C C . LYS B 1 220 ? -12.414 -22.688 -47.062 1 95.56 220 LYS B C 1
ATOM 5935 O O . LYS B 1 220 ? -12.023 -22.766 -48.25 1 95.56 220 LYS B O 1
ATOM 5940 N N . GLU B 1 221 ? -13.055 -21.703 -46.594 1 94.56 221 GLU B N 1
ATOM 5941 C CA . GLU B 1 221 ? -13.461 -20.609 -47.469 1 94.56 221 GLU B CA 1
ATOM 5942 C C . GLU B 1 221 ? -12.25 -19.812 -47.938 1 94.56 221 GLU B C 1
ATOM 5944 O O . GLU B 1 221 ? -12.234 -19.312 -49.062 1 94.56 221 GLU B O 1
ATOM 5949 N N . LYS B 1 222 ? -11.312 -19.688 -47.125 1 94.38 222 LYS B N 1
ATOM 5950 C CA . LYS B 1 222 ? -10.156 -18.859 -47.469 1 94.38 222 LYS B CA 1
ATOM 5951 C C . LYS B 1 222 ? -8.992 -19.703 -47.938 1 94.38 222 LYS B C 1
ATOM 5953 O O . LYS B 1 222 ? -7.945 -19.172 -48.344 1 94.38 222 LYS B O 1
ATOM 5958 N N . SER B 1 223 ? -9.117 -20.953 -48 1 91.94 223 SER B N 1
ATOM 5959 C CA . SER B 1 223 ? -8.062 -21.891 -48.375 1 91.94 223 SER B CA 1
ATOM 5960 C C . SER B 1 223 ? -6.789 -21.641 -47.594 1 91.94 223 SER B C 1
ATOM 5962 O O . SER B 1 223 ? -5.711 -21.469 -48.156 1 91.94 223 SER B O 1
ATOM 5964 N N . GLN B 1 224 ? -7.027 -21.516 -46.219 1 90.69 224 GLN B N 1
ATOM 5965 C CA . GLN B 1 224 ? -5.934 -21.281 -45.312 1 90.69 224 GLN B CA 1
ATOM 5966 C C . GLN B 1 224 ? -5.906 -22.344 -44.188 1 90.69 224 GLN B C 1
ATOM 5968 O O . GLN B 1 224 ? -6.879 -23.078 -44 1 90.69 224 GLN B O 1
ATOM 5973 N N . THR B 1 225 ? -4.762 -22.453 -43.531 1 88.25 225 THR B N 1
ATOM 5974 C CA . THR B 1 225 ? -4.656 -23.438 -42.469 1 88.25 225 THR B CA 1
ATOM 5975 C C . THR B 1 225 ? -4.289 -22.766 -41.156 1 88.25 225 THR B C 1
ATOM 5977 O O . THR B 1 225 ? -4.395 -23.375 -40.094 1 88.25 225 THR B O 1
ATOM 5980 N N . GLY B 1 226 ? -3.947 -21.547 -41.188 1 89.62 226 GLY B N 1
ATOM 5981 C CA . GLY B 1 226 ? -3.482 -20.859 -40 1 89.62 226 GLY B CA 1
ATOM 5982 C C . GLY B 1 226 ? -4.605 -20.219 -39.188 1 89.62 226 GLY B C 1
ATOM 5983 O O . GLY B 1 226 ? -5.719 -20.734 -39.156 1 89.62 226 GLY B O 1
ATOM 5984 N N . VAL B 1 227 ? -4.297 -19.281 -38.312 1 93.06 227 VAL B N 1
ATOM 5985 C CA . VAL B 1 227 ? -5.27 -18.547 -37.5 1 93.06 227 VAL B CA 1
ATOM 5986 C C . VAL B 1 227 ? -5.566 -17.188 -38.156 1 93.06 227 VAL B C 1
ATOM 5988 O O . VAL B 1 227 ? -4.719 -16.625 -38.844 1 93.06 227 VAL B O 1
ATOM 5991 N N . PRO B 1 228 ? -6.805 -16.75 -37.906 1 93.62 228 PRO B N 1
ATOM 5992 C CA . PRO B 1 228 ? -7.133 -15.438 -38.438 1 93.62 228 PRO B CA 1
ATOM 5993 C C . PRO B 1 228 ? -6.285 -14.32 -37.844 1 93.62 228 PRO B C 1
ATOM 5995 O O . PRO B 1 228 ? -6.078 -14.281 -36.625 1 93.62 228 PRO B O 1
ATOM 5998 N N . LYS B 1 229 ? -5.758 -13.453 -38.656 1 90.31 229 LYS B N 1
ATOM 5999 C CA . LYS B 1 229 ? -4.906 -12.352 -38.188 1 90.31 229 LYS B CA 1
ATOM 6000 C C . LYS B 1 229 ? -5.578 -11 -38.406 1 90.31 229 LYS B C 1
ATOM 6002 O O . LYS B 1 229 ? -5.52 -10.117 -37.562 1 90.31 229 LYS B O 1
ATOM 6007 N N . SER B 1 230 ? -6.312 -10.906 -39.5 1 91.75 230 SER B N 1
ATOM 6008 C CA . SER B 1 230 ? -6.918 -9.633 -39.875 1 91.75 230 SER B CA 1
ATOM 6009 C C . SER B 1 230 ? -8.281 -9.461 -39.219 1 91.75 230 SER B C 1
ATOM 6011 O O . SER B 1 230 ? -8.945 -10.445 -38.875 1 91.75 230 SER B O 1
ATOM 6013 N N . LYS B 1 231 ? -8.648 -8.234 -39.062 1 92.69 231 LYS B N 1
ATOM 6014 C CA . LYS B 1 231 ? -9.977 -7.934 -38.531 1 92.69 231 LYS B CA 1
ATOM 6015 C C . LYS B 1 231 ? -11.062 -8.516 -39.438 1 92.69 231 LYS B C 1
ATOM 6017 O O . LYS B 1 231 ? -12.086 -9 -38.969 1 92.69 231 LYS B O 1
ATOM 6022 N N . GLN B 1 232 ? -10.82 -8.461 -40.656 1 93.19 232 GLN B N 1
ATOM 6023 C CA . GLN B 1 232 ? -11.773 -8.992 -41.625 1 93.19 232 GLN B CA 1
ATOM 6024 C C . GLN B 1 232 ? -11.984 -10.492 -41.438 1 93.19 232 GLN B C 1
ATOM 6026 O O . GLN B 1 232 ? -13.117 -10.977 -41.469 1 93.19 232 GLN B O 1
ATOM 6031 N N . ASP B 1 233 ? -10.898 -11.203 -41.312 1 94.88 233 ASP B N 1
ATOM 6032 C CA . ASP B 1 233 ? -10.969 -12.648 -41.094 1 94.88 233 ASP B CA 1
ATOM 6033 C C . ASP B 1 233 ? -11.695 -12.977 -39.781 1 94.88 233 ASP B C 1
ATOM 6035 O O . ASP B 1 233 ? -12.492 -13.914 -39.719 1 94.88 233 ASP B O 1
ATOM 6039 N N . LYS B 1 234 ? -11.438 -12.227 -38.75 1 95.19 234 LYS B N 1
ATOM 6040 C CA . LYS B 1 234 ? -12.07 -12.438 -37.438 1 95.19 234 LYS B CA 1
ATOM 6041 C C . LYS B 1 234 ? -13.57 -12.164 -37.531 1 95.19 234 LYS B C 1
ATOM 6043 O O . LYS B 1 234 ? -14.367 -12.898 -36.938 1 95.19 234 LYS B O 1
ATOM 6048 N N . ASP B 1 235 ? -13.93 -11.148 -38.281 1 95.06 235 ASP B N 1
ATOM 6049 C CA . ASP B 1 235 ? -15.344 -10.82 -38.469 1 95.06 235 ASP B CA 1
ATOM 6050 C C . ASP B 1 235 ? -16.062 -11.898 -39.25 1 95.06 235 ASP B C 1
ATOM 6052 O O . ASP B 1 235 ? -17.234 -12.18 -39.031 1 95.06 235 ASP B O 1
ATOM 6056 N N . MET B 1 236 ? -15.391 -12.359 -40.219 1 96.06 236 MET B N 1
ATOM 6057 C CA . MET B 1 236 ? -15.969 -13.438 -41 1 96.06 236 MET B CA 1
ATOM 6058 C C . MET B 1 236 ? -16.312 -14.633 -40.125 1 96.06 236 MET B C 1
ATOM 6060 O O . MET B 1 236 ? -17.359 -15.266 -40.312 1 96.06 236 MET B O 1
ATOM 6064 N N . ILE B 1 237 ? -15.484 -14.953 -39.219 1 97.12 237 ILE B N 1
ATOM 6065 C CA . ILE B 1 237 ? -15.734 -16.078 -38.344 1 97.12 237 ILE B CA 1
ATOM 6066 C C . ILE B 1 237 ? -16.953 -15.805 -37.469 1 97.12 237 ILE B C 1
ATOM 6068 O O . ILE B 1 237 ? -17.781 -16.688 -37.25 1 97.12 237 ILE B O 1
ATOM 6072 N N . LYS B 1 238 ? -17.047 -14.602 -37 1 96.69 238 LYS B N 1
ATOM 6073 C CA . LYS B 1 238 ? -18.219 -14.211 -36.219 1 96.69 238 LYS B CA 1
ATOM 6074 C C . LYS B 1 238 ? -19.5 -14.398 -37.031 1 96.69 238 LYS B C 1
ATOM 6076 O O . LYS B 1 238 ? -20.516 -14.883 -36.5 1 96.69 238 LYS B O 1
ATOM 6081 N N . GLU B 1 239 ? -19.391 -14.016 -38.25 1 96 239 GLU B N 1
ATOM 6082 C CA . GLU B 1 239 ? -20.547 -14.148 -39.125 1 96 239 GLU B CA 1
ATOM 6083 C C . GLU B 1 239 ? -20.891 -15.617 -39.375 1 96 239 GLU B C 1
ATOM 6085 O O . GLU B 1 239 ? -22.062 -15.969 -39.5 1 96 239 GLU B O 1
ATOM 6090 N N . ILE B 1 240 ? -19.938 -16.391 -39.531 1 96.88 240 ILE B N 1
ATOM 6091 C CA . ILE B 1 240 ? -20.125 -17.812 -39.719 1 96.88 240 ILE B CA 1
ATOM 6092 C C . ILE B 1 240 ? -20.875 -18.406 -38.531 1 96.88 240 ILE B C 1
ATOM 6094 O O . ILE B 1 240 ? -21.781 -19.219 -38.719 1 96.88 240 ILE B O 1
ATOM 6098 N N . ILE B 1 241 ? -20.516 -18.031 -37.344 1 96.94 241 ILE B N 1
ATOM 6099 C CA . ILE B 1 241 ? -21.141 -18.516 -36.094 1 96.94 241 ILE B CA 1
ATOM 6100 C C . ILE B 1 241 ? -22.609 -18.094 -36.062 1 96.94 241 ILE B C 1
ATOM 6102 O O . ILE B 1 241 ? -23.484 -18.906 -35.781 1 96.94 241 ILE B O 1
ATOM 6106 N N . ARG B 1 242 ? -22.844 -16.844 -36.438 1 95.81 242 ARG B N 1
ATOM 6107 C CA . ARG B 1 242 ? -24.203 -16.312 -36.406 1 95.81 242 ARG B CA 1
ATOM 6108 C C . ARG B 1 242 ? -25.094 -17.031 -37.406 1 95.81 242 ARG B C 1
ATOM 6110 O O . ARG B 1 242 ? -26.25 -17.344 -37.094 1 95.81 242 ARG B O 1
ATOM 6117 N N . LYS B 1 243 ? -24.578 -17.266 -38.562 1 94.38 243 LYS B N 1
ATOM 6118 C CA . LYS B 1 243 ? -25.344 -17.859 -39.656 1 94.38 243 LYS B CA 1
ATOM 6119 C C . LYS B 1 243 ? -25.656 -19.328 -39.375 1 94.38 243 LYS B C 1
ATOM 6121 O O . LYS B 1 243 ? -26.641 -19.859 -39.875 1 94.38 243 LYS B O 1
ATOM 6126 N N . GLN B 1 244 ? -24.781 -19.922 -38.625 1 93.19 244 GLN B N 1
ATOM 6127 C CA . GLN B 1 244 ? -24.953 -21.344 -38.344 1 93.19 244 GLN B CA 1
ATOM 6128 C C . GLN B 1 244 ? -26.062 -21.578 -37.312 1 93.19 244 GLN B C 1
ATOM 6130 O O . GLN B 1 244 ? -26.656 -22.656 -37.281 1 93.19 244 GLN B O 1
ATOM 6135 N N . ALA B 1 245 ? -26.312 -20.641 -36.469 1 93.81 245 ALA B N 1
ATOM 6136 C CA . ALA B 1 245 ? -27.359 -20.781 -35.469 1 93.81 245 ALA B CA 1
ATOM 6137 C C . ALA B 1 245 ? -28.734 -20.812 -36.125 1 93.81 245 ALA B C 1
ATOM 6139 O O . ALA B 1 245 ? -28.984 -20.109 -37.094 1 93.81 245 ALA B O 1
ATOM 6140 N N . PHE B 1 246 ? -29.656 -21.641 -35.656 1 91.31 246 PHE B N 1
ATOM 6141 C CA . PHE B 1 246 ? -31.047 -21.625 -36.125 1 91.31 246 PHE B CA 1
ATOM 6142 C C . PHE B 1 246 ? -31.703 -20.297 -35.781 1 91.31 246 PHE B C 1
ATOM 6144 O O . PHE B 1 246 ? -32.375 -19.688 -36.625 1 91.31 246 PHE B O 1
ATOM 6151 N N . ASN B 1 247 ? -31.562 -19.906 -34.562 1 90.06 247 ASN B N 1
ATOM 6152 C CA . ASN B 1 247 ? -31.953 -18.609 -34 1 90.06 247 ASN B CA 1
ATOM 6153 C C . ASN B 1 247 ? -30.922 -18.078 -33.031 1 90.06 247 ASN B C 1
ATOM 6155 O O . ASN B 1 247 ? -30.984 -18.375 -31.828 1 90.06 247 ASN B O 1
ATOM 6159 N N . PHE B 1 248 ? -30.156 -17.188 -33.531 1 90 248 PHE B N 1
ATOM 6160 C CA . PHE B 1 248 ? -29.031 -16.703 -32.75 1 90 248 PHE B CA 1
ATOM 6161 C C . PHE B 1 248 ? -29.484 -16.109 -31.422 1 90 248 PHE B C 1
ATOM 6163 O O . PHE B 1 248 ? -28.828 -16.281 -30.406 1 90 248 PHE B O 1
ATOM 6170 N N . TYR B 1 249 ? -30.578 -15.438 -31.422 1 87.12 249 TYR B N 1
ATOM 6171 C CA . TYR B 1 249 ? -31.031 -14.719 -30.234 1 87.12 249 TYR B CA 1
ATOM 6172 C C . TYR B 1 249 ? -31.625 -15.68 -29.219 1 87.12 249 TYR B C 1
ATOM 6174 O O . TYR B 1 249 ? -31.781 -15.336 -28.047 1 87.12 249 TYR B O 1
ATOM 6182 N N . ALA B 1 250 ? -31.922 -16.953 -29.688 1 89.44 250 ALA B N 1
ATOM 6183 C CA . ALA B 1 250 ? -32.531 -17.938 -28.797 1 89.44 250 ALA B CA 1
ATOM 6184 C C . ALA B 1 250 ? -31.516 -19 -28.391 1 89.44 250 ALA B C 1
ATOM 6186 O O . ALA B 1 250 ? -31.766 -19.797 -27.5 1 89.44 250 ALA B O 1
ATOM 6187 N N . GLU B 1 251 ? -30.422 -19.016 -29.047 1 92.69 251 GLU B N 1
ATOM 6188 C CA . GLU B 1 251 ? -29.391 -20.016 -28.75 1 92.69 251 GLU B CA 1
ATOM 6189 C C . GLU B 1 251 ? -28.25 -19.406 -27.938 1 92.69 251 GLU B C 1
ATOM 6191 O O . GLU B 1 251 ? -27.281 -18.891 -28.516 1 92.69 251 GLU B O 1
ATOM 6196 N N . GLU B 1 252 ? -28.219 -19.703 -26.703 1 92.5 252 GLU B N 1
ATOM 6197 C CA . GLU B 1 252 ? -27.266 -19.094 -25.797 1 92.5 252 GLU B CA 1
ATOM 6198 C C . GLU B 1 252 ? -25.859 -19.625 -26.031 1 92.5 252 GLU B C 1
ATOM 6200 O O . GLU B 1 252 ? -24.875 -18.922 -25.812 1 92.5 252 GLU B O 1
ATOM 6205 N N . ASN B 1 253 ? -25.781 -20.875 -26.438 1 94.5 253 ASN B N 1
ATOM 6206 C CA . ASN B 1 253 ? -24.453 -21.453 -26.688 1 94.5 253 ASN B CA 1
ATOM 6207 C C . ASN B 1 253 ? -23.766 -20.766 -27.859 1 94.5 253 ASN B C 1
ATOM 6209 O O . ASN B 1 253 ? -22.547 -20.609 -27.859 1 94.5 253 ASN B O 1
ATOM 6213 N N . PHE B 1 254 ? -24.453 -20.312 -28.812 1 95.25 254 PHE B N 1
ATOM 6214 C CA . PHE B 1 254 ? -23.875 -19.594 -29.953 1 95.25 254 PHE B CA 1
ATOM 6215 C C . PHE B 1 254 ? -23.531 -18.156 -29.562 1 95.25 254 PHE B C 1
ATOM 6217 O O . PHE B 1 254 ? -22.547 -17.594 -30.047 1 95.25 254 PHE B O 1
ATOM 6224 N N . GLN B 1 255 ? -24.344 -17.641 -28.75 1 93.19 255 GLN B N 1
ATOM 6225 C CA . GLN B 1 255 ? -24 -16.328 -28.219 1 93.19 255 GLN B CA 1
ATOM 6226 C C . GLN B 1 255 ? -22.703 -16.391 -27.406 1 93.19 255 GLN B C 1
ATOM 6228 O O . GLN B 1 255 ? -21.875 -15.492 -27.5 1 93.19 255 GLN B O 1
ATOM 6233 N N . GLU B 1 256 ? -22.609 -17.391 -26.609 1 93.06 256 GLU B N 1
ATOM 6234 C CA . GLU B 1 256 ? -21.375 -17.625 -25.844 1 93.06 256 GLU B CA 1
ATOM 6235 C C . GLU B 1 256 ? -20.188 -17.797 -26.781 1 93.06 256 GLU B C 1
ATOM 6237 O O . GLU B 1 256 ? -19.094 -17.297 -26.5 1 93.06 256 GLU B O 1
ATOM 6242 N N . ALA B 1 257 ? -20.406 -18.562 -27.812 1 94.94 257 ALA B N 1
ATOM 6243 C CA . ALA B 1 257 ? -19.344 -18.781 -28.797 1 94.94 257 ALA B CA 1
ATOM 6244 C C . ALA B 1 257 ? -18.859 -17.453 -29.391 1 94.94 257 ALA B C 1
ATOM 6246 O O . ALA B 1 257 ? -17.656 -17.25 -29.578 1 94.94 257 ALA B O 1
ATOM 6247 N N . LEU B 1 258 ? -19.812 -16.625 -29.672 1 93.5 258 LEU B N 1
ATOM 6248 C CA . LEU B 1 258 ? -19.469 -15.328 -30.234 1 93.5 258 LEU B CA 1
ATOM 6249 C C . LEU B 1 258 ? -18.688 -14.5 -29.203 1 93.5 258 LEU B C 1
ATOM 6251 O O . LEU B 1 258 ? -17.719 -13.82 -29.562 1 93.5 258 LEU B O 1
ATOM 6255 N N . GLN B 1 259 ? -19.062 -14.609 -28.031 1 87.81 259 GLN B N 1
ATOM 6256 C CA . GLN B 1 259 ? -18.391 -13.898 -26.938 1 87.81 259 GLN B CA 1
ATOM 6257 C C . GLN B 1 259 ? -16.938 -14.367 -26.781 1 87.81 259 GLN B C 1
ATOM 6259 O O . GLN B 1 259 ? -16.062 -13.57 -26.469 1 87.81 259 GLN B O 1
ATOM 6264 N N . PHE B 1 260 ? -16.734 -15.617 -26.969 1 91.5 260 PHE B N 1
ATOM 6265 C CA . PHE B 1 260 ? -15.414 -16.203 -26.734 1 91.5 260 PHE B CA 1
ATOM 6266 C C . PHE B 1 260 ? -14.719 -16.531 -28.047 1 91.5 260 PHE B C 1
ATOM 6268 O O . PHE B 1 260 ? -13.883 -17.438 -28.109 1 91.5 260 PHE B O 1
ATOM 6275 N N . VAL B 1 261 ? -15.07 -15.781 -29.078 1 94.69 261 VAL B N 1
ATOM 6276 C CA . VAL B 1 261 ? -14.586 -16.062 -30.422 1 94.69 261 VAL B CA 1
ATOM 6277 C C . VAL B 1 261 ? -13.062 -15.898 -30.469 1 94.69 261 VAL B C 1
ATOM 6279 O O . VAL B 1 261 ? -12.391 -16.484 -31.312 1 94.69 261 VAL B O 1
ATOM 6282 N N . PHE B 1 262 ? -12.523 -15.258 -29.484 1 90.88 262 PHE B N 1
ATOM 6283 C CA . PHE B 1 262 ? -11.094 -14.977 -29.484 1 90.88 262 PHE B CA 1
ATOM 6284 C C . PHE B 1 262 ? -10.289 -16.25 -29.297 1 90.88 262 PHE B C 1
ATOM 6286 O O . PHE B 1 262 ? -9.102 -16.297 -29.609 1 90.88 262 PHE B O 1
ATOM 6293 N N . TYR B 1 263 ? -10.883 -17.25 -28.781 1 93.25 263 TYR B N 1
ATOM 6294 C CA . TYR B 1 263 ? -10.203 -18.547 -28.656 1 93.25 263 TYR B CA 1
ATOM 6295 C C . TYR B 1 263 ? -9.789 -19.094 -30.016 1 93.25 263 TYR B C 1
ATOM 6297 O O . TYR B 1 263 ? -8.938 -19.969 -30.094 1 93.25 263 TYR B O 1
ATOM 6305 N N . CYS B 1 264 ? -10.352 -18.609 -31.062 1 95 264 CYS B N 1
ATOM 6306 C CA . CYS B 1 264 ? -10.031 -19.062 -32.406 1 95 264 CYS B CA 1
ATOM 6307 C C . CYS B 1 264 ? -8.648 -18.594 -32.844 1 95 264 CYS B C 1
ATOM 6309 O O . CYS B 1 264 ? -8.078 -19.109 -33.812 1 95 264 CYS B O 1
ATOM 6311 N N . TRP B 1 265 ? -8.164 -17.672 -32.156 1 93.19 265 TRP B N 1
ATOM 6312 C CA . TRP B 1 265 ? -6.836 -17.203 -32.562 1 93.19 265 TRP B CA 1
ATOM 6313 C C . TRP B 1 265 ? -5.906 -17.141 -31.344 1 93.19 265 TRP B C 1
ATOM 6315 O O . TRP B 1 265 ? -4.984 -16.328 -31.297 1 93.19 265 TRP B O 1
ATOM 6325 N N . GLN B 1 266 ? -6.246 -17.922 -30.344 1 87.19 266 GLN B N 1
ATOM 6326 C CA . GLN B 1 266 ? -5.387 -18.062 -29.172 1 87.19 266 GLN B CA 1
ATOM 6327 C C . GLN B 1 266 ? -4.039 -18.672 -29.547 1 87.19 266 GLN B C 1
ATOM 6329 O O . GLN B 1 266 ? -3.973 -19.594 -30.359 1 87.19 266 GLN B O 1
ATOM 6334 N N . ASP B 1 267 ? -2.967 -18.078 -28.969 1 84.81 267 ASP B N 1
ATOM 6335 C CA . ASP B 1 267 ? -1.607 -18.562 -29.203 1 84.81 267 ASP B CA 1
ATOM 6336 C C . ASP B 1 267 ? -0.936 -18.938 -27.891 1 84.81 267 ASP B C 1
ATOM 6338 O O . ASP B 1 267 ? -1.52 -18.781 -26.812 1 84.81 267 ASP B O 1
ATOM 6342 N N . THR B 1 268 ? 0.251 -19.625 -28.031 1 87.56 268 THR B N 1
ATOM 6343 C CA . THR B 1 268 ? 1.056 -19.938 -26.859 1 87.56 268 THR B CA 1
ATOM 6344 C C . THR B 1 268 ? 1.441 -18.656 -26.109 1 87.56 268 THR B C 1
ATOM 6346 O O . THR B 1 268 ? 1.939 -17.703 -26.719 1 87.56 268 THR B O 1
ATOM 6349 N N . PRO B 1 269 ? 1.109 -18.719 -24.828 1 88.06 269 PRO B N 1
ATOM 6350 C CA . PRO B 1 269 ? 1.465 -17.531 -24.062 1 88.06 269 PRO B CA 1
ATOM 6351 C C . PRO B 1 269 ? 2.955 -17.203 -24.141 1 88.06 269 PRO B C 1
ATOM 6353 O O . PRO B 1 269 ? 3.789 -18.109 -24.141 1 88.06 269 PRO B O 1
ATOM 6356 N N . GLY B 1 270 ? 3.283 -15.953 -24.094 1 89.25 270 GLY B N 1
ATOM 6357 C CA . GLY B 1 270 ? 4.652 -15.484 -24.219 1 89.25 270 GLY B CA 1
ATOM 6358 C C . GLY B 1 270 ? 5.559 -15.992 -23.109 1 89.25 270 GLY B C 1
ATOM 6359 O O . GLY B 1 270 ? 6.719 -16.328 -23.359 1 89.25 270 GLY B O 1
ATOM 6360 N N . ASN B 1 271 ? 5.074 -16.078 -21.969 1 90.12 271 ASN B N 1
ATOM 6361 C CA . ASN B 1 271 ? 5.875 -16.547 -20.844 1 90.12 271 ASN B CA 1
ATOM 6362 C C . ASN B 1 271 ? 6.316 -17.984 -21.031 1 90.12 271 ASN B C 1
ATOM 6364 O O . ASN B 1 271 ? 7.438 -18.359 -20.672 1 90.12 271 ASN B O 1
ATOM 6368 N N . VAL B 1 272 ? 5.418 -18.781 -21.594 1 94.94 272 VAL B N 1
ATOM 6369 C CA . VAL B 1 272 ? 5.758 -20.188 -21.828 1 94.94 272 VAL B CA 1
ATOM 6370 C C . VAL B 1 272 ? 6.824 -20.281 -22.922 1 94.94 272 VAL B C 1
ATOM 6372 O O . VAL B 1 272 ? 7.773 -21.062 -22.797 1 94.94 272 VAL B O 1
ATOM 6375 N N . LYS B 1 273 ? 6.645 -19.469 -23.938 1 95.44 273 LYS B N 1
ATOM 6376 C CA . LYS B 1 273 ? 7.645 -19.453 -25 1 95.44 273 LYS B CA 1
ATOM 6377 C C . LYS B 1 273 ? 9.016 -19.078 -24.453 1 95.44 273 LYS B C 1
ATOM 6379 O O . LYS B 1 273 ? 10.031 -19.672 -24.828 1 95.44 273 LYS B O 1
ATOM 6384 N N . GLN B 1 274 ? 8.969 -18.156 -23.594 1 95.62 274 GLN B N 1
ATOM 6385 C CA . GLN B 1 274 ? 10.219 -17.703 -22.984 1 95.62 274 GLN B CA 1
ATOM 6386 C C . GLN B 1 274 ? 10.867 -18.828 -22.172 1 95.62 274 GLN B C 1
ATOM 6388 O O . GLN B 1 274 ? 12.086 -19 -22.203 1 95.62 274 GLN B O 1
ATOM 6393 N N . LEU B 1 275 ? 10.109 -19.531 -21.5 1 97.06 275 LEU B N 1
ATOM 6394 C CA . LEU B 1 275 ? 10.617 -20.625 -20.688 1 97.06 275 LEU B CA 1
ATOM 6395 C C . LEU B 1 275 ? 11.195 -21.734 -21.578 1 97.06 275 LEU B C 1
ATOM 6397 O O . LEU B 1 275 ? 12.258 -22.281 -21.266 1 97.06 275 LEU B O 1
ATOM 6401 N N . LEU B 1 276 ? 10.523 -22.031 -22.656 1 97.38 276 LEU B N 1
ATOM 6402 C CA . LEU B 1 276 ? 10.977 -23.078 -23.547 1 97.38 276 LEU B CA 1
ATOM 6403 C C . LEU B 1 276 ? 12.258 -22.688 -24.266 1 97.38 276 LEU B C 1
ATOM 6405 O O . LEU B 1 276 ? 13.07 -23.547 -24.625 1 97.38 276 LEU B O 1
ATOM 6409 N N . ASN B 1 277 ? 12.391 -21.422 -24.438 1 96.75 277 ASN B N 1
ATOM 6410 C CA . ASN B 1 277 ? 13.57 -20.922 -25.141 1 96.75 277 ASN B CA 1
ATOM 6411 C C . ASN B 1 277 ? 14.703 -20.609 -24.172 1 96.75 277 ASN B C 1
ATOM 6413 O O . ASN B 1 277 ? 15.82 -20.297 -24.594 1 96.75 277 ASN B O 1
ATOM 6417 N N . ASP B 1 278 ? 14.445 -20.625 -22.922 1 96.5 278 ASP B N 1
ATOM 6418 C CA . ASP B 1 278 ? 15.484 -20.391 -21.922 1 96.5 278 ASP B CA 1
ATOM 6419 C C . ASP B 1 278 ? 16.547 -21.484 -21.969 1 96.5 278 ASP B C 1
ATOM 6421 O O . ASP B 1 278 ? 16.219 -22.672 -22 1 96.5 278 ASP B O 1
ATOM 6425 N N . PRO B 1 279 ? 17.75 -21.094 -21.969 1 95.69 279 PRO B N 1
ATOM 6426 C CA . PRO B 1 279 ? 18.812 -22.094 -22.031 1 95.69 279 PRO B CA 1
ATOM 6427 C C . PRO B 1 279 ? 18.75 -23.109 -20.891 1 95.69 279 PRO B C 1
ATOM 6429 O O . PRO B 1 279 ? 19.188 -24.25 -21.031 1 95.69 279 PRO B O 1
ATOM 6432 N N . ARG B 1 280 ? 18.297 -22.875 -19.891 1 94.94 280 ARG B N 1
ATOM 6433 C CA . ARG B 1 280 ? 18.234 -23.766 -18.719 1 94.94 280 ARG B CA 1
ATOM 6434 C C . ARG B 1 280 ? 17.25 -24.906 -18.953 1 94.94 280 ARG B C 1
ATOM 6436 O O . ARG B 1 280 ? 17.266 -25.891 -18.219 1 94.94 280 ARG B O 1
ATOM 6443 N N . SER B 1 281 ? 16.328 -24.719 -19.844 1 96.75 281 SER B N 1
ATOM 6444 C CA . SER B 1 281 ? 15.375 -25.766 -20.188 1 96.75 281 SER B CA 1
ATOM 6445 C C . SER B 1 281 ? 16.094 -26.984 -20.781 1 96.75 281 SER B C 1
ATOM 6447 O O . SER B 1 281 ? 15.547 -28.094 -20.766 1 96.75 281 SER B O 1
ATOM 6449 N N . SER B 1 282 ? 17.266 -26.781 -21.266 1 95.12 282 SER B N 1
ATOM 6450 C CA . SER B 1 282 ? 18 -27.891 -21.906 1 95.12 282 SER B CA 1
ATOM 6451 C C . SER B 1 282 ? 19.328 -28.141 -21.188 1 95.12 282 SER B C 1
ATOM 6453 O O . SER B 1 282 ? 19.984 -29.141 -21.453 1 95.12 282 SER B O 1
ATOM 6455 N N . SER B 1 283 ? 19.672 -27.281 -20.344 1 95 283 SER B N 1
ATOM 6456 C CA . SER B 1 283 ? 20.953 -27.422 -19.672 1 95 283 SER B CA 1
ATOM 6457 C C . SER B 1 283 ? 20.891 -28.484 -18.594 1 95 283 SER B C 1
ATOM 6459 O O . SER B 1 283 ? 19.828 -29 -18.266 1 95 283 SER B O 1
ATOM 6461 N N . SER B 1 284 ? 22.094 -28.797 -18.078 1 95.69 284 SER B N 1
ATOM 6462 C CA . SER B 1 284 ? 22.219 -29.812 -17.031 1 95.69 284 SER B CA 1
ATOM 6463 C C . SER B 1 284 ? 21.516 -29.375 -15.75 1 95.69 284 SER B C 1
ATOM 6465 O O . SER B 1 284 ? 21.594 -28.203 -15.375 1 95.69 284 SER B O 1
ATOM 6467 N N . LEU B 1 285 ? 20.938 -30.328 -15.109 1 95.81 285 LEU B N 1
ATOM 6468 C CA . LEU B 1 285 ? 20.25 -30.062 -13.844 1 95.81 285 LEU B CA 1
ATOM 6469 C C . LEU B 1 285 ? 21.188 -30.266 -12.664 1 95.81 285 LEU B C 1
ATOM 6471 O O . LEU B 1 285 ? 20.812 -30 -11.523 1 95.81 285 LEU B O 1
ATOM 6475 N N . THR B 1 286 ? 22.359 -30.656 -12.945 1 95 286 THR B N 1
ATOM 6476 C CA . THR B 1 286 ? 23.328 -30.969 -11.891 1 95 286 THR B CA 1
ATOM 6477 C C . THR B 1 286 ? 23.703 -29.703 -11.109 1 95 286 THR B C 1
ATOM 6479 O O . THR B 1 286 ? 23.984 -28.672 -11.703 1 95 286 THR B O 1
ATOM 6482 N N . GLY B 1 287 ? 23.656 -29.828 -9.828 1 90.5 287 GLY B N 1
ATOM 6483 C CA . GLY B 1 287 ? 24.094 -28.719 -8.984 1 90.5 287 GLY B CA 1
ATOM 6484 C C . GLY B 1 287 ? 22.984 -27.734 -8.672 1 90.5 287 GLY B C 1
ATOM 6485 O O . GLY B 1 287 ? 23.172 -26.812 -7.895 1 90.5 287 GLY B O 1
ATOM 6486 N N . LEU B 1 288 ? 21.828 -27.922 -9.258 1 92.5 288 LEU B N 1
ATOM 6487 C CA . LEU B 1 288 ? 20.703 -27.047 -9.008 1 92.5 288 LEU B CA 1
ATOM 6488 C C . LEU B 1 288 ? 20 -27.422 -7.703 1 92.5 288 LEU B C 1
ATOM 6490 O O . LEU B 1 288 ? 20.156 -28.531 -7.207 1 92.5 288 LEU B O 1
ATOM 6494 N N . LYS B 1 289 ? 19.281 -26.453 -7.227 1 91.06 289 LYS B N 1
ATOM 6495 C CA . LYS B 1 289 ? 18.453 -26.703 -6.047 1 91.06 289 LYS B CA 1
ATOM 6496 C C . LYS B 1 289 ? 17.234 -27.547 -6.398 1 91.06 289 LYS B C 1
ATOM 6498 O O . LYS B 1 289 ? 16.859 -27.641 -7.57 1 91.06 289 LYS B O 1
ATOM 6503 N N . LYS B 1 290 ? 16.641 -28.109 -5.379 1 93.44 290 LYS B N 1
ATOM 6504 C CA . LYS B 1 290 ? 15.5 -29.016 -5.543 1 93.44 290 LYS B CA 1
ATOM 6505 C C . LYS B 1 290 ? 14.398 -28.375 -6.383 1 93.44 290 LYS B C 1
ATOM 6507 O O . LYS B 1 290 ? 13.891 -28.984 -7.324 1 93.44 290 LYS B O 1
ATOM 6512 N N . GLU B 1 291 ? 14.039 -27.156 -6.062 1 94.44 291 GLU B N 1
ATOM 6513 C CA . GLU B 1 291 ? 12.953 -26.469 -6.762 1 94.44 291 GLU B CA 1
ATOM 6514 C C . GLU B 1 291 ? 13.344 -26.156 -8.203 1 94.44 291 GLU B C 1
ATOM 6516 O O . GLU B 1 291 ? 12.492 -26.188 -9.102 1 94.44 291 GLU B O 1
ATOM 6521 N N . GLU B 1 292 ? 14.578 -25.875 -8.398 1 95.19 292 GLU B N 1
ATOM 6522 C CA . GLU B 1 292 ? 15.055 -25.609 -9.75 1 95.19 292 GLU B CA 1
ATOM 6523 C C . GLU B 1 292 ? 15.047 -26.875 -10.602 1 95.19 292 GLU B C 1
ATOM 6525 O O . GLU B 1 292 ? 14.703 -26.828 -11.789 1 95.19 292 GLU B O 1
ATOM 6530 N N . ILE B 1 293 ? 15.469 -27.938 -9.977 1 96.62 293 ILE B N 1
ATOM 6531 C CA . ILE B 1 293 ? 15.445 -29.219 -10.68 1 96.62 293 ILE B CA 1
ATOM 6532 C C . ILE B 1 293 ? 14.016 -29.562 -11.078 1 96.62 293 ILE B C 1
ATOM 6534 O O . ILE B 1 293 ? 13.766 -29.984 -12.211 1 96.62 293 ILE B O 1
ATOM 6538 N N . GLU B 1 294 ? 13.133 -29.375 -10.109 1 96.81 294 GLU B N 1
ATOM 6539 C CA . GLU B 1 294 ? 11.719 -29.641 -10.367 1 96.81 294 GLU B CA 1
ATOM 6540 C C . GLU B 1 294 ? 11.188 -28.766 -11.5 1 96.81 294 GLU B C 1
ATOM 6542 O O . GLU B 1 294 ? 10.5 -29.266 -12.398 1 96.81 294 GLU B O 1
ATOM 6547 N N . PHE B 1 295 ? 11.531 -27.562 -11.477 1 97.69 295 PHE B N 1
ATOM 6548 C CA . PHE B 1 295 ? 11.023 -26.578 -12.43 1 97.69 295 PHE B CA 1
ATOM 6549 C C . PHE B 1 295 ? 11.633 -26.797 -13.812 1 97.69 295 PHE B C 1
ATOM 6551 O O . PHE B 1 295 ? 10.906 -27 -14.781 1 97.69 295 PHE B O 1
ATOM 6558 N N . TRP B 1 296 ? 12.898 -26.828 -13.898 1 97.69 296 TRP B N 1
ATOM 6559 C CA . TRP B 1 296 ? 13.57 -26.906 -15.188 1 97.69 296 TRP B CA 1
ATOM 6560 C C . TRP B 1 296 ? 13.516 -28.312 -15.75 1 97.69 296 TRP B C 1
ATOM 6562 O O . TRP B 1 296 ? 13.57 -28.516 -16.969 1 97.69 296 TRP B O 1
ATOM 6572 N N . GLY B 1 297 ? 13.492 -29.281 -14.836 1 97.88 297 GLY B N 1
ATOM 6573 C CA . GLY B 1 297 ? 13.211 -30.625 -15.312 1 97.88 297 GLY B CA 1
ATOM 6574 C C . GLY B 1 297 ? 11.891 -30.734 -16.047 1 97.88 297 GLY B C 1
ATOM 6575 O O . GLY B 1 297 ? 11.828 -31.328 -17.125 1 97.88 297 GLY B O 1
ATOM 6576 N N . PHE B 1 298 ? 10.898 -30.219 -15.508 1 98.12 298 PHE B N 1
ATOM 6577 C CA . PHE B 1 298 ? 9.578 -30.219 -16.109 1 98.12 298 PHE B CA 1
ATOM 6578 C C . PHE B 1 298 ? 9.578 -29.438 -17.422 1 98.12 298 PHE B C 1
ATOM 6580 O O . PHE B 1 298 ? 9.102 -29.938 -18.453 1 98.12 298 PHE B O 1
ATOM 6587 N N . ILE B 1 299 ? 10.156 -28.203 -17.391 1 98.38 299 ILE B N 1
ATOM 6588 C CA . ILE B 1 299 ? 10.18 -27.359 -18.578 1 98.38 299 ILE B CA 1
ATOM 6589 C C . ILE B 1 299 ? 10.945 -28.062 -19.688 1 98.38 299 ILE B C 1
ATOM 6591 O O . ILE B 1 299 ? 10.57 -27.984 -20.859 1 98.38 299 ILE B O 1
ATOM 6595 N N . GLY B 1 300 ? 12.023 -28.688 -19.328 1 98.06 300 GLY B N 1
ATOM 6596 C CA . GLY B 1 300 ? 12.758 -29.453 -20.312 1 98.06 300 GLY B CA 1
ATOM 6597 C C . GLY B 1 300 ? 11.93 -30.578 -20.922 1 98.06 300 GLY B C 1
ATOM 6598 O O . GLY B 1 300 ? 12.023 -30.844 -22.125 1 98.06 300 GLY B O 1
ATOM 6599 N N . GLY B 1 301 ? 11.195 -31.297 -20.031 1 98.25 301 GLY B N 1
ATOM 6600 C CA . GLY B 1 301 ? 10.281 -32.312 -20.531 1 98.25 301 GLY B CA 1
ATOM 6601 C C . GLY B 1 301 ? 9.242 -31.75 -21.484 1 98.25 301 GLY B C 1
ATOM 6602 O O . GLY B 1 301 ? 8.938 -32.375 -22.516 1 98.25 301 GLY B O 1
ATOM 6603 N N . VAL B 1 302 ? 8.711 -30.656 -21.156 1 98.38 302 VAL B N 1
ATOM 6604 C CA . VAL B 1 302 ? 7.707 -30 -21.984 1 98.38 302 VAL B CA 1
ATOM 6605 C C . VAL B 1 302 ? 8.328 -29.578 -23.312 1 98.38 302 VAL B C 1
ATOM 6607 O O . VAL B 1 302 ? 7.68 -29.656 -24.359 1 98.38 302 VAL B O 1
ATOM 6610 N N . LYS B 1 303 ? 9.531 -29.047 -23.234 1 98.12 303 LYS B N 1
ATOM 6611 C CA . LYS B 1 303 ? 10.234 -28.641 -24.453 1 98.12 303 LYS B CA 1
ATOM 6612 C C . LYS B 1 303 ? 10.344 -29.812 -25.422 1 98.12 303 LYS B C 1
ATOM 6614 O O . LYS B 1 303 ? 10.016 -29.688 -26.609 1 98.12 303 LYS B O 1
ATOM 6619 N N . THR B 1 304 ? 10.789 -30.922 -24.969 1 97.88 304 THR B N 1
ATOM 6620 C CA . THR B 1 304 ? 10.891 -32.125 -25.797 1 97.88 304 THR B CA 1
ATOM 6621 C C . THR B 1 304 ? 9.516 -32.531 -26.312 1 97.88 304 THR B C 1
ATOM 6623 O O . THR B 1 304 ? 9.383 -32.906 -27.484 1 97.88 304 THR B O 1
ATOM 6626 N N . PHE B 1 305 ? 8.586 -32.5 -25.438 1 98.12 305 PHE B N 1
ATOM 6627 C CA . PHE B 1 305 ? 7.215 -32.844 -25.812 1 98.12 305 PHE B CA 1
ATOM 6628 C C . PHE B 1 305 ? 6.75 -31.938 -26.953 1 98.12 305 PHE B C 1
ATOM 6630 O O . PHE B 1 305 ? 6.16 -32.406 -27.922 1 98.12 305 PHE B O 1
ATOM 6637 N N . ASN B 1 306 ? 6.953 -30.703 -26.797 1 96.88 306 ASN B N 1
ATOM 6638 C CA . ASN B 1 306 ? 6.543 -29.719 -27.781 1 96.88 306 ASN B CA 1
ATOM 6639 C C . ASN B 1 306 ? 7.246 -29.938 -29.109 1 96.88 306 ASN B C 1
ATOM 6641 O O . ASN B 1 306 ? 6.648 -29.719 -30.172 1 96.88 306 ASN B O 1
ATOM 6645 N N . GLU B 1 307 ? 8.461 -30.25 -29.062 1 96.12 307 GLU B N 1
ATOM 6646 C CA . GLU B 1 307 ? 9.227 -30.5 -30.281 1 96.12 307 GLU B CA 1
ATOM 6647 C C . GLU B 1 307 ? 8.688 -31.719 -31.016 1 96.12 307 GLU B C 1
ATOM 6649 O O . GLU B 1 307 ? 8.648 -31.734 -32.25 1 96.12 307 GLU B O 1
ATOM 6654 N N . LYS B 1 308 ? 8.266 -32.656 -30.328 1 96.06 308 LYS B N 1
ATOM 6655 C CA . LYS B 1 308 ? 7.812 -33.906 -30.922 1 96.06 308 LYS B CA 1
ATOM 6656 C C . LYS B 1 308 ? 6.352 -33.812 -31.359 1 96.06 308 LYS B C 1
ATOM 6658 O O . LYS B 1 308 ? 5.969 -34.375 -32.406 1 96.06 308 LYS B O 1
ATOM 6663 N N . ASN B 1 309 ? 5.555 -33.188 -30.531 1 94.75 309 ASN B N 1
ATOM 6664 C CA . ASN B 1 309 ? 4.117 -33.188 -30.781 1 94.75 309 ASN B CA 1
ATOM 6665 C C . ASN B 1 309 ? 3.656 -31.891 -31.422 1 94.75 309 ASN B C 1
ATOM 6667 O O . ASN B 1 309 ? 2.52 -31.797 -31.875 1 94.75 309 ASN B O 1
ATOM 6671 N N . LYS B 1 310 ? 4.492 -30.828 -31.422 1 92.81 310 LYS B N 1
ATOM 6672 C CA . LYS B 1 310 ? 4.215 -29.516 -32 1 92.81 310 LYS B CA 1
ATOM 6673 C C . LYS B 1 310 ? 3.049 -28.844 -31.281 1 92.81 310 LYS B C 1
ATOM 6675 O O . LYS B 1 310 ? 2.223 -28.172 -31.906 1 92.81 310 LYS B O 1
ATOM 6680 N N . ARG B 1 311 ? 2.922 -29.172 -30.062 1 93.44 311 ARG B N 1
ATOM 6681 C CA . ARG B 1 311 ? 1.939 -28.578 -29.172 1 93.44 311 ARG B CA 1
ATOM 6682 C C . ARG B 1 311 ? 2.377 -28.703 -27.719 1 93.44 311 ARG B C 1
ATOM 6684 O O . ARG B 1 311 ? 3.236 -29.516 -27.391 1 93.44 311 ARG B O 1
ATOM 6691 N N . LEU B 1 312 ? 1.798 -27.953 -26.828 1 95.25 312 LEU B N 1
ATOM 6692 C CA . LEU B 1 312 ? 2.059 -28.031 -25.406 1 95.25 312 LEU B CA 1
ATOM 6693 C C . LEU B 1 312 ? 1.129 -29.047 -24.734 1 95.25 312 LEU B C 1
ATOM 6695 O O . LEU B 1 312 ? 0.079 -29.391 -25.281 1 95.25 312 LEU B O 1
ATOM 6699 N N . PRO B 1 313 ? 1.595 -29.547 -23.594 1 96 313 PRO B N 1
ATOM 6700 C CA . PRO B 1 313 ? 0.638 -30.375 -22.844 1 96 313 PRO B CA 1
ATOM 6701 C C . PRO B 1 313 ? -0.598 -29.578 -22.406 1 96 313 PRO B C 1
ATOM 6703 O O . PRO B 1 313 ? -0.504 -28.391 -22.109 1 96 313 PRO B O 1
ATOM 6706 N N . VAL B 1 314 ? -1.694 -30.234 -22.281 1 93.56 314 VAL B N 1
ATOM 6707 C CA . VAL B 1 314 ? -2.955 -29.562 -22 1 93.56 314 VAL B CA 1
ATOM 6708 C C . VAL B 1 314 ? -3.09 -29.328 -20.5 1 93.56 314 VAL B C 1
ATOM 6710 O O . VAL B 1 314 ? -2.562 -30.094 -19.703 1 93.56 314 VAL B O 1
ATOM 6713 N N . ASP B 1 315 ? -3.648 -28.234 -19.938 1 86.88 315 ASP B N 1
ATOM 6714 C CA . ASP B 1 315 ? -3.852 -27.891 -18.531 1 86.88 315 ASP B CA 1
ATOM 6715 C C . ASP B 1 315 ? -5.188 -28.422 -18.031 1 86.88 315 ASP B C 1
ATOM 6717 O O . ASP B 1 315 ? -5.383 -28.578 -16.828 1 86.88 315 ASP B O 1
ATOM 6721 N N . SER B 1 316 ? -6.16 -28.938 -18.828 1 70.75 316 SER B N 1
ATOM 6722 C CA . SER B 1 316 ? -7.445 -29.594 -18.594 1 70.75 316 SER B CA 1
ATOM 6723 C C . SER B 1 316 ? -8.438 -28.625 -17.938 1 70.75 316 SER B C 1
ATOM 6725 O O . SER B 1 316 ? -9.555 -29.031 -17.609 1 70.75 316 SER B O 1
ATOM 6727 N N . GLY B 1 317 ? -8.141 -27.5 -17.656 1 77.38 317 GLY B N 1
ATOM 6728 C CA . GLY B 1 317 ? -9.07 -26.672 -16.906 1 77.38 317 GLY B CA 1
ATOM 6729 C C . GLY B 1 317 ? -10.203 -26.125 -17.75 1 77.38 317 GLY B C 1
ATOM 6730 O O . GLY B 1 317 ? -10 -25.25 -18.594 1 77.38 317 GLY B O 1
ATOM 6731 N N . ILE B 1 318 ? -11.391 -26.844 -17.719 1 85 318 ILE B N 1
ATOM 6732 C CA . ILE B 1 318 ? -12.562 -26.359 -18.438 1 85 318 ILE B CA 1
ATOM 6733 C C . ILE B 1 318 ? -13.547 -25.734 -17.453 1 85 318 ILE B C 1
ATOM 6735 O O . ILE B 1 318 ? -13.828 -26.297 -16.391 1 85 318 ILE B O 1
ATOM 6739 N N . LYS B 1 319 ? -13.922 -24.578 -17.766 1 81.56 319 LYS B N 1
ATOM 6740 C CA . LYS B 1 319 ? -14.875 -23.844 -16.922 1 81.56 319 LYS B CA 1
ATOM 6741 C C . LYS B 1 319 ? -16.312 -24.109 -17.375 1 81.56 319 LYS B C 1
ATOM 6743 O O . LYS B 1 319 ? -16.531 -24.734 -18.422 1 81.56 319 LYS B O 1
ATOM 6748 N N . ASP B 1 320 ? -17.219 -23.703 -16.641 1 79.62 320 ASP B N 1
ATOM 6749 C CA . ASP B 1 320 ? -18.641 -23.891 -16.953 1 79.62 320 ASP B CA 1
ATOM 6750 C C . ASP B 1 320 ? -19 -23.188 -18.266 1 79.62 320 ASP B C 1
ATOM 6752 O O . ASP B 1 320 ? -18.469 -22.109 -18.562 1 79.62 320 ASP B O 1
ATOM 6756 N N . MET B 1 321 ? -19.812 -23.828 -18.922 1 88.81 321 MET B N 1
ATOM 6757 C CA . MET B 1 321 ? -20.25 -23.312 -20.219 1 88.81 321 MET B CA 1
ATOM 6758 C C . MET B 1 321 ? -21.672 -23.781 -20.531 1 88.81 321 MET B C 1
ATOM 6760 O O . MET B 1 321 ? -22.188 -24.672 -19.875 1 88.81 321 MET B O 1
ATOM 6764 N N . ILE B 1 322 ? -22.266 -23.141 -21.484 1 91.56 322 ILE B N 1
ATOM 6765 C CA . ILE B 1 322 ? -23.625 -23.484 -21.906 1 91.56 322 ILE B CA 1
ATOM 6766 C C . ILE B 1 322 ? -23.578 -24.75 -22.781 1 91.56 322 ILE B C 1
ATOM 6768 O O . ILE B 1 322 ? -23.203 -24.688 -23.953 1 91.56 322 ILE B O 1
ATOM 6772 N N . ALA B 1 323 ? -23.984 -25.859 -22.219 1 93.25 323 ALA B N 1
ATOM 6773 C CA . ALA B 1 323 ? -23.969 -27.156 -22.891 1 93.25 323 ALA B CA 1
ATOM 6774 C C . ALA B 1 323 ? -24.828 -28.172 -22.141 1 93.25 323 ALA B C 1
ATOM 6776 O O . ALA B 1 323 ? -25.203 -27.938 -20.984 1 93.25 323 ALA B O 1
ATOM 6777 N N . SER B 1 324 ? -25.219 -29.188 -22.828 1 93.56 324 SER B N 1
ATOM 6778 C CA . SER B 1 324 ? -25.844 -30.297 -22.109 1 93.56 324 SER B CA 1
ATOM 6779 C C . SER B 1 324 ? -24.844 -30.969 -21.156 1 93.56 324 SER B C 1
ATOM 6781 O O . SER B 1 324 ? -23.641 -30.922 -21.375 1 93.56 324 SER B O 1
ATOM 6783 N N . ASN B 1 325 ? -25.438 -31.594 -20.125 1 92.56 325 ASN B N 1
ATOM 6784 C CA . ASN B 1 325 ? -24.578 -32.312 -19.188 1 92.56 325 ASN B CA 1
ATOM 6785 C C . ASN B 1 325 ? -23.734 -33.375 -19.906 1 92.56 325 ASN B C 1
ATOM 6787 O O . ASN B 1 325 ? -22.578 -33.594 -19.547 1 92.56 325 ASN B O 1
ATOM 6791 N N . GLU B 1 326 ? -24.375 -33.906 -20.844 1 93 326 GLU B N 1
ATOM 6792 C CA . GLU B 1 326 ? -23.688 -34.969 -21.578 1 93 326 GLU B CA 1
ATOM 6793 C C . GLU B 1 326 ? -22.484 -34.406 -22.344 1 93 326 GLU B C 1
ATOM 6795 O O . GLU B 1 326 ? -21.375 -34.938 -22.234 1 93 326 GLU B O 1
ATOM 6800 N N . TYR B 1 327 ? -22.656 -33.406 -23.109 1 93.94 327 TYR B N 1
ATOM 6801 C CA . TYR B 1 327 ? -21.594 -32.781 -23.891 1 93.94 327 TYR B CA 1
ATOM 6802 C C . TYR B 1 327 ? -20.5 -32.25 -22.969 1 93.94 327 TYR B C 1
ATOM 6804 O O . TYR B 1 327 ? -19.312 -32.406 -23.266 1 93.94 327 TYR B O 1
ATOM 6812 N N . PHE B 1 328 ? -20.922 -31.672 -21.906 1 94.12 328 PHE B N 1
ATOM 6813 C CA . PHE B 1 328 ? -19.953 -31.047 -21 1 94.12 328 PHE B CA 1
ATOM 6814 C C . PHE B 1 328 ? -19.078 -32.094 -20.344 1 94.12 328 PHE B C 1
ATOM 6816 O O . PHE B 1 328 ? -17.859 -31.938 -20.266 1 94.12 328 PHE B O 1
ATOM 6823 N N . VAL B 1 329 ? -19.672 -33.062 -19.844 1 94.25 329 VAL B N 1
ATOM 6824 C CA . VAL B 1 329 ? -18.938 -34.156 -19.172 1 94.25 329 VAL B CA 1
ATOM 6825 C C . VAL B 1 329 ? -17.969 -34.781 -20.172 1 94.25 329 VAL B C 1
ATOM 6827 O O . VAL B 1 329 ? -16.844 -35.125 -19.812 1 94.25 329 VAL B O 1
ATOM 6830 N N . GLN B 1 330 ? -18.406 -35 -21.375 1 94.75 330 GLN B N 1
ATOM 6831 C CA . GLN B 1 330 ? -17.547 -35.562 -22.406 1 94.75 330 GLN B CA 1
ATOM 6832 C C . GLN B 1 330 ? -16.359 -34.656 -22.703 1 94.75 330 GLN B C 1
ATOM 6834 O O . GLN B 1 330 ? -15.234 -35.125 -22.859 1 94.75 330 GLN B O 1
ATOM 6839 N N . LEU B 1 331 ? -16.703 -33.469 -22.859 1 95.12 331 LEU B N 1
ATOM 6840 C CA . LEU B 1 331 ? -15.633 -32.5 -23.109 1 95.12 331 LEU B CA 1
ATOM 6841 C C . LEU B 1 331 ? -14.609 -32.5 -21.969 1 95.12 331 LEU B C 1
ATOM 6843 O O . LEU B 1 331 ? -13.406 -32.5 -22.219 1 95.12 331 LEU B O 1
ATOM 6847 N N . GLN B 1 332 ? -15.062 -32.469 -20.734 1 94.31 332 GLN B N 1
ATOM 6848 C CA . GLN B 1 332 ? -14.195 -32.562 -19.562 1 94.31 332 GLN B CA 1
ATOM 6849 C C . GLN B 1 332 ? -13.328 -33.812 -19.594 1 94.31 332 GLN B C 1
ATOM 6851 O O . GLN B 1 332 ? -12.133 -33.75 -19.297 1 94.31 332 GLN B O 1
ATOM 6856 N N . HIS B 1 333 ? -14.016 -34.875 -19.969 1 94.81 333 HIS B N 1
ATOM 6857 C CA . HIS B 1 333 ? -13.305 -36.156 -20.031 1 94.81 333 HIS B CA 1
ATOM 6858 C C . HIS B 1 333 ? -12.195 -36.125 -21.078 1 94.81 333 HIS B C 1
ATOM 6860 O O . HIS B 1 333 ? -11.133 -36.719 -20.875 1 94.81 333 HIS B O 1
ATOM 6866 N N . VAL B 1 334 ? -12.477 -35.531 -22.172 1 95.75 334 VAL B N 1
ATOM 6867 C CA . VAL B 1 334 ? -11.508 -35.438 -23.25 1 95.75 334 VAL B CA 1
ATOM 6868 C C . VAL B 1 334 ? -10.273 -34.688 -22.766 1 95.75 334 VAL B C 1
ATOM 6870 O O . VAL B 1 334 ? -9.141 -35.125 -23 1 95.75 334 VAL B O 1
ATOM 6873 N N . PHE B 1 335 ? -10.406 -33.625 -22.109 1 95.88 335 PHE B N 1
ATOM 6874 C CA . PHE B 1 335 ? -9.297 -32.812 -21.641 1 95.88 335 PHE B CA 1
ATOM 6875 C C . PHE B 1 335 ? -8.555 -33.5 -20.516 1 95.88 335 PHE B C 1
ATOM 6877 O O . PHE B 1 335 ? -7.32 -33.5 -20.469 1 95.88 335 PHE B O 1
ATOM 6884 N N . VAL B 1 336 ? -9.312 -34.094 -19.609 1 95.06 336 VAL B N 1
ATOM 6885 C CA . VAL B 1 336 ? -8.703 -34.781 -18.469 1 95.06 336 VAL B CA 1
ATOM 6886 C C . VAL B 1 336 ? -7.891 -36 -18.969 1 95.06 336 VAL B C 1
ATOM 6888 O O . VAL B 1 336 ? -6.777 -36.219 -18.5 1 95.06 336 VAL B O 1
ATOM 6891 N N . SER B 1 337 ? -8.531 -36.719 -19.875 1 95.62 337 SER B N 1
ATOM 6892 C CA . SER B 1 337 ? -7.855 -37.875 -20.422 1 95.62 337 SER B CA 1
ATOM 6893 C C . SER B 1 337 ? -6.598 -37.469 -21.188 1 95.62 337 SER B C 1
ATOM 6895 O O . SER B 1 337 ? -5.578 -38.156 -21.125 1 95.62 337 SER B O 1
ATOM 6897 N N . GLN B 1 338 ? -6.68 -36.438 -21.969 1 95.69 338 GLN B N 1
ATOM 6898 C CA . GLN B 1 338 ? -5.508 -35.969 -22.703 1 95.69 338 GLN B CA 1
ATOM 6899 C C . GLN B 1 338 ? -4.406 -35.5 -21.766 1 95.69 338 GLN B C 1
ATOM 6901 O O . GLN B 1 338 ? -3.223 -35.719 -22.031 1 95.69 338 GLN B O 1
ATOM 6906 N N . LEU B 1 339 ? -4.754 -34.781 -20.734 1 96.44 339 LEU B N 1
ATOM 6907 C CA . LEU B 1 339 ? -3.771 -34.344 -19.734 1 96.44 339 LEU B CA 1
ATOM 6908 C C . LEU B 1 339 ? -3 -35.531 -19.172 1 96.44 339 LEU B C 1
ATOM 6910 O O . LEU B 1 339 ? -1.782 -35.469 -19 1 96.44 339 LEU B O 1
ATOM 6914 N N . GLU B 1 340 ? -3.748 -36.594 -18.891 1 96.62 340 GLU B N 1
ATOM 6915 C CA . GLU B 1 340 ? -3.113 -37.781 -18.359 1 96.62 340 GLU B CA 1
ATOM 6916 C C . GLU B 1 340 ? -2.076 -38.344 -19.328 1 96.62 340 GLU B C 1
ATOM 6918 O O . GLU B 1 340 ? -0.958 -38.688 -18.938 1 96.62 340 GLU B O 1
ATOM 6923 N N . GLU B 1 341 ? -2.459 -38.406 -20.547 1 96.81 341 GLU B N 1
ATOM 6924 C CA . GLU B 1 341 ? -1.56 -38.938 -21.578 1 96.81 341 GLU B CA 1
ATOM 6925 C C . GLU B 1 341 ? -0.365 -38 -21.781 1 96.81 341 GLU B C 1
ATOM 6927 O O . GLU B 1 341 ? 0.774 -38.469 -21.891 1 96.81 341 GLU B O 1
ATOM 6932 N N . ASP B 1 342 ? -0.649 -36.75 -21.922 1 97.56 342 ASP B N 1
ATOM 6933 C CA . ASP B 1 342 ? 0.418 -35.781 -22.109 1 97.56 342 ASP B CA 1
ATOM 6934 C C . ASP B 1 342 ? 1.399 -35.812 -20.938 1 97.56 342 ASP B C 1
ATOM 6936 O O . ASP B 1 342 ? 2.615 -35.781 -21.141 1 97.56 342 ASP B O 1
ATOM 6940 N N . ALA B 1 343 ? 0.864 -35.844 -19.734 1 98.25 343 ALA B N 1
ATOM 6941 C CA . ALA B 1 343 ? 1.688 -35.812 -18.531 1 98.25 343 ALA B CA 1
ATOM 6942 C C . ALA B 1 343 ? 2.576 -37.062 -18.453 1 98.25 343 ALA B C 1
ATOM 6944 O O . ALA B 1 343 ? 3.727 -36.969 -18.016 1 98.25 343 ALA B O 1
ATOM 6945 N N . LYS B 1 344 ? 2.021 -38.188 -18.844 1 98.25 344 LYS B N 1
ATOM 6946 C CA . LYS B 1 344 ? 2.807 -39.406 -18.875 1 98.25 344 LYS B CA 1
ATOM 6947 C C . LYS B 1 344 ? 3.988 -39.281 -19.828 1 98.25 344 LYS B C 1
ATOM 6949 O O . LYS B 1 344 ? 5.102 -39.719 -19.5 1 98.25 344 LYS B O 1
ATOM 6954 N N . GLU B 1 345 ? 3.68 -38.781 -20.969 1 98.31 345 GLU B N 1
ATOM 6955 C CA . GLU B 1 345 ? 4.738 -38.625 -21.969 1 98.31 345 GLU B CA 1
ATOM 6956 C C . GLU B 1 345 ? 5.789 -37.625 -21.484 1 98.31 345 GLU B C 1
ATOM 6958 O O . GLU B 1 345 ? 6.988 -37.875 -21.609 1 98.31 345 GLU B O 1
ATOM 6963 N N . VAL B 1 346 ? 5.371 -36.531 -20.938 1 98.44 346 VAL B N 1
ATOM 6964 C CA . VAL B 1 346 ? 6.289 -35.531 -20.406 1 98.44 346 VAL B CA 1
ATOM 6965 C C . VAL B 1 346 ? 7.145 -36.156 -19.297 1 98.44 346 VAL B C 1
ATOM 6967 O O . VAL B 1 346 ? 8.344 -35.875 -19.219 1 98.44 346 VAL B O 1
ATOM 6970 N N . LEU B 1 347 ? 6.48 -36.875 -18.422 1 98.56 347 LEU B N 1
ATOM 6971 C CA . LEU B 1 347 ? 7.184 -37.5 -17.328 1 98.56 347 LEU B CA 1
ATOM 6972 C C . LEU B 1 347 ? 8.32 -38.406 -17.844 1 98.56 347 LEU B C 1
ATOM 6974 O O . LEU B 1 347 ? 9.391 -38.438 -17.234 1 98.56 347 LEU B O 1
ATOM 6978 N N . GLU B 1 348 ? 8.047 -39.094 -18.922 1 98.12 348 GLU B N 1
ATOM 6979 C CA . GLU B 1 348 ? 9.078 -39.938 -19.516 1 98.12 348 GLU B CA 1
ATOM 6980 C C . GLU B 1 348 ? 10.289 -39.094 -19.953 1 98.12 348 GLU B C 1
ATOM 6982 O O . GLU B 1 348 ? 11.43 -39.5 -19.719 1 98.12 348 GLU B O 1
ATOM 6987 N N . TYR B 1 349 ? 10.031 -38.031 -20.594 1 98 349 TYR B N 1
ATOM 6988 C CA . TYR B 1 349 ? 11.125 -37.156 -21.031 1 98 349 TYR B CA 1
ATOM 6989 C C . TYR B 1 349 ? 11.883 -36.594 -19.844 1 98 349 TYR B C 1
ATOM 6991 O O . TYR B 1 349 ? 13.102 -36.438 -19.875 1 98 349 TYR B O 1
ATOM 6999 N N . ILE B 1 350 ? 11.164 -36.219 -18.75 1 98 350 ILE B N 1
ATOM 7000 C CA . ILE B 1 350 ? 11.773 -35.719 -17.531 1 98 350 ILE B CA 1
ATOM 7001 C C . ILE B 1 350 ? 12.711 -36.75 -16.938 1 98 350 ILE B C 1
ATOM 7003 O O . ILE B 1 350 ? 13.844 -36.438 -16.562 1 98 350 ILE B O 1
ATOM 7007 N N . LYS B 1 351 ? 12.188 -37.938 -16.859 1 96.75 351 LYS B N 1
ATOM 7008 C CA . LYS B 1 351 ? 12.961 -39 -16.281 1 96.75 351 LYS B CA 1
ATOM 7009 C C . LYS B 1 351 ? 14.242 -39.281 -17.062 1 96.75 351 LYS B C 1
ATOM 7011 O O . LYS B 1 351 ? 15.289 -39.531 -16.484 1 96.75 351 LYS B O 1
ATOM 7016 N N . GLU B 1 352 ? 14.125 -39.219 -18.344 1 96.31 352 GLU B N 1
ATOM 7017 C CA . GLU B 1 352 ? 15.312 -39.375 -19.172 1 96.31 352 GLU B CA 1
ATOM 7018 C C . GLU B 1 352 ? 16.359 -38.344 -18.828 1 96.31 352 GLU B C 1
ATOM 7020 O O . GLU B 1 352 ? 17.547 -38.656 -18.703 1 96.31 352 GLU B O 1
ATOM 7025 N N . ARG B 1 353 ? 15.922 -37.188 -18.719 1 95.5 353 ARG B N 1
ATOM 7026 C CA . ARG B 1 353 ? 16.812 -36.062 -18.422 1 95.5 353 ARG B CA 1
ATOM 7027 C C . ARG B 1 353 ? 17.391 -36.188 -17.016 1 95.5 353 ARG B C 1
ATOM 7029 O O . ARG B 1 353 ? 18.578 -35.969 -16.797 1 95.5 353 ARG B O 1
ATOM 7036 N N . VAL B 1 354 ? 16.578 -36.469 -16.047 1 95.88 354 VAL B N 1
ATOM 7037 C CA . VAL B 1 354 ? 16.969 -36.562 -14.648 1 95.88 354 VAL B CA 1
ATOM 7038 C C . VAL B 1 354 ? 17.969 -37.719 -14.477 1 95.88 354 VAL B C 1
ATOM 7040 O O . VAL B 1 354 ? 18.922 -37.594 -13.703 1 95.88 354 VAL B O 1
ATOM 7043 N N . ASN B 1 355 ? 17.719 -38.75 -15.172 1 94.75 355 ASN B N 1
ATOM 7044 C CA . ASN B 1 355 ? 18.641 -39.906 -15.133 1 94.75 355 ASN B CA 1
ATOM 7045 C C . ASN B 1 355 ? 19.969 -39.562 -15.781 1 94.75 355 ASN B C 1
ATOM 7047 O O . ASN B 1 355 ? 21.031 -39.938 -15.266 1 94.75 355 ASN B O 1
ATOM 7051 N N . ARG B 1 356 ? 19.875 -38.969 -16.875 1 95.12 356 ARG B N 1
ATOM 7052 C CA . ARG B 1 356 ? 21.078 -38.531 -17.594 1 95.12 356 ARG B CA 1
ATOM 7053 C C . ARG B 1 356 ? 21.953 -37.625 -16.719 1 95.12 356 ARG B C 1
ATOM 7055 O O . ARG B 1 356 ? 23.172 -37.781 -16.688 1 95.12 356 ARG B O 1
ATOM 7062 N N . ASP B 1 357 ? 21.328 -36.719 -16.016 1 95.62 357 ASP B N 1
ATOM 7063 C CA . ASP B 1 357 ? 22.047 -35.719 -15.234 1 95.62 357 ASP B CA 1
ATOM 7064 C C . ASP B 1 357 ? 22.328 -36.219 -13.82 1 95.62 357 ASP B C 1
ATOM 7066 O O . ASP B 1 357 ? 23.031 -35.562 -13.047 1 95.62 357 ASP B O 1
ATOM 7070 N N . GLY B 1 358 ? 21.812 -37.406 -13.383 1 93.69 358 GLY B N 1
ATOM 7071 C CA . GLY B 1 358 ? 22.094 -38.031 -12.117 1 93.69 358 GLY B CA 1
ATOM 7072 C C . GLY B 1 358 ? 21.484 -37.344 -10.93 1 93.69 358 GLY B C 1
ATOM 7073 O O . GLY B 1 358 ? 22.109 -37.219 -9.875 1 93.69 358 GLY B O 1
ATOM 7074 N N . VAL B 1 359 ? 20.266 -36.781 -11.086 1 93.44 359 VAL B N 1
ATOM 7075 C CA . VAL B 1 359 ? 19.672 -36 -10 1 93.44 359 VAL B CA 1
ATOM 7076 C C . VAL B 1 359 ? 18.375 -36.688 -9.547 1 93.44 359 VAL B C 1
ATOM 7078 O O . VAL B 1 359 ? 17.5 -36.031 -8.961 1 93.44 359 VAL B O 1
ATOM 7081 N N . GLU B 1 360 ? 18.172 -37.938 -9.781 1 88.75 360 GLU B N 1
ATOM 7082 C CA . GLU B 1 360 ? 16.953 -38.688 -9.477 1 88.75 360 GLU B CA 1
ATOM 7083 C C . GLU B 1 360 ? 16.703 -38.75 -7.973 1 88.75 360 GLU B C 1
ATOM 7085 O O . GLU B 1 360 ? 15.562 -38.812 -7.531 1 88.75 360 GLU B O 1
ATOM 7090 N N . LYS B 1 361 ? 17.719 -38.656 -7.227 1 89.75 361 LYS B N 1
ATOM 7091 C CA . LYS B 1 361 ? 17.594 -38.781 -5.773 1 89.75 361 LYS B CA 1
ATOM 7092 C C . LYS B 1 361 ? 17.172 -37.438 -5.168 1 89.75 361 LYS B C 1
ATOM 7094 O O . LYS B 1 361 ? 16.625 -37.375 -4.062 1 89.75 361 LYS B O 1
ATOM 7099 N N . GLU B 1 362 ? 17.375 -36.406 -5.906 1 90.25 362 GLU B N 1
ATOM 7100 C CA . GLU B 1 362 ? 17.078 -35.094 -5.391 1 90.25 362 GLU B CA 1
ATOM 7101 C C . GLU B 1 362 ? 15.602 -34.75 -5.516 1 90.25 362 GLU B C 1
ATOM 7103 O O . GLU B 1 362 ? 15.016 -34.156 -4.613 1 90.25 362 GLU B O 1
ATOM 7108 N N . VAL B 1 363 ? 15.031 -35.125 -6.586 1 92.75 363 VAL B N 1
ATOM 7109 C CA . VAL B 1 363 ? 13.617 -34.844 -6.836 1 92.75 363 VAL B CA 1
ATOM 7110 C C . VAL B 1 363 ? 12.961 -36.062 -7.473 1 92.75 363 VAL B C 1
ATOM 7112 O O . VAL B 1 363 ? 13.414 -36.562 -8.508 1 92.75 363 VAL B O 1
ATOM 7115 N N . GLU B 1 364 ? 11.969 -36.469 -6.816 1 92.06 364 GLU B N 1
ATOM 7116 C CA . GLU B 1 364 ? 11.164 -37.531 -7.387 1 92.06 364 GLU B CA 1
ATOM 7117 C C . GLU B 1 364 ? 9.969 -37 -8.156 1 92.06 364 GLU B C 1
ATOM 7119 O O . GLU B 1 364 ? 9.055 -36.406 -7.566 1 92.06 364 GLU B O 1
ATOM 7124 N N . PHE B 1 365 ? 10 -37.188 -9.445 1 96.19 365 PHE B N 1
ATOM 7125 C CA . PHE B 1 365 ? 8.891 -36.719 -10.281 1 96.19 365 PHE B CA 1
ATOM 7126 C C . PHE B 1 365 ? 7.797 -37.781 -10.344 1 96.19 365 PHE B C 1
ATOM 7128 O O . PHE B 1 365 ? 8.031 -38.906 -10.805 1 96.19 365 PHE B O 1
ATOM 7135 N N . THR B 1 366 ? 6.668 -37.438 -9.875 1 96.38 366 THR B N 1
ATOM 7136 C CA . THR B 1 366 ? 5.508 -38.312 -9.953 1 96.38 366 THR B CA 1
ATOM 7137 C C . THR B 1 366 ? 4.547 -37.844 -11.039 1 96.38 366 THR B C 1
ATOM 7139 O O . THR B 1 366 ? 4.637 -36.719 -11.5 1 96.38 366 THR B O 1
ATOM 7142 N N . LEU B 1 367 ? 3.738 -38.719 -11.453 1 97.44 367 LEU B N 1
ATOM 7143 C CA . LEU B 1 367 ? 2.74 -38.375 -12.453 1 97.44 367 LEU B CA 1
ATOM 7144 C C . LEU B 1 367 ? 1.834 -37.25 -11.945 1 97.44 367 LEU B C 1
ATOM 7146 O O . LEU B 1 367 ? 1.482 -36.344 -12.688 1 97.44 367 LEU B O 1
ATOM 7150 N N . GLU B 1 368 ? 1.505 -37.344 -10.695 1 95.94 368 GLU B N 1
ATOM 7151 C CA . GLU B 1 368 ? 0.638 -36.344 -10.094 1 95.94 368 GLU B CA 1
ATOM 7152 C C . GLU B 1 368 ? 1.31 -34.969 -10.086 1 95.94 368 GLU B C 1
ATOM 7154 O O . GLU B 1 368 ? 0.657 -33.938 -10.328 1 95.94 368 GLU B O 1
ATOM 7159 N N . MET B 1 369 ? 2.52 -35 -9.797 1 95.81 369 MET B N 1
ATOM 7160 C CA . MET B 1 369 ? 3.287 -33.75 -9.805 1 95.81 369 MET B CA 1
ATOM 7161 C C . MET B 1 369 ? 3.311 -33.156 -11.203 1 95.81 369 MET B C 1
ATOM 7163 O O . MET B 1 369 ? 3.082 -31.938 -11.359 1 95.81 369 MET B O 1
ATOM 7167 N N . VAL B 1 370 ? 3.525 -33.938 -12.18 1 97.81 370 VAL B N 1
ATOM 7168 C CA . VAL B 1 370 ? 3.643 -33.469 -13.547 1 97.81 370 VAL B CA 1
ATOM 7169 C C . VAL B 1 370 ? 2.287 -32.969 -14.039 1 97.81 370 VAL B C 1
ATOM 7171 O O . VAL B 1 370 ? 2.211 -31.969 -14.758 1 97.81 370 VAL B O 1
ATOM 7174 N N . LYS B 1 371 ? 1.236 -33.656 -13.672 1 96.81 371 LYS B N 1
ATOM 7175 C CA . LYS B 1 371 ? -0.103 -33.188 -14.008 1 96.81 371 LYS B CA 1
ATOM 7176 C C . LYS B 1 371 ? -0.357 -31.812 -13.438 1 96.81 371 LYS B C 1
ATOM 7178 O O . LYS B 1 371 ? -0.89 -30.938 -14.125 1 96.81 371 LYS B O 1
ATOM 7183 N N . ARG B 1 372 ? 0.053 -31.641 -12.219 1 94.5 372 ARG B N 1
ATOM 7184 C CA . ARG B 1 372 ? -0.106 -30.344 -11.562 1 94.5 372 ARG B CA 1
ATOM 7185 C C . ARG B 1 372 ? 0.693 -29.266 -12.281 1 94.5 372 ARG B C 1
ATOM 7187 O O . ARG B 1 372 ? 0.218 -28.141 -12.445 1 94.5 372 ARG B O 1
ATOM 7194 N N . HIS B 1 373 ? 1.863 -29.609 -12.703 1 96.88 373 HIS B N 1
ATOM 7195 C CA . HIS B 1 373 ? 2.713 -28.641 -13.406 1 96.88 373 HIS B CA 1
ATOM 7196 C C . HIS B 1 373 ? 2.141 -28.297 -14.773 1 96.88 373 HIS B C 1
ATOM 7198 O O . HIS B 1 373 ? 2.23 -27.141 -15.211 1 96.88 373 HIS B O 1
ATOM 7204 N N . CYS B 1 374 ? 1.595 -29.297 -15.414 1 96.62 374 CYS B N 1
ATOM 7205 C CA . CYS B 1 374 ? 0.958 -29.016 -16.703 1 96.62 374 CYS B CA 1
ATOM 7206 C C . CYS B 1 374 ? -0.179 -28.016 -16.547 1 96.62 374 CYS B C 1
ATOM 7208 O O . CYS B 1 374 ? -0.33 -27.109 -17.359 1 96.62 374 CYS B O 1
ATOM 7210 N N . LYS B 1 375 ? -0.894 -28.188 -15.492 1 93.06 375 LYS B N 1
ATOM 7211 C CA . LYS B 1 375 ? -2.018 -27.297 -15.227 1 93.06 375 LYS B CA 1
ATOM 7212 C C . LYS B 1 375 ? -1.532 -25.875 -14.914 1 93.06 375 LYS B C 1
ATOM 7214 O O . LYS B 1 375 ? -2.225 -24.906 -15.203 1 93.06 375 LYS B O 1
ATOM 7219 N N . ALA B 1 376 ? -0.312 -25.766 -14.398 1 93.25 376 ALA B N 1
ATOM 7220 C CA . ALA B 1 376 ? 0.212 -24.484 -13.938 1 93.25 376 ALA B CA 1
ATOM 7221 C C . ALA B 1 376 ? 1.149 -23.875 -14.977 1 93.25 376 ALA B C 1
ATOM 7223 O O . ALA B 1 376 ? 1.595 -22.734 -14.828 1 93.25 376 ALA B O 1
ATOM 7224 N N . LEU B 1 377 ? 1.365 -24.547 -16.016 1 95.62 377 LEU B N 1
ATOM 7225 C CA . LEU B 1 377 ? 2.41 -24.203 -16.969 1 95.62 377 LEU B CA 1
ATOM 7226 C C . LEU B 1 377 ? 2.266 -22.75 -17.422 1 95.62 377 LEU B C 1
ATOM 7228 O O . LEU B 1 377 ? 3.25 -22.016 -17.484 1 95.62 377 LEU B O 1
ATOM 7232 N N . ARG B 1 378 ? 1.111 -22.312 -17.672 1 92.81 378 ARG B N 1
ATOM 7233 C CA . ARG B 1 378 ? 0.861 -20.984 -18.234 1 92.81 378 ARG B CA 1
ATOM 7234 C C . ARG B 1 378 ? 1.024 -19.906 -17.172 1 92.81 378 ARG B C 1
ATOM 7236 O O . ARG B 1 378 ? 1.045 -18.703 -17.484 1 92.81 378 ARG B O 1
ATOM 7243 N N . LYS B 1 379 ? 1.215 -20.266 -15.914 1 92.69 379 LYS B N 1
ATOM 7244 C CA . LYS B 1 379 ? 1.399 -19.328 -14.812 1 92.69 379 LYS B CA 1
ATOM 7245 C C . LYS B 1 379 ? 2.838 -19.359 -14.297 1 92.69 379 LYS B C 1
ATOM 7247 O O . LYS B 1 379 ? 3.197 -18.609 -13.398 1 92.69 379 LYS B O 1
ATOM 7252 N N . MET B 1 380 ? 3.602 -20.234 -14.875 1 95.12 380 MET B N 1
ATOM 7253 C CA . MET B 1 380 ? 4.988 -20.391 -14.453 1 95.12 380 MET B CA 1
ATOM 7254 C C . MET B 1 380 ? 5.863 -19.266 -15 1 95.12 380 MET B C 1
ATOM 7256 O O . MET B 1 380 ? 5.66 -18.812 -16.125 1 95.12 380 MET B O 1
ATOM 7260 N N . HIS B 1 381 ? 6.754 -18.781 -14.242 1 94 381 HIS B N 1
ATOM 7261 C CA . HIS B 1 381 ? 7.77 -17.844 -14.727 1 94 381 HIS B CA 1
ATOM 7262 C C . HIS B 1 381 ? 8.992 -17.844 -13.812 1 94 381 HIS B C 1
ATOM 7264 O O . HIS B 1 381 ? 9.016 -18.547 -12.805 1 94 381 HIS B O 1
ATOM 7270 N N . VAL B 1 382 ? 9.992 -17.141 -14.219 1 94.38 382 VAL B N 1
ATOM 7271 C CA . VAL B 1 382 ? 11.25 -17.062 -13.477 1 94.38 382 VAL B CA 1
ATOM 7272 C C . VAL B 1 382 ? 11.586 -15.594 -13.203 1 94.38 382 VAL B C 1
ATOM 7274 O O . VAL B 1 382 ? 11.406 -14.734 -14.07 1 94.38 382 VAL B O 1
ATOM 7277 N N . ILE B 1 383 ? 11.914 -15.32 -11.961 1 91.5 383 ILE B N 1
ATOM 7278 C CA . ILE B 1 383 ? 12.445 -14.008 -11.609 1 91.5 383 ILE B CA 1
ATOM 7279 C C . ILE B 1 383 ? 13.969 -14.039 -11.656 1 91.5 383 ILE B C 1
ATOM 7281 O O . ILE B 1 383 ? 14.609 -14.664 -10.82 1 91.5 383 ILE B O 1
ATOM 7285 N N . ASP B 1 384 ? 14.492 -13.414 -12.594 1 87.75 384 ASP B N 1
ATOM 7286 C CA . ASP B 1 384 ? 15.945 -13.312 -12.711 1 87.75 384 ASP B CA 1
ATOM 7287 C C . ASP B 1 384 ? 16.438 -11.953 -12.219 1 87.75 384 ASP B C 1
ATOM 7289 O O . ASP B 1 384 ? 15.938 -10.914 -12.641 1 87.75 384 ASP B O 1
ATOM 7293 N N . GLY B 1 385 ? 17.172 -12.125 -11.188 1 75.62 385 GLY B N 1
ATOM 7294 C CA . GLY B 1 385 ? 17.547 -11.023 -10.32 1 75.62 385 GLY B CA 1
ATOM 7295 C C . GLY B 1 385 ? 18.25 -9.898 -11.062 1 75.62 385 GLY B C 1
ATOM 7296 O O . GLY B 1 385 ? 18.625 -10.055 -12.227 1 75.62 385 GLY B O 1
ATOM 7297 N N . VAL B 1 386 ? 18.094 -8.688 -10.5 1 63.91 386 VAL B N 1
ATOM 7298 C CA . VAL B 1 386 ? 18.828 -7.48 -10.852 1 63.91 386 VAL B CA 1
ATOM 7299 C C . VAL B 1 386 ? 20.172 -7.457 -10.125 1 63.91 386 VAL B C 1
ATOM 7301 O O . VAL B 1 386 ? 20.281 -7.945 -9 1 63.91 386 VAL B O 1
ATOM 7304 N N . ASP B 1 387 ? 21.344 -7.578 -10.852 1 54.66 387 ASP B N 1
ATOM 7305 C CA . ASP B 1 387 ? 22.688 -7.535 -10.281 1 54.66 387 ASP B CA 1
ATOM 7306 C C . ASP B 1 387 ? 22.812 -6.414 -9.25 1 54.66 387 ASP B C 1
ATOM 7308 O O . ASP B 1 387 ? 23.906 -6.105 -8.789 1 54.66 387 ASP B O 1
ATOM 7312 N N . GLY B 1 388 ? 22.125 -6.461 -8.281 1 53.47 388 GLY B N 1
ATOM 7313 C CA . GLY B 1 388 ? 22.312 -5.586 -7.137 1 53.47 388 GLY B CA 1
ATOM 7314 C C . GLY B 1 388 ? 22.391 -4.121 -7.512 1 53.47 388 GLY B C 1
ATOM 7315 O O . GLY B 1 388 ? 22.297 -3.246 -6.648 1 53.47 388 GLY B O 1
ATOM 7316 N N . LYS B 1 389 ? 23.031 -3.967 -8.625 1 53.31 389 LYS B N 1
ATOM 7317 C CA . LYS B 1 389 ? 23.266 -2.553 -8.898 1 53.31 389 LYS B CA 1
ATOM 7318 C C . LYS B 1 389 ? 22 -1.857 -9.383 1 53.31 389 LYS B C 1
ATOM 7320 O O . LYS B 1 389 ? 21.156 -2.484 -10.016 1 53.31 389 LYS B O 1
ATOM 7325 N N . TYR B 1 390 ? 21.594 -0.83 -8.656 1 52.56 390 TYR B N 1
ATOM 7326 C CA . TYR B 1 390 ? 20.562 0.159 -8.906 1 52.56 390 TYR B CA 1
ATOM 7327 C C . TYR B 1 390 ? 20.344 0.358 -10.398 1 52.56 390 TYR B C 1
ATOM 7329 O O . TYR B 1 390 ? 19.688 1.326 -10.812 1 52.56 390 TYR B O 1
ATOM 7337 N N . ASN B 1 391 ? 20.812 -0.41 -11.266 1 57.88 391 ASN B N 1
ATOM 7338 C CA . ASN B 1 391 ? 21.266 0.213 -12.5 1 57.88 391 ASN B CA 1
ATOM 7339 C C . ASN B 1 391 ? 20.172 0.214 -13.562 1 57.88 391 ASN B C 1
ATOM 7341 O O . ASN B 1 391 ? 20.422 0.54 -14.727 1 57.88 391 ASN B O 1
ATOM 7345 N N . SER B 1 392 ? 18.906 -0.132 -13.039 1 72.25 392 SER B N 1
ATOM 7346 C CA . SER B 1 392 ? 18.062 -0.067 -14.227 1 72.25 392 SER B CA 1
ATOM 7347 C C . SER B 1 392 ? 17.672 1.372 -14.547 1 72.25 392 SER B C 1
ATOM 7349 O O . SER B 1 392 ? 17.438 2.176 -13.641 1 72.25 392 SER B O 1
ATOM 7351 N N . SER B 1 393 ? 17.812 1.662 -15.766 1 83.69 393 SER B N 1
ATOM 7352 C CA . SER B 1 393 ? 17.375 2.967 -16.25 1 83.69 393 SER B CA 1
ATOM 7353 C C . SER B 1 393 ? 15.883 3.188 -15.977 1 83.69 393 SER B C 1
ATOM 7355 O O . SER B 1 393 ? 15.109 2.232 -15.922 1 83.69 393 SER B O 1
ATOM 7357 N N . TRP B 1 394 ? 15.617 4.363 -15.477 1 88.12 394 TRP B N 1
ATOM 7358 C CA . TRP B 1 394 ? 14.227 4.727 -15.25 1 88.12 394 TRP B CA 1
ATOM 7359 C C . TRP B 1 394 ? 13.656 5.48 -16.438 1 88.12 394 TRP B C 1
ATOM 7361 O O . TRP B 1 394 ? 12.695 6.25 -16.297 1 88.12 394 TRP B O 1
ATOM 7371 N N . THR B 1 395 ? 14.266 5.273 -17.578 1 83.44 395 THR B N 1
ATOM 7372 C CA . THR B 1 395 ? 13.828 5.945 -18.797 1 83.44 395 THR B CA 1
ATOM 7373 C C . THR B 1 395 ? 12.344 5.688 -19.047 1 83.44 395 THR B C 1
ATOM 7375 O O . THR B 1 395 ? 11.883 4.547 -18.953 1 83.44 395 THR B O 1
ATOM 7378 N N . GLY B 1 396 ? 11.617 6.715 -19.359 1 77.38 396 GLY B N 1
ATOM 7379 C CA . GLY B 1 396 ? 10.203 6.586 -19.688 1 77.38 396 GLY B CA 1
ATOM 7380 C C . GLY B 1 396 ? 9.305 6.664 -18.469 1 77.38 396 GLY B C 1
ATOM 7381 O O . GLY B 1 396 ? 8.078 6.57 -18.594 1 77.38 396 GLY B O 1
ATOM 7382 N N . GLN B 1 397 ? 9.898 6.84 -17.297 1 78.56 397 GLN B N 1
ATOM 7383 C CA . GLN B 1 397 ? 9.109 6.879 -16.078 1 78.56 397 GLN B CA 1
ATOM 7384 C C . GLN B 1 397 ? 8.867 8.312 -15.625 1 78.56 397 GLN B C 1
ATOM 7386 O O . GLN B 1 397 ? 8.633 8.562 -14.438 1 78.56 397 GLN B O 1
ATOM 7391 N N . ASP B 1 398 ? 8.938 9.234 -16.484 1 77.19 398 ASP B N 1
ATOM 7392 C CA . ASP B 1 398 ? 8.828 10.656 -16.156 1 77.19 398 ASP B CA 1
ATOM 7393 C C . ASP B 1 398 ? 7.504 10.961 -15.469 1 77.19 398 ASP B C 1
ATOM 7395 O O . ASP B 1 398 ? 7.449 11.789 -14.555 1 77.19 398 ASP B O 1
ATOM 7399 N N . TYR B 1 399 ? 6.531 10.297 -15.883 1 75.12 399 TYR B N 1
ATOM 7400 C CA . TYR B 1 399 ? 5.211 10.562 -15.328 1 75.12 399 TYR B CA 1
ATOM 7401 C C . TYR B 1 399 ? 5.156 10.195 -13.852 1 75.12 399 TYR B C 1
ATOM 7403 O O . TYR B 1 399 ? 4.477 10.859 -13.062 1 75.12 399 TYR B O 1
ATOM 7411 N N . LEU B 1 400 ? 5.918 9.258 -13.477 1 82 400 LEU B N 1
ATOM 7412 C CA . LEU B 1 400 ? 5.945 8.812 -12.086 1 82 400 LEU B CA 1
ATOM 7413 C C . LEU B 1 400 ? 6.762 9.773 -11.227 1 82 400 LEU B C 1
ATOM 7415 O O . LEU B 1 400 ? 6.559 9.859 -10.016 1 82 400 LEU B O 1
ATOM 7419 N N . LEU B 1 401 ? 7.633 10.508 -11.891 1 85.38 401 LEU B N 1
ATOM 7420 C CA . LEU B 1 401 ? 8.539 11.391 -11.156 1 85.38 401 LEU B CA 1
ATOM 7421 C C . LEU B 1 401 ? 7.938 12.781 -11 1 85.38 401 LEU B C 1
ATOM 7423 O O . LEU B 1 401 ? 8.312 13.531 -10.094 1 85.38 401 LEU B O 1
ATOM 7427 N N . ASN B 1 402 ? 6.992 13.094 -11.836 1 80.75 402 ASN B N 1
ATOM 7428 C CA . ASN B 1 402 ? 6.492 14.461 -11.891 1 80.75 402 ASN B CA 1
ATOM 7429 C C . ASN B 1 402 ? 5.238 14.633 -11.039 1 80.75 402 ASN B C 1
ATOM 7431 O O . ASN B 1 402 ? 4.727 15.742 -10.898 1 80.75 402 ASN B O 1
ATOM 7435 N N . THR B 1 403 ? 4.82 13.633 -10.422 1 78.5 403 THR B N 1
ATOM 7436 C CA . THR B 1 403 ? 3.67 13.766 -9.539 1 78.5 403 THR B CA 1
ATOM 7437 C C . THR B 1 403 ? 4.094 14.336 -8.188 1 78.5 403 THR B C 1
ATOM 7439 O O . THR B 1 403 ? 5.203 14.078 -7.719 1 78.5 403 THR B O 1
ATOM 7442 N N . PRO B 1 404 ? 3.258 15.242 -7.652 1 75.25 404 PRO B N 1
ATOM 7443 C CA . PRO B 1 404 ? 3.6 15.758 -6.324 1 75.25 404 PRO B CA 1
ATOM 7444 C C . PRO B 1 404 ? 3.842 14.648 -5.301 1 75.25 404 PRO B C 1
ATOM 7446 O O . PRO B 1 404 ? 3.07 13.688 -5.234 1 75.25 404 PRO B O 1
ATOM 7449 N N . GLN B 1 405 ? 4.918 14.758 -4.594 1 81.12 405 GLN B N 1
ATOM 7450 C CA . GLN B 1 405 ? 5.285 13.781 -3.574 1 81.12 405 GLN B CA 1
ATOM 7451 C C . GLN B 1 405 ? 5.402 12.375 -4.168 1 81.12 405 GLN B C 1
ATOM 7453 O O . GLN B 1 405 ? 4.855 11.422 -3.619 1 81.12 405 GLN B O 1
ATOM 7458 N N . SER B 1 406 ? 6.004 12.383 -5.332 1 86.75 406 SER B N 1
ATOM 7459 C CA . SER B 1 406 ? 6.176 11.148 -6.094 1 86.75 406 SER B CA 1
ATOM 7460 C C . SER B 1 406 ? 6.938 10.102 -5.289 1 86.75 406 SER B C 1
ATOM 7462 O O . SER B 1 406 ? 7.984 10.398 -4.711 1 86.75 406 SER B O 1
ATOM 7464 N N . SER B 1 407 ? 6.379 8.875 -5.324 1 90.25 407 SER B N 1
ATOM 7465 C CA . SER B 1 407 ? 7.047 7.754 -4.672 1 90.25 407 SER B CA 1
ATOM 7466 C C . SER B 1 407 ? 8.391 7.453 -5.328 1 90.25 407 SER B C 1
ATOM 7468 O O . SER B 1 407 ? 9.352 7.09 -4.645 1 90.25 407 SER B O 1
ATOM 7470 N N . LEU B 1 408 ? 8.445 7.664 -6.609 1 92.19 408 LEU B N 1
ATOM 7471 C CA . LEU B 1 408 ? 9.703 7.395 -7.305 1 92.19 408 LEU B CA 1
ATOM 7472 C C . LEU B 1 408 ? 10.758 8.438 -6.941 1 92.19 408 LEU B C 1
ATOM 7474 O O . LEU B 1 408 ? 11.945 8.109 -6.844 1 92.19 408 LEU B O 1
ATOM 7478 N N . MET B 1 409 ? 10.312 9.703 -6.742 1 92.88 409 MET B N 1
ATOM 7479 C CA . MET B 1 409 ? 11.242 10.734 -6.281 1 92.88 409 MET B CA 1
ATOM 7480 C C . MET B 1 409 ? 11.773 10.398 -4.895 1 92.88 409 MET B C 1
ATOM 7482 O O . MET B 1 409 ? 12.969 10.539 -4.637 1 92.88 409 MET B O 1
ATOM 7486 N N . TYR B 1 410 ? 10.883 9.938 -4.078 1 94.12 410 TYR B N 1
ATOM 7487 C CA . TYR B 1 410 ? 11.32 9.531 -2.748 1 94.12 410 TYR B CA 1
ATOM 7488 C C . TYR B 1 410 ? 12.32 8.391 -2.834 1 94.12 410 TYR B C 1
ATOM 7490 O O . TYR B 1 410 ? 13.266 8.32 -2.041 1 94.12 410 TYR B O 1
ATOM 7498 N N . LEU B 1 411 ? 12.125 7.5 -3.791 1 94.56 411 LEU B N 1
ATOM 7499 C CA . LEU B 1 411 ? 13.07 6.402 -3.959 1 94.56 411 LEU B CA 1
ATOM 7500 C C . LEU B 1 411 ? 14.445 6.93 -4.344 1 94.56 411 LEU B C 1
ATOM 7502 O O . LEU B 1 411 ? 15.461 6.461 -3.82 1 94.56 411 LEU B O 1
ATOM 7506 N N . ALA B 1 412 ? 14.453 7.879 -5.238 1 94.5 412 ALA B N 1
ATOM 7507 C CA . ALA B 1 412 ? 15.719 8.492 -5.621 1 94.5 412 ALA B CA 1
ATOM 7508 C C . ALA B 1 412 ? 16.406 9.125 -4.414 1 94.5 412 ALA B C 1
ATOM 7510 O O . ALA B 1 412 ? 17.625 9 -4.25 1 94.5 412 ALA B O 1
ATOM 7511 N N . ILE B 1 413 ? 15.617 9.789 -3.637 1 96.12 413 ILE B N 1
ATOM 7512 C CA . ILE B 1 413 ? 16.156 10.461 -2.455 1 96.12 413 ILE B CA 1
ATOM 7513 C C . ILE B 1 413 ? 16.688 9.422 -1.471 1 96.12 413 ILE B C 1
ATOM 7515 O O . ILE B 1 413 ? 17.703 9.648 -0.809 1 96.12 413 ILE B O 1
ATOM 7519 N N . ILE B 1 414 ? 16.062 8.32 -1.369 1 95.56 414 ILE B N 1
ATOM 7520 C CA . ILE B 1 414 ? 16.484 7.254 -0.473 1 95.56 414 ILE B CA 1
ATOM 7521 C C . ILE B 1 414 ? 17.812 6.668 -0.972 1 95.56 414 ILE B C 1
ATOM 7523 O O . ILE B 1 414 ? 18.719 6.398 -0.18 1 95.56 414 ILE B O 1
ATOM 7527 N N . TYR B 1 415 ? 17.891 6.449 -2.27 1 94.19 415 TYR B N 1
ATOM 7528 C CA . TYR B 1 415 ? 19.172 6.012 -2.816 1 94.19 415 TYR B CA 1
ATOM 7529 C C . TYR B 1 415 ? 20.281 7.02 -2.5 1 94.19 415 TYR B C 1
ATOM 7531 O O . TYR B 1 415 ? 21.406 6.637 -2.162 1 94.19 415 TYR B O 1
ATOM 7539 N N . ALA B 1 416 ? 19.906 8.273 -2.613 1 96.5 416 ALA B N 1
ATOM 7540 C CA . ALA B 1 416 ? 20.859 9.32 -2.252 1 96.5 416 ALA B CA 1
ATOM 7541 C C . ALA B 1 416 ? 21.203 9.25 -0.769 1 96.5 416 ALA B C 1
ATOM 7543 O O . ALA B 1 416 ? 22.344 9.516 -0.385 1 96.5 416 ALA B O 1
ATOM 7544 N N . SER B 1 417 ? 20.234 8.953 0.012 1 96.25 417 SER B N 1
ATOM 7545 C CA . SER B 1 417 ? 20.469 8.805 1.446 1 96.25 417 SER B CA 1
ATOM 7546 C C . SER B 1 417 ? 21.453 7.68 1.737 1 96.25 417 SER B C 1
ATOM 7548 O O . SER B 1 417 ? 22.234 7.762 2.686 1 96.25 417 SER B O 1
ATOM 7550 N N . PHE B 1 418 ? 21.359 6.59 0.95 1 94.31 418 PHE B N 1
ATOM 7551 C CA . PHE B 1 418 ? 22.328 5.504 1.103 1 94.31 418 PHE B CA 1
ATOM 7552 C C . PHE B 1 418 ? 23.75 5.992 0.827 1 94.31 418 PHE B C 1
ATOM 7554 O O . PHE B 1 418 ? 24.672 5.633 1.545 1 94.31 418 PHE B O 1
ATOM 7561 N N . GLU B 1 419 ? 23.859 6.789 -0.202 1 94.5 419 GLU B N 1
ATOM 7562 C CA . GLU B 1 419 ? 25.172 7.359 -0.52 1 94.5 419 GLU B CA 1
ATOM 7563 C C . GLU B 1 419 ? 25.656 8.289 0.593 1 94.5 419 GLU B C 1
ATOM 7565 O O . GLU B 1 419 ? 26.828 8.273 0.944 1 94.5 419 GLU B O 1
ATOM 7570 N N . PHE B 1 420 ? 24.734 9.094 1.02 1 96.44 420 PHE B N 1
ATOM 7571 C CA . PHE B 1 420 ? 25.031 9.992 2.129 1 96.44 420 PHE B CA 1
ATOM 7572 C C . PHE B 1 420 ? 25.531 9.211 3.336 1 96.44 420 PHE B C 1
ATOM 7574 O O . PHE B 1 420 ? 26.516 9.602 3.969 1 96.44 420 PHE B O 1
ATOM 7581 N N . GLU B 1 421 ? 24.875 8.18 3.615 1 93.88 421 GLU B N 1
ATOM 7582 C CA . GLU B 1 421 ? 25.234 7.344 4.758 1 93.88 421 GLU B CA 1
ATOM 7583 C C . GLU B 1 421 ? 26.609 6.719 4.57 1 93.88 421 GLU B C 1
ATOM 7585 O O . GLU B 1 421 ? 27.359 6.547 5.539 1 93.88 421 GLU B O 1
ATOM 7590 N N . LYS B 1 422 ? 26.844 6.316 3.406 1 91.44 422 LYS B N 1
ATOM 7591 C CA . LYS B 1 422 ? 28.172 5.773 3.092 1 91.44 422 LYS B CA 1
ATOM 7592 C C . LYS B 1 422 ? 29.266 6.785 3.396 1 91.44 422 LYS B C 1
ATOM 7594 O O . LYS B 1 422 ? 30.328 6.422 3.912 1 91.44 422 LYS B O 1
ATOM 7599 N N . ILE B 1 423 ? 28.984 8.008 3.172 1 93.19 423 ILE B N 1
ATOM 7600 C CA . ILE B 1 423 ? 29.953 9.078 3.307 1 93.19 423 ILE B CA 1
ATOM 7601 C C . ILE B 1 423 ? 30.062 9.516 4.766 1 93.19 423 ILE B C 1
ATOM 7603 O O . ILE B 1 423 ? 31.156 9.648 5.309 1 93.19 423 ILE B O 1
ATOM 7607 N N . HIS B 1 424 ? 28.922 9.664 5.398 1 93.44 424 HIS B N 1
ATOM 7608 C CA . HIS B 1 424 ? 28.891 10.328 6.699 1 93.44 424 HIS B CA 1
ATOM 7609 C C . HIS B 1 424 ? 28.672 9.328 7.824 1 93.44 424 HIS B C 1
ATOM 7611 O O . HIS B 1 424 ? 28.797 9.664 9 1 93.44 424 HIS B O 1
ATOM 7617 N N . ARG B 1 425 ? 28.219 8.047 7.539 1 89.12 425 ARG B N 1
ATOM 7618 C CA . ARG B 1 425 ? 27.953 6.965 8.477 1 89.12 425 ARG B CA 1
ATOM 7619 C C . ARG B 1 425 ? 26.766 7.285 9.367 1 89.12 425 ARG B C 1
ATOM 7621 O O . ARG B 1 425 ? 26.734 6.902 10.539 1 89.12 425 ARG B O 1
ATOM 7628 N N . ARG B 1 426 ? 25.984 8.125 8.875 1 89.94 426 ARG B N 1
ATOM 7629 C CA . ARG B 1 426 ? 24.703 8.453 9.469 1 89.94 426 ARG B CA 1
ATOM 7630 C C . ARG B 1 426 ? 23.688 8.844 8.406 1 89.94 426 ARG B C 1
ATOM 7632 O O . ARG B 1 426 ? 24.062 9.203 7.285 1 89.94 426 ARG B O 1
ATOM 7639 N N . LEU B 1 427 ? 22.438 8.82 8.742 1 92.12 427 LEU B N 1
ATOM 7640 C CA . LEU B 1 427 ? 21.406 9.266 7.816 1 92.12 427 LEU B CA 1
ATOM 7641 C C . LEU B 1 427 ? 21.266 10.781 7.848 1 92.12 427 LEU B C 1
ATOM 7643 O O . LEU B 1 427 ? 21.625 11.422 8.836 1 92.12 427 LEU B O 1
ATOM 7647 N N . PRO B 1 428 ? 20.797 11.352 6.77 1 93.94 428 PRO B N 1
ATOM 7648 C CA . PRO B 1 428 ? 20.5 12.789 6.816 1 93.94 428 PRO B CA 1
ATOM 7649 C C . PRO B 1 428 ? 19.391 13.117 7.824 1 93.94 428 PRO B C 1
ATOM 7651 O O . PRO B 1 428 ? 18.391 12.406 7.898 1 93.94 428 PRO B O 1
ATOM 7654 N N . CYS B 1 429 ? 19.578 14.164 8.648 1 87.5 429 CYS B N 1
ATOM 7655 C CA . CYS B 1 429 ? 18.609 14.391 9.711 1 87.5 429 CYS B CA 1
ATOM 7656 C C . CYS B 1 429 ? 18.422 15.875 9.984 1 87.5 429 CYS B C 1
ATOM 7658 O O . CYS B 1 429 ? 17.5 16.281 10.695 1 87.5 429 CYS B O 1
ATOM 7660 N N . ASP B 1 430 ? 19.281 16.75 9.461 1 82.75 430 ASP B N 1
ATOM 7661 C CA . ASP B 1 430 ? 19.203 18.156 9.82 1 82.75 430 ASP B CA 1
ATOM 7662 C C . ASP B 1 430 ? 19.062 19.031 8.586 1 82.75 430 ASP B C 1
ATOM 7664 O O . ASP B 1 430 ? 19.25 18.562 7.457 1 82.75 430 ASP B O 1
ATOM 7668 N N . LYS B 1 431 ? 18.75 20.25 8.852 1 82 431 LYS B N 1
ATOM 7669 C CA . LYS B 1 431 ? 18.609 21.234 7.781 1 82 431 LYS B CA 1
ATOM 7670 C C . LYS B 1 431 ? 19.922 21.391 7.008 1 82 431 LYS B C 1
ATOM 7672 O O . LYS B 1 431 ? 19.906 21.641 5.801 1 82 431 LYS B O 1
ATOM 7677 N N . GLN B 1 432 ? 20.953 21.125 7.641 1 86.31 432 GLN B N 1
ATOM 7678 C CA . GLN B 1 432 ? 22.266 21.312 7.035 1 86.31 432 GLN B CA 1
ATOM 7679 C C . GLN B 1 432 ? 22.562 20.219 6.008 1 86.31 432 GLN B C 1
ATOM 7681 O O . GLN B 1 432 ? 23.406 20.391 5.137 1 86.31 432 GLN B O 1
ATOM 7686 N N . ASP B 1 433 ? 21.781 19.125 6.074 1 94.56 433 ASP B N 1
ATOM 7687 C CA . ASP B 1 433 ? 22.047 18 5.199 1 94.56 433 ASP B CA 1
ATOM 7688 C C . ASP B 1 433 ? 21.266 18.109 3.891 1 94.56 433 ASP B C 1
ATOM 7690 O O . ASP B 1 433 ? 21.531 17.391 2.934 1 94.56 433 ASP B O 1
ATOM 7694 N N . VAL B 1 434 ? 20.375 19.062 3.805 1 92.81 434 VAL B N 1
ATOM 7695 C CA . VAL B 1 434 ? 19.406 19.141 2.715 1 92.81 434 VAL B CA 1
ATOM 7696 C C . VAL B 1 434 ? 20.125 19.406 1.397 1 92.81 434 VAL B C 1
ATOM 7698 O O . VAL B 1 434 ? 19.875 18.734 0.395 1 92.81 434 VAL B O 1
ATOM 7701 N N . ASP B 1 435 ? 21.016 20.328 1.396 1 91.38 435 ASP B N 1
ATOM 7702 C CA . ASP B 1 435 ? 21.703 20.719 0.164 1 91.38 435 ASP B CA 1
ATOM 7703 C C . ASP B 1 435 ? 22.531 19.562 -0.388 1 91.38 435 ASP B C 1
ATOM 7705 O O . ASP B 1 435 ? 22.531 19.312 -1.594 1 91.38 435 ASP B O 1
ATOM 7709 N N . GLU B 1 436 ? 23.172 19 0.502 1 95.44 436 GLU B N 1
ATOM 7710 C CA . GLU B 1 436 ? 24 17.875 0.062 1 95.44 436 GLU B CA 1
ATOM 7711 C C . GLU B 1 436 ? 23.125 16.734 -0.454 1 95.44 436 GLU B C 1
ATOM 7713 O O . GLU B 1 436 ? 23.438 16.125 -1.48 1 95.44 436 GLU B O 1
ATOM 7718 N N . LEU B 1 437 ? 22.109 16.453 0.23 1 96.31 437 LEU B N 1
ATOM 7719 C CA . LEU B 1 437 ? 21.219 15.375 -0.192 1 96.31 437 LEU B CA 1
ATOM 7720 C C . LEU B 1 437 ? 20.578 15.695 -1.537 1 96.31 437 LEU B C 1
ATOM 7722 O O . LEU B 1 437 ? 20.344 14.797 -2.35 1 96.31 437 LEU B O 1
ATOM 7726 N N . LEU B 1 438 ? 20.281 16.953 -1.733 1 95.19 438 LEU B N 1
ATOM 7727 C CA . LEU B 1 438 ? 19.734 17.406 -3.008 1 95.19 438 LEU B CA 1
ATOM 7728 C C . LEU B 1 438 ? 20.688 17.109 -4.152 1 95.19 438 LEU B C 1
ATOM 7730 O O . LEU B 1 438 ? 20.281 16.578 -5.188 1 95.19 438 LEU B O 1
ATOM 7734 N N . GLU B 1 439 ? 21.906 17.406 -3.943 1 95 439 GLU B N 1
ATOM 7735 C CA . GLU B 1 439 ? 22.922 17.172 -4.969 1 95 439 GLU B CA 1
ATOM 7736 C C . GLU B 1 439 ? 23.109 15.672 -5.223 1 95 439 GLU B C 1
ATOM 7738 O O . GLU B 1 439 ? 23.25 15.25 -6.371 1 95 439 GLU B O 1
ATOM 7743 N N . LEU B 1 440 ? 23.094 14.938 -4.176 1 96.69 440 LEU B N 1
ATOM 7744 C CA . LEU B 1 440 ? 23.234 13.492 -4.316 1 96.69 440 LEU B CA 1
ATOM 7745 C C . LEU B 1 440 ? 22.047 12.906 -5.074 1 96.69 440 LEU B C 1
ATOM 7747 O O . LEU B 1 440 ? 22.203 11.961 -5.855 1 96.69 440 LEU B O 1
ATOM 7751 N N . THR B 1 441 ? 20.891 13.445 -4.836 1 96.25 441 THR B N 1
ATOM 7752 C CA . THR B 1 441 ? 19.703 12.961 -5.523 1 96.25 441 THR B CA 1
ATOM 7753 C C . THR B 1 441 ? 19.797 13.234 -7.023 1 96.25 441 THR B C 1
ATOM 7755 O O . THR B 1 441 ? 19.422 12.391 -7.836 1 96.25 441 THR B O 1
ATOM 7758 N N . LYS B 1 442 ? 20.297 14.398 -7.328 1 94.75 442 LYS B N 1
ATOM 7759 C CA . LYS B 1 442 ? 20.5 14.727 -8.742 1 94.75 442 LYS B CA 1
ATOM 7760 C C . LYS B 1 442 ? 21.438 13.727 -9.406 1 94.75 442 LYS B C 1
ATOM 7762 O O . LYS B 1 442 ? 21.219 13.32 -10.547 1 94.75 442 LYS B O 1
ATOM 7767 N N . HIS B 1 443 ? 22.438 13.367 -8.695 1 94.44 443 HIS B N 1
ATOM 7768 C CA . HIS B 1 443 ? 23.391 12.391 -9.203 1 94.44 443 HIS B CA 1
ATOM 7769 C C . HIS B 1 443 ? 22.719 11.039 -9.445 1 94.44 443 HIS B C 1
ATOM 7771 O O . HIS B 1 443 ? 22.969 10.383 -10.453 1 94.44 443 HIS B O 1
ATOM 7777 N N . VAL B 1 444 ? 21.891 10.625 -8.508 1 93.31 444 VAL B N 1
ATOM 7778 C CA . VAL B 1 444 ? 21.172 9.359 -8.633 1 93.31 444 VAL B CA 1
ATOM 7779 C C . VAL B 1 444 ? 20.297 9.383 -9.883 1 93.31 444 VAL B C 1
ATOM 7781 O O . VAL B 1 444 ? 20.281 8.43 -10.656 1 93.31 444 VAL B O 1
ATOM 7784 N N . LEU B 1 445 ? 19.594 10.453 -10.031 1 92.88 445 LEU B N 1
ATOM 7785 C CA . LEU B 1 445 ? 18.703 10.578 -11.18 1 92.88 445 LEU B CA 1
ATOM 7786 C C . LEU B 1 445 ? 19.484 10.555 -12.484 1 92.88 445 LEU B C 1
ATOM 7788 O O . LEU B 1 445 ? 19.047 9.953 -13.469 1 92.88 445 LEU B O 1
ATOM 7792 N N . LYS B 1 446 ? 20.594 11.148 -12.484 1 91.38 446 LYS B N 1
ATOM 7793 C CA . LYS B 1 446 ? 21.453 11.133 -13.656 1 91.38 446 LYS B CA 1
ATOM 7794 C C . LYS B 1 446 ? 21.922 9.711 -13.977 1 91.38 446 LYS B C 1
ATOM 7796 O O . LYS B 1 446 ? 21.953 9.305 -15.141 1 91.38 446 LYS B O 1
ATOM 7801 N N . GLU B 1 447 ? 22.266 9.023 -12.961 1 90.06 447 GLU B N 1
ATOM 7802 C CA . GLU B 1 447 ? 22.703 7.641 -13.133 1 90.06 447 GLU B CA 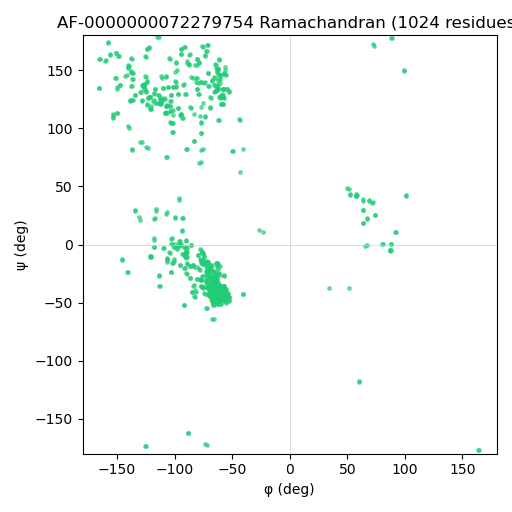1
ATOM 7803 C C . GLU B 1 447 ? 21.578 6.773 -13.68 1 90.06 447 GLU B C 1
ATOM 7805 O O . GLU B 1 447 ? 21.828 5.773 -14.359 1 90.06 447 GLU B O 1
ATOM 7810 N N . LYS B 1 448 ? 20.359 7.152 -13.367 1 91.06 448 LYS B N 1
ATOM 7811 C CA . LYS B 1 448 ? 19.203 6.398 -13.836 1 91.06 448 LYS B CA 1
ATOM 7812 C C . LYS B 1 448 ? 18.719 6.918 -15.188 1 91.06 448 LYS B C 1
ATOM 7814 O O . LYS B 1 448 ? 17.672 6.496 -15.672 1 91.06 448 LYS B O 1
ATOM 7819 N N . ASP B 1 449 ? 19.422 7.91 -15.789 1 89.44 449 ASP B N 1
ATOM 7820 C CA . ASP B 1 449 ? 19.156 8.484 -17.094 1 89.44 449 ASP B CA 1
ATOM 7821 C C . ASP B 1 449 ? 17.859 9.297 -17.094 1 89.44 449 ASP B C 1
ATOM 7823 O O . ASP B 1 449 ? 17.047 9.188 -18 1 89.44 449 ASP B O 1
ATOM 7827 N N . VAL B 1 450 ? 17.688 9.945 -16 1 89 450 VAL B N 1
ATOM 7828 C CA . VAL B 1 450 ? 16.516 10.797 -15.852 1 89 450 VAL B CA 1
ATOM 7829 C C . VAL B 1 450 ? 16.938 12.25 -15.656 1 89 450 VAL B C 1
ATOM 7831 O O . VAL B 1 450 ? 17.844 12.531 -14.875 1 89 450 VAL B O 1
ATOM 7834 N N . GLU B 1 451 ? 16.328 13.094 -16.438 1 84 451 GLU B N 1
ATOM 7835 C CA . GLU B 1 451 ? 16.578 14.531 -16.297 1 84 451 GLU B CA 1
ATOM 7836 C C . GLU B 1 451 ? 15.383 15.242 -15.68 1 84 451 GLU B C 1
ATOM 7838 O O . GLU B 1 451 ? 14.531 15.773 -16.391 1 84 451 GLU B O 1
ATOM 7843 N N . GLN B 1 452 ? 15.211 15.086 -14.461 1 83.31 452 GLN B N 1
ATOM 7844 C CA . GLN B 1 452 ? 14.102 15.703 -13.742 1 83.31 452 GLN B CA 1
ATOM 7845 C C . GLN B 1 452 ? 14.602 16.531 -12.562 1 83.31 452 GLN B C 1
ATOM 7847 O O . GLN B 1 452 ? 15.57 16.156 -11.906 1 83.31 452 GLN B O 1
ATOM 7852 N N . ASN B 1 453 ? 13.93 17.594 -12.344 1 85.12 453 ASN B N 1
ATOM 7853 C CA . ASN B 1 453 ? 14.242 18.422 -11.188 1 85.12 453 ASN B CA 1
ATOM 7854 C C . ASN B 1 453 ? 13.844 17.734 -9.883 1 85.12 453 ASN B C 1
ATOM 7856 O O . ASN B 1 453 ? 12.797 17.078 -9.82 1 85.12 453 ASN B O 1
ATOM 7860 N N . VAL B 1 454 ? 14.695 17.828 -8.977 1 88.5 454 VAL B N 1
ATOM 7861 C CA . VAL B 1 454 ? 14.43 17.234 -7.668 1 88.5 454 VAL B CA 1
ATOM 7862 C C . VAL B 1 454 ? 13.516 18.172 -6.863 1 88.5 454 VAL B C 1
ATOM 7864 O O . VAL B 1 454 ? 13.789 19.359 -6.742 1 88.5 454 VAL B O 1
ATOM 7867 N N . GLU B 1 455 ? 12.539 17.641 -6.379 1 82.06 455 GLU B N 1
ATOM 7868 C CA . GLU B 1 455 ? 11.656 18.391 -5.5 1 82.06 455 GLU B CA 1
ATOM 7869 C C . GLU B 1 455 ? 12.289 18.609 -4.133 1 82.06 455 GLU B C 1
ATOM 7871 O O . GLU B 1 455 ? 12.297 17.719 -3.289 1 82.06 455 GLU B O 1
ATOM 7876 N N . ARG B 1 456 ? 12.641 19.75 -3.811 1 83.44 456 ARG B N 1
ATOM 7877 C CA . ARG B 1 456 ? 13.359 20.062 -2.578 1 83.44 456 ARG B CA 1
ATOM 7878 C C . ARG B 1 456 ? 12.523 19.719 -1.353 1 83.44 456 ARG B C 1
ATOM 7880 O O . ARG B 1 456 ? 13.062 19.297 -0.328 1 83.44 456 ARG B O 1
ATOM 7887 N N . SER B 1 457 ? 11.211 19.875 -1.469 1 83.38 457 SER B N 1
ATOM 7888 C CA . SER B 1 457 ? 10.312 19.594 -0.352 1 83.38 457 SER B CA 1
ATOM 7889 C C . SER B 1 457 ? 10.406 18.125 0.064 1 83.38 457 SER B C 1
ATOM 7891 O O . SER B 1 457 ? 10.328 17.812 1.252 1 83.38 457 SER B O 1
ATOM 7893 N N . CYS B 1 458 ? 10.594 17.297 -0.882 1 88.94 458 CYS B N 1
ATOM 7894 C CA . CYS B 1 458 ? 10.719 15.867 -0.581 1 88.94 458 CYS B CA 1
ATOM 7895 C C . CYS B 1 458 ? 12.023 15.586 0.153 1 88.94 458 CYS B C 1
ATOM 7897 O O . CYS B 1 458 ? 12.062 14.75 1.06 1 88.94 458 CYS B O 1
ATOM 7899 N N . VAL B 1 459 ? 13.039 16.297 -0.259 1 92.62 459 VAL B N 1
ATOM 7900 C CA . VAL B 1 459 ? 14.344 16.125 0.373 1 92.62 459 VAL B CA 1
ATOM 7901 C C . VAL B 1 459 ? 14.289 16.625 1.814 1 92.62 459 VAL B C 1
ATOM 7903 O O . VAL B 1 459 ? 14.789 15.969 2.729 1 92.62 459 VAL B O 1
ATOM 7906 N N . GLU B 1 460 ? 13.648 17.719 2.002 1 88.69 460 GLU B N 1
ATOM 7907 C CA . GLU B 1 460 ? 13.484 18.297 3.334 1 88.69 460 GLU B CA 1
ATOM 7908 C C . GLU B 1 460 ? 12.695 17.359 4.246 1 88.69 460 GLU B C 1
ATOM 7910 O O . GLU B 1 460 ? 12.992 17.234 5.434 1 88.69 460 GLU B O 1
ATOM 7915 N N . GLN B 1 461 ? 11.75 16.766 3.662 1 87.75 461 GLN B N 1
ATOM 7916 C CA . GLN B 1 461 ? 10.922 15.844 4.434 1 87.75 461 GLN B CA 1
ATOM 7917 C C . GLN B 1 461 ? 11.742 14.648 4.93 1 87.75 461 GLN B C 1
ATOM 7919 O O . GLN B 1 461 ? 11.625 14.25 6.09 1 87.75 461 GLN B O 1
ATOM 7924 N N . ILE B 1 462 ? 12.562 14.094 4.062 1 91.75 462 ILE B N 1
ATOM 7925 C CA . ILE B 1 462 ? 13.383 12.953 4.441 1 91.75 462 ILE B CA 1
ATOM 7926 C C . ILE B 1 462 ? 14.375 13.367 5.527 1 91.75 462 ILE B C 1
ATOM 7928 O O . ILE B 1 462 ? 14.625 12.609 6.473 1 91.75 462 ILE B O 1
ATOM 7932 N N . CYS B 1 463 ? 14.875 14.516 5.422 1 90.88 463 CYS B N 1
ATOM 7933 C CA . CYS B 1 463 ? 15.781 15.023 6.449 1 90.88 463 CYS B CA 1
ATOM 7934 C C . CYS B 1 463 ? 15.047 15.227 7.77 1 90.88 463 CYS B C 1
ATOM 7936 O O . CYS B 1 463 ? 15.594 14.945 8.836 1 90.88 463 CYS B O 1
ATOM 7938 N N . ARG B 1 464 ? 13.844 15.664 7.602 1 84.75 464 ARG B N 1
ATOM 7939 C CA . ARG B 1 464 ? 13.031 15.867 8.797 1 84.75 464 ARG B CA 1
ATOM 7940 C C . ARG B 1 464 ? 12.734 14.539 9.484 1 84.75 464 ARG B C 1
ATOM 7942 O O . ARG B 1 464 ? 12.727 14.453 10.711 1 84.75 464 ARG B O 1
ATOM 7949 N N . PHE B 1 465 ? 12.422 13.539 8.695 1 87.44 465 PHE B N 1
ATOM 7950 C CA . PHE B 1 465 ? 12.195 12.219 9.266 1 87.44 465 PHE B CA 1
ATOM 7951 C C . PHE B 1 465 ? 13.414 11.75 10.055 1 87.44 465 PHE B C 1
ATOM 7953 O O . PHE B 1 465 ? 13.289 11.242 11.164 1 87.44 465 PHE B O 1
ATOM 7960 N N . GLY B 1 466 ? 14.617 11.938 9.469 1 86.62 466 GLY B N 1
ATOM 7961 C CA . GLY B 1 466 ? 15.867 11.703 10.18 1 86.62 466 GLY B CA 1
ATOM 7962 C C . GLY B 1 466 ? 16.062 10.258 10.594 1 86.62 466 GLY B C 1
ATOM 7963 O O . GLY B 1 466 ? 16.656 9.977 11.625 1 86.62 466 GLY B O 1
ATOM 7964 N N . GLY B 1 467 ? 15.312 9.328 9.953 1 86.31 467 GLY B N 1
ATOM 7965 C CA . GLY B 1 467 ? 15.484 7.918 10.25 1 86.31 467 GLY B CA 1
ATOM 7966 C C . GLY B 1 467 ? 14.555 7.422 11.344 1 86.31 467 GLY B C 1
ATOM 7967 O O . GLY B 1 467 ? 14.695 6.297 11.828 1 86.31 467 GLY B O 1
ATOM 7968 N N . VAL B 1 468 ? 13.609 8.227 11.703 1 85.94 468 VAL B N 1
ATOM 7969 C CA . VAL B 1 468 ? 12.672 7.852 12.758 1 85.94 468 VAL B CA 1
ATOM 7970 C C . VAL B 1 468 ? 11.836 6.66 12.305 1 85.94 468 VAL B C 1
ATOM 7972 O O . VAL B 1 468 ? 11.414 6.594 11.148 1 85.94 468 VAL B O 1
ATOM 7975 N N . GLN B 1 469 ? 11.68 5.742 13.273 1 86.19 469 GLN B N 1
ATOM 7976 C CA . GLN B 1 469 ? 10.867 4.555 13.023 1 86.19 469 GLN B CA 1
ATOM 7977 C C . GLN B 1 469 ? 9.508 4.664 13.703 1 86.19 469 GLN B C 1
ATOM 7979 O O . GLN B 1 469 ? 9.43 4.816 14.922 1 86.19 469 GLN B O 1
ATOM 7984 N N . LEU B 1 470 ? 8.508 4.633 12.906 1 86.44 470 LEU B N 1
ATOM 7985 C CA . LEU B 1 470 ? 7.148 4.637 13.43 1 86.44 470 LEU B CA 1
ATOM 7986 C C . LEU B 1 470 ? 6.57 3.225 13.453 1 86.44 470 LEU B C 1
ATOM 7988 O O . LEU B 1 470 ? 6.703 2.479 12.477 1 86.44 470 LEU B O 1
ATOM 7992 N N . HIS B 1 471 ? 5.949 2.924 14.523 1 86.81 471 HIS B N 1
ATOM 7993 C CA . HIS B 1 471 ? 5.41 1.573 14.656 1 86.81 471 HIS B CA 1
ATOM 7994 C C . HIS B 1 471 ? 4.43 1.26 13.531 1 86.81 471 HIS B C 1
ATOM 7996 O O . HIS B 1 471 ? 4.469 0.174 12.945 1 86.81 471 HIS B O 1
ATOM 8002 N N . THR B 1 472 ? 3.498 2.148 13.234 1 88.12 472 THR B N 1
ATOM 8003 C CA . THR B 1 472 ? 2.465 1.903 12.234 1 88.12 472 THR B CA 1
ATOM 8004 C C . THR B 1 472 ? 3.086 1.648 10.867 1 88.12 472 THR B C 1
ATOM 8006 O O . THR B 1 472 ? 2.684 0.723 10.164 1 88.12 472 THR B O 1
ATOM 8009 N N . VAL B 1 473 ? 4.113 2.436 10.539 1 90.62 473 VAL B N 1
ATOM 8010 C CA . VAL B 1 473 ? 4.785 2.293 9.25 1 90.62 473 VAL B CA 1
ATOM 8011 C C . VAL B 1 473 ? 5.559 0.976 9.211 1 90.62 473 VAL B C 1
ATOM 8013 O O . VAL B 1 473 ? 5.457 0.216 8.242 1 90.62 473 VAL B O 1
ATOM 8016 N N . ASN B 1 474 ? 6.25 0.718 10.297 1 93.56 474 ASN B N 1
ATOM 8017 C CA . ASN B 1 474 ? 7.02 -0.519 10.398 1 93.56 474 ASN B CA 1
ATOM 8018 C C . ASN B 1 474 ? 6.113 -1.746 10.352 1 93.56 474 ASN B C 1
ATOM 8020 O O . ASN B 1 474 ? 6.484 -2.779 9.797 1 93.56 474 ASN B O 1
ATOM 8024 N N . SER B 1 475 ? 4.973 -1.57 10.938 1 93.38 475 SER B N 1
ATOM 8025 C CA . SER B 1 475 ? 4.016 -2.672 10.938 1 93.38 475 SER B CA 1
ATOM 8026 C C . SER B 1 475 ? 3.473 -2.934 9.539 1 93.38 475 SER B C 1
ATOM 8028 O O . SER B 1 475 ? 3.354 -4.086 9.117 1 93.38 475 SER B O 1
ATOM 8030 N N . VAL B 1 476 ? 3.148 -1.879 8.797 1 94.69 476 VAL B N 1
ATOM 8031 C CA . VAL B 1 476 ? 2.656 -2.02 7.426 1 94.69 476 VAL B CA 1
ATOM 8032 C C . VAL B 1 476 ? 3.732 -2.662 6.555 1 94.69 476 VAL B C 1
ATOM 8034 O O . VAL B 1 476 ? 3.486 -3.678 5.902 1 94.69 476 VAL B O 1
ATOM 8037 N N . ILE B 1 477 ? 4.895 -2.125 6.605 1 96.5 477 ILE B N 1
ATOM 8038 C CA . ILE B 1 477 ? 5.984 -2.557 5.734 1 96.5 477 ILE B CA 1
ATOM 8039 C C . ILE B 1 477 ? 6.438 -3.959 6.137 1 96.5 477 ILE B C 1
ATOM 8041 O O . ILE B 1 477 ? 6.664 -4.816 5.277 1 96.5 477 ILE B O 1
ATOM 8045 N N . GLY B 1 478 ? 6.574 -4.18 7.434 1 96.69 478 GLY B N 1
ATOM 8046 C CA . GLY B 1 478 ? 6.969 -5.492 7.914 1 96.69 478 GLY B CA 1
ATOM 8047 C C . GLY B 1 478 ? 5.996 -6.59 7.516 1 96.69 478 GLY B C 1
ATOM 8048 O O . GLY B 1 478 ? 6.414 -7.684 7.125 1 96.69 478 GLY B O 1
ATOM 8049 N N . SER B 1 479 ? 4.754 -6.309 7.637 1 94.75 479 SER B N 1
ATOM 8050 C CA . SER B 1 479 ? 3.742 -7.285 7.246 1 94.75 479 SER B CA 1
ATOM 8051 C C . SER B 1 479 ? 3.799 -7.57 5.75 1 94.75 479 SER B C 1
ATOM 8053 O O . SER B 1 479 ? 3.623 -8.719 5.324 1 94.75 479 SER B O 1
ATOM 8055 N N . PHE B 1 480 ? 3.998 -6.535 4.98 1 95.81 480 PHE B N 1
ATOM 8056 C CA . PHE B 1 480 ? 4.16 -6.719 3.543 1 95.81 480 PHE B CA 1
ATOM 8057 C C . PHE B 1 480 ? 5.363 -7.602 3.242 1 95.81 480 PHE B C 1
ATOM 8059 O O . PHE B 1 480 ? 5.297 -8.484 2.387 1 95.81 480 PHE B O 1
ATOM 8066 N N . VAL B 1 481 ? 6.438 -7.34 3.939 1 97.69 481 VAL B N 1
ATOM 8067 C CA . VAL B 1 481 ? 7.645 -8.148 3.771 1 97.69 481 VAL B CA 1
ATOM 8068 C C . VAL B 1 481 ? 7.352 -9.602 4.125 1 97.69 481 VAL B C 1
ATOM 8070 O O . VAL B 1 481 ? 7.805 -10.516 3.438 1 97.69 481 VAL B O 1
ATOM 8073 N N . GLY B 1 482 ? 6.66 -9.797 5.23 1 96.56 482 GLY B N 1
ATOM 8074 C CA . GLY B 1 482 ? 6.258 -11.141 5.586 1 96.56 482 GLY B CA 1
ATOM 8075 C C . GLY B 1 482 ? 5.527 -11.859 4.465 1 96.56 482 GLY B C 1
ATOM 8076 O O . GLY B 1 482 ? 5.812 -13.031 4.184 1 96.56 482 GLY B O 1
ATOM 8077 N N . GLN B 1 483 ? 4.617 -11.18 3.844 1 93.88 483 GLN B N 1
ATOM 8078 C CA . GLN B 1 483 ? 3.889 -11.75 2.715 1 93.88 483 GLN B CA 1
ATOM 8079 C C . GLN B 1 483 ? 4.836 -12.117 1.578 1 93.88 483 GLN B C 1
ATOM 8081 O O . GLN B 1 483 ? 4.688 -13.172 0.958 1 93.88 483 GLN B O 1
ATOM 8086 N N . GLU B 1 484 ? 5.766 -11.234 1.288 1 95.94 484 GLU B N 1
ATOM 8087 C CA . GLU B 1 484 ? 6.711 -11.5 0.208 1 95.94 484 GLU B CA 1
ATOM 8088 C C . GLU B 1 484 ? 7.598 -12.695 0.53 1 95.94 484 GLU B C 1
ATOM 8090 O O . GLU B 1 484 ? 7.922 -13.492 -0.355 1 95.94 484 GLU B O 1
ATOM 8095 N N . VAL B 1 485 ? 8 -12.789 1.77 1 97.31 485 VAL B N 1
ATOM 8096 C CA . VAL B 1 485 ? 8.789 -13.938 2.188 1 97.31 485 VAL B CA 1
ATOM 8097 C C . VAL B 1 485 ? 8 -15.227 1.964 1 97.31 485 VAL B C 1
ATOM 8099 O O . VAL B 1 485 ? 8.547 -16.234 1.495 1 97.31 485 V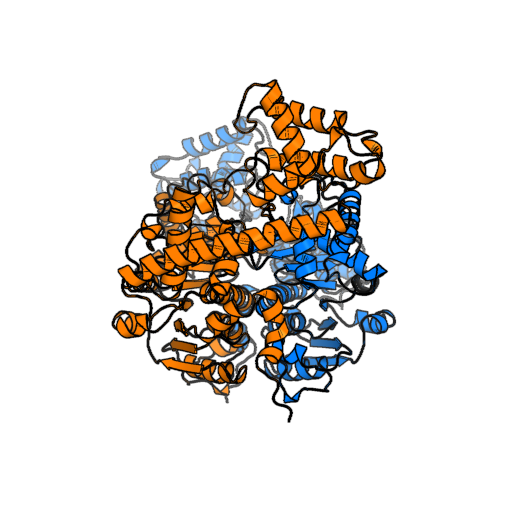AL B O 1
ATOM 8102 N N . ILE B 1 486 ? 6.773 -15.188 2.266 1 95.19 486 ILE B N 1
ATOM 8103 C CA . ILE B 1 486 ? 5.914 -16.344 2.076 1 95.19 486 ILE B CA 1
ATOM 8104 C C . ILE B 1 486 ? 5.832 -16.688 0.59 1 95.19 486 ILE B C 1
ATOM 8106 O O . ILE B 1 486 ? 5.91 -17.859 0.213 1 95.19 486 ILE B O 1
ATOM 8110 N N . LYS B 1 487 ? 5.656 -15.711 -0.212 1 94.81 487 LYS B N 1
ATOM 8111 C CA . LYS B 1 487 ? 5.578 -15.938 -1.652 1 94.81 487 LYS B CA 1
ATOM 8112 C C . LYS B 1 487 ? 6.871 -16.547 -2.184 1 94.81 487 LYS B C 1
ATOM 8114 O O . LYS B 1 487 ? 6.84 -17.5 -2.953 1 94.81 487 LYS B O 1
ATOM 8119 N N . TYR B 1 488 ? 7.973 -16.016 -1.767 1 96.19 488 TYR B N 1
ATOM 8120 C CA . TYR B 1 488 ? 9.258 -16.531 -2.211 1 96.19 488 TYR B CA 1
ATOM 8121 C C . TYR B 1 488 ? 9.5 -17.938 -1.681 1 96.19 488 TYR B C 1
ATOM 8123 O O . TYR B 1 488 ? 10.008 -18.797 -2.4 1 96.19 488 TYR B O 1
ATOM 8131 N N . ALA B 1 489 ? 9.141 -18.172 -0.453 1 96.69 489 ALA B N 1
ATOM 8132 C CA . ALA B 1 489 ? 9.336 -19.484 0.159 1 96.69 489 ALA B CA 1
ATOM 8133 C C . ALA B 1 489 ? 8.469 -20.531 -0.515 1 96.69 489 ALA B C 1
ATOM 8135 O O . ALA B 1 489 ? 8.898 -21.672 -0.711 1 96.69 489 ALA B O 1
ATOM 8136 N N . SER B 1 490 ? 7.301 -20.141 -0.876 1 95 490 SER B N 1
ATOM 8137 C CA . SER B 1 490 ? 6.352 -21.094 -1.438 1 95 490 SER B CA 1
ATOM 8138 C C . SER B 1 490 ? 6.547 -21.25 -2.943 1 95 490 SER B C 1
ATOM 8140 O O . SER B 1 490 ? 6.02 -22.188 -3.551 1 95 490 SER B O 1
ATOM 8142 N N . HIS B 1 491 ? 7.227 -20.281 -3.588 1 95.75 491 HIS B N 1
ATOM 8143 C CA . HIS B 1 491 ? 7.418 -20.266 -5.035 1 95.75 491 HIS B CA 1
ATOM 8144 C C . HIS B 1 491 ? 6.086 -20.125 -5.766 1 95.75 491 HIS B C 1
ATOM 8146 O O . HIS B 1 491 ? 5.855 -20.797 -6.77 1 95.75 491 HIS B O 1
ATOM 8152 N N . GLN B 1 492 ? 5.238 -19.297 -5.121 1 92.12 492 GLN B N 1
ATOM 8153 C CA . GLN B 1 492 ? 3.918 -19.078 -5.695 1 92.12 492 GLN B CA 1
ATOM 8154 C C . GLN B 1 492 ? 3.527 -17.609 -5.641 1 92.12 492 GLN B C 1
ATOM 8156 O O . GLN B 1 492 ? 4.133 -16.828 -4.902 1 92.12 492 GLN B O 1
ATOM 8161 N N . PHE B 1 493 ? 2.615 -17.266 -6.457 1 87.06 493 PHE B N 1
ATOM 8162 C CA . PHE B 1 493 ? 2.031 -15.93 -6.52 1 87.06 493 PHE B CA 1
ATOM 8163 C C . PHE B 1 493 ? 3.014 -14.938 -7.133 1 87.06 493 PHE B C 1
ATOM 8165 O O . PHE B 1 493 ? 4.156 -15.289 -7.422 1 87.06 493 PHE B O 1
ATOM 8172 N N . GLY B 1 494 ? 2.543 -13.852 -7.387 1 85.44 494 GLY B N 1
ATOM 8173 C CA . GLY B 1 494 ? 3.367 -12.812 -7.984 1 85.44 494 GLY B CA 1
ATOM 8174 C C . GLY B 1 494 ? 4.32 -12.164 -7 1 85.44 494 GLY B C 1
ATOM 8175 O O . GLY B 1 494 ? 4.039 -11.086 -6.469 1 85.44 494 GLY B O 1
ATOM 8176 N N . ALA B 1 495 ? 5.461 -12.836 -6.777 1 90.56 495 ALA B N 1
ATOM 8177 C CA . ALA B 1 495 ? 6.484 -12.328 -5.867 1 90.56 495 ALA B CA 1
ATOM 8178 C C . ALA B 1 495 ? 7.039 -10.992 -6.355 1 90.56 495 ALA B C 1
ATOM 8180 O O . ALA B 1 495 ? 7.098 -10.742 -7.562 1 90.56 495 ALA B O 1
ATOM 8181 N N . LEU B 1 496 ? 7.395 -10.156 -5.43 1 91.69 496 LEU B N 1
ATOM 8182 C CA . LEU B 1 496 ? 7.891 -8.812 -5.723 1 91.69 496 LEU B CA 1
ATOM 8183 C C . LEU B 1 496 ? 9.125 -8.875 -6.613 1 91.69 496 LEU B C 1
ATOM 8185 O O . LEU B 1 496 ? 10.086 -9.578 -6.301 1 91.69 496 LEU B O 1
ATOM 8189 N N . ASP B 1 497 ? 9.07 -8.266 -7.754 1 88.12 497 ASP B N 1
ATOM 8190 C CA . ASP B 1 497 ? 10.164 -8.086 -8.703 1 88.12 497 ASP B CA 1
ATOM 8191 C C . ASP B 1 497 ? 10.281 -6.621 -9.133 1 88.12 497 ASP B C 1
ATOM 8193 O O . ASP B 1 497 ? 9.648 -6.199 -10.102 1 88.12 497 ASP B O 1
ATOM 8197 N N . ASN B 1 498 ? 11.016 -5.812 -8.422 1 88.31 498 ASN B N 1
ATOM 8198 C CA . ASN B 1 498 ? 12.109 -6.012 -7.48 1 88.31 498 ASN B CA 1
ATOM 8199 C C . ASN B 1 498 ? 12.016 -5.059 -6.293 1 88.31 498 ASN B C 1
ATOM 8201 O O . ASN B 1 498 ? 12.719 -5.223 -5.297 1 88.31 498 ASN B O 1
ATOM 8205 N N . THR B 1 499 ? 11.289 -3.936 -6.621 1 92.56 499 THR B N 1
ATOM 8206 C CA . THR B 1 499 ? 11.281 -2.842 -5.656 1 92.56 499 THR B CA 1
ATOM 8207 C C . THR B 1 499 ? 9.852 -2.418 -5.332 1 92.56 499 THR B C 1
ATOM 8209 O O . THR B 1 499 ? 9 -2.342 -6.223 1 92.56 499 THR B O 1
ATOM 8212 N N . PHE B 1 500 ? 9.617 -2.197 -4.125 1 95.31 500 PHE B N 1
ATOM 8213 C CA . PHE B 1 500 ? 8.344 -1.679 -3.643 1 95.31 500 PHE B CA 1
ATOM 8214 C C . PHE B 1 500 ? 8.555 -0.482 -2.723 1 95.31 500 PHE B C 1
ATOM 8216 O O . PHE B 1 500 ? 9.43 -0.509 -1.854 1 95.31 500 PHE B O 1
ATOM 8223 N N . ILE B 1 501 ? 7.84 0.578 -2.969 1 95.56 501 ILE B N 1
ATOM 8224 C CA . ILE B 1 501 ? 7.867 1.739 -2.088 1 95.56 501 ILE B CA 1
ATOM 8225 C C . ILE B 1 501 ? 6.441 2.115 -1.687 1 95.56 501 ILE B C 1
ATOM 8227 O O . ILE B 1 501 ? 5.527 2.068 -2.512 1 95.56 501 ILE B O 1
ATOM 8231 N N . PHE B 1 502 ? 6.285 2.406 -0.438 1 94.69 502 PHE B N 1
ATOM 8232 C CA . PHE B 1 502 ? 4.977 2.777 0.084 1 94.69 502 PHE B CA 1
ATOM 8233 C C . PHE B 1 502 ? 5.078 4.004 0.981 1 94.69 502 PHE B C 1
ATOM 8235 O O . PHE B 1 502 ? 5.938 4.062 1.864 1 94.69 502 PHE B O 1
ATOM 8242 N N . ASN B 1 503 ? 4.27 4.965 0.72 1 92.25 503 ASN B N 1
ATOM 8243 C CA . ASN B 1 503 ? 4.098 6.152 1.551 1 92.25 503 ASN B CA 1
ATOM 8244 C C . ASN B 1 503 ? 2.838 6.066 2.404 1 92.25 503 ASN B C 1
ATOM 8246 O O . ASN B 1 503 ? 1.729 6.258 1.904 1 92.25 503 ASN B O 1
ATOM 8250 N N . THR B 1 504 ? 3.021 5.805 3.664 1 88.75 504 THR B N 1
ATOM 8251 C CA . THR B 1 504 ? 1.893 5.57 4.559 1 88.75 504 THR B CA 1
ATOM 8252 C C . THR B 1 504 ? 1.12 6.863 4.801 1 88.75 504 THR B C 1
ATOM 8254 O O . THR B 1 504 ? -0.027 6.832 5.25 1 88.75 504 THR B O 1
ATOM 8257 N N . GLU B 1 505 ? 1.745 7.957 4.594 1 85.31 505 GLU B N 1
ATOM 8258 C CA . GLU B 1 505 ? 1.064 9.234 4.754 1 85.31 505 GLU B CA 1
ATOM 8259 C C . GLU B 1 505 ? -0.005 9.43 3.684 1 85.31 505 GLU B C 1
ATOM 8261 O O . GLU B 1 505 ? -1.119 9.867 3.984 1 85.31 505 GLU B O 1
ATOM 8266 N N . THR B 1 506 ? 0.329 9.062 2.447 1 84.62 506 THR B N 1
ATOM 8267 C CA . THR B 1 506 ? -0.576 9.32 1.332 1 84.62 506 THR B CA 1
ATOM 8268 C C . THR B 1 506 ? -1.328 8.055 0.941 1 84.62 506 THR B C 1
ATOM 8270 O O . THR B 1 506 ? -2.326 8.109 0.22 1 84.62 506 THR B O 1
ATOM 8273 N N . GLY B 1 507 ? -0.816 6.914 1.408 1 87 507 GLY B N 1
ATOM 8274 C CA . GLY B 1 507 ? -1.41 5.652 1.007 1 87 507 GLY B CA 1
ATOM 8275 C C . GLY B 1 507 ? -1.082 5.266 -0.423 1 87 507 GLY B C 1
ATOM 8276 O O . GLY B 1 507 ? -1.843 4.539 -1.065 1 87 507 GLY B O 1
ATOM 8277 N N . SER B 1 508 ? 0.02 5.762 -0.933 1 88.38 508 SER B N 1
ATOM 8278 C CA . SER B 1 508 ? 0.407 5.488 -2.312 1 88.38 508 SER B CA 1
ATOM 8279 C C . SER B 1 508 ? 1.584 4.52 -2.375 1 88.38 508 SER B C 1
ATOM 8281 O O . SER B 1 508 ? 2.469 4.555 -1.519 1 88.38 508 SER B O 1
ATOM 8283 N N . SER B 1 509 ? 1.548 3.678 -3.398 1 91 509 SER B N 1
ATOM 8284 C CA . SER B 1 509 ? 2.639 2.729 -3.596 1 91 509 SER B CA 1
ATOM 8285 C C . SER B 1 509 ? 2.984 2.584 -5.074 1 91 509 SER B C 1
ATOM 8287 O O . SER B 1 509 ? 2.164 2.891 -5.941 1 91 509 SER B O 1
ATOM 8289 N N . ILE B 1 510 ? 4.207 2.205 -5.375 1 89.38 510 ILE B N 1
ATOM 8290 C CA . ILE B 1 510 ? 4.602 1.743 -6.703 1 89.38 510 ILE B CA 1
ATOM 8291 C C . ILE B 1 510 ? 5.523 0.533 -6.578 1 89.38 510 ILE B C 1
ATOM 8293 O O . ILE B 1 510 ? 6.172 0.344 -5.547 1 89.38 510 ILE B O 1
ATOM 8297 N N . ASN B 1 511 ? 5.48 -0.318 -7.504 1 88.81 511 ASN B N 1
ATOM 8298 C CA . ASN B 1 511 ? 6.395 -1.452 -7.578 1 88.81 511 ASN B CA 1
ATOM 8299 C C . ASN B 1 511 ? 6.91 -1.663 -9 1 88.81 511 ASN B C 1
ATOM 8301 O O . ASN B 1 511 ? 6.238 -1.304 -9.969 1 88.81 511 ASN B O 1
ATOM 8305 N N . GLY B 1 512 ? 8.031 -2.104 -9.148 1 86.31 512 GLY B N 1
ATOM 8306 C CA . GLY B 1 512 ? 8.703 -2.361 -10.414 1 86.31 512 GLY B CA 1
ATOM 8307 C C . GLY B 1 512 ? 10.203 -2.52 -10.273 1 86.31 512 GLY B C 1
ATOM 8308 O O . GLY B 1 512 ? 10.727 -2.566 -9.156 1 86.31 512 GLY B O 1
ATOM 8309 N N . ARG B 1 513 ? 10.812 -2.68 -11.352 1 88 513 ARG B N 1
ATOM 8310 C CA . ARG B 1 513 ? 12.266 -2.787 -11.352 1 88 513 ARG B CA 1
ATOM 8311 C C . ARG B 1 513 ? 12.914 -1.407 -11.344 1 88 513 ARG B C 1
ATOM 8313 O O . ARG B 1 513 ? 13.109 -0.803 -12.398 1 88 513 ARG B O 1
ATOM 8320 N N . PHE B 1 514 ? 13.117 -0.933 -10.125 1 88.12 514 PHE B N 1
ATOM 8321 C CA . PHE B 1 514 ? 13.734 0.377 -9.953 1 88.12 514 PHE B CA 1
ATOM 8322 C C . PHE B 1 514 ? 15.062 0.26 -9.211 1 88.12 514 PHE B C 1
ATOM 8324 O O . PHE B 1 514 ? 15.195 -0.543 -8.289 1 88.12 514 PHE B O 1
#

Radius of gyration: 32.53 Å; Cα contacts (8 Å, |Δi|>4): 1857; chains: 2; bounding box: 65×92×87 Å

InterPro domains:
  IPR000594 THIF-type NAD/FAD binding fold [PF00899] (10-492)
  IPR030667 NEDD8-activating enzyme E1 regulatory subunit APP-BP1 [PIRSF039099] (5-504)
  IPR035985 Ubiquitin-activating enzyme-like [SSF69572] (6-507)
  IPR045886 ThiF/MoeB/HesA family [PTHR10953] (6-502)